Protein 9J2K (pdb70)

Organism: Pseudomonas aeruginosa (strain ATCC 15692 / DSM 22644 / CIP 104116 / JCM 14847 / LMG 12228 / 1C / PRS 101 / PAO1) (NCBI:txid208964)

B-factor: mean 15.8, std 10.39, range [3.64, 117.7]

GO terms:
  GO:0008483 transaminase activity (F, IMP)
  GO:0009447 putrescine catabolic process (P, IMP)

Secondary structure (DSSP, 8-state):
--HHHHHHHHB--TTB-HHHHHHH--EEEEEEETTEEEETT--EEEETTHHHHT-TT-S--HHHHHHHHHHHHH-S-----TTEE-HHHHHHHHHHHHHSSTTEEEEEEESSHHHHHHHHHHHHHHHHHHTT-TT--EEEEETT----SSHHHHHH---GGGTTTTT---SSEEEEPP--HHHHPPTT--HHHHHHHHHHHHHHHHHHH-GGGEEEEEE-SSB-TTT-BPPPTTHHHHHHHHHHTTT-EEEEE-TTTTTTTTSSSSHHHHHT---SEEEE---STTSS--EEEEEEHHHHHHHHHHHHHHSS-----TTTT-HHHHHHHHHHHHHHHHTTHHHHHHHHHHHHHHHHHTTTTSTTEEEEEEETTEEEEEE-SBTTTTBPPSSTTHHHHHHHHHHHHTTEE-EEETTEEEE---TT--HHHHHHHHHHHHHHHHHHHHHHHHTT--/---HHHHHHHHHBPPTTS-HHHHHHH--EEEEEEETTEEEETTS-EEEETTHHHHT-TT-S--HHHHHHHHHHHHH-S-----TTEE-HHHHHHHHHHHHHSSTTEEEEEEESSHHHHHHHHHHHHHHHHHHTT-TT--EEEEETT----SSHHHHHH---GGGTTTTT---SSEEEE----HHHHPPTT--HHHHHHHHHHHHHHHHHHH-GGGEEEEEE-SSB-TTT-BPPPTTHHHHHHHHHHHTT-EEEEE-TTTTTTTTSSSSHHHHHT---SEEEE---STTSS--EEEEEEHHHHHHHHHHHHHHSSB----TTTT-HHHHHHHHHHHHHHHHTTHHHHHHHHHHHHHHHHHTTTTSTTEEEEEEETTEEEEEE-SBTTTTBPPSSTTHHHHHHHHHHHHTTEE-EEETTEEEE---TT--HHHHHHHHHHHHHHHHHHHHHHHHTT--

Nearest PDB structures (foldseek):
  4e3q-assembly1_A  TM=9.760E-01  e=9.839E-52  Vibrio fluvialis
  4e3r-assembly1_A  TM=9.748E-01  e=2.018E-50  Vibrio fluvialis
  4grx-assembly2_D  TM=9.762E-01  e=1.333E-49  Paracoccus denitrificans PD1222
  3nui-assembly1_A  TM=9.651E-01  e=1.054E-47  Vibrio fluvialis
  5ztx-assembly1_A  TM=9.650E-01  e=1.456E-47  Vibrio fluvialis

Structure (mmCIF, N/CA/C/O backbone):
data_9J2K
#
_entry.id   9J2K
#
_cell.length_a   75.000
_cell.length_b   92.790
_cell.length_c   136.250
_cell.angle_alpha   90.00
_cell.angle_beta   90.00
_cell.angle_gamma   90.00
#
_symmetry.space_group_name_H-M   'P 21 21 21'
#
loop_
_entity.id
_entity.type
_entity.pdbx_description
1 polymer 'Aminotransferase, class III'
2 non-polymer GLYCEROL
3 non-polymer 1,2-ETHANEDIOL
4 non-polymer DI(HYDROXYETHYL)ETHER
5 water water
#
loop_
_atom_site.group_PDB
_atom_site.id
_atom_site.type_symbol
_atom_site.label_atom_id
_atom_site.label_alt_id
_atom_site.label_comp_id
_atom_site.label_asym_id
_atom_site.label_entity_id
_atom_site.label_seq_id
_atom_site.pdbx_PDB_ins_code
_atom_site.Cartn_x
_atom_site.Cartn_y
_atom_site.Cartn_z
_atom_site.occupancy
_atom_site.B_iso_or_equiv
_atom_site.auth_seq_id
_atom_site.auth_comp_id
_atom_site.auth_asym_id
_atom_site.auth_atom_id
_atom_site.pdbx_PDB_model_num
ATOM 1 N N . SER A 1 5 ? 30.169 -16.407 46.250 1.00 49.24 5 SER A N 1
ATOM 2 C CA . SER A 1 5 ? 29.461 -15.537 47.188 1.00 43.23 5 SER A CA 1
ATOM 3 C C . SER A 1 5 ? 27.978 -15.373 46.829 1.00 35.24 5 SER A C 1
ATOM 4 O O . SER A 1 5 ? 27.591 -15.404 45.660 1.00 35.05 5 SER A O 1
ATOM 7 N N . SER A 1 6 ? 27.153 -15.194 47.854 1.00 28.99 6 SER A N 1
ATOM 8 C CA . SER A 1 6 ? 25.747 -14.899 47.635 1.00 25.40 6 SER A CA 1
ATOM 9 C C . SER A 1 6 ? 25.580 -13.457 47.158 1.00 19.89 6 SER A C 1
ATOM 10 O O . SER A 1 6 ? 26.492 -12.634 47.252 1.00 16.89 6 SER A O 1
ATOM 13 N N . THR A 1 7 ? 24.390 -13.147 46.640 1.00 16.65 7 THR A N 1
ATOM 14 C CA . THR A 1 7 ? 24.091 -11.749 46.336 1.00 15.60 7 THR A CA 1
ATOM 15 C C . THR A 1 7 ? 24.194 -10.889 47.590 1.00 14.23 7 THR A C 1
ATOM 16 O O . THR A 1 7 ? 24.766 -9.790 47.554 1.00 13.22 7 THR A O 1
ATOM 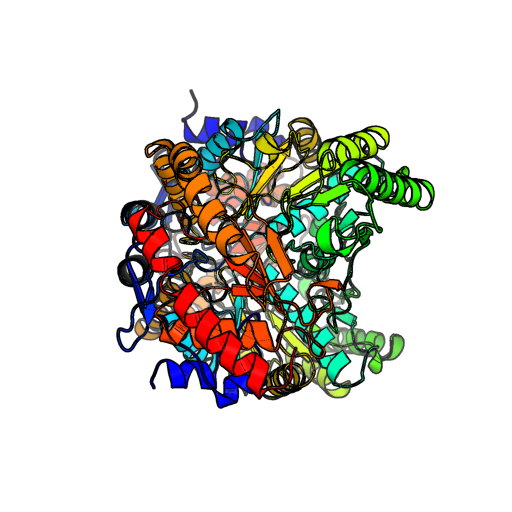20 N N . VAL A 1 8 ? 23.663 -11.381 48.713 1.00 13.10 8 VAL A N 1
ATOM 21 C CA . VAL A 1 8 ? 23.762 -10.650 49.973 1.00 14.46 8 VAL A CA 1
ATOM 22 C C . VAL A 1 8 ? 25.223 -10.364 50.313 1.00 14.86 8 VAL A C 1
ATOM 23 O O . VAL A 1 8 ? 25.577 -9.246 50.712 1.00 14.33 8 VAL A O 1
ATOM 27 N N . GLN A 1 9 ? 26.095 -11.362 50.156 1.00 15.61 9 GLN A N 1
ATOM 28 C CA . GLN A 1 9 ? 27.498 -11.153 50.500 1.00 18.00 9 GLN A CA 1
ATOM 29 C C . GLN A 1 9 ? 28.175 -10.172 49.545 1.00 12.44 9 GLN A C 1
ATOM 30 O O . GLN A 1 9 ? 28.947 -9.313 49.988 1.00 14.52 9 GLN A O 1
ATOM 36 N N . ASN A 1 10 ? 27.902 -10.284 48.239 1.00 11.94 10 ASN A N 1
ATOM 37 C CA . ASN A 1 10 ? 28.444 -9.322 47.279 1.00 12.01 10 ASN A CA 1
ATOM 38 C C . ASN A 1 10 ? 28.006 -7.910 47.633 1.00 11.58 10 ASN A C 1
ATOM 39 O O . ASN A 1 10 ? 28.812 -6.973 47.638 1.00 13.33 10 ASN A O 1
ATOM 44 N N . ASP A 1 11 ? 26.714 -7.753 47.925 1.00 11.71 11 ASP A N 1
ATOM 45 C CA . ASP A 1 11 ? 26.149 -6.461 48.286 1.00 12.72 11 ASP A CA 1
ATOM 46 C C . ASP A 1 11 ? 26.837 -5.878 49.521 1.00 11.60 11 ASP A C 1
ATOM 47 O O . ASP A 1 11 ? 27.308 -4.734 49.507 1.00 13.01 11 ASP A O 1
ATOM 52 N N . LEU A 1 12 ? 26.897 -6.653 50.607 1.00 13.55 12 LEU A N 1
ATOM 53 C CA . LEU A 1 12 ? 27.464 -6.149 51.854 1.00 14.16 12 LEU A CA 1
ATOM 54 C C . LEU A 1 12 ? 28.944 -5.803 51.712 1.00 13.58 12 LEU A C 1
ATOM 55 O O . LEU A 1 12 ? 29.451 -4.931 52.428 1.00 15.03 12 LEU A O 1
ATOM 60 N N . ALA A 1 13 ? 29.649 -6.469 50.804 1.00 10.69 13 ALA A N 1
ATOM 61 C CA . ALA A 1 13 ? 31.075 -6.203 50.660 1.00 12.44 13 ALA A CA 1
ATOM 62 C C . ALA A 1 13 ? 31.329 -4.912 49.894 1.00 14.35 13 ALA A C 1
ATOM 63 O O . ALA A 1 13 ? 32.237 -4.148 50.242 1.00 17.07 13 ALA A O 1
ATOM 65 N N . ALA A 1 14 ? 30.530 -4.640 48.859 1.00 11.87 14 ALA A N 1
ATOM 66 C CA . ALA A 1 14 ? 30.972 -3.736 47.809 1.00 11.28 14 ALA A CA 1
ATOM 67 C C . ALA A 1 14 ? 29.982 -2.668 47.372 1.00 10.74 14 ALA A C 1
ATOM 68 O O . ALA A 1 14 ? 30.402 -1.754 46.656 1.00 12.20 14 ALA A O 1
ATOM 70 N N . LEU A 1 15 ? 28.700 -2.744 47.724 1.00 10.77 15 LEU A N 1
ATOM 71 C CA . LEU A 1 15 ? 27.703 -1.862 47.114 1.00 10.14 15 LEU A CA 1
ATOM 72 C C . LEU A 1 15 ? 27.337 -0.717 48.055 1.00 12.92 15 LEU A C 1
ATOM 73 O O . LEU A 1 15 ? 26.878 -0.958 49.178 1.00 14.15 15 LEU A O 1
ATOM 78 N N . ILE A 1 16 ? 27.524 0.519 47.589 1.00 9.79 16 ILE A N 1
ATOM 79 C CA . ILE A 1 16 ? 27.051 1.712 48.284 1.00 6.96 16 ILE A CA 1
ATOM 80 C C . ILE A 1 16 ? 25.625 1.980 47.816 1.00 11.71 16 ILE A C 1
ATOM 81 O O . ILE A 1 16 ? 25.403 2.314 46.648 1.00 11.63 16 ILE A O 1
ATOM 86 N N . HIS A 1 17 ? 24.667 1.870 48.722 1.00 11.07 17 HIS A N 1
ATOM 87 C CA . HIS A 1 17 ? 23.279 1.999 48.280 1.00 9.35 17 HIS A CA 1
ATOM 88 C C . HIS A 1 17 ? 22.851 3.464 48.202 1.00 11.73 17 HIS A C 1
ATOM 89 O O . HIS A 1 17 ? 23.210 4.266 49.069 1.00 10.41 17 HIS A O 1
ATOM 96 N N . PRO A 1 18 ? 22.070 3.825 47.182 1.00 8.79 18 PRO A N 1
ATOM 97 C CA . PRO A 1 18 ? 21.424 5.142 47.174 1.00 9.77 18 PRO A CA 1
ATOM 98 C C . PRO A 1 18 ? 20.309 5.207 48.201 1.00 10.45 18 PRO A C 1
ATOM 99 O O . PRO A 1 18 ? 19.630 4.214 48.473 1.00 10.65 18 PRO A O 1
ATOM 103 N N . ASN A 1 19 ? 20.131 6.402 48.768 1.00 10.75 19 ASN A N 1
ATOM 104 C CA . ASN A 1 19 ? 18.982 6.740 49.616 1.00 10.66 19 ASN A CA 1
ATOM 105 C C . ASN A 1 19 ? 18.654 5.613 50.595 1.00 15.40 19 ASN A C 1
ATOM 106 O O . ASN A 1 19 ? 17.531 5.096 50.662 1.00 12.79 19 ASN A O 1
ATOM 111 N N . THR A 1 20 ? 19.676 5.248 51.366 1.00 11.12 20 THR A N 1
ATOM 112 C CA . THR A 1 20 ? 19.683 4.132 52.299 1.00 11.63 20 THR A CA 1
ATOM 113 C C . THR A 1 20 ? 20.526 4.542 53.498 1.00 13.88 20 THR A C 1
ATOM 114 O O . THR A 1 20 ? 21.529 5.248 53.347 1.00 11.08 20 THR A O 1
ATOM 118 N N . ASN A 1 21 ? 20.114 4.108 54.689 1.00 12.28 21 ASN A N 1
ATOM 119 C CA . ASN A 1 21 ? 20.958 4.250 55.874 1.00 13.55 21 ASN A CA 1
ATOM 120 C C . ASN A 1 21 ? 22.112 3.262 55.748 1.00 12.60 21 ASN A C 1
ATOM 121 O O . ASN A 1 21 ? 21.944 2.063 55.981 1.00 13.44 21 ASN A O 1
ATOM 126 N N . LEU A 1 22 ? 23.297 3.767 55.388 1.00 11.90 22 LEU A N 1
ATOM 127 C CA . LEU A 1 22 ? 24.432 2.889 55.103 1.00 11.68 22 LEU A CA 1
ATOM 128 C C . LEU A 1 22 ? 24.952 2.187 56.352 1.00 13.16 22 LEU A C 1
ATOM 129 O O . LEU A 1 22 ? 25.543 1.101 56.252 1.00 14.26 22 LEU A O 1
ATOM 134 N N . ALA A 1 23 ? 24.764 2.786 57.529 1.00 13.72 23 ALA A N 1
ATOM 135 C CA . ALA A 1 23 ? 25.196 2.128 58.758 1.00 14.41 23 ALA A CA 1
ATOM 136 C C . ALA A 1 23 ? 24.276 0.973 59.112 1.00 16.69 23 ALA A C 1
ATOM 137 O O . ALA A 1 23 ? 24.739 -0.136 59.413 1.00 19.74 23 ALA A O 1
ATOM 139 N N . GLN A 1 24 ? 22.966 1.226 59.109 1.00 18.06 24 GLN A N 1
ATOM 140 C CA . GLN A 1 24 ? 22.015 0.146 59.331 1.00 16.95 24 GLN A CA 1
ATOM 141 C C . GLN A 1 24 ? 22.163 -0.944 58.281 1.00 21.86 24 GLN A C 1
ATOM 142 O O . GLN A 1 24 ? 21.956 -2.124 58.583 1.00 18.81 24 GLN A O 1
ATOM 148 N N . HIS A 1 25 ? 22.558 -0.578 57.057 1.00 16.53 25 HIS A N 1
ATOM 149 C CA . HIS A 1 25 ? 22.711 -1.587 56.013 1.00 14.20 25 HIS A CA 1
ATOM 150 C C . HIS A 1 25 ? 23.751 -2.634 56.395 1.00 18.51 25 HIS A C 1
ATOM 151 O O . HIS A 1 25 ? 23.562 -3.824 56.130 1.00 17.21 25 HIS A O 1
ATOM 158 N N . ARG A 1 26 ? 24.859 -2.212 57.013 1.00 19.30 26 ARG A N 1
ATOM 159 C CA . ARG A 1 26 ? 25.846 -3.179 57.494 1.00 19.47 26 ARG A CA 1
ATOM 160 C C . ARG A 1 26 ? 25.225 -4.200 58.439 1.00 22.57 26 ARG A C 1
ATOM 161 O O . ARG A 1 26 ? 25.646 -5.362 58.455 1.00 21.63 26 ARG A O 1
ATOM 169 N N . GLU A 1 27 ? 24.225 -3.788 59.224 1.00 18.89 27 GLU A N 1
ATOM 170 C CA . GLU A 1 27 ? 23.589 -4.692 60.179 1.00 27.31 27 GLU A CA 1
ATOM 171 C C . GLU A 1 27 ? 22.510 -5.545 59.527 1.00 25.88 27 GLU A C 1
ATOM 172 O O . GLU A 1 27 ? 22.530 -6.775 59.645 1.00 27.24 27 GLU A O 1
ATOM 178 N N . VAL A 1 28 ? 21.548 -4.911 58.855 1.00 22.49 28 VAL A N 1
ATOM 179 C CA . VAL A 1 28 ? 20.384 -5.637 58.356 1.00 21.79 28 VAL A CA 1
ATOM 180 C C . VAL A 1 28 ? 20.584 -6.224 56.963 1.00 20.47 28 VAL A C 1
ATOM 181 O O . VAL A 1 28 ? 19.856 -7.151 56.585 1.00 24.02 28 VAL A O 1
ATOM 185 N N . GLY A 1 29 ? 21.540 -5.722 56.189 1.00 19.22 29 GLY A N 1
ATOM 186 C CA . GLY A 1 29 ? 21.773 -6.242 54.861 1.00 16.94 29 GLY A CA 1
ATOM 187 C C . GLY A 1 29 ? 20.667 -5.873 53.892 1.00 15.05 29 GLY A C 1
ATOM 188 O O . GLY A 1 29 ? 19.700 -5.193 54.245 1.00 14.55 29 GLY A O 1
ATOM 189 N N . PRO A 1 30 ? 20.793 -6.317 52.645 1.00 13.90 30 PRO A N 1
ATOM 190 C CA . PRO A 1 30 ? 19.810 -5.965 51.621 1.00 12.87 30 PRO A CA 1
ATOM 191 C C . PRO A 1 30 ? 18.640 -6.938 51.571 1.00 13.33 30 PRO A C 1
ATOM 192 O O . PRO A 1 30 ? 18.697 -8.067 52.073 1.00 14.22 30 PRO A O 1
ATOM 196 N N . LEU A 1 31 ? 17.573 -6.474 50.932 1.00 11.12 31 LEU A N 1
ATOM 197 C CA . LEU A 1 31 ? 16.493 -7.336 50.472 1.00 10.35 31 LEU A CA 1
ATOM 198 C C . LEU A 1 31 ? 16.674 -7.501 48.966 1.00 12.00 31 LEU A C 1
ATOM 199 O O . LEU A 1 31 ? 16.545 -6.532 48.210 1.00 11.60 31 LEU A O 1
ATOM 204 N N . VAL A 1 32 ? 16.991 -8.719 48.539 1.00 11.65 32 VAL A N 1
ATOM 205 C CA . VAL A 1 32 ? 17.286 -8.996 47.138 1.00 10.40 32 VAL A CA 1
ATOM 206 C C . VAL A 1 32 ? 15.974 -9.192 46.391 1.00 11.06 32 VAL A C 1
ATOM 207 O O . VAL A 1 32 ? 15.213 -10.114 46.698 1.00 12.87 32 VAL A O 1
ATOM 211 N N . ILE A 1 33 ? 15.715 -8.344 45.398 1.00 9.64 33 ILE A N 1
ATOM 212 C CA . ILE A 1 33 ? 14.554 -8.506 44.528 1.00 9.08 33 ILE A CA 1
ATOM 213 C C . ILE A 1 33 ? 15.021 -9.247 43.285 1.00 9.90 33 ILE A C 1
ATOM 214 O O . ILE A 1 33 ? 16.026 -8.865 42.663 1.00 9.26 33 ILE A O 1
ATOM 219 N N . ALA A 1 34 ? 14.308 -10.314 42.933 1.00 8.89 34 ALA A N 1
ATOM 220 C CA . ALA A 1 34 ? 14.780 -11.249 41.919 1.00 11.12 34 ALA A CA 1
ATOM 221 C C . ALA A 1 34 ? 13.933 -11.301 40.661 1.00 8.68 34 ALA A C 1
ATOM 222 O O . ALA A 1 34 ? 14.461 -11.622 39.593 1.00 10.53 34 ALA A O 1
ATOM 224 N N . ARG A 1 35 ? 12.632 -11.031 40.756 1.00 8.42 35 ARG A N 1
ATOM 225 C CA . ARG A 1 35 ? 11.742 -11.312 39.643 1.00 11.02 35 ARG A CA 1
ATOM 226 C C . ARG A 1 35 ? 10.550 -10.372 39.710 1.00 10.04 35 ARG A C 1
ATOM 227 O O . ARG A 1 35 ? 10.122 -9.961 40.797 1.00 9.99 35 ARG A O 1
ATOM 235 N N . GLY A 1 36 ? 10.046 -10.001 38.536 1.00 9.11 36 GLY A N 1
ATOM 236 C CA . GLY A 1 36 ? 8.853 -9.186 38.431 1.00 11.21 36 GLY A CA 1
ATOM 237 C C . GLY A 1 36 ? 7.750 -9.924 37.692 1.00 11.87 36 GLY A C 1
ATOM 238 O O . GLY A 1 36 ? 8.012 -10.741 36.805 1.00 11.45 36 GLY A O 1
ATOM 239 N N . ASP A 1 37 ? 6.506 -9.625 38.065 1.00 8.88 37 ASP A N 1
ATOM 240 C CA . ASP A 1 37 ? 5.334 -10.185 37.396 1.00 10.70 37 ASP A CA 1
ATOM 241 C C . ASP A 1 37 ? 4.169 -9.221 37.608 1.00 9.42 37 ASP A C 1
ATOM 242 O O . ASP A 1 37 ? 3.577 -9.201 38.691 1.00 10.19 37 ASP A O 1
ATOM 247 N N . GLY A 1 38 ? 3.839 -8.443 36.581 1.00 9.19 38 GLY A N 1
ATOM 248 C CA . GLY A 1 38 ? 2.670 -7.584 36.679 1.00 9.70 38 GLY A CA 1
ATOM 249 C C . GLY A 1 38 ? 2.902 -6.524 37.734 1.00 10.07 38 GLY A C 1
ATOM 250 O O . GLY A 1 38 ? 3.914 -5.810 37.694 1.00 8.84 38 GLY A O 1
ATOM 251 N N . VAL A 1 39 ? 1.994 -6.417 38.711 1.00 7.75 39 VAL A N 1
ATOM 252 C CA . VAL A 1 39 ? 2.188 -5.419 39.767 1.00 8.88 39 VAL A CA 1
ATOM 253 C C . VAL A 1 39 ? 2.937 -5.987 40.971 1.00 10.38 39 VAL A C 1
ATOM 254 O O . VAL A 1 39 ? 3.014 -5.338 42.019 1.00 10.42 39 VAL A O 1
ATOM 258 N N A ARG A 1 40 ? 3.505 -7.180 40.829 0.34 9.25 40 ARG A N 1
ATOM 259 N N B ARG A 1 40 ? 3.505 -7.180 40.829 0.34 9.25 40 ARG A N 1
ATOM 260 N N C ARG A 1 40 ? 3.495 -7.187 40.834 0.32 9.09 40 ARG A N 1
ATOM 261 C CA A ARG A 1 40 ? 4.221 -7.826 41.919 0.34 10.04 40 ARG A CA 1
ATOM 262 C CA B ARG A 1 40 ? 4.221 -7.826 41.919 0.34 10.04 40 ARG A CA 1
ATOM 263 C CA C ARG A 1 40 ? 4.213 -7.837 41.921 0.32 9.72 40 ARG A CA 1
ATOM 264 C C A ARG A 1 40 ? 5.707 -7.950 41.609 0.34 10.03 40 ARG A C 1
ATOM 265 C C B ARG A 1 40 ? 5.707 -7.950 41.609 0.34 10.03 40 ARG A C 1
ATOM 266 C C C ARG A 1 40 ? 5.703 -7.942 41.610 0.32 9.81 40 ARG A C 1
ATOM 267 O O A ARG A 1 40 ? 6.119 -8.002 40.447 0.34 9.61 40 ARG A O 1
ATOM 268 O O B ARG A 1 40 ? 6.119 -8.002 40.447 0.34 9.61 40 ARG A O 1
ATOM 269 O O C ARG A 1 40 ? 6.115 -7.978 40.448 0.32 9.64 40 ARG A O 1
ATOM 291 N N . VAL A 1 41 ? 6.512 -7.983 42.670 1.00 8.19 41 VAL A N 1
ATOM 292 C CA . VAL A 1 41 ? 7.917 -8.368 42.576 1.00 8.04 41 VAL A CA 1
ATOM 293 C C . VAL A 1 41 ? 8.131 -9.470 43.607 1.00 9.55 41 VAL A C 1
ATOM 294 O O . VAL A 1 41 ? 7.348 -9.641 44.546 1.00 10.79 41 VAL A O 1
ATOM 298 N N . PHE A 1 42 ? 9.194 -10.234 43.414 1.00 8.68 42 PHE A N 1
ATOM 299 C CA . PHE A 1 42 ? 9.468 -11.391 44.250 1.00 8.99 42 PHE A CA 1
ATOM 300 C C . PHE A 1 42 ? 10.896 -11.298 44.742 1.00 9.67 42 PHE A C 1
ATOM 301 O O . PHE A 1 42 ? 11.790 -10.913 43.984 1.00 9.79 42 PHE A O 1
ATOM 309 N N . ASP A 1 43 ? 11.119 -11.648 46.002 1.00 9.63 43 ASP A N 1
ATOM 310 C CA . ASP A 1 43 ? 12.499 -11.624 46.463 1.00 10.26 43 ASP A CA 1
ATOM 311 C C . ASP A 1 43 ? 13.195 -12.940 46.103 1.00 14.16 43 ASP A C 1
ATOM 312 O O . ASP A 1 43 ? 12.622 -13.829 45.461 1.00 11.81 43 ASP A O 1
ATOM 317 N N . GLU A 1 44 ? 14.462 -13.053 46.513 1.00 12.31 44 GLU A N 1
ATOM 318 C CA . GLU A 1 44 ? 15.275 -14.201 46.125 1.00 15.15 44 GLU A CA 1
ATOM 319 C C . GLU A 1 44 ? 14.749 -15.500 46.725 1.00 18.81 44 GLU A C 1
ATOM 320 O O . GLU A 1 44 ? 14.948 -16.577 46.146 1.00 15.50 44 GLU A O 1
ATOM 326 N N . GLN A 1 45 ? 14.070 -15.427 47.869 1.00 14.26 45 GLN A N 1
ATOM 327 C CA . GLN A 1 45 ? 13.477 -16.622 48.447 1.00 16.60 45 GLN A CA 1
ATOM 328 C C . GLN A 1 45 ? 12.138 -16.973 47.821 1.00 19.97 45 GLN A C 1
ATOM 329 O O . GLN A 1 45 ? 11.609 -18.053 48.102 1.00 16.24 45 GLN A O 1
ATOM 335 N N . GLY A 1 46 ? 11.575 -16.091 46.996 1.00 12.08 46 GLY A N 1
ATOM 336 C CA . GLY A 1 46 ? 10.307 -16.353 46.353 1.00 14.13 46 GLY A CA 1
ATOM 337 C C . GLY A 1 46 ? 9.098 -15.704 46.988 1.00 13.38 46 GLY A C 1
ATOM 338 O O . GLY A 1 46 ? 7.980 -15.953 46.527 1.00 13.51 46 GLY A O 1
ATOM 339 N N . ASN A 1 47 ? 9.279 -14.893 48.028 1.00 12.37 47 ASN A N 1
ATOM 340 C CA . ASN A 1 47 ? 8.145 -14.184 48.610 1.00 10.65 47 ASN A CA 1
ATOM 341 C C . ASN A 1 47 ? 7.640 -13.122 47.647 1.00 11.99 47 ASN A C 1
ATOM 342 O O . ASN A 1 47 ? 8.433 -12.437 46.998 1.00 10.76 47 ASN A O 1
ATOM 347 N N . ALA A 1 48 ? 6.314 -12.969 47.584 1.00 10.90 48 ALA A N 1
ATOM 348 C CA . ALA A 1 48 ? 5.661 -12.010 46.701 1.00 11.45 48 ALA A CA 1
ATOM 349 C C . ALA A 1 48 ? 5.317 -10.727 47.440 1.00 10.70 48 ALA A C 1
ATOM 350 O O . ALA A 1 48 ? 4.922 -10.756 48.609 1.00 9.94 48 ALA A O 1
ATOM 352 N N . TYR A 1 49 ? 5.421 -9.606 46.727 1.00 10.52 49 TYR A N 1
ATOM 353 C CA . TYR A 1 49 ? 5.069 -8.290 47.241 1.00 9.06 49 TYR A CA 1
ATOM 354 C C . TYR A 1 49 ? 4.313 -7.547 46.160 1.00 9.04 49 TYR A C 1
ATOM 355 O O . TYR A 1 49 ? 4.779 -7.495 45.018 1.00 8.61 49 TYR A O 1
ATOM 364 N N . ILE A 1 50 ? 3.161 -6.973 46.505 1.00 10.55 50 ILE A N 1
ATOM 365 C CA . ILE A 1 50 ? 2.514 -6.037 45.597 1.00 7.44 50 ILE A CA 1
ATOM 366 C C . ILE A 1 50 ? 3.289 -4.728 45.635 1.00 9.39 50 ILE A C 1
ATOM 367 O O . ILE A 1 50 ? 3.517 -4.154 46.706 1.00 9.46 50 ILE A O 1
ATOM 372 N N . GLU A 1 51 ? 3.712 -4.252 44.466 1.00 7.19 51 GLU A N 1
ATOM 373 C CA . GLU A 1 51 ? 4.547 -3.056 44.405 1.00 9.62 51 GLU A CA 1
ATOM 374 C C . GLU A 1 51 ? 3.635 -1.847 44.230 1.00 8.72 51 GLU A C 1
ATOM 375 O O . GLU A 1 51 ? 3.379 -1.368 43.123 1.00 7.81 51 GLU A O 1
ATOM 381 N N . ALA A 1 52 ? 3.136 -1.351 45.361 1.00 7.82 52 ALA A N 1
ATOM 382 C CA . ALA A 1 52 ? 2.160 -0.267 45.353 1.00 8.20 52 ALA A CA 1
ATOM 383 C C . ALA A 1 52 ? 2.791 1.094 45.088 1.00 8.61 52 ALA A C 1
ATOM 384 O O . ALA A 1 52 ? 2.076 2.098 45.071 1.00 10.11 52 ALA A O 1
ATOM 386 N N . MET A 1 53 ? 4.105 1.139 44.862 1.00 6.89 53 MET A N 1
ATOM 387 C CA . MET A 1 53 ? 4.808 2.353 44.482 1.00 10.10 53 MET A CA 1
ATOM 388 C C . MET A 1 53 ? 5.329 2.331 43.049 1.00 7.50 53 MET A C 1
ATOM 389 O O . MET A 1 53 ? 5.972 3.298 42.635 1.00 10.15 53 MET A O 1
ATOM 394 N N . SER A 1 54 ? 5.059 1.272 42.274 1.00 7.66 54 SER A N 1
ATOM 395 C CA . SER A 1 54 ? 5.625 1.126 40.927 1.00 8.61 54 SER A CA 1
ATOM 396 C C . SER A 1 54 ? 7.143 1.250 40.975 1.00 7.67 54 SER A C 1
ATOM 397 O O . SER A 1 54 ? 7.769 1.796 40.066 1.00 9.12 54 SER A O 1
ATOM 400 N N . GLY A 1 55 ? 7.736 0.763 42.061 1.00 6.61 55 GLY A N 1
ATOM 401 C CA . GLY A 1 55 ? 9.165 0.930 42.261 1.00 8.62 55 GLY A CA 1
ATOM 402 C C . GLY A 1 55 ? 9.440 2.324 42.793 1.00 7.66 55 GLY A C 1
ATOM 403 O O . GLY A 1 55 ? 9.199 2.586 43.973 1.00 9.82 55 GLY A O 1
ATOM 404 N N . LEU A 1 56 ? 9.941 3.223 41.942 1.00 7.88 56 LEU A N 1
ATOM 405 C CA . LEU A 1 56 ? 10.103 4.621 42.336 1.00 8.24 56 LEU A CA 1
ATOM 406 C C . LEU A 1 56 ? 9.144 5.499 41.538 1.00 9.47 56 LEU A C 1
ATOM 407 O O . LEU A 1 56 ? 9.570 6.344 40.743 1.00 7.88 56 LEU A O 1
ATOM 412 N N . TRP A 1 57 ? 7.842 5.291 41.740 1.00 7.80 57 TRP A N 1
ATOM 413 C CA . TRP A 1 57 ? 6.791 6.053 41.070 1.00 7.33 57 TRP A CA 1
ATOM 414 C C . TRP A 1 57 ? 6.866 5.910 39.551 1.00 7.53 57 TRP A C 1
ATOM 415 O O . TRP A 1 57 ? 6.358 6.770 38.835 1.00 7.53 57 TRP A O 1
ATOM 426 N N . SER A 1 58 ? 7.461 4.819 39.024 1.00 7.67 58 SER A N 1
ATOM 427 C CA A SER A 1 58 ? 7.926 4.861 37.643 0.79 6.44 58 SER A CA 1
ATOM 428 C CA B SER A 1 58 ? 7.943 4.851 37.640 0.21 7.14 58 SER A CA 1
ATOM 429 C C . SER A 1 58 ? 7.476 3.698 36.764 1.00 7.15 58 SER A C 1
ATOM 430 O O . SER A 1 58 ? 7.306 3.881 35.555 1.00 7.41 58 SER A O 1
ATOM 435 N N . ALA A 1 59 ? 7.302 2.501 37.324 1.00 7.30 59 ALA A N 1
ATOM 436 C CA . ALA A 1 59 ? 7.034 1.318 36.496 1.00 6.97 59 ALA A CA 1
ATOM 437 C C . ALA A 1 59 ? 5.570 1.297 36.050 1.00 7.25 59 ALA A C 1
ATOM 438 O O . ALA A 1 59 ? 4.768 0.456 36.465 1.00 8.04 59 ALA A O 1
ATOM 440 N N . ALA A 1 60 ? 5.242 2.238 35.156 1.00 5.95 60 ALA A N 1
ATOM 441 C CA . ALA A 1 60 ? 3.863 2.420 34.709 1.00 7.08 60 ALA A CA 1
ATOM 442 C C . ALA A 1 60 ? 3.233 1.117 34.225 1.00 7.89 60 ALA A C 1
ATOM 443 O O . ALA A 1 60 ? 2.092 0.801 34.575 1.00 6.43 60 ALA A O 1
ATOM 445 N N . LEU A 1 61 ? 3.954 0.352 33.404 1.00 6.65 61 LEU A N 1
ATOM 446 C CA . LEU A 1 61 ? 3.390 -0.853 32.810 1.00 8.91 61 LEU A CA 1
ATOM 447 C C . LEU A 1 61 ? 3.676 -2.101 33.638 1.00 9.91 61 LEU A C 1
ATOM 448 O O . LEU A 1 61 ? 3.505 -3.216 33.139 1.00 7.37 61 LEU A O 1
ATOM 453 N N . GLY A 1 62 ? 4.102 -1.938 34.894 1.00 7.21 62 GLY A N 1
ATOM 454 C CA . GLY A 1 62 ? 4.379 -3.092 35.726 1.00 7.79 62 GLY A CA 1
ATOM 455 C C . GLY A 1 62 ? 5.744 -3.692 35.436 1.00 8.99 62 GLY A C 1
ATOM 456 O O . GLY A 1 62 ? 6.578 -3.127 34.728 1.00 7.05 62 GLY A O 1
ATOM 457 N N . PHE A 1 63 ? 5.961 -4.881 35.993 1.00 6.80 63 PHE A N 1
ATOM 458 C CA . PHE A 1 63 ? 7.291 -5.464 36.084 1.00 8.87 63 PHE A CA 1
ATOM 459 C C . PHE A 1 63 ? 7.499 -6.677 35.181 1.00 8.97 63 PHE A C 1
ATOM 460 O O . PHE A 1 63 ? 8.493 -7.391 35.347 1.00 9.84 63 PHE A O 1
ATOM 468 N N . SER A 1 64 ? 6.626 -6.902 34.205 1.00 10.54 64 SER A N 1
ATOM 469 C CA . SER A 1 64 ? 6.823 -8.003 33.263 1.00 10.25 64 SER A CA 1
ATOM 470 C C . SER A 1 64 ? 6.129 -7.704 31.936 1.00 10.62 64 SER A C 1
ATOM 471 O O . SER A 1 64 ? 5.461 -8.557 31.353 1.00 9.24 64 SER A O 1
ATOM 474 N N . GLU A 1 65 ? 6.301 -6.491 31.415 1.00 9.45 65 GLU A N 1
ATOM 475 C CA . GLU A 1 65 ? 5.669 -6.133 30.145 1.00 8.60 65 GLU A CA 1
ATOM 476 C C . GLU A 1 65 ? 6.561 -6.614 29.011 1.00 9.84 65 GLU A C 1
ATOM 477 O O . GLU A 1 65 ? 7.550 -5.960 28.665 1.00 9.94 65 GLU A O 1
ATOM 483 N N . GLN A 1 66 ? 6.206 -7.756 28.416 1.00 10.08 66 GLN A N 1
ATOM 484 C CA . GLN A 1 66 ? 7.071 -8.347 27.403 1.00 11.78 66 GLN A CA 1
ATOM 485 C C . GLN A 1 66 ? 7.183 -7.469 26.155 1.00 9.28 66 GLN A C 1
ATOM 486 O O . GLN A 1 66 ? 8.188 -7.541 25.446 1.00 11.51 66 GLN A O 1
ATOM 492 N N . ARG A 1 67 ? 6.179 -6.638 25.867 1.00 8.86 67 ARG A N 1
ATOM 493 C CA . ARG A 1 67 ? 6.289 -5.794 24.677 1.00 9.60 67 ARG A CA 1
ATOM 494 C C . ARG A 1 67 ? 7.408 -4.759 24.808 1.00 9.34 67 ARG A C 1
ATOM 495 O O . ARG A 1 67 ? 7.995 -4.364 23.792 1.00 8.02 67 ARG A O 1
ATOM 503 N N . LEU A 1 68 ? 7.736 -4.330 26.033 1.00 7.85 68 LEU A N 1
ATOM 504 C CA . LEU A 1 68 ? 8.892 -3.447 26.200 1.00 8.49 68 LEU A CA 1
ATOM 505 C C . LEU A 1 68 ? 10.195 -4.215 26.017 1.00 8.84 68 LEU A C 1
ATOM 506 O O . LEU A 1 68 ? 11.144 -3.703 25.405 1.00 9.53 68 LEU A O 1
ATOM 511 N N . VAL A 1 69 ? 10.271 -5.424 26.576 1.00 9.54 69 VAL A N 1
ATOM 512 C CA . VAL A 1 69 ? 11.419 -6.292 26.325 1.00 9.60 69 VAL A CA 1
ATOM 513 C C . VAL A 1 69 ? 11.602 -6.487 24.827 1.00 11.46 69 VAL A C 1
ATOM 514 O O . VAL A 1 69 ? 12.710 -6.335 24.295 1.00 10.63 69 VAL A O 1
ATOM 518 N N . ASP A 1 70 ? 10.506 -6.824 24.126 1.00 10.83 70 ASP A N 1
ATOM 519 C CA . ASP A 1 70 ? 10.555 -7.037 22.676 1.00 12.50 70 ASP A CA 1
ATOM 520 C C . ASP A 1 70 ? 11.099 -5.813 21.951 1.00 12.13 70 ASP A C 1
ATOM 521 O O . ASP A 1 70 ? 11.885 -5.941 21.003 1.00 11.90 70 ASP A O 1
ATOM 526 N N . ALA A 1 71 ? 10.650 -4.618 22.339 1.00 8.32 71 ALA A N 1
ATOM 527 C CA . ALA A 1 71 ? 11.145 -3.417 21.671 1.00 7.66 71 ALA A CA 1
ATOM 528 C C . ALA A 1 71 ? 12.648 -3.256 21.880 1.00 10.12 71 ALA A C 1
ATOM 529 O O . ALA A 1 71 ? 13.376 -2.897 20.944 1.00 8.93 71 ALA A O 1
ATOM 531 N N . ALA A 1 72 ? 13.129 -3.525 23.098 1.00 9.04 72 ALA A N 1
ATOM 532 C CA . ALA A 1 72 ? 14.563 -3.435 23.356 1.00 12.31 72 ALA A CA 1
ATOM 533 C C . ALA A 1 72 ? 15.325 -4.461 22.531 1.00 12.56 72 ALA A C 1
ATOM 534 O O . ALA A 1 72 ? 16.358 -4.152 21.931 1.00 12.71 72 ALA A O 1
ATOM 536 N N . VAL A 1 73 ? 14.811 -5.693 22.480 1.00 10.72 73 VAL A N 1
ATOM 537 C CA . VAL A 1 73 ? 15.498 -6.764 21.768 1.00 14.53 73 VAL A CA 1
ATOM 538 C C . VAL A 1 73 ? 15.581 -6.454 20.282 1.00 13.11 73 VAL A C 1
ATOM 539 O O . VAL A 1 73 ? 16.635 -6.612 19.653 1.00 14.60 73 VAL A O 1
ATOM 543 N N . GLU A 1 74 ? 14.459 -6.030 19.696 1.00 11.25 74 GLU A N 1
ATOM 544 C CA A GLU A 1 74 ? 14.453 -5.726 18.273 0.35 15.03 74 GLU A CA 1
ATOM 545 C CA C GLU A 1 74 ? 14.441 -5.715 18.273 0.25 15.42 74 GLU A CA 1
ATOM 546 C CA D GLU A 1 74 ? 14.437 -5.709 18.272 0.40 15.34 74 GLU A CA 1
ATOM 547 C C . GLU A 1 74 ? 15.448 -4.618 17.947 1.00 15.08 74 GLU A C 1
ATOM 548 O O . GLU A 1 74 ? 16.168 -4.702 16.945 1.00 13.50 74 GLU A O 1
ATOM 564 N N . GLN A 1 75 ? 15.536 -3.590 18.799 1.00 11.60 75 GLN A N 1
ATOM 565 C CA . GLN A 1 75 ? 16.522 -2.537 18.541 1.00 8.27 75 GLN A CA 1
ATOM 566 C C . GLN A 1 75 ? 17.949 -3.028 18.769 1.00 10.00 75 GLN A C 1
ATOM 567 O O . GLN A 1 75 ? 18.844 -2.712 17.976 1.00 10.38 75 GLN A O 1
ATOM 573 N N . PHE A 1 76 ? 18.184 -3.779 19.853 1.00 8.74 76 PHE A N 1
ATOM 574 C CA . PHE A 1 76 ? 19.502 -4.371 20.100 1.00 11.06 76 PHE A CA 1
ATOM 575 C C . PHE A 1 76 ? 20.014 -5.128 18.883 1.00 13.92 76 PHE A C 1
ATOM 576 O O . PHE A 1 76 ? 21.212 -5.089 18.565 1.00 14.79 76 PHE A O 1
ATOM 584 N N . LYS A 1 77 ? 19.130 -5.862 18.209 1.00 14.37 77 LYS A N 1
ATOM 585 C CA . LYS A 1 77 ? 19.587 -6.710 17.116 1.00 18.10 77 LYS A CA 1
ATOM 586 C C . LYS A 1 77 ? 19.938 -5.906 15.868 1.00 20.60 77 LYS A C 1
ATOM 587 O O . LYS A 1 77 ? 20.731 -6.380 15.045 1.00 16.89 77 LYS A O 1
ATOM 593 N N . GLN A 1 78 ? 19.395 -4.695 15.730 1.00 15.86 78 GLN A N 1
ATOM 594 C CA . GLN A 1 78 ? 19.724 -3.807 14.621 1.00 14.97 78 GLN A CA 1
ATOM 595 C C . GLN A 1 78 ? 20.918 -2.925 14.958 1.00 15.44 78 GLN A C 1
ATOM 596 O O . GLN A 1 78 ? 21.940 -2.960 14.263 1.00 12.46 78 GLN A O 1
ATOM 602 N N . LEU A 1 79 ? 20.812 -2.151 16.035 1.00 10.21 79 LEU A N 1
ATOM 603 C CA . LEU A 1 79 ? 21.833 -1.157 16.376 1.00 8.25 79 LEU A CA 1
ATOM 604 C C . LEU A 1 79 ? 21.787 -0.962 17.878 1.00 8.36 79 LEU A C 1
ATOM 605 O O . LEU A 1 79 ? 20.929 -0.231 18.390 1.00 7.75 79 LEU A O 1
ATOM 610 N N . PRO A 1 80 ? 22.683 -1.612 18.626 1.00 9.31 80 PRO A N 1
ATOM 611 C CA . PRO A 1 80 ? 22.568 -1.578 20.093 1.00 9.53 80 PRO A CA 1
ATOM 612 C C . PRO A 1 80 ? 23.030 -0.271 20.707 1.00 11.27 80 PRO A C 1
ATOM 613 O O . PRO A 1 80 ? 22.649 0.019 21.845 1.00 10.49 80 PRO A O 1
ATOM 617 N N . TYR A 1 81 ? 23.832 0.518 19.995 1.00 8.04 81 TYR A N 1
ATOM 618 C CA . TYR A 1 81 ? 24.236 1.832 20.471 1.00 8.72 81 TYR A CA 1
ATOM 619 C C . TYR A 1 81 ? 24.715 2.651 19.287 1.00 9.07 81 TYR A C 1
ATOM 620 O O . TYR A 1 81 ? 25.441 2.139 18.429 1.00 12.10 81 TYR A O 1
ATOM 629 N N . TYR A 1 82 ? 24.291 3.910 19.246 1.00 9.25 82 TYR A N 1
ATOM 630 C CA . TYR A 1 82 ? 25.029 4.937 18.531 1.00 9.20 82 TYR A CA 1
ATOM 631 C C . TYR A 1 82 ? 24.698 6.273 19.174 1.00 10.20 82 TYR A C 1
ATOM 632 O O . TYR A 1 82 ? 23.698 6.413 19.883 1.00 8.08 82 TYR A O 1
ATOM 641 N N . HIS A 1 83 ? 25.570 7.250 18.944 1.00 11.43 83 HIS A N 1
ATOM 642 C CA . HIS A 1 83 ? 25.416 8.547 19.581 1.00 8.52 83 HIS A CA 1
ATOM 643 C C . HIS A 1 83 ? 24.667 9.515 18.667 1.00 10.49 83 HIS A C 1
ATOM 644 O O . HIS A 1 83 ? 24.348 9.203 17.516 1.00 11.17 83 HIS A O 1
ATOM 651 N N . SER A 1 84 ? 24.382 10.717 19.186 1.00 7.41 84 SER A N 1
ATOM 652 C CA . SER A 1 84 ? 23.673 11.742 18.421 1.00 8.29 84 SER A CA 1
ATOM 653 C C . SER A 1 84 ? 24.497 13.019 18.260 1.00 8.72 84 SER A C 1
ATOM 654 O O . SER A 1 84 ? 23.944 14.083 17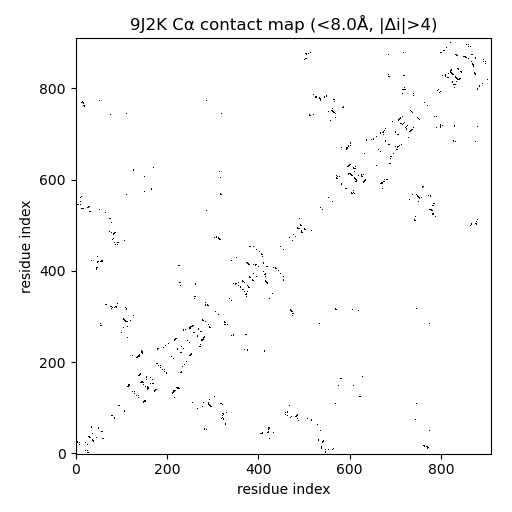.954 1.00 9.86 84 SER A O 1
ATOM 657 N N . PHE A 1 85 ? 25.806 12.935 18.464 1.00 8.73 85 PHE A N 1
ATOM 658 C CA . PHE A 1 85 ? 26.717 14.057 18.271 1.00 9.22 85 PHE A CA 1
ATOM 659 C C . PHE A 1 85 ? 26.976 14.285 16.778 1.00 11.27 85 PHE A C 1
ATOM 660 O O . PHE A 1 85 ? 26.857 13.373 15.953 1.00 9.36 85 PHE A O 1
ATOM 668 N N . SER A 1 86 ? 27.369 15.517 16.434 1.00 10.25 86 SER A N 1
ATOM 669 C CA . SER A 1 86 ? 27.895 15.814 15.093 1.00 10.14 86 SER A CA 1
ATOM 670 C C . SER A 1 86 ? 26.909 15.431 13.987 1.00 12.23 86 SER A C 1
ATOM 671 O O . SER A 1 86 ? 27.292 14.897 12.943 1.00 13.80 86 SER A O 1
ATOM 674 N N . HIS A 1 87 ? 25.626 15.685 14.223 1.00 11.78 87 HIS A N 1
ATOM 675 C CA . HIS A 1 87 ? 24.509 15.476 13.300 1.00 11.11 87 HIS A CA 1
ATOM 676 C C . HIS A 1 87 ? 24.093 14.012 13.197 1.00 11.22 87 HIS A C 1
ATOM 677 O O . HIS A 1 87 ? 23.104 13.732 12.511 1.00 11.67 87 HIS A O 1
ATOM 684 N N . LYS A 1 88 ? 24.781 13.080 13.854 1.00 8.78 88 LYS A N 1
ATOM 685 C CA . LYS A 1 88 ? 24.370 11.681 13.793 1.00 9.51 88 LYS A CA 1
ATOM 686 C C . LYS A 1 88 ? 23.043 11.485 14.510 1.00 9.17 88 LYS A C 1
ATOM 687 O O . LYS A 1 88 ? 22.756 12.148 15.505 1.00 10.50 88 LYS A O 1
ATOM 693 N N . THR A 1 89 ? 22.227 10.556 14.013 1.00 9.39 89 THR A N 1
ATOM 694 C CA . THR A 1 89 ? 20.936 10.309 14.645 1.00 9.59 89 THR A CA 1
ATOM 695 C C . THR A 1 89 ? 20.546 8.847 14.446 1.00 9.31 89 THR A C 1
ATOM 696 O O . THR A 1 89 ? 21.229 8.083 13.756 1.00 10.38 89 THR A O 1
ATOM 700 N N . ASN A 1 90 ? 19.434 8.457 15.058 1.00 7.56 90 ASN A N 1
ATOM 701 C CA . ASN A 1 90 ? 18.908 7.115 14.881 1.00 9.15 90 ASN A CA 1
ATOM 702 C C . ASN A 1 90 ? 17.389 7.207 14.835 1.00 8.70 90 ASN A C 1
ATOM 703 O O . ASN A 1 90 ? 16.791 8.189 15.298 1.00 9.85 90 ASN A O 1
ATOM 708 N N . ALA A 1 91 ? 16.762 6.164 14.260 1.00 6.35 91 ALA A N 1
ATOM 709 C CA . ALA A 1 91 ? 15.323 6.233 13.993 1.00 9.38 91 ALA A CA 1
ATOM 710 C C . ALA A 1 91 ? 14.469 6.289 15.261 1.00 10.04 91 ALA A C 1
ATOM 711 O O . ALA A 1 91 ? 13.532 7.106 15.309 1.00 8.28 91 ALA A O 1
ATOM 713 N N . PRO A 1 92 ? 14.697 5.461 16.293 1.00 10.78 92 PRO A N 1
ATOM 714 C CA . PRO A 1 92 ? 13.860 5.582 17.504 1.00 8.16 92 PRO A CA 1
ATOM 715 C C . PRO A 1 92 ? 13.973 6.932 18.193 1.00 10.09 92 PRO A C 1
ATOM 716 O O . PRO A 1 92 ? 12.963 7.468 18.669 1.00 9.63 92 PRO A O 1
ATOM 720 N N . ALA A 1 93 ? 15.177 7.501 18.288 1.00 8.87 93 ALA A N 1
ATOM 721 C CA . ALA A 1 93 ? 15.294 8.791 18.962 1.00 8.55 93 ALA A CA 1
ATOM 722 C C . ALA A 1 93 ? 14.539 9.876 18.199 1.00 9.57 93 ALA A C 1
ATOM 723 O O . ALA A 1 93 ? 13.852 10.709 18.804 1.00 8.90 93 ALA A O 1
ATOM 725 N N . ALA A 1 94 ? 14.628 9.866 16.865 1.00 7.17 94 ALA A N 1
ATOM 726 C CA . ALA A 1 94 ? 13.907 10.854 16.068 1.00 7.77 94 ALA A CA 1
ATOM 727 C C . ALA A 1 94 ? 12.402 10.642 16.150 1.00 8.97 94 ALA A C 1
ATOM 728 O O . ALA A 1 94 ? 11.637 11.609 16.262 1.00 9.56 94 ALA A O 1
ATOM 730 N N . ALA A 1 95 ? 11.957 9.389 16.090 1.00 9.23 95 ALA A N 1
ATOM 731 C CA . ALA A 1 95 ? 10.527 9.125 16.194 1.00 10.98 95 ALA A CA 1
ATOM 732 C C . ALA A 1 95 ? 9.996 9.505 17.568 1.00 12.53 95 ALA A C 1
ATOM 733 O O . ALA A 1 95 ? 8.887 10.040 17.681 1.00 10.52 95 ALA A O 1
ATOM 735 N N . LEU A 1 96 ? 10.768 9.231 18.625 1.00 7.95 96 LEU A N 1
ATOM 736 C CA . LEU A 1 96 ? 10.308 9.580 19.964 1.00 8.10 96 LEU A CA 1
ATOM 737 C C . LEU A 1 96 ? 10.254 11.091 20.156 1.00 10.52 96 LEU A C 1
ATOM 738 O O . LEU A 1 96 ? 9.315 11.608 20.774 1.00 9.76 96 LEU A O 1
ATOM 743 N N . ALA A 1 97 ? 11.246 11.819 19.637 1.00 8.91 97 ALA A N 1
ATOM 744 C CA . ALA A 1 97 ? 11.180 13.277 19.710 1.00 7.85 97 ALA A CA 1
ATOM 745 C C . ALA A 1 97 ? 9.897 13.791 19.061 1.00 10.88 97 ALA A C 1
ATOM 746 O O . ALA A 1 97 ? 9.171 14.602 19.647 1.00 11.69 97 ALA A O 1
ATOM 748 N N . ALA A 1 98 ? 9.579 13.293 17.864 1.00 10.93 98 ALA A N 1
ATOM 749 C CA . ALA A 1 98 ? 8.376 13.755 17.179 1.00 11.03 98 ALA A CA 1
ATOM 750 C C . ALA A 1 98 ? 7.119 13.385 17.958 1.00 13.44 98 ALA A C 1
ATOM 751 O O . ALA A 1 98 ? 6.164 14.172 18.016 1.00 9.99 98 ALA A O 1
ATOM 753 N N . LYS A 1 99 ? 7.104 12.195 18.567 1.00 10.75 99 LYS A N 1
ATOM 754 C CA . LYS A 1 99 ? 5.945 11.760 19.345 1.00 9.38 99 LYS A CA 1
ATOM 755 C C . LYS A 1 99 ? 5.752 12.633 20.579 1.00 10.15 99 LYS A C 1
ATOM 756 O O . LYS A 1 99 ? 4.626 13.036 20.897 1.00 11.62 99 LYS A O 1
ATOM 762 N N . LEU A 1 100 ? 6.840 12.937 21.289 1.00 8.26 100 LEU A N 1
ATOM 763 C CA . LEU A 1 100 ? 6.718 13.772 22.478 1.00 8.28 100 LEU A CA 1
ATOM 764 C C . LEU A 1 100 ? 6.262 15.171 22.098 1.00 9.90 100 LEU A C 1
ATOM 765 O O . LEU A 1 100 ? 5.452 15.781 22.804 1.00 10.50 100 LEU A O 1
ATOM 770 N N . ALA A 1 101 ? 6.751 15.682 20.965 1.00 10.43 101 ALA A N 1
ATOM 771 C CA . ALA A 1 101 ? 6.301 16.983 20.483 1.00 11.13 101 ALA A CA 1
ATOM 772 C C . ALA A 1 101 ? 4.813 16.959 20.152 1.00 11.94 101 ALA A C 1
ATOM 773 O O . ALA A 1 101 ? 4.091 17.926 20.421 1.00 13.94 101 ALA A O 1
ATOM 775 N N . ALA A 1 102 ? 4.331 15.852 19.583 1.00 8.06 102 ALA A N 1
ATOM 776 C CA . ALA A 1 102 ? 2.910 15.767 19.257 1.00 9.81 102 ALA A CA 1
ATOM 777 C C . ALA A 1 102 ? 2.046 15.695 20.511 1.00 13.30 102 ALA A C 1
ATOM 778 O O . ALA A 1 102 ? 0.929 16.235 20.525 1.00 12.67 102 ALA A O 1
ATOM 780 N N . LEU A 1 103 ? 2.554 15.063 21.576 1.00 10.26 103 LEU A N 1
ATOM 781 C CA . LEU A 1 103 ? 1.795 14.900 22.817 1.00 11.51 103 LEU A CA 1
ATOM 782 C C . LEU A 1 103 ? 1.827 16.144 23.700 1.00 11.19 103 LEU A C 1
ATOM 783 O O . LEU A 1 103 ? 0.851 16.426 24.413 1.00 10.54 103 LEU A O 1
ATOM 788 N N . ALA A 1 104 ? 2.947 16.868 23.698 1.00 10.28 104 ALA A N 1
ATOM 789 C CA . ALA A 1 104 ? 3.151 17.940 24.661 1.00 9.69 104 ALA A CA 1
ATOM 790 C C . ALA A 1 104 ? 2.254 19.141 24.339 1.00 11.02 104 ALA A C 1
ATOM 791 O O . ALA A 1 104 ? 1.948 19.406 23.175 1.00 11.26 104 ALA A O 1
ATOM 793 N N . PRO A 1 105 ? 1.817 19.877 25.357 1.00 11.13 105 PRO A N 1
ATOM 794 C CA . PRO A 1 105 ? 0.863 20.972 25.122 1.00 14.63 105 PRO A CA 1
ATOM 795 C C . PRO A 1 105 ? 1.526 22.179 24.471 1.00 15.02 105 PRO A C 1
ATOM 796 O O . PRO A 1 105 ? 2.730 22.397 24.602 1.00 14.99 105 PRO A O 1
ATOM 800 N N . GLY A 1 106 ? 0.720 22.974 23.759 1.00 12.55 106 GLY A N 1
ATOM 801 C CA . GLY A 1 106 ? 1.238 24.241 23.257 1.00 11.77 106 GLY A CA 1
ATOM 802 C C . GLY A 1 106 ? 2.348 24.038 22.238 1.00 15.14 106 GLY A C 1
ATOM 803 O O . GLY A 1 106 ? 2.353 23.072 21.468 1.00 16.26 106 GLY A O 1
ATOM 804 N N . ASP A 1 107 ? 3.298 24.970 22.199 1.00 14.61 107 ASP A N 1
ATOM 805 C CA . ASP A 1 107 ? 4.345 24.874 21.192 1.00 13.32 107 ASP A CA 1
ATOM 806 C C . ASP A 1 107 ? 5.618 24.247 21.757 1.00 14.77 107 ASP A C 1
ATOM 807 O O . ASP A 1 107 ? 6.716 24.518 21.265 1.00 16.76 107 ASP A O 1
ATOM 812 N N . LEU A 1 108 ? 5.467 23.386 22.768 1.00 12.08 108 LEU A N 1
ATOM 813 C CA . LEU A 1 108 ? 6.537 22.515 23.236 1.00 11.77 108 LEU A CA 1
ATOM 814 C C . LEU A 1 108 ? 6.826 21.495 22.149 1.00 11.27 108 LEU A C 1
ATOM 815 O O . LEU A 1 108 ? 6.176 20.446 22.093 1.00 10.76 108 LEU A O 1
ATOM 820 N N . ASN A 1 109 ? 7.805 21.798 21.289 1.00 11.23 109 ASN A N 1
ATOM 821 C CA . ASN A 1 109 ? 7.970 21.105 20.021 1.00 10.21 109 ASN A CA 1
ATOM 822 C C . ASN A 1 109 ? 9.367 20.542 19.783 1.00 9.82 109 ASN A C 1
ATOM 823 O O . ASN A 1 109 ? 9.584 19.911 18.746 1.00 11.51 109 ASN A O 1
ATOM 828 N N . HIS A 1 110 ? 10.315 20.757 20.693 1.00 9.21 110 HIS A N 1
ATOM 829 C CA . HIS A 1 110 ? 11.710 20.411 20.452 1.00 8.55 110 HIS A CA 1
ATOM 830 C C . HIS A 1 110 ? 12.249 19.692 21.673 1.00 9.71 110 HIS A C 1
ATOM 831 O O . HIS A 1 110 ? 12.020 20.133 22.804 1.00 9.80 110 HIS A O 1
ATOM 838 N N . VAL A 1 111 ? 12.956 18.585 21.448 1.00 8.17 111 VAL A N 1
ATOM 839 C CA . VAL A 1 111 ? 13.230 17.633 22.513 1.00 7.21 111 VAL A CA 1
ATOM 840 C C . VAL A 1 111 ? 14.729 17.390 22.611 1.00 8.09 111 VAL A C 1
ATOM 841 O O . VAL A 1 111 ? 15.384 17.158 21.590 1.00 6.81 111 VAL A O 1
ATOM 845 N N . PHE A 1 112 ? 15.258 17.431 23.838 1.00 6.52 112 PHE A N 1
ATOM 846 C CA . PHE A 1 112 ? 16.631 17.032 24.140 1.00 8.70 112 PHE A CA 1
ATOM 847 C C . PHE A 1 112 ? 16.588 15.852 25.106 1.00 9.28 112 PHE A C 1
ATOM 848 O O . PHE A 1 112 ? 15.900 15.923 26.127 1.00 8.78 112 PHE A O 1
ATOM 856 N N . PHE A 1 113 ? 17.336 14.785 24.805 1.00 6.78 113 PHE A N 1
ATOM 857 C CA . PHE A 1 113 ? 17.304 13.560 25.600 1.00 8.97 113 PHE A CA 1
ATOM 858 C C . PHE A 1 113 ? 18.464 13.482 26.581 1.00 9.09 113 PHE A C 1
ATOM 859 O O . PHE A 1 113 ? 19.592 13.874 26.263 1.00 8.17 113 PHE A O 1
ATOM 867 N N . THR A 1 114 ? 18.187 12.936 27.767 1.00 7.10 114 THR A N 1
ATOM 868 C CA . THR A 1 114 ? 19.226 12.600 28.738 1.00 7.84 114 THR A CA 1
ATOM 869 C C . THR A 1 114 ? 18.964 11.191 29.260 1.00 7.68 114 THR A C 1
ATOM 870 O O . THR A 1 114 ? 18.021 10.520 28.839 1.00 8.24 114 THR A O 1
ATOM 874 N N . ASN A 1 115 ? 19.803 10.740 30.198 1.00 6.97 115 ASN A N 1
ATOM 875 C CA . ASN A 1 115 ? 19.551 9.447 30.831 1.00 7.77 115 ASN A CA 1
ATOM 876 C C . ASN A 1 115 ? 18.589 9.566 32.007 1.00 10.00 115 ASN A C 1
ATOM 877 O O . ASN A 1 115 ? 17.744 8.682 32.212 1.00 10.56 115 ASN A O 1
ATOM 882 N N . SER A 1 116 ? 18.715 10.625 32.803 1.00 8.78 116 SER A N 1
ATOM 883 C CA . SER A 1 116 ? 17.984 10.740 34.059 1.00 7.41 116 SER A CA 1
ATOM 884 C C . SER A 1 116 ? 17.247 12.069 34.151 1.00 7.95 116 SER A C 1
ATOM 885 O O . SER A 1 116 ? 17.579 13.038 33.461 1.00 7.86 116 SER A O 1
ATOM 888 N N . GLY A 1 117 ? 16.264 12.102 35.054 1.00 6.73 117 GLY A N 1
ATOM 889 C CA . GLY A 1 117 ? 15.596 13.360 35.367 1.00 8.29 117 GLY A CA 1
ATOM 890 C C . GLY A 1 117 ? 16.551 14.387 35.950 1.00 7.71 117 GLY A C 1
ATOM 891 O O . GLY A 1 117 ? 16.428 15.586 35.680 1.00 7.79 117 GLY A O 1
ATOM 892 N N . SER A 1 118 ? 17.516 13.930 36.756 1.00 9.09 118 SER A N 1
ATOM 893 C CA . SER A 1 118 ? 18.523 14.837 37.303 1.00 7.74 118 SER A CA 1
ATOM 894 C C . SER A 1 118 ? 19.310 15.514 36.187 1.00 8.16 118 SER A C 1
ATOM 895 O O . SER A 1 118 ? 19.494 16.738 36.194 1.00 8.07 118 SER A O 1
ATOM 898 N N . GLU A 1 119 ? 19.819 14.725 35.234 1.00 8.11 119 GLU A N 1
ATOM 899 C CA . GLU A 1 119 ? 20.509 15.317 34.091 1.00 8.75 119 GLU A CA 1
ATOM 900 C C . GLU A 1 119 ? 19.589 16.245 33.313 1.00 8.70 119 GLU A C 1
ATOM 901 O O . GLU A 1 119 ? 20.029 17.273 32.774 1.00 8.12 119 GLU A O 1
ATOM 907 N N . ALA A 1 120 ? 18.325 15.855 33.169 1.00 8.77 120 ALA A N 1
ATOM 908 C CA . ALA A 1 120 ? 17.388 16.684 32.420 1.00 8.56 120 ALA A CA 1
ATOM 909 C C . ALA A 1 120 ? 17.226 18.045 33.083 1.00 6.62 120 ALA A C 1
ATOM 910 O O . ALA A 1 120 ? 17.238 19.078 32.412 1.00 6.77 120 ALA A O 1
ATOM 912 N N . ASN A 1 121 ? 17.074 18.066 34.409 1.00 6.71 121 ASN A N 1
ATOM 913 C CA . ASN A 1 121 ? 16.928 19.351 35.078 1.00 5.20 121 ASN A CA 1
ATOM 914 C C . ASN A 1 121 ? 18.235 20.129 35.108 1.00 7.32 121 ASN A C 1
ATOM 915 O O . ASN A 1 121 ? 18.212 21.361 35.035 1.00 7.34 121 ASN A O 1
ATOM 920 N N . ASP A 1 122 ? 19.380 19.443 35.175 1.00 7.70 122 ASP A N 1
ATOM 921 C CA . ASP A 1 122 ? 20.647 20.137 34.952 1.00 7.22 122 ASP A CA 1
ATOM 922 C C . ASP A 1 122 ? 20.674 20.784 33.575 1.00 8.84 122 ASP A C 1
ATOM 923 O O . ASP A 1 122 ? 21.186 21.905 33.410 1.00 9.37 122 ASP A O 1
ATOM 928 N N . SER A 1 123 ? 20.174 20.065 32.566 1.00 7.46 123 SER A N 1
ATOM 929 C CA . SER A 1 123 ? 20.157 20.599 31.211 1.00 7.18 123 SER A CA 1
ATOM 930 C C . SER A 1 123 ? 19.258 21.820 31.120 1.00 7.95 123 SER A C 1
ATOM 931 O O . SER A 1 123 ? 19.573 22.774 30.404 1.00 9.66 123 SER A O 1
ATOM 934 N N . VAL A 1 124 ? 18.132 21.805 31.840 1.00 5.99 124 VAL A N 1
ATOM 935 C CA . VAL A 1 124 ? 17.256 22.974 31.868 1.00 8.32 124 VAL A CA 1
ATOM 936 C C . VAL A 1 124 ? 18.009 24.194 32.389 1.00 8.45 124 VAL A C 1
ATOM 937 O O . VAL A 1 124 ? 17.968 25.276 31.790 1.00 10.54 124 VAL A O 1
ATOM 941 N N . VAL A 1 125 ? 18.698 24.037 33.522 1.00 8.57 125 VAL A N 1
ATOM 942 C CA . VAL A 1 125 ? 19.452 25.146 34.101 1.00 7.93 125 VAL A CA 1
ATOM 943 C C . VAL A 1 125 ? 20.454 25.698 33.088 1.00 9.85 125 VAL A C 1
ATOM 944 O O . VAL A 1 125 ? 20.501 26.907 32.829 1.00 8.53 125 VAL A O 1
ATOM 948 N N . LYS A 1 126 ? 21.258 24.813 32.486 1.00 8.91 126 LYS A N 1
ATOM 949 C CA . LYS A 1 126 ? 22.232 25.250 31.493 1.00 7.49 126 LYS A CA 1
ATOM 950 C C . LYS A 1 126 ? 21.565 25.910 30.289 1.00 7.64 126 LYS A C 1
ATOM 951 O O . LYS A 1 126 ? 22.039 26.948 29.812 1.00 9.74 126 LYS A O 1
ATOM 957 N N . MET A 1 127 ? 20.477 25.326 29.770 1.00 10.26 127 MET A N 1
ATOM 958 C CA A MET A 1 127 ? 19.796 25.905 28.608 0.56 7.82 127 MET A CA 1
ATOM 959 C CA B MET A 1 127 ? 19.854 25.925 28.596 0.44 7.52 127 MET A CA 1
ATOM 960 C C . MET A 1 127 ? 19.258 27.291 28.921 1.00 9.71 127 MET A C 1
ATOM 961 O O . MET A 1 127 ? 19.346 28.217 28.098 1.00 9.17 127 MET A O 1
ATOM 970 N N . VAL A 1 128 ? 18.688 27.452 30.114 1.00 9.74 128 VAL A N 1
ATOM 971 C CA . VAL A 1 128 ? 18.103 28.734 30.480 1.00 8.91 128 VAL A CA 1
ATOM 972 C C . VAL A 1 128 ? 19.183 29.799 30.629 1.00 11.83 128 VAL A C 1
ATOM 973 O O . VAL A 1 128 ? 19.021 30.934 30.155 1.00 9.40 128 VAL A O 1
ATOM 977 N N . TRP A 1 129 ? 20.305 29.458 31.273 1.00 7.73 129 TRP A N 1
ATOM 978 C CA . TRP A 1 129 ? 21.407 30.415 31.358 1.00 9.35 129 TRP A CA 1
ATOM 979 C C . TRP A 1 129 ? 21.938 30.767 29.969 1.00 8.39 129 TRP A C 1
ATOM 980 O O . TRP A 1 129 ? 22.177 31.941 29.659 1.00 9.37 129 TRP A O 1
ATOM 991 N N . TYR A 1 130 ? 22.094 29.752 29.115 1.00 7.44 130 TYR A N 1
ATOM 992 C CA . TYR A 1 130 ? 22.602 29.931 27.756 1.00 8.81 130 TYR A CA 1
ATOM 993 C C . TYR A 1 130 ? 21.692 30.844 26.947 1.00 11.03 130 TYR A C 1
ATOM 994 O O . TYR A 1 130 ? 22.155 31.764 26.261 1.00 10.32 130 TYR A O 1
ATOM 1003 N N . VAL A 1 131 ? 20.386 30.599 27.018 1.00 6.45 131 VAL A N 1
ATOM 1004 C CA . VAL A 1 131 ? 19.447 31.405 26.249 1.00 10.50 131 VAL A CA 1
ATOM 1005 C C . VAL A 1 131 ? 19.443 32.842 26.751 1.00 9.49 131 VAL A C 1
ATOM 1006 O O . VAL A 1 131 ? 19.409 33.788 25.956 1.00 10.61 131 VAL A O 1
ATOM 1010 N N . ASN A 1 132 ? 19.501 33.042 28.069 1.00 7.25 132 ASN A N 1
ATOM 1011 C CA . ASN A 1 132 ? 19.430 34.415 28.545 1.00 10.19 132 ASN A CA 1
ATOM 1012 C C . ASN A 1 132 ? 20.728 35.167 28.282 1.00 12.22 132 ASN A C 1
ATOM 1013 O O . ASN A 1 132 ? 20.687 36.368 28.014 1.00 9.29 132 ASN A O 1
ATOM 1018 N N . ASN A 1 133 ? 21.877 34.476 28.269 1.00 7.56 133 ASN A N 1
ATOM 1019 C CA . ASN A 1 133 ? 23.095 35.116 27.769 1.00 10.51 133 ASN A CA 1
ATOM 1020 C C . ASN A 1 133 ? 22.939 35.505 26.302 1.00 11.77 133 ASN A C 1
ATOM 1021 O O . ASN A 1 133 ? 23.292 36.626 25.902 1.00 10.37 133 ASN A O 1
ATOM 1026 N N . ALA A 1 134 ? 22.394 34.593 25.486 1.00 9.92 134 ALA A N 1
ATOM 1027 C CA . ALA A 1 134 ? 22.193 34.885 24.067 1.00 13.28 134 ALA A CA 1
ATOM 1028 C C . ALA A 1 134 ? 21.270 36.079 23.873 1.00 13.46 134 ALA A C 1
ATOM 1029 O O . ALA A 1 134 ? 21.433 36.858 22.923 1.00 13.30 134 ALA A O 1
ATOM 1031 N N . LEU A 1 135 ? 20.281 36.225 24.744 1.00 9.51 135 LEU A N 1
ATOM 1032 C CA . LEU A 1 135 ? 19.325 37.318 24.611 1.00 9.35 135 LEU A CA 1
ATOM 1033 C C . LEU A 1 135 ? 19.841 38.640 25.167 1.00 11.34 135 LEU A C 1
ATOM 1034 O O . LEU A 1 135 ? 19.102 39.632 25.140 1.00 13.41 135 LEU A O 1
ATOM 1039 N N . GLY A 1 136 ? 21.079 38.697 25.648 1.00 10.73 136 GLY A N 1
ATOM 1040 C CA . GLY A 1 136 ? 21.544 39.930 26.259 1.00 12.15 136 GLY A CA 1
ATOM 1041 C C . GLY A 1 136 ? 20.934 40.197 27.617 1.00 12.62 136 GLY A C 1
ATOM 1042 O O . GLY A 1 136 ? 20.784 41.362 28.005 1.00 14.74 136 GLY A O 1
ATOM 1043 N N . ARG A 1 137 ? 20.573 39.141 28.350 1.00 10.59 137 ARG A N 1
ATOM 1044 C CA . ARG A 1 137 ? 20.042 39.239 29.708 1.00 10.41 137 ARG A CA 1
ATOM 1045 C C . ARG A 1 137 ? 20.940 38.476 30.675 1.00 11.43 137 ARG A C 1
ATOM 1046 O O . ARG A 1 137 ? 20.487 37.544 31.351 1.00 13.16 137 ARG A O 1
ATOM 1054 N N . PRO A 1 138 ? 22.225 38.848 30.769 1.00 13.10 138 PRO A N 1
ATOM 1055 C CA . PRO A 1 138 ? 23.161 38.040 31.561 1.00 12.81 138 PRO A CA 1
ATOM 1056 C C . PRO A 1 138 ? 22.854 38.022 33.048 1.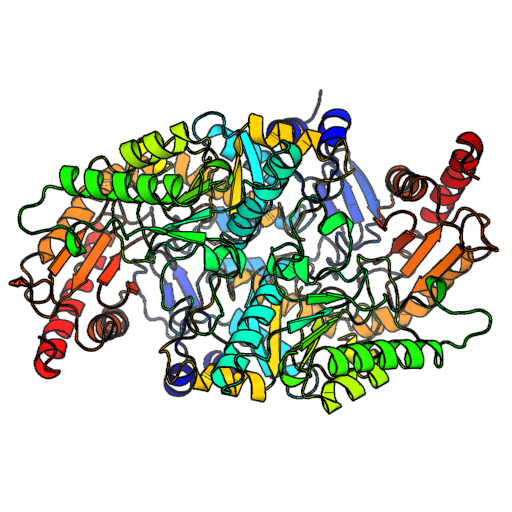00 12.01 138 PRO A C 1
ATOM 1057 O O . PRO A 1 138 ? 23.312 37.108 33.737 1.00 11.00 138 PRO A O 1
ATOM 1061 N N . ALA A 1 139 ? 22.086 38.983 33.567 1.00 10.88 139 ALA A N 1
ATOM 1062 C CA . ALA A 1 139 ? 21.735 38.936 34.980 1.00 11.77 139 ALA A CA 1
ATOM 1063 C C . ALA A 1 139 ? 20.613 37.945 35.281 1.00 11.39 139 ALA A C 1
ATOM 1064 O O . ALA A 1 139 ? 20.439 37.556 36.441 1.00 13.26 139 ALA A O 1
ATOM 1066 N N . LYS A 1 140 ? 19.861 37.518 34.268 1.00 12.35 140 LYS A N 1
ATOM 1067 C CA . LYS A 1 140 ? 18.597 36.797 34.460 1.00 9.35 140 LYS A CA 1
ATOM 1068 C C . LYS A 1 140 ? 18.883 35.299 34.576 1.00 9.31 140 LYS A C 1
ATOM 1069 O O . LYS A 1 140 ? 18.812 34.544 33.603 1.00 8.33 140 LYS A O 1
ATOM 1075 N N . LYS A 1 141 ? 19.213 34.862 35.793 1.00 8.79 141 LYS A N 1
ATOM 1076 C CA . LYS A 1 141 ? 19.773 33.528 35.994 1.00 9.11 141 LYS A CA 1
ATOM 1077 C C . LYS A 1 141 ? 19.249 32.801 37.224 1.00 10.96 141 LYS A C 1
ATOM 1078 O O . LYS A 1 141 ? 19.423 31.579 37.299 1.00 10.14 141 LYS A O 1
ATOM 1084 N N . LYS A 1 142 ? 18.608 33.480 38.180 1.00 10.11 142 LYS A N 1
ATOM 1085 C CA A LYS A 1 142 ? 18.178 32.813 39.402 0.62 9.67 142 LYS A CA 1
ATOM 1086 C CA B LYS A 1 142 ? 18.177 32.816 39.404 0.38 9.84 142 LYS A CA 1
ATOM 1087 C C . LYS A 1 142 ? 16.978 31.916 39.136 1.00 9.48 142 LYS A C 1
ATOM 1088 O O . LYS A 1 142 ? 16.116 32.231 38.307 1.00 9.05 142 LYS A O 1
ATOM 1099 N N . PHE A 1 143 ? 16.925 30.788 39.847 1.00 6.34 143 PHE A N 1
ATOM 1100 C CA . PHE A 1 143 ? 15.792 29.875 39.804 1.00 7.36 143 PHE A CA 1
ATOM 1101 C C . PHE A 1 143 ? 14.980 29.965 41.092 1.00 9.26 143 PHE A C 1
ATOM 1102 O O . PHE A 1 143 ? 15.521 30.207 42.176 1.00 12.00 143 PHE A O 1
ATOM 1110 N N . ILE A 1 144 ? 13.674 29.748 40.971 1.00 7.41 144 ILE A N 1
ATOM 1111 C CA . ILE A 1 144 ? 12.778 29.681 42.120 1.00 6.95 144 ILE A CA 1
ATOM 1112 C C . ILE A 1 144 ? 12.227 28.270 42.195 1.00 9.36 144 ILE A C 1
ATOM 1113 O O . ILE A 1 144 ? 11.735 27.743 41.191 1.00 11.10 144 ILE A O 1
ATOM 1118 N N . SER A 1 145 ? 12.294 27.670 43.379 1.00 6.36 145 SER A N 1
ATOM 1119 C CA . SER A 1 145 ? 11.737 26.346 43.613 1.00 7.92 145 SER A CA 1
ATOM 1120 C C . SER A 1 145 ? 10.917 26.433 44.900 1.00 9.86 145 SER A C 1
ATOM 1121 O O . SER A 1 145 ? 10.459 27.504 45.315 1.00 9.76 145 SER A O 1
ATOM 1124 N N . ARG A 1 146 ? 10.705 25.295 45.554 1.00 9.74 146 ARG A N 1
ATOM 1125 C CA . ARG A 1 146 ? 9.844 25.250 46.726 1.00 9.85 146 ARG A CA 1
ATOM 1126 C C . ARG A 1 146 ? 10.381 24.260 47.744 1.00 8.84 146 ARG A C 1
ATOM 1127 O O . ARG A 1 146 ? 10.962 23.235 47.384 1.00 9.39 146 ARG A O 1
ATOM 1135 N N . GLN A 1 147 ? 10.173 24.574 49.025 1.00 9.05 147 GLN A N 1
ATOM 1136 C CA . GLN A 1 147 ? 10.358 23.574 50.069 1.00 12.10 147 GLN A CA 1
ATOM 1137 C C . GLN A 1 147 ? 9.579 22.316 49.716 1.00 10.32 147 GLN A C 1
ATOM 1138 O O . GLN A 1 147 ? 8.446 22.388 49.227 1.00 9.78 147 GLN A O 1
ATOM 1144 N N . GLN A 1 148 ? 10.211 21.162 49.939 1.00 10.40 148 GLN A N 1
ATOM 1145 C CA . GLN A 1 148 ? 9.719 19.806 49.680 1.00 9.09 148 GLN A CA 1
ATOM 1146 C C . GLN A 1 148 ? 9.704 19.444 48.200 1.00 9.78 148 GLN A C 1
ATOM 1147 O O . GLN A 1 148 ? 9.294 18.332 47.868 1.00 9.31 148 GLN A O 1
ATOM 1153 N N . ALA A 1 149 ? 10.145 20.320 47.306 1.00 6.82 149 ALA A N 1
ATOM 1154 C CA . ALA A 1 149 ? 10.249 19.932 45.907 1.00 7.39 149 ALA A CA 1
ATOM 1155 C C . ALA A 1 149 ? 11.317 18.858 45.743 1.00 9.36 149 ALA A C 1
ATOM 1156 O O . ALA A 1 149 ? 12.277 18.789 46.515 1.00 7.80 149 ALA A O 1
ATOM 1158 N N . TYR A 1 150 ? 11.136 17.993 44.746 1.00 8.01 150 TYR A N 1
ATOM 1159 C CA . TYR A 1 150 ? 12.205 17.073 44.368 1.00 7.18 150 TYR A CA 1
ATOM 1160 C C . TYR A 1 150 ? 12.442 17.196 42.876 1.00 7.61 150 TYR A C 1
ATOM 1161 O O . TYR A 1 150 ? 11.513 17.025 42.082 1.00 7.96 150 TYR A O 1
ATOM 1170 N N . HIS A 1 151 ? 13.685 17.508 42.499 1.00 7.06 151 HIS A N 1
ATOM 1171 C CA . HIS A 1 151 ? 14.040 17.641 41.098 1.00 8.67 151 HIS A CA 1
ATOM 1172 C C . HIS A 1 151 ? 15.309 16.891 40.723 1.00 7.49 151 HIS A C 1
ATOM 1173 O O . HIS A 1 151 ? 15.755 17.002 39.576 1.00 7.91 151 HIS A O 1
ATOM 1180 N N . GLY A 1 152 ? 15.883 16.110 41.633 1.00 8.69 152 GLY A N 1
ATOM 1181 C CA . GLY A 1 152 ? 16.987 15.254 41.256 1.00 7.93 152 GLY A CA 1
ATOM 1182 C C . GLY A 1 152 ? 18.159 15.371 42.210 1.00 9.94 152 GLY A C 1
ATOM 1183 O O . GLY A 1 152 ? 18.087 16.019 43.261 1.00 11.41 152 GLY A O 1
ATOM 1184 N N . ALA A 1 153 ? 19.268 14.743 41.815 1.00 7.65 153 ALA A N 1
ATOM 1185 C CA . ALA A 1 153 ? 20.363 14.453 42.723 1.00 7.72 153 ALA A CA 1
ATOM 1186 C C . ALA A 1 153 ? 21.705 14.997 42.262 1.00 10.55 153 ALA A C 1
ATOM 1187 O O . ALA A 1 153 ? 22.655 14.974 43.051 1.00 8.71 153 ALA A O 1
ATOM 1189 N N . THR A 1 154 ? 21.826 15.439 41.011 1.00 7.84 154 THR A N 1
ATOM 1190 C CA . THR A 1 154 ? 23.052 16.110 40.605 1.00 8.90 154 THR A CA 1
ATOM 1191 C C . THR A 1 154 ? 23.179 17.421 41.379 1.00 8.71 154 THR A C 1
ATOM 1192 O O . THR A 1 154 ? 22.239 17.874 42.033 1.00 12.54 154 THR A O 1
ATOM 1196 N N . VAL A 1 155 ? 24.364 18.028 41.331 1.00 9.08 155 VAL A N 1
ATOM 1197 C CA . VAL A 1 155 ? 24.598 19.215 42.154 1.00 8.50 155 VAL A CA 1
ATOM 1198 C C . VAL A 1 155 ? 23.564 20.300 41.853 1.00 7.59 155 VAL A C 1
ATOM 1199 O O . VAL A 1 155 ? 22.944 20.856 42.766 1.00 9.58 155 VAL A O 1
ATOM 1203 N N . ALA A 1 156 ? 23.358 20.619 40.573 1.00 7.62 156 ALA A N 1
ATOM 1204 C CA . ALA A 1 156 ? 22.380 21.651 40.235 1.00 10.48 156 ALA A CA 1
ATOM 1205 C C . ALA A 1 156 ? 20.954 21.187 40.523 1.00 8.90 156 ALA A C 1
ATOM 1206 O O . ALA A 1 156 ? 20.162 21.918 41.140 1.00 8.79 156 ALA A O 1
ATOM 1208 N N . ALA A 1 157 ? 20.597 19.981 40.069 1.00 7.45 157 ALA A N 1
ATOM 1209 C CA . ALA A 1 157 ? 19.224 19.511 40.258 1.00 9.01 157 ALA A CA 1
ATOM 1210 C C . ALA A 1 157 ? 18.878 19.385 41.735 1.00 9.77 157 ALA A C 1
ATOM 1211 O O . ALA A 1 157 ? 17.747 19.690 42.141 1.00 10.24 157 ALA A O 1
ATOM 1213 N N . ALA A 1 158 ? 19.830 18.926 42.553 1.00 9.28 158 ALA A N 1
ATOM 1214 C CA . ALA A 1 158 ? 19.582 18.813 43.983 1.00 8.30 158 ALA A CA 1
ATOM 1215 C C . ALA A 1 158 ? 19.536 20.174 44.668 1.00 9.27 158 ALA A C 1
ATOM 1216 O O . ALA A 1 158 ? 19.001 20.276 45.780 1.00 8.33 158 ALA A O 1
ATOM 1218 N N . SER A 1 159 ? 20.085 21.215 44.030 1.00 8.15 159 SER A N 1
ATOM 1219 C CA . SER A 1 159 ? 19.897 22.562 44.548 1.00 6.96 159 SER A CA 1
ATOM 1220 C C . SER A 1 159 ? 18.468 23.031 44.318 1.00 7.27 159 SER A C 1
ATOM 1221 O O . SER A 1 159 ? 17.927 23.785 45.133 1.00 8.13 159 SER A O 1
ATOM 1224 N N . LEU A 1 160 ? 17.859 22.589 43.213 1.00 8.35 160 LEU A N 1
ATOM 1225 C CA . LEU A 1 160 ? 16.446 22.867 42.960 1.00 5.91 160 LEU A CA 1
ATOM 1226 C C . LEU A 1 160 ? 15.550 22.077 43.904 1.00 8.85 160 LEU A C 1
ATOM 1227 O O . LEU A 1 160 ? 14.529 22.589 44.385 1.00 9.59 160 LEU A O 1
ATOM 1232 N N . THR A 1 161 ? 15.907 20.823 44.162 1.00 8.83 161 THR A N 1
ATOM 1233 C CA . THR A 1 161 ? 15.277 20.061 45.229 1.00 8.22 161 THR A CA 1
ATOM 1234 C C . THR A 1 161 ? 15.199 20.898 46.501 1.00 8.53 161 THR A C 1
ATOM 1235 O O . THR A 1 161 ? 16.122 21.647 46.819 1.00 9.25 161 THR A O 1
ATOM 1239 N N . GLY A 1 162 ? 14.065 20.801 47.205 1.00 10.57 162 GLY A N 1
ATOM 1240 C CA . GLY A 1 162 ? 13.848 21.590 48.408 1.00 8.93 162 GLY A CA 1
ATOM 1241 C C . GLY A 1 162 ? 13.580 20.762 49.655 1.00 11.10 162 GLY A C 1
ATOM 1242 O O . GLY A 1 162 ? 13.100 21.291 50.661 1.00 10.97 162 GLY A O 1
ATOM 1243 N N . ILE A 1 163 ? 13.874 19.465 49.607 1.00 10.63 163 ILE A N 1
ATOM 1244 C CA . ILE A 1 163 ? 13.777 18.603 50.789 1.00 11.23 163 ILE A CA 1
ATOM 1245 C C . ILE A 1 163 ? 15.044 18.778 51.621 1.00 14.48 163 ILE A C 1
ATOM 1246 O O . ILE A 1 163 ? 16.135 18.434 51.152 1.00 11.48 163 ILE A O 1
ATOM 1251 N N . PRO A 1 164 ? 14.953 19.301 52.850 1.00 14.34 164 PRO A N 1
ATOM 1252 C CA . PRO A 1 164 ? 16.178 19.725 53.557 1.00 16.22 164 PRO A CA 1
ATOM 1253 C C . PRO A 1 164 ? 17.179 18.607 53.803 1.00 14.05 164 PRO A C 1
ATOM 1254 O O . PRO A 1 164 ? 18.390 18.864 53.777 1.00 13.75 164 PRO A O 1
ATOM 1258 N N . SER A 1 165 ? 16.724 17.370 54.032 1.00 18.09 165 SER A N 1
ATOM 1259 C CA . SER A 1 165 ? 17.666 16.283 54.271 1.00 18.03 165 SER A CA 1
ATOM 1260 C C . SER A 1 165 ? 18.531 15.996 53.052 1.00 15.16 165 SER A C 1
ATOM 1261 O O . SER A 1 165 ? 19.631 15.450 53.196 1.00 17.96 165 SER A O 1
ATOM 1264 N N . MET A 1 166 ? 18.066 16.359 51.859 1.00 13.19 166 MET A N 1
ATOM 1265 C CA A MET A 1 166 ? 18.879 16.160 50.671 0.52 12.69 166 MET A CA 1
ATOM 1266 C CA B MET A 1 166 ? 18.833 16.203 50.629 0.48 12.73 166 MET A CA 1
ATOM 1267 C C . MET A 1 166 ? 19.915 17.262 50.477 1.00 13.40 166 MET A C 1
ATOM 1268 O O . MET A 1 166 ? 20.800 17.110 49.627 1.00 13.38 166 MET A O 1
ATOM 1277 N N . HIS A 1 167 ? 19.854 18.337 51.267 1.00 11.16 167 HIS A N 1
ATOM 1278 C CA . HIS A 1 167 ? 20.891 19.362 51.234 1.00 10.89 167 HIS A CA 1
ATOM 1279 C C . HIS A 1 167 ? 21.927 19.194 52.328 1.00 12.27 167 HIS A C 1
ATOM 1280 O O . HIS A 1 167 ? 23.048 19.701 52.184 1.00 12.66 167 HIS A O 1
ATOM 1287 N N . ARG A 1 168 ? 21.575 18.509 53.411 1.00 12.68 168 ARG A N 1
ATOM 1288 C CA . ARG A 1 168 ? 22.390 18.542 54.613 1.00 12.29 168 ARG A CA 1
ATOM 1289 C C . ARG A 1 168 ? 23.754 17.908 54.372 1.00 13.84 168 ARG A C 1
ATOM 1290 O O . ARG A 1 168 ? 23.851 16.757 53.928 1.00 11.65 168 ARG A O 1
ATOM 1298 N N . ASP A 1 169 ? 24.803 18.678 54.673 1.00 12.89 169 ASP A N 1
ATOM 1299 C CA . ASP A 1 169 ? 26.215 18.325 54.522 1.00 9.92 169 ASP A CA 1
ATOM 1300 C C . ASP A 1 169 ? 26.636 18.148 53.071 1.00 12.29 169 ASP A C 1
ATOM 1301 O O . ASP A 1 169 ? 27.772 17.731 52.822 1.00 12.21 169 ASP A O 1
ATOM 1306 N N . PHE A 1 170 ? 25.776 18.483 52.103 1.00 10.91 170 PHE A N 1
ATOM 1307 C CA . PHE A 1 170 ? 26.179 18.487 50.700 1.00 9.81 170 PHE A CA 1
ATOM 1308 C C . PHE A 1 170 ? 26.476 19.885 50.176 1.00 11.05 170 PHE A C 1
ATOM 1309 O O . PHE A 1 170 ? 26.698 20.044 48.970 1.00 9.07 170 PHE A O 1
ATOM 1317 N N . ASP A 1 171 ? 26.453 20.905 51.043 1.00 11.30 171 ASP A N 1
ATOM 1318 C CA . ASP A 1 171 ? 26.712 22.295 50.639 1.00 10.46 171 ASP A CA 1
ATOM 1319 C C . ASP A 1 171 ? 25.745 22.742 49.546 1.00 13.19 171 ASP A C 1
ATOM 1320 O O . ASP A 1 171 ? 26.136 23.399 48.578 1.00 13.94 171 ASP A O 1
ATOM 1325 N N . LEU A 1 172 ? 24.480 22.372 49.693 1.00 11.39 172 LEU A N 1
ATOM 1326 C CA . LEU A 1 172 ? 23.455 22.742 48.729 1.00 11.64 172 LEU A CA 1
ATOM 1327 C C . LEU A 1 172 ? 22.456 23.685 49.374 1.00 9.31 172 LEU A C 1
ATOM 1328 O O . LEU A 1 172 ? 22.272 23.641 50.594 1.00 11.72 172 LEU A O 1
ATOM 1333 N N . PRO A 1 173 ? 21.804 24.565 48.596 1.00 11.61 173 PRO A N 1
ATOM 1334 C CA . PRO A 1 173 ? 21.971 24.783 47.145 1.00 9.45 173 PRO A CA 1
ATOM 1335 C C . PRO A 1 173 ? 23.341 25.344 46.784 1.00 11.00 173 PRO A C 1
ATOM 1336 O O . PRO A 1 173 ? 23.906 26.163 47.503 1.00 11.82 173 PRO A O 1
ATOM 1340 N N . ALA A 1 174 ? 23.894 24.864 45.674 1.00 9.28 174 ALA A N 1
ATOM 1341 C CA . ALA A 1 174 ? 25.195 25.292 45.178 1.00 9.76 174 ALA A CA 1
ATOM 1342 C C . ALA A 1 174 ? 25.086 26.175 43.942 1.00 13.00 174 ALA A C 1
ATOM 1343 O O . ALA A 1 174 ? 26.118 26.590 43.411 1.00 14.65 174 ALA A O 1
ATOM 1345 N N . ILE A 1 175 ? 23.874 26.433 43.457 1.00 10.48 175 ILE A N 1
ATOM 1346 C CA . ILE A 1 175 ? 23.598 27.431 42.424 1.00 11.75 175 ILE A CA 1
ATOM 1347 C C . ILE A 1 175 ? 22.483 28.324 42.951 1.00 10.07 175 ILE A C 1
ATOM 1348 O O . ILE A 1 175 ? 21.843 27.989 43.956 1.00 10.70 175 ILE A O 1
ATOM 1353 N N . PRO A 1 176 ? 22.240 29.495 42.315 1.00 10.83 176 PRO A N 1
ATOM 1354 C CA . PRO A 1 176 ? 21.261 30.437 42.891 1.00 12.36 176 PRO A CA 1
ATOM 1355 C C . PRO A 1 176 ? 19.822 29.959 42.790 1.00 11.05 176 PRO A C 1
ATOM 1356 O O . PRO A 1 176 ? 19.227 29.930 41.707 1.00 10.73 176 PRO A O 1
ATOM 1360 N N . VAL A 1 177 ? 19.262 29.576 43.931 1.00 10.18 177 VAL A N 1
ATOM 1361 C CA . VAL A 1 177 ? 17.903 29.062 44.019 1.00 8.89 177 VAL A CA 1
ATOM 1362 C C . VAL A 1 177 ? 17.270 29.639 45.271 1.00 11.55 177 VAL A C 1
ATOM 1363 O O . VAL A 1 177 ? 17.898 29.677 46.336 1.00 13.29 177 VAL A O 1
ATOM 1367 N N . HIS A 1 178 ? 16.035 30.105 45.141 1.00 9.77 178 HIS A N 1
ATOM 1368 C CA . HIS A 1 178 ? 15.208 30.465 46.282 1.00 11.31 178 HIS A CA 1
ATOM 1369 C C . HIS A 1 178 ? 14.084 29.453 46.427 1.00 10.83 178 HIS A C 1
ATOM 1370 O O . HIS A 1 178 ? 13.429 29.106 45.440 1.00 10.42 178 HIS A O 1
ATOM 1377 N N . HIS A 1 179 ? 13.819 29.014 47.660 1.00 9.45 179 HIS A N 1
ATOM 1378 C CA . HIS A 1 179 ? 12.769 28.027 47.912 1.00 9.94 179 HIS A CA 1
ATOM 1379 C C . HIS A 1 179 ? 11.585 28.689 48.615 1.00 11.39 179 HIS A C 1
ATOM 1380 O O . HIS A 1 179 ? 11.697 29.120 49.770 1.00 12.34 179 HIS A O 1
ATOM 1387 N N . LEU A 1 180 ? 10.453 28.762 47.914 1.00 9.19 180 LEU A N 1
ATOM 1388 C CA . LEU A 1 180 ? 9.202 29.235 48.484 1.00 10.80 180 LEU A CA 1
ATOM 1389 C C . LEU A 1 180 ? 8.659 28.246 49.516 1.00 10.81 180 LEU A C 1
ATOM 1390 O O . LEU A 1 180 ? 9.090 27.091 49.605 1.00 9.06 180 LEU A O 1
ATOM 1395 N N . THR A 1 181 ? 7.661 28.719 50.274 1.00 11.12 181 THR A N 1
ATOM 1396 C CA . THR A 1 181 ? 6.878 27.868 51.171 1.00 9.42 181 THR A CA 1
ATOM 1397 C C . THR A 1 181 ? 6.291 26.679 50.419 1.00 9.30 181 THR A C 1
ATOM 1398 O O . THR A 1 181 ? 5.900 26.792 49.254 1.00 11.42 181 THR A O 1
ATOM 1402 N N . CYS A 1 182 ? 6.254 25.525 51.082 1.00 10.17 182 CYS A N 1
ATOM 1403 C CA . CYS A 1 182 ? 5.642 24.346 50.474 1.00 9.39 182 CYS A CA 1
ATOM 1404 C C . CYS A 1 182 ? 4.140 24.553 50.377 1.00 9.32 182 CYS A C 1
ATOM 1405 O O . CYS A 1 182 ? 3.503 24.867 51.389 1.00 11.55 182 CYS A O 1
ATOM 1408 N N . PRO A 1 183 ? 3.539 24.375 49.204 1.00 9.18 183 PRO A N 1
ATOM 1409 C CA . PRO A 1 183 ? 2.084 24.616 49.085 1.00 8.72 183 PRO A CA 1
ATOM 1410 C C . PRO A 1 183 ? 1.289 23.424 49.606 1.00 10.07 183 PRO A C 1
ATOM 1411 O O . PRO A 1 183 ? 0.717 22.620 48.856 1.00 10.84 183 PRO A O 1
ATOM 1415 N N . ASN A 1 184 ? 1.275 23.318 50.939 1.00 8.85 184 ASN A N 1
ATOM 1416 C CA . ASN A 1 184 ? 0.702 22.206 51.694 1.00 11.40 184 ASN A CA 1
ATOM 1417 C C . ASN A 1 184 ? -0.383 22.788 52.603 1.00 11.41 184 ASN A C 1
ATOM 1418 O O . ASN A 1 184 ? -0.085 23.283 53.696 1.00 11.45 184 ASN A O 1
ATOM 1423 N N . PHE A 1 185 ? -1.633 22.720 52.143 1.00 11.97 185 PHE A N 1
ATOM 1424 C CA . PHE A 1 185 ? -2.751 23.326 52.865 1.00 10.10 185 PHE A CA 1
ATOM 1425 C C . PHE A 1 185 ? -2.926 22.715 54.252 1.00 11.82 185 PHE A C 1
ATOM 1426 O O . PHE A 1 185 ? -3.123 23.437 55.237 1.00 13.80 185 PHE A O 1
ATOM 1434 N N . TYR A 1 186 ? -2.855 21.387 54.354 1.00 12.05 186 TYR A N 1
ATOM 1435 C CA . TYR A 1 186 ? -2.997 20.735 55.655 1.00 11.08 186 TYR A CA 1
ATOM 1436 C C . TYR A 1 186 ? -1.985 21.262 56.667 1.00 12.34 186 TYR A C 1
ATOM 1437 O O . TYR A 1 186 ? -2.327 21.517 57.831 1.00 13.94 186 TYR A O 1
ATOM 1446 N N . ARG A 1 187 ? -0.732 21.418 56.245 1.00 12.00 187 ARG A N 1
ATOM 1447 C CA . ARG A 1 187 ? 0.339 21.735 57.181 1.00 15.11 187 ARG A CA 1
ATOM 1448 C C . ARG A 1 187 ? 0.408 23.227 57.491 1.00 17.69 187 ARG A C 1
ATOM 1449 O O . ARG A 1 187 ? 0.729 23.609 58.624 1.00 17.11 187 ARG A O 1
ATOM 1457 N N . PHE A 1 188 ? 0.107 24.091 56.516 1.00 13.96 188 PHE A N 1
ATOM 1458 C CA . PHE A 1 188 ? 0.431 25.506 56.659 1.00 18.01 188 PHE A CA 1
ATOM 1459 C C . PHE A 1 188 ? -0.761 26.452 56.600 1.00 21.31 188 PHE A C 1
ATOM 1460 O O . PHE A 1 188 ? -0.570 27.661 56.792 1.00 20.70 188 PHE A O 1
ATOM 1468 N N . ALA A 1 189 ? -1.974 25.960 56.364 1.00 16.47 189 ALA A N 1
ATOM 1469 C CA . ALA A 1 189 ? -3.128 26.846 56.445 1.00 16.99 189 ALA A CA 1
ATOM 1470 C C . ALA A 1 189 ? -3.287 27.370 57.862 1.00 19.79 189 ALA A C 1
ATOM 1471 O O . ALA A 1 189 ? -3.002 26.677 58.843 1.00 20.12 189 ALA A O 1
ATOM 1473 N N . ARG A 1 190 ? -3.755 28.599 57.961 1.00 19.04 190 ARG A N 1
ATOM 1474 C CA . ARG A 1 190 ? -4.066 29.179 59.254 1.00 19.26 190 ARG A CA 1
ATOM 1475 C C . ARG A 1 190 ? -5.441 28.692 59.707 1.00 22.49 190 ARG A C 1
ATOM 1476 O O . ARG A 1 190 ? -6.213 28.164 58.905 1.00 19.13 190 ARG A O 1
ATOM 1484 N N . PRO A 1 191 ? -5.766 28.829 61.004 1.00 27.40 191 PRO A N 1
ATOM 1485 C CA . PRO A 1 191 ? -7.083 28.379 61.481 1.00 28.89 191 PRO A CA 1
ATOM 1486 C C . PRO A 1 191 ? -8.239 28.976 60.694 1.00 26.43 191 PRO A C 1
ATOM 1487 O O . PRO A 1 191 ? -8.340 30.198 60.567 1.00 27.74 191 PRO A O 1
ATOM 1491 N N . GLY A 1 192 ? -9.104 28.123 60.146 1.00 26.20 192 GLY A N 1
ATOM 1492 C CA . GLY A 1 192 ? -10.253 28.569 59.384 1.00 26.46 192 GLY A CA 1
ATOM 1493 C C . GLY A 1 192 ? -9.956 29.112 58.002 1.00 26.26 192 GLY A C 1
ATOM 1494 O O . GLY A 1 192 ? -10.894 29.513 57.304 1.00 28.18 192 GLY A O 1
ATOM 1495 N N . GLU A 1 193 ? -8.693 29.126 57.580 1.00 22.19 193 GLU A N 1
ATOM 1496 C CA . GLU A 1 193 ? -8.332 29.695 56.284 1.00 21.52 193 GLU A CA 1
ATOM 1497 C C . GLU A 1 193 ? -8.776 28.786 55.137 1.00 16.31 193 GLU A C 1
ATOM 1498 O O . GLU A 1 193 ? -8.599 27.565 55.187 1.00 18.02 193 GLU A O 1
ATOM 1504 N N . SER A 1 194 ? -9.355 29.385 54.098 1.00 15.13 194 SER A N 1
ATOM 1505 C CA . SER A 1 194 ? -9.740 28.627 52.913 1.00 14.49 194 SER A CA 1
ATOM 1506 C C . SER A 1 194 ? -8.519 28.295 52.053 1.00 12.25 194 SER A C 1
ATOM 1507 O O . SER A 1 194 ? -7.467 28.929 52.160 1.00 12.35 194 SER A O 1
ATOM 1510 N N . GLN A 1 195 ? -8.677 27.305 51.164 1.00 14.57 195 GLN A N 1
ATOM 1511 C CA . GLN A 1 195 ? -7.598 27.005 50.222 1.00 13.21 195 GLN A CA 1
ATOM 1512 C C . GLN A 1 195 ? -7.302 28.201 49.328 1.00 13.62 195 GLN A C 1
ATOM 1513 O O . GLN A 1 195 ? -6.139 28.487 49.024 1.00 13.75 195 GLN A O 1
ATOM 1519 N N . GLU A 1 196 ? -8.350 28.896 48.878 1.00 11.41 196 GLU A N 1
ATOM 1520 C CA . GLU A 1 196 ? -8.156 30.076 48.045 1.00 13.33 196 GLU A CA 1
ATOM 1521 C C . GLU A 1 196 ? -7.354 31.144 48.776 1.00 11.42 196 GLU A C 1
ATOM 1522 O O . GLU A 1 196 ? -6.479 31.789 48.183 1.00 10.21 196 GLU A O 1
ATOM 1528 N N . ALA A 1 197 ? -7.631 31.350 50.067 1.00 13.11 197 ALA A N 1
ATOM 1529 C CA . ALA A 1 197 ? -6.892 32.364 50.808 1.00 14.25 197 ALA A CA 1
ATOM 1530 C C . ALA A 1 197 ? -5.438 31.950 51.007 1.00 12.00 197 ALA A C 1
ATOM 1531 O O . ALA A 1 197 ? -4.536 32.794 50.974 1.00 10.47 197 ALA A O 1
ATOM 1533 N N . PHE A 1 198 ? -5.195 30.657 51.235 1.00 12.06 198 PHE A N 1
ATOM 1534 C CA . PHE A 1 198 ? -3.824 30.146 51.297 1.00 9.38 198 PHE A CA 1
ATOM 1535 C C . PHE A 1 198 ? -3.091 30.411 49.984 1.00 10.62 198 PHE A C 1
ATOM 1536 O O . PHE A 1 198 ? -1.944 30.885 49.974 1.00 9.81 198 PHE A O 1
ATOM 1544 N N . THR A 1 199 ? -3.760 30.148 48.857 1.00 10.03 199 THR A N 1
ATOM 1545 C CA . THR A 1 199 ? -3.156 30.427 47.556 1.00 10.07 199 THR A CA 1
ATOM 1546 C C . THR A 1 199 ? -2.828 31.912 47.399 1.00 11.56 199 THR A C 1
ATOM 1547 O O . THR A 1 199 ? -1.760 32.267 46.880 1.00 9.92 199 THR A O 1
ATOM 1551 N N . VAL A 1 200 ? -3.718 32.797 47.867 1.00 9.39 200 VAL A N 1
ATOM 1552 C CA . VAL A 1 200 ? -3.420 34.229 47.825 1.00 10.10 200 VAL A CA 1
ATOM 1553 C C . VAL A 1 200 ? -2.094 34.519 48.518 1.00 10.77 200 VAL A C 1
ATOM 1554 O O . VAL A 1 200 ? -1.237 35.231 47.983 1.00 10.75 200 VAL A O 1
ATOM 1558 N N . ARG A 1 201 ? -1.907 33.966 49.724 1.00 12.11 201 ARG A N 1
ATOM 1559 C CA . ARG A 1 201 ? -0.676 34.210 50.473 1.00 12.24 201 ARG A CA 1
ATOM 1560 C C . ARG A 1 201 ? 0.540 33.620 49.762 1.00 10.89 201 ARG A C 1
ATOM 1561 O O . ARG A 1 201 ? 1.620 34.225 49.761 1.00 10.98 201 ARG A O 1
ATOM 1569 N N . LEU A 1 202 ? 0.393 32.435 49.160 1.00 9.17 202 LEU A N 1
ATOM 1570 C CA . LEU A 1 202 ? 1.529 31.832 48.470 1.00 10.10 202 LEU A CA 1
ATOM 1571 C C . LEU A 1 202 ? 1.926 32.643 47.245 1.00 9.10 202 LEU A C 1
ATOM 1572 O O . LEU A 1 202 ? 3.121 32.811 46.961 1.00 11.07 202 LEU A O 1
ATOM 1577 N N . ALA A 1 203 ? 0.939 33.136 46.500 1.00 9.22 203 ALA A N 1
ATOM 1578 C CA . ALA A 1 203 ? 1.238 33.914 45.307 1.00 10.87 203 ALA A CA 1
ATOM 1579 C C . ALA A 1 203 ? 1.868 35.245 45.674 1.00 12.33 203 ALA A C 1
ATOM 1580 O O . ALA A 1 203 ? 2.794 35.705 44.994 1.00 11.79 203 ALA A O 1
ATOM 1582 N N . ASN A 1 204 ? 1.402 35.861 46.764 1.00 10.54 204 ASN A N 1
ATOM 1583 C CA . ASN A 1 204 ? 2.008 37.106 47.217 1.00 12.71 204 ASN A CA 1
ATOM 1584 C C . ASN A 1 204 ? 3.426 36.883 47.727 1.00 9.92 204 ASN A C 1
ATOM 1585 O O . ASN A 1 204 ? 4.275 37.772 47.588 1.00 10.75 204 ASN A O 1
ATOM 1590 N N . GLU A 1 205 ? 3.702 35.714 48.318 1.00 8.98 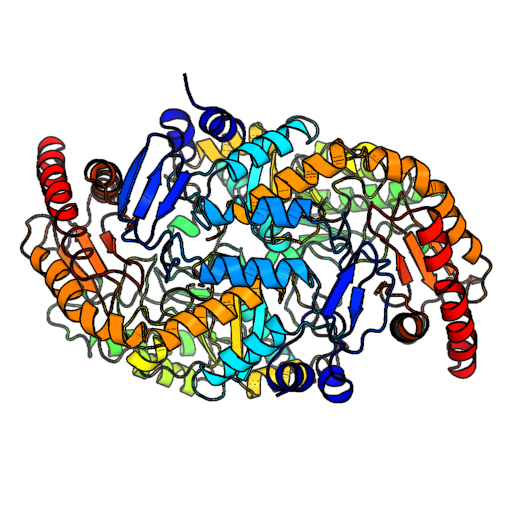205 GLU A N 1
ATOM 1591 C CA . GLU A 1 205 ? 5.064 35.407 48.756 1.00 10.56 205 GLU A CA 1
ATOM 1592 C C . GLU A 1 205 ? 6.009 35.360 47.567 1.00 9.76 205 GLU A C 1
ATOM 1593 O O . GLU A 1 205 ? 7.109 35.937 47.597 1.00 10.51 205 GLU A O 1
ATOM 1599 N N . LEU A 1 206 ? 5.582 34.687 46.501 1.00 8.60 206 LEU A N 1
ATOM 1600 C CA . LEU A 1 206 ? 6.374 34.625 45.279 1.00 9.14 206 LEU A CA 1
ATOM 1601 C C . LEU A 1 206 ? 6.644 36.023 44.733 1.00 10.39 206 LEU A C 1
ATOM 1602 O O . LEU A 1 206 ? 7.784 36.361 44.405 1.00 9.47 206 LEU A O 1
ATOM 1607 N N . GLU A 1 207 ? 5.607 36.858 44.642 1.00 8.86 207 GLU A N 1
ATOM 1608 C CA . GLU A 1 207 ? 5.817 38.177 44.053 1.00 10.42 207 GLU A CA 1
ATOM 1609 C C . GLU A 1 207 ? 6.671 39.059 44.958 1.00 9.11 207 GLU A C 1
ATOM 1610 O O . GLU A 1 207 ? 7.521 39.819 44.473 1.00 10.63 207 GLU A O 1
ATOM 1616 N N . ARG A 1 208 ? 6.486 38.953 46.279 1.00 10.46 208 ARG A N 1
ATOM 1617 C CA . ARG A 1 208 ? 7.324 39.715 47.202 1.00 10.85 208 ARG A CA 1
ATOM 1618 C C . ARG A 1 208 ? 8.799 39.375 47.003 1.00 12.20 208 ARG A C 1
ATOM 1619 O O . ARG A 1 208 ? 9.664 40.264 47.021 1.00 11.74 208 ARG A O 1
ATOM 1627 N N . TYR A 1 209 ? 9.103 38.095 46.776 1.00 8.72 209 TYR A N 1
ATOM 1628 C CA . TYR A 1 209 ? 10.489 37.701 46.546 1.00 10.19 209 TYR A CA 1
ATOM 1629 C C . TYR A 1 209 ? 11.006 38.274 45.232 1.00 9.59 209 TYR A C 1
ATOM 1630 O O . TYR A 1 209 ? 12.114 38.818 45.175 1.00 10.12 209 TYR A O 1
ATOM 1639 N N . ILE A 1 210 ? 10.212 38.155 44.165 1.00 10.47 210 ILE A N 1
ATOM 1640 C CA . ILE A 1 210 ? 10.619 38.680 42.862 1.00 10.97 210 ILE A CA 1
ATOM 1641 C C . ILE A 1 210 ? 10.929 40.171 42.958 1.00 12.72 210 ILE A C 1
ATOM 1642 O O . ILE A 1 210 ? 11.955 40.646 42.451 1.00 11.75 210 ILE A O 1
ATOM 1647 N N . LEU A 1 211 ? 10.060 40.930 43.634 1.00 9.93 211 LEU A N 1
ATOM 1648 C CA . LEU A 1 211 ? 10.269 42.377 43.690 1.00 12.64 211 LEU A CA 1
ATOM 1649 C C . LEU A 1 211 ? 11.474 42.728 44.556 1.00 14.41 211 LEU A C 1
ATOM 1650 O O . LEU A 1 211 ? 12.199 43.689 44.264 1.00 13.45 211 LEU A O 1
ATOM 1655 N N . ALA A 1 212 ? 11.710 41.967 45.624 1.00 12.11 212 ALA A N 1
ATOM 1656 C CA . ALA A 1 212 ? 12.859 42.261 46.478 1.00 14.24 212 ALA A CA 1
ATOM 1657 C C . ALA A 1 212 ? 14.167 41.928 45.768 1.00 14.89 212 ALA A C 1
ATOM 1658 O O . ALA A 1 212 ? 15.150 42.679 45.870 1.00 11.84 212 ALA A O 1
ATOM 1660 N N A GLU A 1 213 ? 14.174 40.819 45.030 0.44 13.48 213 GLU A N 1
ATOM 1661 N N B GLU A 1 213 ? 14.212 40.801 45.044 0.56 13.48 213 GLU A N 1
ATOM 1662 C CA A GLU A 1 213 ? 15.354 40.345 44.323 0.44 13.76 213 GLU A CA 1
ATOM 1663 C CA B GLU A 1 213 ? 15.424 40.419 44.314 0.56 13.72 213 GLU A CA 1
ATOM 1664 C C A GLU A 1 213 ? 15.607 41.118 43.031 0.44 15.25 213 GLU A C 1
ATOM 1665 C C B GLU A 1 213 ? 15.629 41.245 43.055 0.56 15.29 213 GLU A C 1
ATOM 1666 O O A GLU A 1 213 ? 16.769 41.302 42.643 0.44 15.86 213 GLU A O 1
ATOM 1667 O O B GLU A 1 213 ? 16.773 41.524 42.672 0.56 15.87 213 GLU A O 1
ATOM 1678 N N . GLY A 1 214 ? 14.547 41.585 42.367 1.00 13.65 214 GLY A N 1
ATOM 1679 C CA . GLY A 1 214 ? 14.643 42.215 41.069 1.00 13.29 214 GLY A CA 1
ATOM 1680 C C . GLY A 1 214 ? 14.336 41.202 39.980 1.00 12.25 214 GLY A C 1
ATOM 1681 O O . GLY A 1 214 ? 15.089 40.242 39.775 1.00 13.98 214 GLY A O 1
ATOM 1682 N N . PRO A 1 215 ? 13.211 41.379 39.275 1.00 12.83 215 PRO A N 1
ATOM 1683 C CA . PRO A 1 215 ? 12.827 40.378 38.267 1.00 10.92 215 PRO A CA 1
ATOM 1684 C C . PRO A 1 215 ? 13.837 40.217 37.150 1.00 13.30 215 PRO A C 1
ATOM 1685 O O . PRO A 1 215 ? 13.890 39.146 36.521 1.00 13.61 215 PRO A O 1
ATOM 1689 N N . GLU A 1 216 ? 14.650 41.245 36.891 1.00 13.46 216 GLU A N 1
ATOM 1690 C CA . GLU A 1 216 ? 15.681 41.139 35.871 1.00 13.51 216 GLU A CA 1
ATOM 1691 C C . GLU A 1 216 ? 16.763 40.128 36.244 1.00 12.35 216 GLU A C 1
ATOM 1692 O O . GLU A 1 216 ? 17.561 39.757 35.378 1.00 13.04 216 GLU A O 1
ATOM 1698 N N . THR A 1 217 ? 16.792 39.649 37.492 1.00 11.78 217 THR A N 1
ATOM 1699 C CA . THR A 1 217 ? 17.753 38.633 37.911 1.00 8.89 217 THR A CA 1
ATOM 1700 C C . THR A 1 217 ? 17.162 37.232 37.990 1.00 11.38 217 THR A C 1
ATOM 1701 O O . THR A 1 217 ? 17.903 36.289 38.292 1.00 10.39 217 THR A O 1
ATOM 1705 N N . ILE A 1 218 ? 15.872 37.057 37.718 1.00 11.48 218 ILE A N 1
ATOM 1706 C CA . ILE A 1 218 ? 15.194 35.780 37.949 1.00 11.04 218 ILE A CA 1
ATOM 1707 C C . ILE A 1 218 ? 14.800 35.170 36.612 1.00 9.87 218 ILE A C 1
ATOM 1708 O O . ILE A 1 218 ? 14.030 35.766 35.849 1.00 7.68 218 ILE A O 1
ATOM 1713 N N . ALA A 1 219 ? 15.287 33.957 36.348 1.00 8.75 219 ALA A N 1
ATOM 1714 C CA . ALA A 1 219 ? 15.091 33.337 35.044 1.00 8.10 219 ALA A CA 1
ATOM 1715 C C . ALA A 1 219 ? 13.899 32.393 34.998 1.00 7.36 219 ALA A C 1
ATOM 1716 O O . ALA A 1 219 ? 13.225 32.306 33.965 1.00 8.48 219 ALA A O 1
ATOM 1718 N N . ALA A 1 220 ? 13.613 31.683 36.083 1.00 7.21 220 ALA A N 1
ATOM 1719 C CA . ALA A 1 220 ? 12.698 30.564 35.936 1.00 6.15 220 ALA A CA 1
ATOM 1720 C C . ALA A 1 220 ? 12.154 30.144 37.289 1.00 8.85 220 ALA A C 1
ATOM 1721 O O . ALA A 1 220 ? 12.827 30.266 38.318 1.00 7.91 220 ALA A O 1
ATOM 1723 N N . PHE A 1 221 ? 10.926 29.636 37.253 1.00 7.04 221 PHE A N 1
ATOM 1724 C CA . PHE A 1 221 ? 10.309 28.893 38.339 1.00 7.91 221 PHE A CA 1
ATOM 1725 C C . PHE A 1 221 ? 10.222 27.436 37.908 1.00 8.17 221 PHE A C 1
ATOM 1726 O O . PHE A 1 221 ? 9.860 27.149 36.767 1.00 9.51 221 PHE A O 1
ATOM 1734 N N . ILE A 1 222 ? 10.566 26.510 38.796 1.00 8.01 222 ILE A N 1
ATOM 1735 C CA . ILE A 1 222 ? 10.410 25.095 38.489 1.00 6.84 222 ILE A CA 1
ATOM 1736 C C . ILE A 1 222 ? 9.504 24.454 39.531 1.00 7.78 222 ILE A C 1
ATOM 1737 O O . ILE A 1 222 ? 9.585 24.777 40.722 1.00 8.73 222 ILE A O 1
ATOM 1742 N N . GLY A 1 223 ? 8.635 23.545 39.085 1.00 7.17 223 GLY A N 1
ATOM 1743 C CA . GLY A 1 223 ? 7.805 22.820 40.031 1.00 8.78 223 GLY A CA 1
ATOM 1744 C C . GLY A 1 223 ? 7.136 21.565 39.504 1.00 8.30 223 GLY A C 1
ATOM 1745 O O . GLY A 1 223 ? 6.806 21.478 38.317 1.00 7.97 223 GLY A O 1
ATOM 1746 N N . GLU A 1 224 ? 6.932 20.587 40.391 1.00 7.90 224 GLU A N 1
ATOM 1747 C CA . GLU A 1 224 ? 6.040 19.468 40.105 1.00 7.76 224 GLU A CA 1
ATOM 1748 C C . GLU A 1 224 ? 4.587 19.934 40.217 1.00 9.15 224 GLU A C 1
ATOM 1749 O O . GLU A 1 224 ? 4.258 20.707 41.122 1.00 8.65 224 GLU A O 1
ATOM 1755 N N . PRO A 1 225 ? 3.690 19.467 39.339 1.00 8.77 225 PRO A N 1
ATOM 1756 C CA . PRO A 1 225 ? 2.275 19.841 39.508 1.00 8.17 225 PRO A CA 1
ATOM 1757 C C . PRO A 1 225 ? 1.728 19.401 40.852 1.00 8.60 225 PRO A C 1
ATOM 1758 O O . PRO A 1 225 ? 1.023 20.166 41.527 1.00 9.44 225 PRO A O 1
ATOM 1762 N N . VAL A 1 226 ? 2.050 18.168 41.242 1.00 8.99 226 VAL A N 1
ATOM 1763 C CA . VAL A 1 226 ? 1.813 17.622 42.570 1.00 6.91 226 VAL A CA 1
ATOM 1764 C C . VAL A 1 226 ? 3.171 17.233 43.148 1.00 8.21 226 VAL A C 1
ATOM 1765 O O . VAL A 1 226 ? 3.971 16.575 42.474 1.00 11.29 226 VAL A O 1
ATOM 1769 N N . ILE A 1 227 ? 3.448 17.663 44.376 1.00 8.01 227 ILE A N 1
ATOM 1770 C CA . ILE A 1 227 ? 4.721 17.342 45.013 1.00 9.28 227 ILE A CA 1
ATOM 1771 C C . ILE A 1 227 ? 4.691 15.879 45.436 1.00 9.29 227 ILE A C 1
ATOM 1772 O O . ILE A 1 227 ? 3.807 15.457 46.187 1.00 10.93 227 ILE A O 1
ATOM 1777 N N . ALA A 1 228 ? 5.629 15.082 44.919 1.00 10.21 228 ALA A N 1
ATOM 1778 C CA . ALA A 1 228 ? 5.517 13.646 45.160 1.00 8.34 228 ALA A CA 1
ATOM 1779 C C . ALA A 1 228 ? 6.469 13.185 46.261 1.00 8.70 228 ALA A C 1
ATOM 1780 O O . ALA A 1 228 ? 6.023 12.882 47.374 1.00 9.58 228 ALA A O 1
ATOM 1782 N N . ALA A 1 229 ? 7.776 13.130 45.965 1.00 8.18 229 ALA A N 1
ATOM 1783 C CA . ALA A 1 229 ? 8.755 12.656 46.946 1.00 9.88 229 ALA A CA 1
ATOM 1784 C C . ALA A 1 229 ? 8.727 13.469 48.233 1.00 9.58 229 ALA A C 1
ATOM 1785 O O . ALA A 1 229 ? 9.122 12.964 49.298 1.00 10.92 229 ALA A O 1
ATOM 1787 N N . GLY A 1 230 ? 8.310 14.729 48.153 1.00 8.34 230 GLY A N 1
ATOM 1788 C CA . GLY A 1 230 ? 8.175 15.572 49.319 1.00 9.15 230 GLY A CA 1
ATOM 1789 C C . GLY A 1 230 ? 6.941 15.341 50.167 1.00 9.69 230 GLY A C 1
ATOM 1790 O O . GLY A 1 230 ? 6.786 16.019 51.183 1.00 10.21 230 GLY A O 1
ATOM 1791 N N . GLY A 1 231 ? 6.052 14.422 49.794 1.00 10.00 231 GLY A N 1
ATOM 1792 C CA . GLY A 1 231 ? 4.961 14.067 50.688 1.00 11.77 231 GLY A CA 1
ATOM 1793 C C . GLY A 1 231 ? 3.579 13.864 50.081 1.00 9.55 231 GLY A C 1
ATOM 1794 O O . GLY A 1 231 ? 2.589 13.862 50.816 1.00 10.07 231 GLY A O 1
ATOM 1795 N N . VAL A 1 232 ? 3.500 13.669 48.761 1.00 8.29 232 VAL A N 1
ATOM 1796 C CA . VAL A 1 232 ? 2.234 13.563 48.029 1.00 6.89 232 VAL A CA 1
ATOM 1797 C C . VAL A 1 232 ? 1.322 14.739 48.377 1.00 10.05 232 VAL A C 1
ATOM 1798 O O . VAL A 1 232 ? 0.307 14.579 49.068 1.00 8.71 232 VAL A O 1
ATOM 1802 N N . ILE A 1 233 ? 1.669 15.923 47.890 1.00 7.92 233 ILE A N 1
ATOM 1803 C CA . ILE A 1 233 ? 1.015 17.163 48.281 1.00 9.58 233 ILE A CA 1
ATOM 1804 C C . ILE A 1 233 ? 0.411 17.804 47.041 1.00 10.22 233 ILE A C 1
ATOM 1805 O O . ILE A 1 233 ? 1.107 18.489 46.286 1.00 10.24 233 ILE A O 1
ATOM 1810 N N . PRO A 1 234 ? -0.887 17.607 46.799 1.00 9.73 234 PRO A N 1
ATOM 1811 C CA . PRO A 1 234 ? -1.542 18.342 45.721 1.00 10.49 234 PRO A CA 1
ATOM 1812 C C . PRO A 1 234 ? -1.577 19.823 46.025 1.00 9.15 234 PRO A C 1
ATOM 1813 O O . PRO A 1 234 ? -1.520 20.240 47.197 1.00 9.95 234 PRO A O 1
ATOM 1817 N N . PRO A 1 235 ? -1.659 20.667 44.993 1.00 10.45 235 PRO A N 1
ATOM 1818 C CA . PRO A 1 235 ? -1.629 22.108 45.223 1.00 9.41 235 PRO A CA 1
ATOM 1819 C C . PRO A 1 235 ? -2.974 22.603 45.730 1.00 11.85 235 PRO A C 1
ATOM 1820 O O . PRO A 1 235 ? -4.023 22.019 45.412 1.00 11.22 235 PRO A O 1
ATOM 1824 N N . PRO A 1 236 ? -2.996 23.695 46.490 1.00 9.79 236 PRO A N 1
ATOM 1825 C CA . PRO A 1 236 ? -4.280 24.237 46.948 1.00 11.11 236 PRO A CA 1
ATOM 1826 C C . PRO A 1 236 ? -5.032 24.868 45.789 1.00 11.34 236 PRO A C 1
ATOM 1827 O O . PRO A 1 236 ? -4.453 25.235 44.766 1.00 10.76 236 PRO A O 1
ATOM 1831 N N . THR A 1 237 ? -6.351 24.975 45.963 1.00 11.33 237 THR A N 1
ATOM 1832 C CA . THR A 1 237 ? -7.231 25.512 44.929 1.00 12.70 237 THR A CA 1
ATOM 1833 C C . THR A 1 237 ? -6.707 26.819 44.346 1.00 10.81 237 THR A C 1
ATOM 1834 O O . THR A 1 237 ? -6.427 27.771 45.079 1.00 10.89 237 THR A O 1
ATOM 1838 N N . GLY A 1 238 ? -6.603 26.865 43.015 1.00 11.75 238 GLY A N 1
ATOM 1839 C CA . GLY A 1 238 ? -6.209 28.070 42.313 1.00 10.06 238 GLY A CA 1
ATOM 1840 C C . GLY A 1 238 ? -4.719 28.344 42.286 1.00 11.93 238 GLY A C 1
ATOM 1841 O O . GLY A 1 238 ? -4.306 29.373 41.734 1.00 10.25 238 GLY A O 1
ATOM 1842 N N . TYR A 1 239 ? -3.906 27.458 42.860 1.00 9.06 239 TYR A N 1
ATOM 1843 C CA . TYR A 1 239 ? -2.480 27.732 43.009 1.00 8.47 239 TYR A CA 1
ATOM 1844 C C . TYR A 1 239 ? -1.802 27.955 41.663 1.00 10.29 239 TYR A C 1
ATOM 1845 O O . TYR A 1 239 ? -1.067 28.941 41.475 1.00 8.45 239 TYR A O 1
ATOM 1854 N N . TRP A 1 240 ? -2.010 27.031 40.717 1.00 8.76 240 TRP A N 1
ATOM 1855 C CA . TRP A 1 240 ? -1.243 27.091 39.478 1.00 9.18 240 TRP A CA 1
ATOM 1856 C C . TRP A 1 240 ? -1.660 28.275 38.612 1.00 10.55 240 TRP A C 1
ATOM 1857 O O . TRP A 1 240 ? -0.822 28.846 37.899 1.00 8.34 240 TRP A O 1
ATOM 1868 N N . ALA A 1 241 ? -2.926 28.686 38.679 1.00 9.48 241 ALA A N 1
ATOM 1869 C CA . ALA A 1 241 ? -3.312 29.908 37.980 1.00 9.63 241 ALA A CA 1
ATOM 1870 C C . ALA A 1 241 ? -2.568 31.109 38.544 1.00 10.68 241 ALA A C 1
ATOM 1871 O O . ALA A 1 241 ? -2.099 31.975 37.790 1.00 10.20 241 ALA A O 1
ATOM 1873 N N . ALA A 1 242 ? -2.455 31.174 39.872 1.00 8.02 242 ALA A N 1
ATOM 1874 C CA . ALA A 1 242 ? -1.838 32.322 40.519 1.00 9.65 242 ALA A CA 1
ATOM 1875 C C . ALA A 1 242 ? -0.334 32.363 40.262 1.00 10.74 242 ALA A C 1
ATOM 1876 O O . ALA A 1 242 ? 0.223 33.428 39.961 1.00 9.35 242 ALA A O 1
ATOM 1878 N N . ILE A 1 243 ? 0.336 31.211 40.358 1.00 8.00 243 ILE A N 1
ATOM 1879 C CA . ILE A 1 243 ? 1.777 31.169 40.125 1.00 11.20 243 ILE A CA 1
ATOM 1880 C C . ILE A 1 243 ? 2.099 31.559 38.688 1.00 9.09 243 ILE A C 1
ATOM 1881 O O . ILE A 1 243 ? 3.040 32.322 38.434 1.00 8.94 243 ILE A O 1
ATOM 1886 N N . GLN A 1 244 ? 1.343 31.029 37.722 1.00 8.48 244 GLN A N 1
ATOM 1887 C CA . GLN A 1 244 ? 1.596 31.385 36.329 1.00 8.83 244 GLN A CA 1
ATOM 1888 C C . GLN A 1 244 ? 1.339 32.862 36.080 1.00 11.15 244 GLN A C 1
ATOM 1889 O O . GLN A 1 244 ? 2.085 33.514 35.337 1.00 10.01 244 GLN A O 1
ATOM 1895 N N . ALA A 1 245 ? 0.275 33.407 36.678 1.00 9.45 245 ALA A N 1
ATOM 1896 C CA . ALA A 1 245 ? -0.042 34.814 36.450 1.00 11.42 245 ALA A CA 1
ATOM 1897 C C . ALA A 1 245 ? 1.095 35.712 36.925 1.00 10.80 245 ALA A C 1
ATOM 1898 O O . ALA A 1 245 ? 1.417 36.719 36.279 1.00 10.14 245 ALA A O 1
ATOM 1900 N N . VAL A 1 246 ? 1.726 35.353 38.043 1.00 9.18 246 VAL A N 1
ATOM 1901 C CA . VAL A 1 246 ? 2.857 36.126 38.538 1.00 9.54 246 VAL A CA 1
ATOM 1902 C C . VAL A 1 246 ? 4.057 35.969 37.606 1.00 10.15 246 VAL A C 1
ATOM 1903 O O . VAL A 1 246 ? 4.666 36.958 37.185 1.00 9.61 246 VAL A O 1
ATOM 1907 N N . CYS A 1 247 ? 4.413 34.722 37.268 1.00 9.44 247 CYS A N 1
ATOM 1908 C CA . CYS A 1 247 ? 5.609 34.487 36.457 1.00 9.53 247 CYS A CA 1
ATOM 1909 C C . CYS A 1 247 ? 5.513 35.179 35.102 1.00 9.80 247 CYS A C 1
ATOM 1910 O O . CYS A 1 247 ? 6.497 35.767 34.632 1.00 10.26 247 CYS A O 1
ATOM 1913 N N . LYS A 1 248 ? 4.329 35.139 34.475 1.00 10.11 248 LYS A N 1
ATOM 1914 C CA . LYS A 1 248 ? 4.150 35.752 33.160 1.00 10.11 248 LYS A CA 1
ATOM 1915 C C . LYS A 1 248 ? 4.411 37.255 33.189 1.00 9.54 248 LYS A C 1
ATOM 1916 O O . LYS A 1 248 ? 4.855 37.826 32.186 1.00 10.44 248 LYS A O 1
ATOM 1922 N N . ARG A 1 249 ? 4.147 37.912 34.319 1.00 8.14 249 ARG A N 1
ATOM 1923 C CA . ARG A 1 249 ? 4.327 39.360 34.401 1.00 8.23 249 ARG A CA 1
ATOM 1924 C C . ARG A 1 249 ? 5.779 39.768 34.595 1.00 9.70 249 ARG A C 1
ATOM 1925 O O . ARG A 1 249 ? 6.066 40.968 34.638 1.00 9.43 249 ARG A O 1
ATOM 1933 N N . TYR A 1 250 ? 6.695 38.803 34.693 1.00 7.82 250 TYR A N 1
ATOM 1934 C CA . TYR A 1 250 ? 8.116 39.086 34.883 1.00 8.75 250 TYR A CA 1
ATOM 1935 C C . TYR A 1 250 ? 8.987 38.327 33.887 1.00 9.45 250 TYR A C 1
ATOM 1936 O O . TYR A 1 250 ? 10.211 38.269 34.062 1.00 8.19 250 TYR A O 1
ATOM 1945 N N . ASP A 1 251 ? 8.381 37.772 32.833 1.00 8.95 251 ASP A N 1
ATOM 1946 C CA . ASP A 1 251 ? 9.099 36.940 31.859 1.00 10.84 251 ASP A CA 1
ATOM 1947 C C . ASP A 1 251 ? 9.898 35.845 32.560 1.00 10.17 251 ASP A C 1
ATOM 1948 O O . ASP A 1 251 ? 11.039 35.545 32.199 1.00 11.55 251 ASP A O 1
ATOM 1953 N N . ILE A 1 252 ? 9.301 35.257 33.584 1.00 9.56 252 ILE A N 1
ATOM 1954 C CA . ILE A 1 252 ? 9.912 34.160 34.318 1.00 7.96 252 ILE A CA 1
ATOM 1955 C C . ILE A 1 252 ? 9.373 32.859 33.733 1.00 8.20 252 ILE A C 1
ATOM 1956 O O . ILE A 1 252 ? 8.158 32.631 33.721 1.00 9.15 252 ILE A O 1
ATOM 1961 N N . LEU A 1 253 ? 10.270 32.019 33.217 1.00 7.88 253 LEU A N 1
ATOM 1962 C CA . LEU A 1 253 ? 9.828 30.773 32.604 1.00 8.78 253 LEU A CA 1
ATOM 1963 C C . LEU A 1 253 ? 9.149 29.886 33.634 1.00 10.54 253 LEU A C 1
ATOM 1964 O O . LEU A 1 253 ? 9.552 29.840 34.799 1.00 10.82 253 LEU A O 1
ATOM 1969 N N . VAL A 1 254 ? 8.125 29.171 33.195 1.00 9.69 254 VAL A N 1
ATOM 1970 C CA . VAL A 1 254 ? 7.463 28.164 34.015 1.00 9.07 254 VAL A CA 1
ATOM 1971 C C . VAL A 1 254 ? 7.958 26.799 33.545 1.00 9.61 254 VAL A C 1
ATOM 1972 O O . VAL A 1 254 ? 7.557 26.313 32.480 1.00 8.56 254 VAL A O 1
ATOM 1976 N N . VAL A 1 255 ? 8.855 26.196 34.325 1.00 7.83 255 VAL A N 1
ATOM 1977 C CA . VAL A 1 255 ? 9.400 24.874 34.041 1.00 7.06 255 VAL A CA 1
ATOM 1978 C C . VAL A 1 255 ? 8.598 23.879 34.857 1.00 7.18 255 VAL A C 1
ATOM 1979 O O . VAL A 1 255 ? 8.625 23.926 36.091 1.00 7.35 255 VAL A O 1
ATOM 1983 N N . ILE A 1 256 ? 7.879 22.984 34.188 1.00 7.91 256 ILE A N 1
ATOM 1984 C CA . ILE A 1 256 ? 7.046 22.024 34.890 1.00 7.33 256 ILE A CA 1
ATOM 1985 C C . ILE A 1 256 ? 7.730 20.672 34.851 1.00 7.50 256 ILE A C 1
ATOM 1986 O O . ILE A 1 256 ? 7.983 20.112 33.775 1.00 8.27 256 ILE A O 1
ATOM 1991 N N . ASP A 1 257 ? 8.025 20.156 36.029 1.00 7.33 257 ASP A N 1
ATOM 1992 C CA . ASP A 1 257 ? 8.690 18.869 36.176 1.00 6.85 257 ASP A CA 1
ATOM 1993 C C . ASP A 1 257 ? 7.606 17.798 36.250 1.00 6.85 257 ASP A C 1
ATOM 1994 O O . ASP A 1 257 ? 6.995 17.589 37.301 1.00 6.88 257 ASP A O 1
ATOM 1999 N N . GLU A 1 258 ? 7.370 17.113 35.126 1.00 5.99 258 GLU A N 1
ATOM 2000 C CA . GLU A 1 258 ? 6.373 16.055 35.032 1.00 6.26 258 GLU A CA 1
ATOM 2001 C C . GLU A 1 258 ? 7.010 14.673 35.110 1.00 7.63 258 GLU A C 1
ATOM 2002 O O . GLU A 1 258 ? 6.475 13.707 34.552 1.00 8.24 258 GLU A O 1
ATOM 2008 N N . ILE A 1 259 ? 8.155 14.561 35.786 1.00 6.09 259 ILE A N 1
ATOM 2009 C CA . ILE A 1 259 ? 8.867 13.290 35.791 1.00 5.61 259 ILE A CA 1
ATOM 2010 C C . ILE A 1 259 ? 8.053 12.201 36.491 1.00 9.87 259 ILE A C 1
ATOM 2011 O O . ILE A 1 259 ? 8.133 11.022 36.113 1.00 8.92 259 ILE A O 1
ATOM 2016 N N . ILE A 1 260 ? 7.210 12.570 37.453 1.00 7.04 260 ILE A N 1
ATOM 2017 C CA . ILE A 1 260 ? 6.296 11.613 38.073 1.00 5.86 260 ILE A CA 1
ATOM 2018 C C . ILE A 1 260 ? 4.872 11.770 37.553 1.00 9.18 260 ILE A C 1
ATOM 2019 O O . ILE A 1 260 ? 4.204 10.769 37.273 1.00 9.34 260 ILE A O 1
ATOM 2024 N N . THR A 1 261 ? 4.387 13.011 37.391 1.00 7.38 261 THR A N 1
ATOM 2025 C CA . THR A 1 261 ? 2.990 13.186 36.987 1.00 8.52 261 THR A CA 1
ATOM 2026 C C . THR A 1 261 ? 2.752 12.860 35.514 1.00 10.78 261 THR A C 1
ATOM 2027 O O . THR A 1 261 ? 1.603 12.594 35.134 1.00 8.79 261 THR A O 1
ATOM 2031 N N . GLY A 1 262 ? 3.813 12.798 34.705 1.00 8.27 262 GLY A N 1
ATOM 2032 C CA . GLY A 1 262 ? 3.648 12.574 33.279 1.00 7.31 262 GLY A CA 1
ATOM 2033 C C . GLY A 1 262 ? 3.169 11.170 32.953 1.00 8.16 262 GLY A C 1
ATOM 2034 O O . GLY A 1 262 ? 3.440 10.205 33.672 1.00 10.26 262 GLY A O 1
ATOM 2035 N N . PHE A 1 263 ? 2.419 11.082 31.848 1.00 8.47 263 PHE A N 1
ATOM 2036 C CA . PHE A 1 263 ? 1.898 9.834 31.269 1.00 8.25 263 PHE A CA 1
ATOM 2037 C C . PHE A 1 263 ? 0.819 9.189 32.147 1.00 9.09 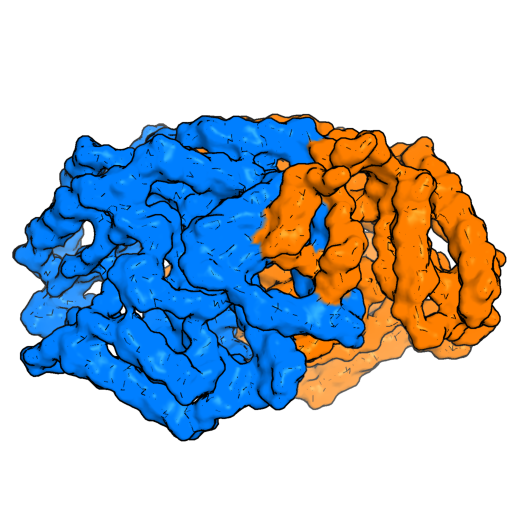263 PHE A C 1
ATOM 2038 O O . PHE A 1 263 ? 0.841 7.991 32.430 1.00 9.12 263 PHE A O 1
ATOM 2046 N N . GLY A 1 264 ? -0.164 10.004 32.549 1.00 8.28 264 GLY A N 1
ATOM 2047 C CA . GLY A 1 264 ? -1.429 9.480 33.024 1.00 7.29 264 GLY A CA 1
ATOM 2048 C C . GLY A 1 264 ? -1.599 9.366 34.523 1.00 8.26 264 GLY A C 1
ATOM 2049 O O . GLY A 1 264 ? -2.696 9.008 34.972 1.00 7.93 264 GLY A O 1
ATOM 2050 N N . ARG A 1 265 ? -0.561 9.676 35.303 1.00 8.73 265 ARG A N 1
ATOM 2051 C CA . ARG A 1 265 ? -0.578 9.421 36.742 1.00 8.47 265 ARG A CA 1
ATOM 2052 C C . ARG A 1 265 ? -1.741 10.122 37.436 1.00 10.74 265 ARG A C 1
ATOM 2053 O O . ARG A 1 265 ? -2.310 9.584 38.397 1.00 9.99 265 ARG A O 1
ATOM 2061 N N . LEU A 1 266 ? -2.111 11.324 36.975 1.00 8.78 266 LEU A N 1
ATOM 2062 C CA . LEU A 1 266 ? -3.176 12.082 37.619 1.00 8.58 266 LEU A CA 1
ATOM 2063 C C . LEU A 1 266 ? -4.515 11.964 36.907 1.00 10.79 266 LEU A C 1
ATOM 2064 O O . LEU A 1 266 ? -5.460 12.651 37.293 1.00 12.30 266 LEU A O 1
ATOM 2069 N N . GLY A 1 267 ? -4.624 11.125 35.877 1.00 10.88 267 GLY A N 1
ATOM 2070 C CA . GLY A 1 267 ? -5.874 10.992 35.148 1.00 11.70 267 GLY A CA 1
ATOM 2071 C C . GLY A 1 267 ? -5.958 11.797 33.868 1.00 12.77 267 GLY A C 1
ATOM 2072 O O . GLY A 1 267 ? -7.003 11.755 33.198 1.00 11.10 267 GLY A O 1
ATOM 2073 N N . THR A 1 268 ? -4.904 12.555 33.539 1.00 9.65 268 THR A N 1
ATOM 2074 C CA . THR A 1 268 ? -4.713 13.214 32.254 1.00 9.24 268 THR A CA 1
ATOM 2075 C C . THR A 1 268 ? -3.327 12.817 31.748 1.00 9.42 268 THR A C 1
ATOM 2076 O O . THR A 1 268 ? -2.465 12.415 32.532 1.00 8.51 268 THR A O 1
ATOM 2080 N N . MET A 1 269 ? -3.103 12.907 30.430 1.00 8.49 269 MET A N 1
ATOM 2081 C CA . MET A 1 269 ? -1.811 12.471 29.898 1.00 10.26 269 MET A CA 1
ATOM 2082 C C . MET A 1 269 ? -0.659 13.206 30.588 1.00 8.41 269 MET A C 1
ATOM 2083 O O . MET A 1 269 ? 0.322 12.589 31.013 1.00 9.24 269 MET A O 1
ATOM 2088 N N . PHE A 1 270 ? -0.785 14.516 30.767 1.00 9.33 270 PHE A N 1
ATOM 2089 C CA . PHE A 1 270 ? 0.170 15.273 31.566 1.00 8.82 270 PHE A CA 1
ATOM 2090 C C . PHE A 1 270 ? -0.571 15.998 32.677 1.00 10.10 270 PHE A C 1
ATOM 2091 O O . PHE A 1 270 ? -1.698 16.465 32.476 1.00 9.73 270 PHE A O 1
ATOM 2099 N N . GLY A 1 271 ? 0.048 16.066 33.856 1.00 11.04 271 GLY A N 1
ATOM 2100 C CA . GLY A 1 271 ? -0.597 16.748 34.968 1.00 11.09 271 GLY A CA 1
ATOM 2101 C C . GLY A 1 271 ? -0.874 18.210 34.682 1.00 9.95 271 GLY A C 1
ATOM 2102 O O . GLY A 1 271 ? -1.781 18.807 35.279 1.00 9.74 271 GLY A O 1
ATOM 2103 N N . SER A 1 272 ? -0.113 18.803 33.754 1.00 8.44 272 SER A N 1
ATOM 2104 C CA . SER A 1 272 ? -0.347 20.190 33.361 1.00 10.95 272 SER A CA 1
ATOM 2105 C C . SER A 1 272 ? -1.771 20.406 32.859 1.00 12.52 272 SER A C 1
ATOM 2106 O O . SER A 1 272 ? -2.344 21.480 33.058 1.00 10.58 272 SER A O 1
ATOM 2109 N N . GLN A 1 273 ? -2.357 19.413 32.187 1.00 10.28 273 GLN A N 1
ATOM 2110 C CA . GLN A 1 273 ? -3.717 19.605 31.687 1.00 9.04 273 GLN A CA 1
ATOM 2111 C C . GLN A 1 273 ? -4.707 19.733 32.837 1.00 10.67 273 GLN A C 1
ATOM 2112 O O . GLN A 1 273 ? -5.573 20.619 32.835 1.00 10.51 273 GLN A O 1
ATOM 2118 N N . LEU A 1 274 ? -4.595 18.843 33.825 1.00 11.04 274 LEU A N 1
ATOM 2119 C CA . LEU A 1 274 ? -5.511 18.844 34.959 1.00 9.49 274 LEU A CA 1
ATOM 2120 C C . LEU A 1 274 ? -5.484 20.175 35.707 1.00 11.57 274 LEU A C 1
ATOM 2121 O O . LEU A 1 274 ? -6.527 20.663 36.162 1.00 10.02 274 LEU A O 1
ATOM 2126 N N . TYR A 1 275 ? -4.308 20.788 35.835 1.00 9.85 275 TYR A N 1
ATOM 2127 C CA . TYR A 1 275 ? -4.187 22.025 36.597 1.00 10.35 275 TYR A CA 1
ATOM 2128 C C . TYR A 1 275 ? -4.124 23.270 35.717 1.00 9.59 275 TYR A C 1
ATOM 2129 O O . TYR A 1 275 ? -3.912 24.373 36.234 1.00 11.14 275 TYR A O 1
ATOM 2138 N N . GLY A 1 276 ? -4.331 23.129 34.412 1.00 9.96 276 GLY A N 1
ATOM 2139 C CA . GLY A 1 276 ? -4.339 24.304 33.554 1.00 10.52 276 GLY A CA 1
ATOM 2140 C C . GLY A 1 276 ? -2.997 25.002 33.476 1.00 14.02 276 GLY A C 1
ATOM 2141 O O . GLY A 1 276 ? -2.943 26.235 33.408 1.00 12.07 276 GLY A O 1
ATOM 2142 N N . ILE A 1 277 ? -1.914 24.242 33.503 1.00 10.25 277 ILE A N 1
ATOM 2143 C CA . ILE A 1 277 ? -0.576 24.808 33.388 1.00 9.37 277 ILE A CA 1
ATOM 2144 C C . ILE A 1 277 ? -0.149 24.768 31.929 1.00 11.81 277 ILE A C 1
ATOM 2145 O O . ILE A 1 277 ? -0.244 23.720 31.278 1.00 12.62 277 ILE A O 1
ATOM 2150 N N . GLN A 1 278 ? 0.323 25.897 31.405 1.00 11.06 278 GLN A N 1
ATOM 2151 C CA A GLN A 1 278 ? 1.002 25.876 30.111 0.59 12.09 278 GLN A CA 1
ATOM 2152 C CA B GLN A 1 278 ? 0.985 25.925 30.106 0.41 12.09 278 GLN A CA 1
ATOM 2153 C C . GLN A 1 278 ? 2.482 26.079 30.349 1.00 9.85 278 GLN A C 1
ATOM 2154 O O . GLN A 1 278 ? 2.955 27.217 30.507 1.00 11.13 278 GLN A O 1
ATOM 2165 N N . PRO A 1 279 ? 3.261 25.003 30.375 1.00 10.49 279 PRO A N 1
ATOM 2166 C CA . PRO A 1 279 ? 4.694 25.147 30.652 1.00 11.96 279 PRO A CA 1
ATOM 2167 C C . PRO A 1 279 ? 5.416 25.807 29.493 1.00 10.76 279 PRO A C 1
ATOM 2168 O O . PRO A 1 279 ? 5.002 25.705 28.334 1.00 11.60 279 PRO A O 1
ATOM 2172 N N . ASP A 1 280 ? 6.507 26.502 29.831 1.00 8.11 280 ASP A N 1
ATOM 2173 C CA . ASP A 1 280 ? 7.496 26.917 28.843 1.00 9.84 280 ASP A CA 1
ATOM 2174 C C . ASP A 1 280 ? 8.487 25.804 28.545 1.00 9.04 280 ASP A C 1
ATOM 2175 O O . ASP A 1 280 ? 9.014 25.718 27.431 1.00 9.10 280 ASP A O 1
ATOM 2180 N N . ILE A 1 281 ? 8.761 24.964 29.540 1.00 9.25 281 ILE A N 1
ATOM 2181 C CA . ILE A 1 281 ? 9.638 23.804 29.409 1.00 9.00 281 ILE A CA 1
ATOM 2182 C C . ILE A 1 281 ? 8.984 22.690 30.205 1.00 9.13 281 ILE A C 1
ATOM 2183 O O . ILE A 1 281 ? 8.479 22.934 31.309 1.00 8.22 281 ILE A O 1
ATOM 2188 N N . MET A 1 282 ? 8.952 21.478 29.647 1.00 8.10 282 MET A N 1
ATOM 2189 C CA A MET A 1 282 ? 8.397 20.319 30.336 0.47 7.47 282 MET A CA 1
ATOM 2190 C CA B MET A 1 282 ? 8.405 20.325 30.348 0.53 7.57 282 MET A CA 1
ATOM 2191 C C . MET A 1 282 ? 9.458 19.231 30.414 1.00 8.82 282 MET A C 1
ATOM 2192 O O . MET A 1 282 ? 10.121 18.941 29.414 1.00 9.64 282 MET A O 1
ATOM 2201 N N . VAL A 1 283 ? 9.605 18.625 31.588 1.00 8.64 283 VAL A N 1
ATOM 2202 C CA . VAL A 1 283 ? 10.610 17.595 31.815 1.00 6.90 283 VAL A CA 1
ATOM 2203 C C . VAL A 1 283 ? 9.914 16.270 32.089 1.00 6.56 283 VAL A C 1
ATOM 2204 O O . VAL A 1 283 ? 8.969 16.216 32.881 1.00 8.53 283 VAL A O 1
ATOM 2208 N N . LEU A 1 284 ? 10.401 15.201 31.446 1.00 6.11 284 LEU A N 1
ATOM 2209 C CA . LEU A 1 284 ? 9.761 13.889 31.479 1.00 7.93 284 LEU A CA 1
ATOM 2210 C C . LEU A 1 284 ? 10.786 12.793 31.745 1.00 9.18 284 LEU A C 1
ATOM 2211 O O . LEU A 1 284 ? 11.923 12.861 31.278 1.00 7.67 284 LEU A O 1
ATOM 2216 N N . SER A 1 285 ? 10.352 11.756 32.461 1.00 7.31 285 SER A N 1
ATOM 2217 C CA . SER A 1 285 ? 11.173 10.568 32.696 1.00 7.46 285 SER A CA 1
ATOM 2218 C C . SER A 1 285 ? 10.306 9.503 33.357 1.00 9.53 285 SER A C 1
ATOM 2219 O O . SER A 1 285 ? 9.081 9.539 33.212 1.00 8.04 285 SER A O 1
ATOM 2246 N N . GLN A 1 287 ? 7.902 7.155 34.124 1.00 7.23 287 GLN A N 1
ATOM 2247 C CA . GLN A 1 287 ? 6.895 6.399 33.368 1.00 7.54 287 GLN A CA 1
ATOM 2248 C C . GLN A 1 287 ? 7.105 6.503 31.863 1.00 9.21 287 GLN A C 1
ATOM 2249 O O . GLN A 1 287 ? 6.507 5.724 31.116 1.00 9.27 287 GLN A O 1
ATOM 2255 N N . LEU A 1 288 ? 7.942 7.447 31.415 1.00 7.31 288 LEU A N 1
ATOM 2256 C CA . LEU A 1 288 ? 8.355 7.527 30.015 1.00 6.76 288 LEU A CA 1
ATOM 2257 C C . LEU A 1 288 ? 8.811 6.178 29.467 1.00 7.42 288 LEU A C 1
ATOM 2258 O O . LEU A 1 288 ? 8.492 5.827 28.321 1.00 7.68 288 LEU A O 1
ATOM 2263 N N . THR A 1 289 ? 9.582 5.420 30.259 1.00 9.17 289 THR A N 1
ATOM 2264 C CA . THR A 1 289 ? 10.034 4.080 29.886 1.00 7.80 289 THR A CA 1
ATOM 2265 C C . THR A 1 289 ? 9.598 2.991 30.855 1.00 9.24 289 THR A C 1
ATOM 2266 O O . THR A 1 289 ? 10.099 1.865 30.749 1.00 7.13 289 THR A O 1
ATOM 2270 N N . SER A 1 290 ? 8.711 3.289 31.807 1.00 6.23 290 SER A N 1
ATOM 2271 C CA . SER A 1 290 ? 8.443 2.388 32.938 1.00 6.63 290 SER A CA 1
ATOM 2272 C C . SER A 1 290 ? 9.737 2.005 33.658 1.00 11.00 290 SER A C 1
ATOM 2273 O O . SER A 1 290 ? 9.807 0.969 34.336 1.00 6.15 290 SER A O 1
ATOM 2276 N N . SER A 1 291 ? 10.760 2.861 33.528 1.00 7.32 291 SER A N 1
ATOM 2277 C CA . SER A 1 291 ? 12.115 2.644 34.046 1.00 8.81 291 SER A CA 1
ATOM 2278 C C . SER A 1 291 ? 12.769 1.384 33.490 1.00 8.89 291 SER A C 1
ATOM 2279 O O . SER A 1 291 ? 13.796 0.942 34.009 1.00 8.25 291 SER A O 1
ATOM 2282 N N . TYR A 1 292 ? 12.214 0.790 32.428 1.00 7.06 292 TYR A N 1
ATOM 2283 C CA . TYR A 1 292 ? 12.876 -0.368 31.837 1.00 8.08 292 TYR A CA 1
ATOM 2284 C C . TYR A 1 292 ? 14.205 0.004 31.198 1.00 8.66 292 TYR A C 1
ATOM 2285 O O . TYR A 1 292 ? 15.043 -0.877 30.992 1.00 6.45 292 TYR A O 1
ATOM 2294 N N . GLN A 1 293 ? 14.390 1.277 30.852 1.00 7.01 293 GLN A N 1
ATOM 2295 C CA . GLN A 1 293 ? 15.620 1.836 30.306 1.00 8.50 293 GLN A CA 1
ATOM 2296 C C . GLN A 1 293 ? 15.770 3.228 30.903 1.00 9.16 293 GLN A C 1
ATOM 2297 O O . GLN A 1 293 ? 14.764 3.914 31.121 1.00 8.32 293 GLN A O 1
ATOM 2303 N N . PRO A 1 294 ? 16.994 3.660 31.207 1.00 8.04 294 PRO A N 1
ATOM 2304 C CA . PRO A 1 294 ? 17.187 5.033 31.705 1.00 7.26 294 PRO A CA 1
ATOM 2305 C C . PRO A 1 294 ? 16.961 6.035 30.580 1.00 9.14 294 PRO A C 1
ATOM 2306 O O . PRO A 1 294 ? 17.666 6.018 29.570 1.00 11.00 294 PRO A O 1
ATOM 2310 N N . LEU A 1 295 ? 15.968 6.903 30.748 1.00 8.92 295 LEU A N 1
ATOM 2311 C CA . LEU A 1 295 ? 15.729 7.935 29.748 1.00 7.66 295 LEU A CA 1
ATOM 2312 C C . LEU A 1 295 ? 14.987 9.099 30.381 1.00 9.17 295 LEU A C 1
ATOM 2313 O O . LEU A 1 295 ? 14.111 8.906 31.225 1.00 9.22 295 LEU A O 1
ATOM 2318 N N . ALA A 1 296 ? 15.334 10.304 29.954 1.00 6.00 296 ALA A N 1
ATOM 2319 C CA . ALA A 1 296 ? 14.560 11.482 30.304 1.00 7.30 296 ALA A CA 1
ATOM 2320 C C . ALA A 1 296 ? 14.547 12.392 29.089 1.00 7.51 296 ALA A C 1
ATOM 2321 O O . ALA A 1 296 ? 15.348 12.229 28.162 1.00 7.08 296 ALA A O 1
ATOM 2323 N N . ALA A 1 297 ? 13.631 13.355 29.095 1.00 6.40 297 ALA A N 1
ATOM 2324 C CA . ALA A 1 297 ? 13.487 14.259 27.966 1.00 7.40 297 ALA A CA 1
ATOM 2325 C C . ALA A 1 297 ? 13.194 15.670 28.454 1.00 9.70 297 ALA A C 1
ATOM 2326 O O . ALA A 1 297 ? 12.402 15.859 29.379 1.00 9.99 297 ALA A O 1
ATOM 2328 N N . VAL A 1 298 ? 13.806 16.657 27.808 1.00 7.60 298 VAL A N 1
ATOM 2329 C CA . VAL A 1 298 ? 13.469 18.062 28.006 1.00 6.88 298 VAL A CA 1
ATOM 2330 C C . VAL A 1 298 ? 12.746 18.541 26.757 1.00 7.35 298 VAL A C 1
ATOM 2331 O O . VAL A 1 298 ? 13.275 18.410 25.651 1.00 9.55 298 VAL A O 1
ATOM 2335 N N . VAL A 1 299 ? 11.545 19.094 26.925 1.00 9.92 299 VAL A N 1
ATOM 2336 C CA . VAL A 1 299 ? 10.754 19.584 25.803 1.00 8.59 299 VAL A CA 1
ATOM 2337 C C . VAL A 1 299 ? 10.648 21.098 25.937 1.00 8.24 299 VAL A C 1
ATOM 2338 O O . VAL A 1 299 ? 10.236 21.604 26.988 1.00 9.18 299 VAL A O 1
ATOM 2342 N N . VAL A 1 300 ? 11.032 21.827 24.885 1.00 8.28 300 VAL A N 1
ATOM 2343 C CA . VAL A 1 300 ? 11.093 23.283 24.943 1.00 8.42 300 VAL A CA 1
ATOM 2344 C C . VAL A 1 300 ? 10.314 23.881 23.776 1.00 11.02 300 VAL A C 1
ATOM 2345 O O . VAL A 1 300 ? 9.949 23.197 22.818 1.00 9.66 300 VAL A O 1
ATOM 2349 N N . SER A 1 301 ? 10.091 25.193 23.861 1.00 10.86 301 SER A N 1
ATOM 2350 C CA . SER A 1 301 ? 9.275 25.900 22.886 1.00 13.93 301 SER A CA 1
ATOM 2351 C C . SER A 1 301 ? 10.044 26.185 21.600 1.00 14.14 301 SER A C 1
ATOM 2352 O O . SER A 1 301 ? 11.281 26.138 21.550 1.00 12.97 301 SER A O 1
ATOM 2355 N N . ASP A 1 302 ? 9.279 26.497 20.544 1.00 14.39 302 ASP A N 1
ATOM 2356 C CA . ASP A 1 302 ? 9.875 26.994 19.307 1.00 16.66 302 ASP A CA 1
ATOM 2357 C C . ASP A 1 302 ? 10.795 28.176 19.578 1.00 16.22 302 ASP A C 1
ATOM 2358 O O . ASP A 1 302 ? 11.895 28.259 19.018 1.00 14.43 302 ASP A O 1
ATOM 2363 N N . ALA A 1 303 ? 10.348 29.114 20.422 1.00 14.84 303 ALA A N 1
ATOM 2364 C CA . ALA A 1 303 ? 11.145 30.317 20.670 1.00 17.83 303 ALA A CA 1
ATOM 2365 C C . ALA A 1 303 ? 12.468 29.977 21.339 1.00 18.23 303 ALA A C 1
ATOM 2366 O O . ALA A 1 303 ? 13.511 30.558 21.008 1.00 16.33 303 ALA A O 1
ATOM 2368 N N . MET A 1 304 ? 12.446 29.052 22.295 1.00 14.82 304 MET A N 1
ATOM 2369 C CA . MET A 1 304 ? 13.686 28.668 22.952 1.00 14.39 304 MET A CA 1
ATOM 2370 C C . MET A 1 304 ? 14.617 27.955 21.983 1.00 14.23 304 MET A C 1
ATOM 2371 O O . MET A 1 304 ? 15.820 28.240 21.938 1.00 12.75 304 MET A O 1
ATOM 2376 N N . ASN A 1 305 ? 14.076 27.016 21.203 1.00 12.29 305 ASN A N 1
ATOM 2377 C CA . ASN A 1 305 ? 14.878 26.351 20.186 1.00 12.62 305 ASN A CA 1
ATOM 2378 C C . ASN A 1 305 ? 15.504 27.359 19.225 1.00 13.23 305 ASN A C 1
ATOM 2379 O O . ASN A 1 305 ? 16.678 27.230 18.860 1.00 11.91 305 ASN A O 1
ATOM 2384 N N . ASP A 1 306 ? 14.746 28.388 18.824 1.00 13.02 306 ASP A N 1
ATOM 2385 C CA . ASP A 1 306 ? 15.309 29.397 17.924 1.00 17.64 306 ASP A CA 1
ATOM 2386 C C . ASP A 1 306 ? 16.532 30.072 18.535 1.00 11.79 306 ASP A C 1
ATOM 2387 O O . ASP A 1 306 ? 17.498 30.383 17.826 1.00 12.70 306 ASP A O 1
ATOM 2392 N N . VAL A 1 307 ? 16.515 30.315 19.847 1.00 9.82 307 VAL A N 1
ATOM 2393 C CA . VAL A 1 307 ? 17.687 30.921 20.472 1.00 13.13 307 VAL A CA 1
ATOM 2394 C C . VAL A 1 307 ? 18.842 29.927 20.517 1.00 14.52 307 VAL A C 1
ATOM 2395 O O . VAL A 1 307 ? 20.001 30.297 20.297 1.00 12.66 307 VAL A O 1
ATOM 2399 N N . LEU A 1 308 ? 18.549 28.650 20.791 1.00 13.44 308 LEU A N 1
ATOM 2400 C CA . LEU A 1 308 ? 19.598 27.636 20.739 1.00 12.45 308 LEU A CA 1
ATOM 2401 C C . LEU A 1 308 ? 20.237 27.586 19.357 1.00 12.66 308 LEU A C 1
ATOM 2402 O O . LEU A 1 308 ? 21.457 27.440 19.230 1.00 13.79 308 LEU A O 1
ATOM 2407 N N . VAL A 1 309 ? 19.426 27.713 18.307 1.00 9.63 309 VAL A N 1
ATOM 2408 C CA . VAL A 1 309 ? 19.966 27.698 16.955 1.00 12.92 309 VAL A CA 1
ATOM 2409 C C . VAL A 1 309 ? 20.810 28.942 16.692 1.00 16.18 309 VAL A C 1
ATOM 2410 O O . VAL A 1 309 ? 21.887 28.855 16.083 1.00 14.63 309 VAL A O 1
ATOM 2414 N N . SER A 1 310 ? 20.354 30.117 17.146 1.00 15.31 310 SER A N 1
ATOM 2415 C CA . SER A 1 310 ? 21.146 31.320 16.898 1.00 16.46 310 SER A CA 1
ATOM 2416 C C . SER A 1 310 ? 22.481 31.263 17.639 1.00 17.52 310 SER A C 1
ATOM 2417 O O . SER A 1 310 ? 23.481 31.808 17.156 1.00 20.11 310 SER A O 1
ATOM 2420 N N . GLN A 1 311 ? 22.527 30.571 18.783 1.00 12.90 311 GLN A N 1
ATOM 2421 C CA . GLN A 1 311 ? 23.791 30.388 19.498 1.00 15.40 311 GLN A CA 1
ATOM 2422 C C . GLN A 1 311 ? 24.768 29.526 18.712 1.00 17.79 311 GLN A C 1
ATOM 2423 O O . GLN A 1 311 ? 25.966 29.834 18.663 1.00 16.77 311 GLN A O 1
ATOM 2429 N N . SER A 1 312 ? 24.289 28.413 18.139 1.00 16.72 312 SER A N 1
ATOM 2430 C CA A SER A 1 312 ? 25.167 27.571 17.331 0.77 17.24 312 SER A CA 1
ATOM 2431 C CA B SER A 1 312 ? 25.165 27.571 17.331 0.23 17.57 312 SER A CA 1
ATOM 2432 C C . SER A 1 312 ? 25.725 28.348 16.148 1.00 17.86 312 SER A C 1
ATOM 2433 O O . SER A 1 312 ? 26.864 28.119 15.723 1.00 21.16 312 SER A O 1
ATOM 2438 N N . GLN A 1 313 ? 24.936 29.273 15.607 1.00 20.58 313 GLN A N 1
ATOM 2439 C CA . GLN A 1 313 ? 25.395 30.096 14.497 1.00 20.90 313 GLN A CA 1
ATOM 2440 C C . GLN A 1 313 ? 26.618 30.920 14.880 1.00 21.19 313 GLN A C 1
ATOM 2441 O O . GLN A 1 313 ? 27.525 31.107 14.060 1.00 21.93 313 GLN A O 1
ATOM 2447 N N . ARG A 1 314 ? 26.668 31.427 16.113 1.00 23.07 314 ARG A N 1
ATOM 2448 C CA . ARG A 1 314 ? 27.793 32.266 16.513 1.00 17.49 314 ARG A CA 1
ATOM 2449 C C . ARG A 1 314 ? 28.864 31.530 17.307 1.00 22.45 314 ARG A C 1
ATOM 2450 O O . ARG A 1 314 ? 30.013 31.976 17.315 1.00 22.94 314 ARG A O 1
ATOM 2458 N N . LEU A 1 315 ? 28.527 30.415 17.966 1.00 18.10 315 LEU A N 1
ATOM 2459 C CA . LEU A 1 315 ? 29.491 29.660 18.762 1.00 15.11 315 LEU A CA 1
ATOM 2460 C C . LEU A 1 315 ? 29.988 28.386 18.086 1.00 17.20 315 LEU A C 1
ATOM 2461 O O . LEU A 1 315 ? 30.995 27.827 18.533 1.00 21.83 315 LEU A O 1
ATOM 2466 N N . GLY A 1 316 ? 29.305 27.898 17.050 1.00 13.84 316 GLY A N 1
ATOM 2467 C CA . GLY A 1 316 ? 29.769 26.751 16.286 1.00 17.09 316 GLY A CA 1
ATOM 2468 C C . GLY A 1 316 ? 29.181 25.406 16.684 1.00 23.71 316 GLY A C 1
ATOM 2469 O O . GLY A 1 316 ? 29.255 24.459 15.890 1.00 24.88 316 GLY A O 1
ATOM 2470 N N . ALA A 1 317 ? 28.611 25.289 17.879 1.00 19.61 317 ALA A N 1
ATOM 2471 C CA . ALA A 1 317 ? 28.013 24.033 18.323 1.00 15.82 317 ALA A CA 1
ATOM 2472 C C . ALA A 1 317 ? 27.241 24.305 19.601 1.00 17.45 317 ALA A C 1
ATOM 2473 O O . ALA A 1 317 ? 27.519 25.265 20.321 1.00 20.65 317 ALA A O 1
ATOM 2475 N N . PHE A 1 318 ? 26.257 23.459 19.861 1.00 11.26 318 PHE A N 1
ATOM 2476 C CA . PHE A 1 318 ? 25.609 23.399 21.164 1.00 11.16 318 PHE A CA 1
ATOM 2477 C C . PHE A 1 318 ? 26.469 22.469 22.010 1.00 14.19 318 PHE A C 1
ATOM 2478 O O . PHE A 1 318 ? 26.370 21.245 21.894 1.00 8.84 318 PHE A O 1
ATOM 2486 N N . ALA A 1 319 ? 27.340 23.049 22.841 1.00 11.20 319 ALA A N 1
ATOM 2487 C CA . ALA A 1 319 ? 28.391 22.281 23.519 1.00 9.87 319 ALA A CA 1
ATOM 2488 C C . ALA A 1 319 ? 27.831 21.650 24.794 1.00 11.30 319 ALA A C 1
ATOM 2489 O O . ALA A 1 319 ? 28.187 21.999 25.921 1.00 13.16 319 ALA A O 1
ATOM 2491 N N . HIS A 1 320 ? 26.911 20.713 24.587 1.00 12.31 320 HIS A N 1
ATOM 2492 C CA . HIS A 1 320 ? 26.241 20.024 25.678 1.00 10.00 320 HIS A CA 1
ATOM 2493 C C . HIS A 1 320 ? 25.775 18.669 25.173 1.00 10.30 320 HIS A C 1
ATOM 2494 O O . HIS A 1 320 ? 25.217 18.573 24.079 1.00 12.08 320 HIS A O 1
ATOM 2501 N N . GLY A 1 321 ? 25.970 17.631 25.980 1.00 11.65 321 GLY A N 1
ATOM 2502 C CA . GLY A 1 321 ? 25.547 16.314 25.549 1.00 13.31 321 GLY A CA 1
ATOM 2503 C C . GLY A 1 321 ? 26.051 15.212 26.453 1.00 12.57 321 GLY A C 1
ATOM 2504 O O . GLY A 1 321 ? 27.083 15.365 27.107 1.00 10.72 321 GLY A O 1
ATOM 2505 N N . LEU A 1 322 ? 25.308 14.112 26.514 1.00 8.61 322 LEU A N 1
ATOM 2506 C CA . LEU A 1 322 ? 25.713 12.918 27.240 1.00 10.06 322 LEU A CA 1
ATOM 2507 C C . LEU A 1 322 ? 26.023 11.813 26.242 1.00 9.20 322 LEU A C 1
ATOM 2508 O O . LEU A 1 322 ? 25.411 11.740 25.174 1.00 8.75 322 LEU A O 1
ATOM 2513 N N . THR A 1 323 ? 26.960 10.934 26.615 1.00 8.89 323 THR A N 1
ATOM 2514 C CA . THR A 1 323 ? 27.347 9.834 25.736 1.00 9.02 323 THR A CA 1
ATOM 2515 C C . THR A 1 323 ? 26.135 9.063 25.233 1.00 9.84 323 THR A C 1
ATOM 2516 O O . THR A 1 323 ? 26.055 8.710 24.047 1.00 9.23 323 THR A O 1
ATOM 2520 N N . CYS A 1 324 ? 25.164 8.812 26.105 1.00 6.68 324 CYS A N 1
ATOM 2521 C CA . CYS A 1 324 ? 24.004 8.035 25.708 1.00 8.01 324 CYS A CA 1
ATOM 2522 C C . CYS A 1 324 ? 22.785 8.895 25.404 1.00 8.76 324 CYS A C 1
ATOM 2523 O O . CYS A 1 324 ? 21.690 8.354 25.313 1.00 8.08 324 CYS A O 1
ATOM 2526 N N . THR A 1 325 ? 22.949 10.206 25.214 1.00 8.57 325 THR A N 1
ATOM 2527 C CA . THR A 1 325 ? 21.836 11.031 24.745 1.00 6.73 325 THR A CA 1
ATOM 2528 C C . THR A 1 325 ? 21.215 10.422 23.499 1.00 9.42 325 THR A C 1
ATOM 2529 O O . THR A 1 325 ? 21.909 10.150 22.517 1.00 9.93 325 THR A O 1
ATOM 2533 N N . GLY A 1 326 ? 19.910 10.172 23.554 1.00 6.39 326 GLY A N 1
ATOM 2534 C CA . GLY A 1 326 ? 19.235 9.610 22.409 1.00 7.10 326 GLY A CA 1
ATOM 2535 C C . GLY A 1 326 ? 19.434 8.128 22.204 1.00 7.45 326 GLY A C 1
ATOM 2536 O O . GLY A 1 326 ? 19.169 7.645 21.103 1.00 8.69 326 GLY A O 1
ATOM 2537 N N . HIS A 1 327 ? 19.870 7.398 23.232 1.00 6.91 327 HIS A N 1
ATOM 2538 C CA . HIS A 1 327 ? 20.239 5.993 23.081 1.00 8.05 327 HIS A CA 1
ATOM 2539 C C . HIS A 1 327 ? 19.167 5.227 22.298 1.00 7.85 327 HIS A C 1
ATOM 2540 O O . HIS A 1 327 ? 17.979 5.300 22.644 1.00 9.59 327 HIS A O 1
ATOM 2547 N N . PRO A 1 328 ? 19.538 4.493 21.245 1.00 8.12 328 PRO A N 1
ATOM 2548 C CA . PRO A 1 328 ? 18.499 3.879 20.397 1.00 7.34 328 PRO A CA 1
ATOM 2549 C C . PRO A 1 328 ? 17.650 2.847 21.123 1.00 8.30 328 PRO A C 1
ATOM 2550 O O . PRO A 1 328 ? 16.454 2.729 20.841 1.00 8.94 328 PRO A O 1
ATOM 2554 N N . VAL A 1 329 ? 18.230 2.096 22.057 1.00 8.39 329 VAL A N 1
ATOM 2555 C CA . VAL A 1 329 ? 17.442 1.112 22.790 1.00 8.48 329 VAL A CA 1
ATOM 2556 C C . VAL A 1 329 ? 16.546 1.803 23.807 1.00 10.95 329 VAL A C 1
ATOM 2557 O O . VAL A 1 329 ? 15.358 1.483 23.920 1.00 7.20 329 VAL A O 1
ATOM 2561 N N . ALA A 1 330 ? 17.094 2.771 24.555 1.00 6.46 330 ALA A N 1
ATOM 2562 C CA . ALA A 1 330 ? 16.274 3.487 25.531 1.00 7.90 330 ALA A CA 1
ATOM 2563 C C . ALA A 1 330 ? 15.094 4.191 24.862 1.00 7.90 330 ALA A C 1
ATOM 2564 O O . ALA A 1 330 ? 13.958 4.111 25.349 1.00 7.77 330 ALA A O 1
ATOM 2566 N N . THR A 1 331 ? 15.337 4.875 23.739 1.00 7.32 331 THR A N 1
ATOM 2567 C CA . THR A 1 331 ? 14.252 5.604 23.087 1.00 8.50 331 THR A CA 1
ATOM 2568 C C . THR A 1 331 ? 13.273 4.657 22.400 1.00 6.99 331 THR A C 1
ATOM 2569 O O . THR A 1 331 ? 12.076 4.950 22.337 1.00 9.23 331 THR A O 1
ATOM 2573 N N . ALA A 1 332 ? 13.757 3.530 21.864 1.00 6.59 332 ALA A N 1
ATOM 2574 C CA . ALA A 1 332 ? 12.831 2.543 21.303 1.00 8.54 332 ALA A CA 1
ATOM 2575 C C . ALA A 1 332 ? 11.892 1.995 22.371 1.00 9.34 332 ALA A C 1
ATOM 2576 O O . ALA A 1 332 ? 10.702 1.778 22.108 1.00 9.47 332 ALA A O 1
ATOM 2578 N N . VAL A 1 333 ? 12.411 1.745 23.577 1.00 7.39 333 VAL A N 1
ATOM 2579 C CA . VAL A 1 333 ? 11.553 1.266 24.659 1.00 5.99 333 VAL A CA 1
ATOM 2580 C C . VAL A 1 333 ? 10.517 2.324 25.024 1.00 8.09 333 VAL A C 1
ATOM 2581 O O . VAL A 1 333 ? 9.333 2.016 25.225 1.00 8.51 333 VAL A O 1
ATOM 2585 N N . ALA A 1 334 ? 10.941 3.584 25.117 1.00 7.85 334 ALA A N 1
ATOM 2586 C CA . ALA A 1 334 ? 10.001 4.658 25.429 1.00 6.89 334 ALA A CA 1
ATOM 2587 C C . ALA A 1 334 ? 8.914 4.780 24.366 1.00 9.58 334 ALA A C 1
ATOM 2588 O O . ALA A 1 334 ? 7.741 4.970 24.694 1.00 8.10 334 ALA A O 1
ATOM 2590 N N . LEU A 1 335 ? 9.293 4.702 23.087 1.00 8.62 335 LEU A N 1
ATOM 2591 C CA . LEU A 1 335 ? 8.309 4.806 22.017 1.00 9.60 335 LEU A CA 1
ATOM 2592 C C . LEU A 1 335 ? 7.253 3.714 22.139 1.00 8.52 335 LEU A C 1
ATOM 2593 O O . LEU A 1 335 ? 6.052 3.977 21.992 1.00 9.95 335 LEU A O 1
ATOM 2598 N N . GLU A 1 336 ? 7.684 2.484 22.434 1.00 10.07 336 GLU A N 1
ATOM 2599 C CA . GLU A 1 336 ? 6.739 1.387 22.605 1.00 8.95 336 GLU A CA 1
ATOM 2600 C C . GLU A 1 336 ? 5.911 1.566 23.872 1.00 9.34 336 GLU A C 1
ATOM 2601 O O . GLU A 1 336 ? 4.713 1.271 23.883 1.00 7.67 336 GLU A O 1
ATOM 2607 N N . ASN A 1 337 ? 6.537 2.063 24.940 1.00 8.20 337 ASN A N 1
ATOM 2608 C CA . ASN A 1 337 ? 5.834 2.302 26.196 1.00 8.86 337 ASN A CA 1
ATOM 2609 C C . ASN A 1 337 ? 4.685 3.294 26.006 1.00 8.92 337 ASN A C 1
ATOM 2610 O O . ASN A 1 337 ? 3.549 3.056 26.452 1.00 8.40 337 ASN A O 1
ATOM 2615 N N . ILE A 1 338 ? 4.954 4.393 25.301 1.00 8.21 338 ILE A N 1
ATOM 2616 C CA . ILE A 1 338 ? 3.908 5.368 25.001 1.00 8.88 338 ILE A CA 1
ATOM 2617 C C . ILE A 1 338 ? 2.831 4.741 24.125 1.00 8.48 338 ILE A C 1
ATOM 2618 O O . ILE A 1 338 ? 1.628 4.951 24.341 1.00 10.96 338 ILE A O 1
ATOM 2623 N N . ARG A 1 339 ? 3.243 3.965 23.124 1.00 8.62 339 ARG A N 1
ATOM 2624 C CA . ARG A 1 339 ? 2.273 3.344 22.232 1.00 12.10 339 ARG A CA 1
ATOM 2625 C C . ARG A 1 339 ? 1.313 2.437 22.994 1.00 11.00 339 ARG A C 1
ATOM 2626 O O . ARG A 1 339 ? 0.106 2.425 22.721 1.00 11.18 339 ARG A O 1
ATOM 2634 N N . ILE A 1 340 ? 1.826 1.698 23.977 1.00 7.91 340 ILE A N 1
ATOM 2635 C CA . ILE A 1 340 ? 0.977 0.830 24.786 1.00 9.38 340 ILE A CA 1
ATOM 2636 C C . ILE A 1 340 ? 0.012 1.661 25.633 1.00 10.22 340 ILE A C 1
ATOM 2637 O O . ILE A 1 340 ? -1.194 1.376 25.706 1.00 9.81 340 ILE A O 1
ATOM 2642 N N . ILE A 1 341 ? 0.528 2.706 26.286 1.00 10.05 341 ILE A N 1
ATOM 2643 C CA . ILE A 1 341 ? -0.329 3.570 27.094 1.00 8.11 341 ILE A CA 1
ATOM 2644 C C . ILE A 1 341 ? -1.476 4.119 26.249 1.00 9.11 341 ILE A C 1
ATOM 2645 O O . ILE A 1 341 ? -2.623 4.182 26.699 1.00 10.11 341 ILE A O 1
ATOM 2650 N N . GLU A 1 342 ? -1.199 4.470 24.991 1.00 9.21 342 GLU A N 1
ATOM 2651 C CA . GLU A 1 342 ? -2.254 5.011 24.135 1.00 10.53 342 GLU A CA 1
ATOM 2652 C C . GLU A 1 342 ? -3.184 3.911 23.631 1.00 12.05 342 GLU A C 1
ATOM 2653 O O . GLU A 1 342 ? -4.417 4.047 23.692 1.00 12.23 342 GLU A O 1
ATOM 2659 N N . GLU A 1 343 ? -2.608 2.812 23.128 1.00 10.04 343 GLU A N 1
ATOM 2660 C CA . GLU A 1 343 ? -3.417 1.732 22.565 1.00 10.67 343 GLU A CA 1
ATOM 2661 C C . GLU A 1 343 ? -4.364 1.140 23.599 1.00 12.54 343 GLU A C 1
ATOM 2662 O O . GLU A 1 343 ? -5.510 0.794 23.276 1.00 12.00 343 GLU A O 1
ATOM 2668 N N . ARG A 1 344 ? -3.898 0.980 24.833 1.00 9.20 344 ARG A N 1
ATOM 2669 C CA A ARG A 1 344 ? -4.711 0.373 25.875 0.52 11.25 344 ARG A CA 1
ATOM 2670 C CA B ARG A 1 344 ? -4.686 0.381 25.903 0.48 11.22 344 ARG A CA 1
ATOM 2671 C C . ARG A 1 344 ? -5.504 1.409 26.676 1.00 12.25 344 ARG A C 1
ATOM 2672 O O . ARG A 1 344 ? -6.180 1.039 27.643 1.00 15.02 344 ARG A O 1
ATOM 2687 N N . ASP A 1 345 ? -5.477 2.678 26.259 1.00 11.13 345 ASP A N 1
ATOM 2688 C CA . ASP A 1 345 ? -6.161 3.794 26.919 1.00 12.63 345 ASP A CA 1
ATOM 2689 C C . ASP A 1 345 ? -5.971 3.756 28.436 1.00 11.55 345 ASP A C 1
ATOM 2690 O O . ASP A 1 345 ? -6.924 3.811 29.220 1.00 11.86 345 ASP A O 1
ATOM 2695 N N . LEU A 1 346 ? -4.705 3.697 28.853 1.00 10.73 346 LEU A N 1
ATOM 2696 C CA . LEU A 1 346 ? -4.444 3.644 30.283 1.00 8.69 346 LEU A CA 1
ATOM 2697 C C . LEU A 1 346 ? -4.747 4.962 30.980 1.00 9.72 346 LEU A C 1
ATOM 2698 O O . LEU A 1 346 ? -4.982 4.957 32.191 1.00 8.23 346 LEU A O 1
ATOM 2703 N N . VAL A 1 347 ? -4.745 6.088 30.261 1.00 8.93 347 VAL A N 1
ATOM 2704 C CA . VAL A 1 347 ? -5.215 7.327 30.877 1.00 8.50 347 VAL A CA 1
ATOM 2705 C C . VAL A 1 347 ? -6.689 7.188 31.231 1.00 10.69 347 VAL A C 1
ATOM 2706 O O . VAL A 1 347 ? -7.121 7.545 32.334 1.00 10.99 347 VAL A 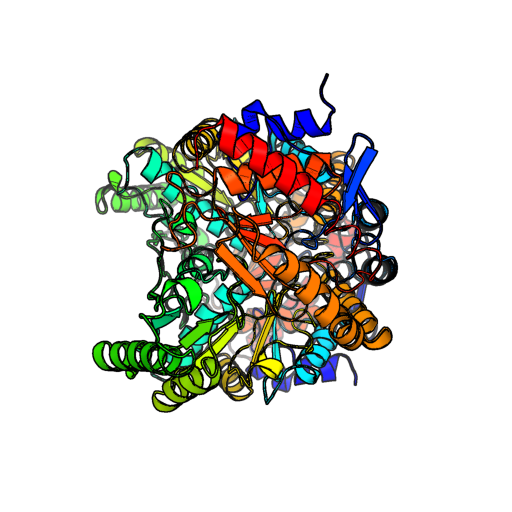O 1
ATOM 2710 N N . GLY A 1 348 ? -7.476 6.647 30.304 1.00 9.35 348 GLY A N 1
ATOM 2711 C CA . GLY A 1 348 ? -8.867 6.351 30.610 1.00 11.65 348 GLY A CA 1
ATOM 2712 C C . GLY A 1 348 ? -9.004 5.364 31.751 1.00 9.54 348 GLY A C 1
ATOM 2713 O O . GLY A 1 348 ? -9.897 5.490 32.587 1.00 10.81 348 GLY A O 1
ATOM 2714 N N . HIS A 1 349 ? -8.104 4.378 31.813 1.00 9.59 349 HIS A N 1
ATOM 2715 C CA . HIS A 1 349 ? -8.164 3.414 32.905 1.00 9.05 349 HIS A CA 1
ATOM 2716 C C . HIS A 1 349 ? -7.937 4.090 34.249 1.00 8.51 349 HIS A C 1
ATOM 2717 O O . HIS A 1 349 ? -8.628 3.786 35.226 1.00 8.50 349 HIS A O 1
ATOM 2724 N N . VAL A 1 350 ? -6.959 4.995 34.327 1.00 9.20 350 VAL A N 1
ATOM 2725 C CA . VAL A 1 350 ? -6.741 5.725 35.572 1.00 8.05 350 VAL A CA 1
ATOM 2726 C C . VAL A 1 350 ? -7.996 6.499 35.963 1.00 11.85 350 VAL A C 1
ATOM 2727 O O . VAL A 1 350 ? -8.390 6.517 37.135 1.00 10.78 350 VAL A O 1
ATOM 2731 N N . GLN A 1 351 ? -8.640 7.151 34.988 1.00 9.99 351 GLN A N 1
ATOM 2732 C CA . GLN A 1 351 ? -9.889 7.861 35.269 1.00 11.67 351 GLN A CA 1
ATOM 2733 C C . GLN A 1 351 ? -10.934 6.936 35.885 1.00 11.58 351 GLN A C 1
ATOM 2734 O O . GLN A 1 351 ? -11.673 7.334 36.796 1.00 11.32 351 GLN A O 1
ATOM 2740 N N . HIS A 1 352 ? -11.006 5.697 35.404 1.00 11.06 352 HIS A N 1
ATOM 2741 C CA . HIS A 1 352 ? -12.005 4.763 35.914 1.00 10.91 352 HIS A CA 1
ATOM 2742 C C . HIS A 1 352 ? -11.644 4.273 37.307 1.00 12.91 352 HIS A C 1
ATOM 2743 O O . HIS A 1 352 ? -12.521 4.112 38.161 1.00 13.76 352 HIS A O 1
ATOM 2750 N N . LEU A 1 353 ? -10.357 4.029 37.549 1.00 10.06 353 LEU A N 1
ATOM 2751 C CA . LEU A 1 353 ? -9.899 3.434 38.794 1.00 12.50 353 LEU A CA 1
ATOM 2752 C C . LEU A 1 353 ? -9.686 4.457 39.902 1.00 10.72 353 LEU A C 1
ATOM 2753 O O . LEU A 1 353 ? -9.806 4.107 41.082 1.00 12.09 353 LEU A O 1
ATOM 2758 N N . ALA A 1 354 ? -9.367 5.707 39.556 1.00 8.36 354 ALA A N 1
ATOM 2759 C CA . ALA A 1 354 ? -9.034 6.701 40.577 1.00 11.71 354 ALA A CA 1
ATOM 2760 C C . ALA A 1 354 ? -10.104 6.838 41.652 1.00 10.75 354 ALA A C 1
ATOM 2761 O O . ALA A 1 354 ? -9.743 6.890 42.839 1.00 9.22 354 ALA A O 1
ATOM 2763 N N . PRO A 1 355 ? -11.411 6.882 41.336 1.00 10.83 355 PRO A N 1
ATOM 2764 C CA . PRO A 1 355 ? -12.393 7.041 42.420 1.00 12.40 355 PRO A CA 1
ATOM 2765 C C . PRO A 1 355 ? -12.343 5.946 43.472 1.00 11.68 355 PRO A C 1
ATOM 2766 O O . PRO A 1 355 ? -12.407 6.267 44.664 1.00 12.54 355 PRO A O 1
ATOM 2770 N N . VAL A 1 356 ? -12.226 4.672 43.088 1.00 12.42 356 VAL A N 1
ATOM 2771 C CA . VAL A 1 356 ? -12.192 3.623 44.108 1.00 12.62 356 VAL A CA 1
ATOM 2772 C C . VAL A 1 356 ? -10.882 3.682 44.890 1.00 10.45 356 VAL A C 1
ATOM 2773 O O . VAL A 1 356 ? -10.863 3.461 46.107 1.00 9.78 356 VAL A O 1
ATOM 2777 N N . PHE A 1 357 ? -9.777 4.006 44.208 1.00 10.71 357 PHE A N 1
ATOM 2778 C CA . PHE A 1 357 ? -8.489 4.178 44.874 1.00 9.13 357 PHE A CA 1
ATOM 2779 C C . PHE A 1 357 ? -8.551 5.307 45.904 1.00 9.77 357 PHE A C 1
ATOM 2780 O O . PHE A 1 357 ? -8.172 5.131 47.069 1.00 8.77 357 PHE A O 1
ATOM 2788 N N . GLN A 1 358 ? -9.067 6.467 45.502 1.00 9.63 358 GLN A N 1
ATOM 2789 C CA . GLN A 1 358 ? -9.140 7.591 46.428 1.00 10.39 358 GLN A CA 1
ATOM 2790 C C . GLN A 1 358 ? -10.112 7.305 47.569 1.00 11.03 358 GLN A C 1
ATOM 2791 O O . GLN A 1 358 ? -9.876 7.709 48.713 1.00 12.78 358 GLN A O 1
ATOM 2797 N N . ARG A 1 359 ? -11.208 6.604 47.278 1.00 9.82 359 ARG A N 1
ATOM 2798 C CA . ARG A 1 359 ? -12.147 6.236 48.333 1.00 14.05 359 ARG A CA 1
ATOM 2799 C C . ARG A 1 359 ? -11.472 5.340 49.370 1.00 13.18 359 ARG A C 1
ATOM 2800 O O . ARG A 1 359 ? -11.632 5.546 50.581 1.00 12.86 359 ARG A O 1
ATOM 2808 N N . HIS A 1 360 ? -10.685 4.363 48.905 1.00 10.10 360 HIS A N 1
ATOM 2809 C CA . HIS A 1 360 ? -9.959 3.485 49.818 1.00 13.30 360 HIS A CA 1
ATOM 2810 C C . HIS A 1 360 ? -9.011 4.272 50.709 1.00 12.39 360 HIS A C 1
ATOM 2811 O O . HIS A 1 360 ? -8.864 3.963 51.898 1.00 12.05 360 HIS A O 1
ATOM 2818 N N . LEU A 1 361 ? -8.337 5.276 50.144 1.00 10.45 361 LEU A N 1
ATOM 2819 C CA . LEU A 1 361 ? -7.426 6.081 50.946 1.00 11.49 361 LEU A CA 1
ATOM 2820 C C . LEU A 1 361 ? -8.190 6.851 52.008 1.00 11.97 361 LEU A C 1
ATOM 2821 O O . LEU A 1 361 ? -7.790 6.882 53.177 1.00 11.38 361 LEU A O 1
ATOM 2826 N N . ARG A 1 362 ? -9.316 7.459 51.621 1.00 11.07 362 ARG A N 1
ATOM 2827 C CA . ARG A 1 362 ? -10.029 8.329 52.552 1.00 14.90 362 ARG A CA 1
ATOM 2828 C C . ARG A 1 362 ? -10.801 7.544 53.604 1.00 14.07 362 ARG A C 1
ATOM 2829 O O . ARG A 1 362 ? -11.208 8.124 54.619 1.00 15.69 362 ARG A O 1
ATOM 2837 N N . ALA A 1 363 ? -10.971 6.237 53.404 1.00 12.09 363 ALA A N 1
ATOM 2838 C CA . ALA A 1 363 ? -11.548 5.382 54.440 1.00 12.46 363 ALA A CA 1
ATOM 2839 C C . ALA A 1 363 ? -10.741 5.425 55.732 1.00 19.82 363 ALA A C 1
ATOM 2840 O O . ALA A 1 363 ? -11.272 5.124 56.808 1.00 16.73 363 ALA A O 1
ATOM 2842 N N . PHE A 1 364 ? -9.461 5.769 55.649 1.00 11.79 364 PHE A N 1
ATOM 2843 C CA . PHE A 1 364 ? -8.611 5.836 56.827 1.00 14.78 364 PHE A CA 1
ATOM 2844 C C . PHE A 1 364 ? -8.644 7.181 57.538 1.00 12.99 364 PHE A C 1
ATOM 2845 O O . PHE A 1 364 ? -7.932 7.347 58.530 1.00 12.51 364 PHE A O 1
ATOM 2853 N N . GLU A 1 365 ? -9.460 8.135 57.087 1.00 13.12 365 GLU A N 1
ATOM 2854 C CA . GLU A 1 365 ? -9.416 9.460 57.699 1.00 15.71 365 GLU A CA 1
ATOM 2855 C C . GLU A 1 365 ? -9.747 9.427 59.188 1.00 17.83 365 GLU A C 1
ATOM 2856 O O . GLU A 1 365 ? -9.189 10.217 59.955 1.00 17.92 365 GLU A O 1
ATOM 2862 N N . ASP A 1 366 ? -10.634 8.529 59.616 1.00 16.80 366 ASP A N 1
ATOM 2863 C CA . ASP A 1 366 ? -11.041 8.498 61.015 1.00 17.53 366 ASP A CA 1
ATOM 2864 C C . ASP A 1 366 ? -10.154 7.594 61.862 1.00 21.75 366 ASP A C 1
ATOM 2865 O O . ASP A 1 366 ? -10.434 7.412 63.051 1.00 19.42 366 ASP A O 1
ATOM 2870 N N . HIS A 1 367 ? -9.092 7.044 61.284 1.00 12.80 367 HIS A N 1
ATOM 2871 C CA . HIS A 1 367 ? -8.232 6.122 62.008 1.00 16.65 367 HIS A CA 1
ATOM 2872 C C . HIS A 1 367 ? -7.426 6.872 63.071 1.00 17.05 367 HIS A C 1
ATOM 2873 O O . HIS A 1 367 ? -7.022 8.017 62.849 1.00 13.43 367 HIS A O 1
ATOM 2880 N N . PRO A 1 368 ? -7.176 6.250 64.231 1.00 16.25 368 PRO A N 1
ATOM 2881 C CA . PRO A 1 368 ? -6.471 6.957 65.322 1.00 16.87 368 PRO A CA 1
ATOM 2882 C C . PRO A 1 368 ? -5.086 7.464 64.955 1.00 16.04 368 PRO A C 1
ATOM 2883 O O . PRO A 1 368 ? -4.600 8.406 65.592 1.00 18.83 368 PRO A O 1
ATOM 2887 N N . LEU A 1 369 ? -4.425 6.861 63.979 1.00 14.84 369 LEU A N 1
ATOM 2888 C CA . LEU A 1 369 ? -3.079 7.279 63.618 1.00 14.06 369 LEU A CA 1
ATOM 2889 C C . LEU A 1 369 ? -3.056 8.323 62.515 1.00 12.71 369 LEU A C 1
ATOM 2890 O O . LEU A 1 369 ? -1.993 8.887 62.257 1.00 12.66 369 LEU A O 1
ATOM 2895 N N . VAL A 1 370 ? -4.179 8.588 61.857 1.00 11.74 370 VAL A N 1
ATOM 2896 C CA . VAL A 1 370 ? -4.172 9.312 60.588 1.00 12.26 370 VAL A CA 1
ATOM 2897 C C . VAL A 1 370 ? -4.565 10.767 60.808 1.00 14.48 370 VAL A C 1
ATOM 2898 O O . VAL A 1 370 ? -5.667 11.057 61.290 1.00 14.60 370 VAL A O 1
ATOM 2902 N N . GLY A 1 371 ? -3.693 11.681 60.387 1.00 12.97 371 GLY A N 1
ATOM 2903 C CA . GLY A 1 371 ? -3.998 13.094 60.465 1.00 14.07 371 GLY A CA 1
ATOM 2904 C C . GLY A 1 371 ? -4.544 13.700 59.188 1.00 13.60 371 GLY A C 1
ATOM 2905 O O . GLY A 1 371 ? -5.298 14.676 59.252 1.00 12.47 371 GLY A O 1
ATOM 2906 N N . ASN A 1 372 ? -4.172 13.156 58.026 1.00 11.02 372 ASN A N 1
ATOM 2907 C CA . ASN A 1 372 ? -4.596 13.752 56.765 1.00 11.17 372 ASN A CA 1
ATOM 2908 C C . ASN A 1 372 ? -4.481 12.712 55.657 1.00 12.29 372 ASN A C 1
ATOM 2909 O O . ASN A 1 372 ? -3.540 11.919 55.648 1.00 10.21 372 ASN A O 1
ATOM 2914 N N . VAL A 1 373 ? -5.439 12.715 54.734 1.00 11.02 373 VAL A N 1
ATOM 2915 C CA . VAL A 1 373 ? -5.381 11.875 53.543 1.00 9.40 373 VAL A CA 1
ATOM 2916 C C . VAL A 1 373 ? -5.465 12.782 52.328 1.00 14.43 373 VAL A C 1
ATOM 2917 O O . VAL A 1 373 ? -6.339 13.655 52.257 1.00 14.20 373 VAL A O 1
ATOM 2921 N N . ARG A 1 374 ? -4.576 12.571 51.363 1.00 9.36 374 ARG A N 1
ATOM 2922 C CA . ARG A 1 374 ? -4.615 13.410 50.176 1.00 13.47 374 ARG A CA 1
ATOM 2923 C C . ARG A 1 374 ? -4.232 12.578 48.962 1.00 11.57 374 ARG A C 1
ATOM 2924 O O . ARG A 1 374 ? -3.659 11.493 49.080 1.00 11.77 374 ARG A O 1
ATOM 2932 N N . GLY A 1 375 ? -4.587 13.077 47.791 1.00 11.26 375 GLY A N 1
ATOM 2933 C CA . GLY A 1 375 ? -4.324 12.306 46.597 1.00 8.29 375 GLY A CA 1
ATOM 2934 C C . GLY A 1 375 ? -5.138 12.786 45.422 1.00 9.74 375 GLY A C 1
ATOM 2935 O O . GLY A 1 375 ? -6.195 13.414 45.559 1.00 12.02 375 GLY A O 1
ATOM 2936 N N . VAL A 1 376 ? -4.611 12.491 44.241 1.00 7.86 376 VAL A N 1
ATOM 2937 C CA A VAL A 1 376 ? -5.217 12.841 42.957 0.67 8.98 376 VAL A CA 1
ATOM 2938 C CA B VAL A 1 376 ? -5.283 12.792 42.984 0.33 9.03 376 VAL A CA 1
ATOM 2939 C C . VAL A 1 376 ? -4.925 11.704 41.989 1.00 9.40 376 VAL A C 1
ATOM 2940 O O . VAL A 1 376 ? -3.781 11.242 41.924 1.00 11.48 376 VAL A O 1
ATOM 2947 N N . GLY A 1 377 ? -5.929 11.275 41.225 1.00 10.04 377 GLY A N 1
ATOM 2948 C CA . GLY A 1 377 ? -5.679 10.263 40.215 1.00 9.72 377 GLY A CA 1
ATOM 2949 C C . GLY A 1 377 ? -5.222 8.975 40.879 1.00 9.17 377 GLY A C 1
ATOM 2950 O O . GLY A 1 377 ? -5.861 8.472 41.809 1.00 10.56 377 GLY A O 1
ATOM 2951 N N . LEU A 1 378 ? -4.092 8.434 40.428 1.00 8.88 378 LEU A N 1
ATOM 2952 C CA . LEU A 1 378 ? -3.550 7.213 41.006 1.00 9.88 378 LEU A CA 1
ATOM 2953 C C . LEU A 1 378 ? -2.331 7.481 41.893 1.00 9.21 378 LEU A C 1
ATOM 2954 O O . LEU A 1 378 ? -1.433 6.645 41.986 1.00 9.64 378 LEU A O 1
ATOM 2959 N N . MET A 1 379 ? -2.265 8.643 42.542 1.00 9.74 379 MET A N 1
ATOM 2960 C CA A MET A 1 379 ? -1.282 8.831 43.597 0.43 8.59 379 MET A CA 1
ATOM 2961 C CA B MET A 1 379 ? -1.269 8.934 43.569 0.57 8.52 379 MET A CA 1
ATOM 2962 C C . MET A 1 379 ? -1.994 9.284 44.863 1.00 9.30 379 MET A C 1
ATOM 2963 O O . MET A 1 379 ? -3.011 9.979 44.826 1.00 10.25 379 MET A O 1
ATOM 2972 N N . GLY A 1 380 ? -1.476 8.818 45.998 1.00 10.09 380 GLY A N 1
ATOM 2973 C CA . GLY A 1 380 ? -2.108 9.101 47.272 1.00 10.12 380 GLY A CA 1
ATOM 2974 C C . GLY A 1 380 ? -1.115 9.068 48.415 1.00 9.09 380 GLY A C 1
ATOM 2975 O O . GLY A 1 380 ? -0.039 8.458 48.328 1.00 8.04 380 GLY A O 1
ATOM 2976 N N . GLY A 1 381 ? -1.496 9.733 49.497 1.00 9.20 381 GLY A N 1
ATOM 2977 C CA . GLY A 1 381 ? -0.683 9.779 50.698 1.00 9.83 381 GLY A CA 1
ATOM 2978 C C . GLY A 1 381 ? -1.546 9.768 51.946 1.00 10.01 381 GLY A C 1
ATOM 2979 O O . GLY A 1 381 ? -2.594 10.421 51.991 1.00 12.78 381 GLY A O 1
ATOM 2980 N N . ILE A 1 382 ? -1.135 9.003 52.953 1.00 10.96 382 ILE A N 1
ATOM 2981 C CA . ILE A 1 382 ? -1.829 8.938 54.238 1.00 9.36 382 ILE A CA 1
ATOM 2982 C C . ILE A 1 382 ? -0.822 9.419 55.276 1.00 11.17 382 ILE A C 1
ATOM 2983 O O . ILE A 1 382 ? 0.165 8.725 55.559 1.00 10.93 382 ILE A O 1
ATOM 2988 N N . GLU A 1 383 ? -1.037 10.619 55.818 1.00 9.59 383 GLU A N 1
ATOM 2989 C CA . GLU A 1 383 ? -0.087 11.187 56.772 1.00 11.17 383 GLU A CA 1
ATOM 2990 C C . GLU A 1 383 ? -0.481 10.780 58.187 1.00 11.09 383 GLU A C 1
ATOM 2991 O O . GLU A 1 383 ? -1.572 11.118 58.658 1.00 10.81 383 GLU A O 1
ATOM 2997 N N . LEU A 1 384 ? 0.413 10.066 58.856 1.00 11.26 384 LEU A N 1
ATOM 2998 C CA . LEU A 1 384 ? 0.227 9.661 60.241 1.00 10.51 384 LEU A CA 1
ATOM 2999 C C . LEU A 1 384 ? 0.760 10.757 61.147 1.00 10.91 384 LEU A C 1
ATOM 3000 O O . LEU A 1 384 ? 1.793 11.361 60.851 1.00 11.65 384 LEU A O 1
ATOM 3005 N N . VAL A 1 385 ? 0.064 11.004 62.262 1.00 11.81 385 VAL A N 1
ATOM 3006 C CA . VAL A 1 385 ? 0.455 12.077 63.168 1.00 13.96 385 VAL A CA 1
ATOM 3007 C C . VAL A 1 385 ? 0.348 11.601 64.612 1.00 14.06 385 VAL A C 1
ATOM 3008 O O . VAL A 1 385 ? -0.345 10.628 64.928 1.00 13.27 385 VAL A O 1
ATOM 3012 N N . ALA A 1 386 ? 1.033 12.332 65.497 1.00 14.48 386 ALA A N 1
ATOM 3013 C CA . ALA A 1 386 ? 1.019 11.995 66.917 1.00 17.35 386 ALA A CA 1
ATOM 3014 C C . ALA A 1 386 ? -0.219 12.534 67.625 1.00 19.20 386 ALA A C 1
ATOM 3015 O O . ALA A 1 386 ? -0.604 12.004 68.673 1.00 20.32 386 ALA A O 1
ATOM 3017 N N . ASP A 1 387 ? -0.857 13.564 67.070 1.00 15.26 387 ASP A N 1
ATOM 3018 C CA A ASP A 1 387 ? -2.078 14.112 67.645 0.47 22.33 387 ASP A CA 1
ATOM 3019 C CA B ASP A 1 387 ? -2.064 14.144 67.653 0.53 22.31 387 ASP A CA 1
ATOM 3020 C C . ASP A 1 387 ? -2.915 14.688 66.516 1.00 20.29 387 ASP A C 1
ATOM 3021 O O . ASP A 1 387 ? -2.463 15.582 65.796 1.00 21.14 387 ASP A O 1
ATOM 3030 N N . LYS A 1 388 ? -4.131 14.164 66.357 1.00 22.32 388 LYS A N 1
ATOM 3031 C CA . LYS A 1 388 ? -4.975 14.592 65.243 1.00 21.05 388 LYS A CA 1
ATOM 3032 C C . LYS A 1 388 ? -5.454 16.031 65.409 1.00 25.27 388 LYS A C 1
ATOM 3033 O O . LYS A 1 388 ? -5.516 16.785 64.429 1.00 25.54 388 LYS A O 1
ATOM 3039 N N . ALA A 1 389 ? -5.778 16.440 66.640 1.00 23.30 389 ALA A N 1
ATOM 3040 C CA . ALA A 1 389 ? -6.358 17.765 66.854 1.00 29.23 389 ALA A CA 1
ATOM 3041 C C . ALA A 1 389 ? -5.369 18.874 66.514 1.00 27.33 389 ALA A C 1
ATOM 3042 O O . ALA A 1 389 ? -5.756 19.925 65.986 1.00 32.60 389 ALA A O 1
ATOM 3044 N N . THR A 1 390 ? -4.093 18.665 66.817 1.00 23.97 390 THR A N 1
ATOM 3045 C CA . THR A 1 390 ? -3.064 19.671 66.605 1.00 24.75 390 THR A CA 1
ATOM 3046 C C . THR A 1 390 ? -2.161 19.366 65.420 1.00 25.82 390 THR A C 1
ATOM 3047 O O . THR A 1 390 ? -1.192 20.101 65.198 1.00 28.36 390 THR A O 1
ATOM 3051 N N . ARG A 1 391 ? -2.448 18.309 64.659 1.00 23.97 391 ARG A N 1
ATOM 3052 C CA . ARG A 1 391 ? -1.650 17.929 63.489 1.00 24.12 391 ARG A CA 1
ATOM 3053 C C . ARG A 1 391 ? -0.187 17.686 63.853 1.00 25.46 391 ARG A C 1
ATOM 3054 O O . ARG A 1 391 ? 0.712 17.901 63.036 1.00 28.50 391 ARG A O 1
ATOM 3062 N N . GLN A 1 392 ? 0.065 17.227 65.072 1.00 25.30 392 GLN A N 1
ATOM 3063 C CA . GLN A 1 392 ? 1.424 17.244 65.605 1.00 28.16 392 GLN A CA 1
ATOM 3064 C C . GLN A 1 392 ? 2.276 16.166 64.943 1.00 27.82 392 GLN A C 1
ATOM 3065 O O . GLN A 1 392 ? 1.873 14.997 64.907 1.00 25.57 392 GLN A O 1
ATOM 3071 N N . PRO A 1 393 ? 3.442 16.514 64.401 1.00 30.42 393 PRO A N 1
ATOM 3072 C CA . PRO A 1 393 ? 4.357 15.484 63.903 1.00 26.85 393 PRO A CA 1
ATOM 3073 C C . PRO A 1 393 ? 4.910 14.645 65.042 1.00 25.86 393 PRO A C 1
ATOM 3074 O O . PRO A 1 393 ? 4.812 14.991 66.221 1.00 24.25 393 PRO A O 1
ATOM 3078 N N . PHE A 1 394 ? 5.511 13.526 64.670 1.00 23.01 394 PHE A N 1
ATOM 3079 C CA . PHE A 1 394 ? 6.122 12.657 65.657 1.00 20.80 394 PHE A CA 1
ATOM 3080 C C . PHE A 1 394 ? 7.428 13.258 66.158 1.00 26.79 394 PHE A C 1
ATOM 3081 O O . PHE A 1 394 ? 8.108 14.001 65.446 1.00 27.78 394 PHE A O 1
ATOM 3089 N N . ALA A 1 395 ? 7.754 12.949 67.418 1.00 28.28 395 ALA A N 1
ATOM 3090 C CA . ALA A 1 395 ? 8.918 13.547 68.068 1.00 29.77 395 ALA A CA 1
ATOM 3091 C C . ALA A 1 395 ? 10.199 13.289 67.284 1.00 32.42 395 ALA A C 1
ATOM 3092 O O . ALA A 1 395 ? 11.062 14.170 67.186 1.00 32.52 395 ALA A O 1
ATOM 3094 N N . GLN A 1 396 ? 10.356 12.083 66.741 1.00 25.50 396 GLN A N 1
ATOM 3095 C CA . GLN A 1 396 ? 11.454 11.767 65.830 1.00 26.65 396 GLN A CA 1
ATOM 3096 C C . GLN A 1 396 ? 10.809 11.410 64.500 1.00 23.48 396 GLN A C 1
ATOM 3097 O O . GLN A 1 396 ? 10.443 10.244 64.268 1.00 20.96 396 GLN A O 1
ATOM 3103 N N . PRO A 1 397 ? 10.612 12.393 63.620 1.00 26.97 397 PRO A N 1
ATOM 3104 C CA . PRO A 1 397 ? 9.902 12.147 62.361 1.00 21.70 397 PRO A CA 1
ATOM 3105 C C . PRO A 1 397 ? 10.492 10.972 61.600 1.00 19.83 397 PRO A C 1
ATOM 3106 O O . PRO A 1 397 ? 11.712 10.794 61.539 1.00 17.72 397 PRO A O 1
ATOM 3110 N N . GLY A 1 398 ? 9.606 10.158 61.028 1.00 15.42 398 GLY A N 1
ATOM 3111 C CA . GLY A 1 398 ? 9.993 8.964 60.324 1.00 14.14 398 GLY A CA 1
ATOM 3112 C C . GLY A 1 398 ? 9.955 7.703 61.161 1.00 13.91 398 GLY A C 1
ATOM 3113 O O . GLY A 1 398 ? 10.024 6.608 60.595 1.00 15.87 398 GLY A O 1
ATOM 3114 N N . THR A 1 399 ? 9.850 7.825 62.487 1.00 13.63 399 THR A N 1
ATOM 3115 C CA . THR A 1 399 ? 9.861 6.641 63.342 1.00 13.72 399 THR A CA 1
ATOM 3116 C C . THR A 1 399 ? 8.704 5.703 62.995 1.00 11.53 399 THR A C 1
ATOM 3117 O O . THR A 1 399 ? 8.902 4.493 62.817 1.00 12.31 399 THR A O 1
ATOM 3121 N N . LEU A 1 400 ? 7.488 6.248 62.872 1.00 11.96 400 LEU A N 1
ATOM 3122 C CA . LEU A 1 400 ? 6.331 5.399 62.591 1.00 10.28 400 LEU A CA 1
ATOM 3123 C C . LEU A 1 400 ? 6.266 5.003 61.119 1.00 12.02 400 LEU A C 1
ATOM 3124 O O . LEU A 1 400 ? 5.945 3.852 60.803 1.00 9.79 400 LEU A O 1
ATOM 3129 N N . GLY A 1 401 ? 6.564 5.938 60.210 1.00 10.05 401 GLY A N 1
ATOM 3130 C CA . GLY A 1 401 ? 6.633 5.583 58.801 1.00 10.36 401 GLY A CA 1
ATOM 3131 C C . GLY A 1 401 ? 7.642 4.484 58.524 1.00 12.86 401 GLY A C 1
ATOM 3132 O O . GLY A 1 401 ? 7.383 3.575 57.727 1.00 11.77 401 GLY A O 1
ATOM 3133 N N . GLY A 1 402 ? 8.805 4.550 59.182 1.00 10.07 402 GLY A N 1
ATOM 3134 C CA . GLY A 1 402 ? 9.808 3.520 58.984 1.00 13.85 402 GLY A CA 1
ATOM 3135 C C . GLY A 1 402 ? 9.312 2.154 59.414 1.00 13.08 402 GLY A C 1
ATOM 3136 O O . GLY A 1 402 ? 9.602 1.143 58.764 1.00 11.78 402 GLY A O 1
ATOM 3137 N N . TYR A 1 403 ? 8.570 2.104 60.524 1.00 9.73 403 TYR A N 1
ATOM 3138 C CA . TYR A 1 403 ? 7.951 0.855 60.943 1.00 10.57 403 TYR A CA 1
ATOM 3139 C C . TYR A 1 403 ? 6.958 0.354 59.900 1.00 10.56 403 TYR A C 1
ATOM 3140 O O . TYR A 1 403 ? 6.946 -0.837 59.557 1.00 11.58 403 TYR A O 1
ATOM 3149 N N . VAL A 1 404 ? 6.098 1.244 59.399 1.00 9.41 404 VAL A N 1
ATOM 3150 C CA . VAL A 1 404 ? 5.080 0.818 58.439 1.00 10.30 404 VAL A CA 1
ATOM 3151 C C . VAL A 1 404 ? 5.737 0.263 57.181 1.00 12.77 404 VAL A C 1
ATOM 3152 O O . VAL A 1 404 ? 5.297 -0.754 56.628 1.00 9.21 404 VAL A O 1
ATOM 3156 N N . PHE A 1 405 ? 6.808 0.914 56.717 1.00 10.27 405 PHE A N 1
ATOM 3157 C CA . PHE A 1 405 ? 7.526 0.438 55.539 1.00 10.59 405 PHE A CA 1
ATOM 3158 C C . PHE A 1 405 ? 8.044 -0.983 55.747 1.00 11.29 405 PHE A C 1
ATOM 3159 O O . PHE A 1 405 ? 7.831 -1.869 54.904 1.00 9.68 405 PHE A O 1
ATOM 3167 N N . LYS A 1 406 ? 8.722 -1.219 56.873 1.00 10.46 406 LYS A N 1
ATOM 3168 C CA . LYS A 1 406 ? 9.233 -2.555 57.160 1.00 11.00 406 LYS A CA 1
ATOM 3169 C C . LYS A 1 406 ? 8.097 -3.560 57.324 1.00 11.64 406 LYS A C 1
ATOM 3170 O O . LYS A 1 406 ? 8.123 -4.648 56.732 1.00 10.00 406 LYS A O 1
ATOM 3176 N N . GLN A 1 407 ? 7.092 -3.210 58.133 1.00 10.21 407 GLN A N 1
ATOM 3177 C CA . GLN A 1 407 ? 6.064 -4.181 58.499 1.00 11.26 407 GLN A CA 1
ATOM 3178 C C . GLN A 1 407 ? 5.173 -4.548 57.317 1.00 11.57 407 GLN A C 1
ATOM 3179 O O . GLN A 1 407 ? 4.685 -5.682 57.244 1.00 11.43 407 GLN A O 1
ATOM 3185 N N . ALA A 1 408 ? 4.962 -3.621 56.379 1.00 9.76 408 ALA A N 1
ATOM 3186 C CA . ALA A 1 408 ? 4.126 -3.934 55.225 1.00 8.82 408 ALA A CA 1
ATOM 3187 C C . ALA A 1 408 ? 4.692 -5.103 54.431 1.00 10.16 408 ALA A C 1
ATOM 3188 O O . ALA A 1 408 ? 3.927 -5.866 53.831 1.00 9.12 408 ALA A O 1
ATOM 3190 N N . HIS A 1 409 ? 6.023 -5.263 54.425 1.00 9.80 409 HIS A N 1
ATOM 3191 C CA . HIS A 1 409 ? 6.624 -6.395 53.723 1.00 12.03 409 HIS A CA 1
ATOM 3192 C C . HIS A 1 409 ? 6.104 -7.717 54.268 1.00 10.86 409 HIS A C 1
ATOM 3193 O O . HIS A 1 409 ? 5.937 -8.681 53.514 1.00 11.65 409 HIS A O 1
ATOM 3200 N N . LYS A 1 410 ? 5.849 -7.787 55.581 1.00 10.35 410 LYS A N 1
ATOM 3201 C CA . LYS A 1 410 ? 5.334 -9.026 56.162 1.00 13.11 410 LYS A CA 1
ATOM 3202 C C . LYS A 1 410 ? 3.924 -9.345 55.685 1.00 11.58 410 LYS A C 1
ATOM 3203 O O . LYS A 1 410 ? 3.486 -10.498 55.794 1.00 12.45 410 LYS A O 1
ATOM 3209 N N . HIS A 1 411 ? 3.216 -8.363 55.137 1.00 8.79 411 HIS A N 1
ATOM 3210 C CA . HIS A 1 411 ? 1.895 -8.579 54.568 1.00 9.99 411 HIS A CA 1
ATOM 3211 C C . HIS A 1 411 ? 1.921 -8.551 53.044 1.00 9.98 411 HIS A C 1
ATOM 3212 O O . HIS A 1 411 ? 0.876 -8.377 52.413 1.00 11.52 411 HIS A O 1
ATOM 3219 N N . GLY A 1 412 ? 3.100 -8.715 52.450 1.00 9.60 412 GLY A N 1
ATOM 3220 C CA . GLY A 1 412 ? 3.212 -8.772 51.002 1.00 9.84 412 GLY A CA 1
ATOM 3221 C C . GLY A 1 412 ? 2.956 -7.456 50.300 1.00 10.25 412 GLY A C 1
ATOM 3222 O O . GLY A 1 412 ? 2.395 -7.451 49.194 1.00 11.53 412 GLY A O 1
ATOM 3223 N N . LEU A 1 413 ? 3.360 -6.339 50.908 1.00 9.89 413 LEU A N 1
ATOM 3224 C CA . LEU A 1 413 ? 3.067 -5.018 50.362 1.00 10.40 413 LEU A CA 1
ATOM 3225 C C . LEU A 1 413 ? 4.305 -4.135 50.439 1.00 9.44 413 LEU A C 1
ATOM 3226 O O . LEU A 1 413 ? 4.945 -4.039 51.495 1.00 9.01 413 LEU A O 1
ATOM 3231 N N . ILE A 1 414 ? 4.645 -3.496 49.325 1.00 7.63 414 ILE A N 1
ATOM 3232 C CA . ILE A 1 414 ? 5.685 -2.474 49.311 1.00 8.52 414 ILE A CA 1
ATOM 3233 C C . ILE A 1 414 ? 5.018 -1.124 49.096 1.00 9.37 414 ILE A C 1
ATOM 3234 O O . ILE A 1 414 ? 4.380 -0.890 48.061 1.00 9.82 414 ILE A O 1
ATOM 3239 N N . ILE A 1 415 ? 5.159 -0.243 50.084 1.00 8.02 415 ILE A N 1
ATOM 3240 C CA . ILE A 1 415 ? 4.801 1.161 49.941 1.00 7.59 415 ILE A CA 1
ATOM 3241 C C . ILE A 1 415 ? 6.072 1.972 50.154 1.00 10.84 415 ILE A C 1
ATOM 3242 O O . ILE A 1 415 ? 7.166 1.408 50.252 1.00 9.88 415 ILE A O 1
ATOM 3247 N N . ARG A 1 416 ? 5.952 3.294 50.217 1.00 10.61 416 ARG A N 1
ATOM 3248 C CA . ARG A 1 416 ? 7.109 4.131 50.512 1.00 10.33 416 ARG A CA 1
ATOM 3249 C C . ARG A 1 416 ? 6.702 5.113 51.595 1.00 12.75 416 ARG A C 1
ATOM 3250 O O . ARG A 1 416 ? 5.651 5.754 51.496 1.00 14.41 416 ARG A O 1
ATOM 3258 N N . ALA A 1 417 ? 7.514 5.202 52.644 1.00 10.90 417 ALA A N 1
ATOM 3259 C CA . ALA A 1 417 ? 7.257 6.150 53.715 1.00 9.95 417 ALA A CA 1
ATOM 3260 C C . ALA A 1 417 ? 8.064 7.415 53.459 1.00 10.75 417 ALA A C 1
ATOM 3261 O O . ALA A 1 417 ? 9.257 7.345 53.153 1.00 11.74 417 ALA A O 1
ATOM 3263 N N . ILE A 1 418 ? 7.399 8.554 53.541 1.00 9.98 418 ILE A N 1
ATOM 3264 C CA . ILE A 1 418 ? 8.029 9.867 53.452 1.00 13.75 418 ILE A CA 1
ATOM 3265 C C . ILE A 1 418 ? 7.924 10.453 54.852 1.00 9.62 418 ILE A C 1
ATOM 3266 O O . ILE A 1 418 ? 6.893 11.032 55.211 1.00 10.59 418 ILE A O 1
ATOM 3271 N N . TYR A 1 419 ? 8.987 10.290 55.645 1.00 13.28 419 TYR A N 1
ATOM 3272 C CA . TYR A 1 419 ? 8.889 10.425 57.095 1.00 13.36 419 TYR A CA 1
ATOM 3273 C C . TYR A 1 419 ? 7.686 9.614 57.579 1.00 12.48 419 TYR A C 1
ATOM 3274 O O . TYR A 1 419 ? 7.733 8.382 57.513 1.00 12.59 419 TYR A O 1
ATOM 3283 N N . ASP A 1 420 ? 6.610 10.244 58.055 1.00 11.12 420 ASP A N 1
ATOM 3284 C CA . ASP A 1 420 ? 5.474 9.468 58.552 1.00 11.39 420 ASP A CA 1
ATOM 3285 C C . ASP A 1 420 ? 4.245 9.566 57.650 1.00 10.44 420 ASP A C 1
ATOM 3286 O O . ASP A 1 420 ? 3.126 9.261 58.083 1.00 11.20 420 ASP A O 1
ATOM 3291 N N . THR A 1 421 ? 4.441 9.922 56.385 1.00 10.30 421 THR A N 1
ATOM 3292 C CA . THR A 1 421 ? 3.392 9.853 55.379 1.00 9.40 421 THR A CA 1
ATOM 3293 C C . THR A 1 421 ? 3.595 8.600 54.537 1.00 10.49 421 THR A C 1
ATOM 3294 O O . THR A 1 421 ? 4.700 8.356 54.045 1.00 11.86 421 THR A O 1
ATOM 3298 N N . ILE A 1 422 ? 2.544 7.794 54.400 1.00 9.97 422 ILE A N 1
ATOM 3299 C CA . ILE A 1 422 ? 2.605 6.577 53.599 1.00 8.25 422 ILE A CA 1
ATOM 3300 C C . ILE A 1 422 ? 2.145 6.913 52.184 1.00 8.34 422 ILE A C 1
ATOM 3301 O O . ILE A 1 422 ? 0.990 7.304 51.981 1.00 10.55 422 ILE A O 1
ATOM 3306 N N . ALA A 1 423 ? 3.040 6.753 51.209 1.00 9.57 423 ALA A N 1
ATOM 3307 C CA . ALA A 1 423 ? 2.738 7.038 49.814 1.00 8.51 423 ALA A CA 1
ATOM 3308 C C . ALA A 1 423 ? 2.256 5.797 49.079 1.00 9.84 423 ALA A C 1
ATOM 3309 O O . ALA A 1 423 ? 2.707 4.677 49.351 1.00 9.19 423 ALA A O 1
ATOM 3311 N N . PHE A 1 424 ? 1.354 6.023 48.119 1.00 8.32 424 PHE A N 1
ATOM 3312 C CA . PHE A 1 424 ? 0.822 5.000 47.228 1.00 8.79 424 PHE A CA 1
ATOM 3313 C C . PHE A 1 424 ? 0.894 5.533 45.800 1.00 8.40 424 PHE A C 1
ATOM 3314 O O . PHE A 1 424 ? 0.455 6.657 45.527 1.00 10.41 424 PHE A O 1
ATOM 3322 N N . CYS A 1 425 ? 1.431 4.731 44.893 1.00 6.37 425 CYS A N 1
ATOM 3323 C CA . CYS A 1 425 ? 1.568 5.137 43.502 1.00 6.73 425 CYS A CA 1
ATOM 3324 C C . CYS A 1 425 ? 1.666 3.883 42.641 1.00 7.07 425 CYS A C 1
ATOM 3325 O O . CYS A 1 425 ? 2.726 3.601 42.066 1.00 9.55 425 CYS A O 1
ATOM 3328 N N . PRO A 1 426 ? 0.593 3.102 42.532 1.00 7.48 426 PRO A N 1
ATOM 3329 C CA . PRO A 1 426 ? 0.705 1.755 41.932 1.00 8.09 426 PRO A CA 1
ATOM 3330 C C . PRO A 1 426 ? 0.748 1.837 40.416 1.00 7.55 426 PRO A C 1
ATOM 3331 O O . PRO A 1 426 ? 0.452 2.891 39.835 1.00 7.30 426 PRO A O 1
ATOM 3335 N N . PRO A 1 427 ? 1.143 0.759 39.737 1.00 8.02 427 PRO A N 1
ATOM 3336 C CA . PRO A 1 427 ? 1.282 0.818 38.277 1.00 5.65 427 PRO A CA 1
ATOM 3337 C C . PRO A 1 427 ? -0.016 1.235 37.597 1.00 6.95 427 PRO A C 1
ATOM 3338 O O . PRO A 1 427 ? -1.114 1.009 38.112 1.00 9.39 427 PRO A O 1
ATOM 3342 N N . LEU A 1 428 ? 0.118 1.899 36.443 1.00 8.17 428 LEU A N 1
ATOM 3343 C CA . LEU A 1 428 ? -1.084 2.246 35.688 1.00 9.02 428 LEU A CA 1
ATOM 3344 C C . LEU A 1 428 ? -1.908 1.007 35.364 1.00 7.90 428 LEU A C 1
ATOM 3345 O O . LEU A 1 428 ? -3.125 1.104 35.178 1.00 10.04 428 LEU A O 1
ATOM 3350 N N . ILE A 1 429 ? -1.273 -0.168 35.302 1.00 7.45 429 ILE A N 1
ATOM 3351 C CA . ILE A 1 429 ? -1.998 -1.387 34.947 1.00 7.05 429 ILE A CA 1
ATOM 3352 C C . ILE A 1 429 ? -2.753 -2.006 36.113 1.00 8.39 429 ILE A C 1
ATOM 3353 O O . ILE A 1 429 ? -3.406 -3.041 35.921 1.00 9.56 429 ILE A O 1
ATOM 3358 N N . THR A 1 430 ? -2.670 -1.421 37.309 1.00 7.56 430 THR A N 1
ATOM 3359 C CA . THR A 1 430 ? -3.353 -1.932 38.493 1.00 7.70 430 THR A CA 1
ATOM 3360 C C . THR A 1 430 ? -4.845 -2.108 38.216 1.00 7.79 430 THR A C 1
ATOM 3361 O O . THR A 1 430 ? -5.473 -1.230 37.617 1.00 8.95 430 THR A O 1
ATOM 3365 N N . THR A 1 431 ? -5.408 -3.240 38.649 1.00 7.57 431 THR A N 1
ATOM 3366 C CA . THR A 1 431 ? -6.823 -3.551 38.446 1.00 10.50 431 THR A CA 1
ATOM 3367 C C . THR A 1 431 ? -7.640 -3.288 39.710 1.00 8.83 431 THR A C 1
ATOM 3368 O O . THR A 1 431 ? -7.107 -3.042 40.792 1.00 9.43 431 THR A O 1
ATOM 3372 N N . GLN A 1 432 ? -8.968 -3.369 39.556 1.00 6.29 432 GLN A N 1
ATOM 3373 C CA . GLN A 1 432 ? -9.848 -3.328 40.719 1.00 9.02 432 GLN A CA 1
ATOM 3374 C C . GLN A 1 432 ? -9.462 -4.367 41.765 1.00 8.97 432 GLN A C 1
ATOM 3375 O O . GLN A 1 432 ? -9.415 -4.065 42.964 1.00 8.31 432 GLN A O 1
ATOM 3381 N N . ASP A 1 433 ? -9.206 -5.610 41.336 1.00 9.13 433 ASP A N 1
ATOM 3382 C CA . ASP A 1 433 ? -8.837 -6.641 42.304 1.00 10.74 433 ASP A CA 1
ATOM 3383 C C . ASP A 1 433 ? -7.510 -6.301 42.964 1.00 10.77 433 ASP A C 1
ATOM 3384 O O . ASP A 1 433 ? -7.335 -6.533 44.168 1.00 10.32 433 ASP A O 1
ATOM 3389 N N . ASP A 1 434 ? -6.569 -5.743 42.188 1.00 7.99 434 ASP A N 1
ATOM 3390 C CA . ASP A 1 434 ? -5.276 -5.340 42.748 1.00 9.18 434 ASP A CA 1
ATOM 3391 C C . ASP A 1 434 ? -5.458 -4.285 43.830 1.00 8.70 434 ASP A C 1
ATOM 3392 O O . ASP A 1 434 ? -4.780 -4.316 44.866 1.00 8.20 434 ASP A O 1
ATOM 3397 N N . ILE A 1 435 ? -6.355 -3.322 43.590 1.00 7.17 435 ILE A N 1
ATOM 3398 C CA . ILE A 1 435 ? -6.617 -2.286 44.581 1.00 9.07 435 ILE A CA 1
ATOM 3399 C C . ILE A 1 435 ? -7.114 -2.913 45.881 1.00 9.32 435 ILE A C 1
ATOM 3400 O O . ILE A 1 435 ? -6.662 -2.553 46.976 1.00 8.41 435 ILE A O 1
ATOM 3405 N N . GLU A 1 436 ? -8.068 -3.850 45.785 1.00 10.08 436 GLU A N 1
ATOM 3406 C CA . GLU A 1 436 ? -8.568 -4.489 46.999 1.00 10.13 436 GLU A CA 1
ATOM 3407 C C . GLU A 1 436 ? -7.448 -5.223 47.732 1.00 11.08 436 GLU A C 1
ATOM 3408 O O . GLU A 1 436 ? -7.382 -5.193 48.967 1.00 12.05 436 GLU A O 1
ATOM 3414 N N . ALA A 1 437 ? -6.539 -5.860 46.988 1.00 8.49 437 ALA A N 1
ATOM 3415 C CA . ALA A 1 437 ? -5.443 -6.581 47.629 1.00 10.56 437 ALA A CA 1
ATOM 3416 C C . ALA A 1 437 ? -4.470 -5.623 48.314 1.00 11.32 437 ALA A C 1
ATOM 3417 O O . ALA A 1 437 ? -3.969 -5.913 49.409 1.00 10.96 437 ALA A O 1
ATOM 3419 N N . ILE A 1 438 ? -4.192 -4.479 47.681 1.00 8.61 438 ILE A N 1
ATOM 3420 C CA . ILE A 1 438 ? -3.312 -3.477 48.281 1.00 10.43 438 ILE A CA 1
ATOM 3421 C C . ILE A 1 438 ? -3.870 -3.027 49.625 1.00 9.55 438 ILE A C 1
ATOM 3422 O O . ILE A 1 438 ? -3.163 -2.974 50.641 1.00 9.54 438 ILE A O 1
ATOM 3427 N N . PHE A 1 439 ? -5.152 -2.706 49.655 1.00 10.05 439 PHE A N 1
ATOM 3428 C CA . PHE A 1 439 ? -5.660 -2.113 50.873 1.00 9.00 439 PHE A CA 1
ATOM 3429 C C . PHE A 1 439 ? -5.981 -3.151 51.932 1.00 10.58 439 PHE A C 1
ATOM 3430 O O . PHE A 1 439 ? -5.935 -2.833 53.125 1.00 12.80 439 PHE A O 1
ATOM 3438 N N . SER A 1 440 ? -6.258 -4.395 51.547 1.00 9.94 440 SER A N 1
ATOM 3439 C CA A SER A 1 440 ? -6.341 -5.460 52.542 0.52 11.62 440 SER A CA 1
ATOM 3440 C CA B SER A 1 440 ? -6.348 -5.441 52.558 0.48 11.59 440 SER A CA 1
ATOM 3441 C C . SER A 1 440 ? -5.015 -5.606 53.273 1.00 12.06 440 SER A C 1
ATOM 3442 O O . SER A 1 440 ? -4.971 -5.665 54.508 1.00 10.90 440 SER A O 1
ATOM 3447 N N . ALA A 1 441 ? -3.912 -5.644 52.511 1.00 9.43 441 ALA A N 1
ATOM 3448 C CA . ALA A 1 441 ? -2.592 -5.744 53.119 1.00 10.88 441 ALA A CA 1
ATOM 3449 C C . ALA A 1 441 ? -2.258 -4.502 53.933 1.00 10.03 441 ALA A C 1
ATOM 3450 O O . ALA A 1 441 ? -1.591 -4.600 54.968 1.00 9.48 441 ALA A O 1
ATOM 3452 N N . PHE A 1 442 ? -2.682 -3.322 53.469 1.00 7.51 442 PHE A N 1
ATOM 3453 C CA . PHE A 1 442 ? -2.376 -2.108 54.219 1.00 10.67 442 PHE A CA 1
ATOM 3454 C C . PHE A 1 442 ? -3.189 -2.039 55.501 1.00 11.15 442 PHE A C 1
ATOM 3455 O O . PHE A 1 442 ? -2.690 -1.569 56.533 1.00 10.38 442 PHE A O 1
ATOM 3463 N N . GLU A 1 443 ? -4.443 -2.504 55.456 1.00 9.02 443 GLU A N 1
ATOM 3464 C CA . GLU A 1 443 ? -5.240 -2.594 56.676 1.00 11.03 443 GLU A CA 1
ATOM 3465 C C . GLU A 1 443 ? -4.516 -3.410 57.738 1.00 13.10 443 GLU A C 1
ATOM 3466 O O . GLU A 1 443 ? -4.417 -2.995 58.900 1.00 12.66 443 GLU A O 1
ATOM 3472 N N . ARG A 1 444 ? -4.003 -4.584 57.355 1.00 10.10 444 ARG A N 1
ATOM 3473 C CA . ARG A 1 444 ? -3.303 -5.422 58.323 1.00 13.30 444 ARG A CA 1
ATOM 3474 C C . ARG A 1 444 ? -2.049 -4.728 58.830 1.00 12.50 444 ARG A C 1
ATOM 3475 O O . ARG A 1 444 ? -1.737 -4.778 60.026 1.00 12.42 444 ARG A O 1
ATOM 3483 N N . THR A 1 445 ? -1.338 -4.048 57.933 1.00 9.72 445 THR A N 1
ATOM 3484 C CA . THR A 1 445 ? -0.126 -3.339 58.317 1.00 9.96 445 THR A CA 1
ATOM 3485 C C . THR A 1 445 ? -0.426 -2.225 59.310 1.00 9.40 445 THR A C 1
ATOM 3486 O O . THR A 1 445 ? 0.305 -2.048 60.292 1.00 10.99 445 THR A O 1
ATOM 3490 N N . LEU A 1 446 ? -1.496 -1.460 59.069 1.00 9.64 446 LEU A N 1
ATOM 3491 C CA . LEU A 1 446 ? -1.802 -0.338 59.947 1.00 10.10 446 LEU A CA 1
ATOM 3492 C C . LEU A 1 446 ? -2.312 -0.814 61.302 1.00 10.89 446 LEU A C 1
ATOM 3493 O O . LEU A 1 446 ? -2.087 -0.141 62.316 1.00 13.21 446 LEU A O 1
ATOM 3498 N N . ALA A 1 447 ? -2.988 -1.965 61.346 1.00 10.68 447 ALA A N 1
ATOM 3499 C CA . ALA A 1 447 ? -3.367 -2.539 62.634 1.00 12.71 447 ALA A CA 1
ATOM 3500 C C . ALA A 1 447 ? -2.128 -2.889 63.448 1.00 11.48 447 ALA A C 1
ATOM 3501 O O . ALA A 1 447 ? -2.039 -2.563 64.641 1.00 10.63 447 ALA A O 1
ATOM 3503 N N . ASP A 1 448 ? -1.144 -3.528 62.806 1.00 11.92 448 ASP A N 1
ATOM 3504 C CA . ASP A 1 448 ? 0.143 -3.772 63.462 1.00 10.93 448 ASP A CA 1
ATOM 3505 C C . ASP A 1 448 ? 0.787 -2.468 63.916 1.00 11.34 448 ASP A C 1
ATOM 3506 O O . ASP A 1 448 ? 1.329 -2.382 65.029 1.00 11.09 448 ASP A O 1
ATOM 3511 N N . ALA A 1 449 ? 0.739 -1.436 63.064 1.00 9.63 449 ALA A N 1
ATOM 3512 C CA . ALA A 1 449 ? 1.377 -0.165 63.397 1.00 9.86 449 ALA A CA 1
ATOM 3513 C C . ALA A 1 449 ? 0.674 0.541 64.549 1.00 10.40 449 ALA A C 1
ATOM 3514 O O . ALA A 1 449 ? 1.312 1.305 65.284 1.00 10.79 449 ALA A O 1
ATOM 3516 N N . THR A 1 450 ? -0.629 0.302 64.719 1.00 9.32 450 THR A N 1
ATOM 3517 C CA . THR A 1 450 ? -1.346 0.894 65.842 1.00 10.57 450 THR A CA 1
ATOM 3518 C C . THR A 1 450 ? -0.875 0.297 67.165 1.00 12.55 450 THR A C 1
ATOM 3519 O O . THR A 1 450 ? -0.589 1.034 68.122 1.00 10.79 450 THR A O 1
ATOM 3523 N N . ASP A 1 451 ? -0.805 -1.040 67.240 1.00 10.39 451 ASP A N 1
ATOM 3524 C CA . ASP A 1 451 ? -0.214 -1.691 68.411 1.00 11.84 451 ASP A CA 1
ATOM 3525 C C . ASP A 1 451 ? 1.190 -1.164 68.669 1.00 11.58 451 ASP A C 1
ATOM 3526 O O . ASP A 1 451 ? 1.566 -0.887 69.814 1.00 10.73 451 ASP A O 1
ATOM 3531 N N . TRP A 1 452 ? 1.990 -1.047 67.610 1.00 9.86 452 TRP A N 1
ATOM 3532 C CA . TRP A 1 452 ? 3.383 -0.644 67.764 1.00 12.29 452 TRP A CA 1
ATOM 3533 C C . TRP A 1 452 ? 3.495 0.805 68.230 1.00 12.85 452 TRP A C 1
ATOM 3534 O O . TRP A 1 452 ? 4.239 1.108 69.170 1.00 12.78 452 TRP A O 1
ATOM 3545 N N . ALA A 1 453 ? 2.750 1.718 67.594 1.00 8.89 453 ALA A N 1
ATOM 3546 C CA . ALA A 1 453 ? 2.804 3.116 68.007 1.00 11.89 453 ALA A CA 1
ATOM 3547 C C . ALA A 1 453 ? 2.350 3.281 69.455 1.00 13.44 453 ALA A C 1
ATOM 3548 O O . ALA A 1 453 ? 2.883 4.119 70.188 1.00 13.04 453 ALA A O 1
ATOM 3550 N N . ARG A 1 454 ? 1.363 2.494 69.885 1.00 10.02 454 ARG A N 1
ATOM 3551 C CA . ARG A 1 454 ? 0.895 2.626 71.260 1.00 11.42 454 ARG A CA 1
ATOM 3552 C C . ARG A 1 454 ? 1.926 2.092 72.246 1.00 12.35 454 ARG A C 1
ATOM 3553 O O . ARG A 1 454 ? 2.224 2.743 73.258 1.00 14.28 454 ARG A O 1
ATOM 3561 N N . SER A 1 455 ? 2.494 0.914 71.967 1.00 10.36 455 SER A N 1
ATOM 3562 C CA . SER A 1 455 ? 3.516 0.389 72.869 1.00 11.19 455 SER A CA 1
ATOM 3563 C C . SER A 1 455 ? 4.710 1.326 72.933 1.00 13.19 455 SER A C 1
ATOM 3564 O O . SER A 1 455 ? 5.267 1.547 74.015 1.00 12.42 455 SER A O 1
ATOM 3567 N N . GLN A 1 456 ? 5.092 1.918 71.790 1.00 10.85 456 GLN A N 1
ATOM 3568 C CA . GLN A 1 456 ? 6.259 2.790 71.709 1.00 12.22 456 GLN A CA 1
ATOM 3569 C C . GLN A 1 456 ? 6.029 4.168 72.308 1.00 14.57 456 GLN A C 1
ATOM 3570 O O . GLN A 1 456 ? 6.983 4.954 72.382 1.00 15.14 456 GLN A O 1
ATOM 3576 N N . HIS A 1 457 ? 4.793 4.490 72.703 1.00 12.83 457 HIS A N 1
ATOM 3577 C CA . HIS A 1 457 ? 4.477 5.765 73.353 1.00 13.58 457 HIS A CA 1
ATOM 3578 C C . HIS A 1 457 ? 4.635 6.937 72.383 1.00 19.82 457 HIS A C 1
ATOM 3579 O O . HIS A 1 457 ? 5.059 8.025 72.773 1.00 18.14 457 HIS A O 1
ATOM 3586 N N . LEU A 1 458 ? 4.293 6.718 71.111 1.00 15.72 458 LEU A N 1
ATOM 3587 C CA . LEU A 1 458 ? 4.465 7.753 70.093 1.00 14.26 458 LEU A CA 1
ATOM 3588 C C . LEU A 1 458 ? 3.283 8.704 69.990 1.00 20.04 458 LEU A C 1
ATOM 3589 O O . LEU A 1 458 ? 3.424 9.776 69.394 1.00 21.42 458 LEU A O 1
ATOM 3594 N N . LEU A 1 459 ? 2.127 8.328 70.525 1.00 20.07 459 LEU A N 1
ATOM 3595 C CA . LEU A 1 459 ? 0.909 9.112 70.354 1.00 17.37 459 LEU A CA 1
ATOM 3596 C C . LEU A 1 459 ? 0.651 10.024 71.546 1.00 30.24 459 LEU A C 1
ATOM 3597 O O . LEU A 1 459 ? 0.968 9.681 72.687 1.00 27.87 459 LEU A O 1
ATOM 3603 N N . THR B 1 3 ? 12.671 13.126 -1.772 1.00 114.96 3 THR B N 1
ATOM 3604 C CA . THR B 1 3 ? 12.071 13.306 -0.456 1.00 102.93 3 THR B CA 1
ATOM 3605 C C . THR B 1 3 ? 13.003 12.734 0.619 1.00 96.10 3 THR B C 1
ATOM 3606 O O . THR B 1 3 ? 13.834 11.869 0.334 1.00 85.09 3 THR B O 1
ATOM 3610 N N . HIS B 1 4 ? 12.878 13.240 1.841 1.00 92.15 4 HIS B N 1
ATOM 3611 C CA . HIS B 1 4 ? 13.616 12.733 2.987 1.00 70.96 4 HIS B CA 1
ATOM 3612 C C . HIS B 1 4 ? 12.891 11.539 3.604 1.00 54.40 4 HIS B C 1
ATOM 3613 O O . HIS B 1 4 ? 11.674 11.385 3.470 1.00 50.62 4 HIS B O 1
ATOM 3620 N N . SER B 1 5 ? 13.657 10.688 4.288 1.00 41.53 5 SER B N 1
ATOM 3621 C CA . SER B 1 5 ? 13.054 9.579 5.017 1.00 32.12 5 SER B CA 1
ATOM 3622 C C . SER B 1 5 ? 12.180 10.106 6.155 1.00 25.52 5 SER B C 1
ATOM 3623 O O . SER B 1 5 ? 12.229 11.288 6.518 1.00 18.21 5 SER B O 1
ATOM 3626 N N . SER B 1 6 ? 11.361 9.216 6.715 1.00 23.19 6 SER B N 1
ATOM 3627 C CA . SER B 1 6 ? 10.565 9.612 7.871 1.00 22.25 6 SER B CA 1
ATOM 3628 C C . SER B 1 6 ? 11.462 9.963 9.052 1.00 16.40 6 SER B C 1
ATOM 3629 O O . SER B 1 6 ? 11.184 10.919 9.783 1.00 15.75 6 SER B O 1
ATOM 3632 N N . THR B 1 7 ? 12.555 9.221 9.239 1.00 17.20 7 THR B N 1
ATOM 3633 C CA . THR B 1 7 ? 13.484 9.553 10.319 1.00 15.68 7 THR B CA 1
ATOM 3634 C C . THR B 1 7 ? 14.060 10.953 10.133 1.00 13.65 7 THR B C 1
ATOM 3635 O O . THR B 1 7 ? 14.143 11.734 11.088 1.00 12.72 7 THR B O 1
ATOM 3639 N N . VAL B 1 8 ? 14.460 11.295 8.905 1.00 12.10 8 VAL B N 1
ATOM 3640 C CA . VAL B 1 8 ? 15.031 12.616 8.667 1.00 13.09 8 VAL B CA 1
ATOM 3641 C C . VAL B 1 8 ? 13.998 13.697 8.970 1.00 12.68 8 VAL B C 1
ATOM 3642 O O . VAL B 1 8 ? 14.309 14.715 9.607 1.00 14.18 8 VAL B O 1
ATOM 3646 N N . GLN B 1 9 ? 12.757 13.495 8.518 1.00 12.11 9 GLN B N 1
ATOM 3647 C CA . GLN B 1 9 ? 11.699 14.467 8.793 1.00 14.19 9 GLN B CA 1
ATOM 3648 C C . GLN B 1 9 ? 11.434 14.597 10.293 1.00 12.99 9 GLN B C 1
ATOM 3649 O O . GLN B 1 9 ? 11.325 15.714 10.811 1.00 14.79 9 GLN B O 1
ATOM 3655 N N . ASN B 1 10 ? 11.336 13.466 11.004 1.00 12.10 10 ASN B N 1
ATOM 3656 C CA . ASN B 1 10 ? 11.148 13.495 12.456 1.00 11.60 10 ASN B CA 1
ATOM 3657 C C . ASN B 1 10 ? 12.273 14.263 13.135 1.00 14.51 10 ASN B C 1
ATOM 3658 O O . ASN B 1 10 ? 12.036 15.143 13.973 1.00 10.72 10 ASN B O 1
ATOM 3663 N N . ASP B 1 11 ? 13.511 13.931 12.777 1.00 9.57 11 ASP B N 1
ATOM 3664 C CA . ASP B 1 11 ? 14.682 14.573 13.361 1.00 11.26 11 ASP B CA 1
ATOM 3665 C C . ASP B 1 11 ? 14.652 16.084 13.140 1.00 13.09 11 ASP B C 1
ATOM 3666 O O . ASP B 1 11 ? 14.774 16.868 14.092 1.00 10.59 11 ASP B O 1
ATOM 3671 N N . LEU B 1 12 ? 14.472 16.511 11.886 1.00 10.13 12 LEU B N 1
ATOM 3672 C CA . LEU B 1 12 ? 14.504 17.937 11.569 1.00 12.42 12 LEU B CA 1
ATOM 3673 C C . LEU B 1 12 ? 13.395 18.698 12.279 1.00 11.12 12 LEU B C 1
ATOM 3674 O O . LEU B 1 12 ? 13.567 19.879 12.621 1.00 13.24 12 LEU B O 1
ATOM 3679 N N . ALA B 1 13 ? 12.256 18.045 12.519 1.00 12.08 13 ALA B N 1
ATOM 3680 C CA . ALA B 1 13 ? 11.142 18.743 13.146 1.00 15.01 13 ALA B CA 1
ATOM 3681 C C . ALA B 1 13 ? 11.352 18.916 14.643 1.00 15.33 13 ALA B C 1
ATOM 3682 O O . ALA B 1 13 ? 11.028 19.975 15.192 1.00 13.89 13 ALA B O 1
ATOM 3684 N N . ALA B 1 14 ? 11.904 17.902 15.323 1.00 9.66 14 ALA B N 1
ATOM 3685 C CA . ALA B 1 14 ? 11.718 17.815 16.769 1.00 9.09 14 ALA B CA 1
ATOM 3686 C C . ALA B 1 14 ? 12.961 17.539 17.613 1.00 13.05 14 ALA B C 1
ATOM 3687 O O . ALA B 1 14 ? 12.882 17.710 18.834 1.00 11.49 14 ALA B O 1
ATOM 3689 N N . LEU B 1 15 ? 14.096 17.137 17.038 1.00 8.93 15 LEU B N 1
ATOM 3690 C CA . LEU B 1 15 ? 15.222 16.660 17.840 1.00 10.08 15 LEU B CA 1
ATOM 3691 C C . LEU B 1 15 ? 16.301 17.731 17.991 1.00 10.19 15 LEU B C 1
ATOM 3692 O O . LEU B 1 15 ? 16.862 18.202 16.994 1.00 12.16 15 LEU B O 1
ATOM 3697 N N . ILE B 1 16 ? 16.611 18.090 19.238 1.00 8.34 16 ILE B N 1
ATOM 3698 C CA . ILE B 1 16 ? 17.747 18.957 19.547 1.00 9.38 16 ILE B CA 1
ATOM 3699 C C . ILE B 1 16 ? 18.979 18.078 19.720 1.00 10.77 16 ILE B C 1
ATOM 3700 O O . ILE B 1 16 ? 19.023 17.236 20.624 1.00 11.36 16 ILE B O 1
ATOM 3705 N N . HIS B 1 17 ? 19.987 18.294 18.889 1.00 8.60 17 HIS B N 1
ATOM 3706 C CA . HIS B 1 17 ? 21.113 17.363 18.937 1.00 10.26 17 HIS B CA 1
ATOM 3707 C C . HIS B 1 17 ? 22.159 17.794 19.965 1.00 8.33 17 HIS B C 1
ATOM 3708 O O . HIS B 1 17 ? 22.483 18.980 20.074 1.00 10.69 17 HIS B O 1
ATOM 3715 N N . PRO B 1 18 ? 22.727 16.843 20.701 1.00 9.54 18 PRO B N 1
ATOM 3716 C CA . PRO B 1 18 ? 23.892 17.159 21.533 1.00 9.24 18 PRO B CA 1
ATOM 3717 C C . PRO B 1 18 ? 25.100 17.457 20.663 1.00 11.48 18 PRO B C 1
ATOM 3718 O O . PRO B 1 18 ? 25.260 16.888 19.580 1.00 9.46 18 PRO B O 1
ATOM 3722 N N . ASN B 1 19 ? 25.949 18.363 21.157 1.00 11.23 19 ASN B N 1
ATOM 3723 C CA . ASN B 1 19 ? 27.280 18.620 20.595 1.00 13.21 19 ASN B CA 1
ATOM 3724 C C . ASN B 1 19 ? 27.245 18.637 19.072 1.00 13.83 19 ASN B C 1
ATOM 3725 O O . ASN B 1 19 ? 27.957 17.902 18.384 1.00 9.92 19 ASN B O 1
ATOM 3730 N N . THR B 1 20 ? 26.365 19.493 18.558 1.00 10.48 20 THR B N 1
ATOM 3731 C CA . THR B 1 20 ? 26.090 19.630 17.139 1.00 10.47 20 THR B CA 1
ATOM 3732 C C . THR B 1 20 ? 25.883 21.106 16.845 1.00 12.68 20 THR B C 1
ATOM 3733 O O . THR B 1 20 ? 25.369 21.848 17.685 1.00 12.87 20 THR B O 1
ATOM 3737 N N . ASN B 1 21 ? 26.272 21.532 15.649 1.00 11.52 21 ASN B N 1
ATOM 3738 C CA . ASN B 1 21 ? 25.942 22.884 15.209 1.00 12.86 21 ASN B CA 1
ATOM 3739 C C . ASN B 1 21 ? 24.468 22.875 14.820 1.00 11.61 21 ASN B C 1
ATOM 3740 O O . ASN B 1 21 ? 24.097 22.401 13.745 1.00 13.50 21 ASN B O 1
ATOM 3745 N N . LEU B 1 22 ? 23.623 23.403 15.705 1.00 12.11 22 LEU B N 1
ATOM 3746 C CA . LEU B 1 22 ? 22.178 23.340 15.498 1.00 12.47 22 LEU B CA 1
ATOM 3747 C C . LEU B 1 22 ? 21.719 24.182 14.307 1.00 14.64 22 LEU B C 1
ATOM 3748 O O . LEU B 1 22 ? 20.689 23.867 13.693 1.00 15.25 22 LEU B O 1
ATOM 3753 N N . ALA B 1 23 ? 22.434 25.266 13.985 1.00 15.83 23 ALA B N 1
ATOM 3754 C CA . ALA B 1 23 ? 22.083 26.058 12.806 1.00 12.92 23 ALA B CA 1
ATOM 3755 C C . ALA B 1 23 ? 22.396 25.296 11.524 1.00 13.59 23 ALA B C 1
ATOM 3756 O O . ALA B 1 23 ? 21.546 25.182 10.631 1.00 15.73 23 ALA B O 1
ATOM 3758 N N . GLN B 1 24 ? 23.618 24.766 11.414 1.00 14.57 24 GLN B N 1
ATOM 3759 C CA . GLN B 1 24 ? 23.945 23.945 10.256 1.00 15.93 24 GLN B CA 1
ATOM 3760 C C . GLN B 1 24 ? 23.031 22.732 10.156 1.00 16.42 24 GLN B C 1
ATOM 3761 O O . GLN B 1 24 ? 22.731 22.273 9.049 1.00 14.38 24 GLN B O 1
ATOM 3767 N N . HIS B 1 25 ? 22.558 22.213 11.293 1.00 12.53 25 HIS B N 1
ATOM 3768 C CA . HIS B 1 25 ? 21.725 21.018 11.252 1.00 14.65 25 HIS B CA 1
ATOM 3769 C C . HIS B 1 25 ? 20.439 21.267 10.474 1.00 15.64 25 HIS B C 1
ATOM 3770 O O . HIS B 1 25 ? 19.967 20.380 9.757 1.00 17.19 25 HIS B O 1
ATOM 3777 N N . ARG B 1 26 ? 19.873 22.480 10.578 1.00 16.21 26 ARG B N 1
ATOM 3778 C CA . ARG B 1 26 ? 18.682 22.809 9.795 1.00 16.91 26 ARG B CA 1
ATOM 3779 C C . ARG B 1 26 ? 18.942 22.707 8.298 1.00 21.39 26 ARG B C 1
ATOM 3780 O O . ARG B 1 26 ? 18.030 22.360 7.535 1.00 23.43 26 ARG B O 1
ATOM 3788 N N . GLU B 1 27 ? 20.169 23.006 7.864 1.00 22.07 27 GLU B N 1
ATOM 3789 C CA . GLU B 1 27 ? 20.545 22.996 6.453 1.00 26.23 27 GLU B CA 1
ATOM 3790 C C . GLU B 1 27 ? 20.945 21.610 5.954 1.00 24.92 27 GLU B C 1
ATOM 3791 O O . GLU B 1 27 ? 20.413 21.137 4.944 1.00 24.94 27 GLU B O 1
ATOM 3797 N N . VAL B 1 28 ? 21.887 20.957 6.638 1.00 20.77 28 VAL B N 1
ATOM 3798 C CA . VAL B 1 28 ? 22.424 19.687 6.157 1.00 21.42 28 VAL B CA 1
ATOM 3799 C C . VAL B 1 28 ? 21.662 18.476 6.684 1.00 23.79 28 VAL B C 1
ATOM 3800 O O . VAL B 1 28 ? 21.773 17.383 6.107 1.00 21.48 28 VAL B O 1
ATOM 3804 N N . GLY B 1 29 ? 20.897 18.630 7.758 1.00 18.46 29 GLY B N 1
ATOM 3805 C CA . GLY B 1 29 ? 20.147 17.529 8.310 1.00 17.78 29 GLY B CA 1
ATOM 3806 C C . GLY B 1 29 ? 21.012 16.458 8.950 1.00 16.32 29 GLY B C 1
ATOM 3807 O O . GLY B 1 29 ? 22.246 16.562 9.019 1.00 14.79 29 GLY B O 1
ATOM 3808 N N . PRO B 1 30 ? 20.366 15.401 9.435 1.00 13.86 30 PRO B N 1
ATOM 3809 C CA . PRO B 1 30 ? 21.085 14.350 10.156 1.00 11.88 30 PRO B CA 1
ATOM 3810 C C . PRO B 1 30 ? 21.631 13.279 9.223 1.00 16.16 30 PRO B C 1
ATOM 3811 O O . PRO B 1 30 ? 21.203 13.125 8.077 1.00 15.90 30 PRO B O 1
ATOM 3815 N N . LEU B 1 31 ? 22.581 12.521 9.754 1.00 11.27 31 LEU B N 1
ATOM 3816 C CA . LEU B 1 31 ? 23.040 11.271 9.154 1.00 10.72 31 LEU B CA 1
ATOM 3817 C C . LEU B 1 31 ? 22.475 10.136 9.999 1.00 11.23 31 LEU B C 1
ATOM 3818 O O . LEU B 1 31 ? 22.859 9.971 11.163 1.00 10.88 31 LEU B O 1
ATOM 3823 N N . VAL B 1 32 ? 21.563 9.359 9.422 1.00 9.43 32 VAL B N 1
ATOM 3824 C CA . VAL B 1 32 ? 20.846 8.324 10.159 1.00 8.41 32 VAL B CA 1
ATOM 3825 C C . VAL B 1 32 ? 21.681 7.054 10.179 1.00 8.89 32 VAL B C 1
ATOM 3826 O O . VAL B 1 32 ? 21.881 6.422 9.139 1.00 13.27 32 VAL B O 1
ATOM 3830 N N . ILE B 1 33 ? 22.132 6.652 11.360 1.00 9.05 33 ILE B N 1
ATOM 3831 C CA . ILE B 1 33 ? 22.837 5.388 11.514 1.00 8.52 33 ILE B CA 1
ATOM 3832 C C . ILE B 1 33 ? 21.797 4.323 11.827 1.00 10.02 33 ILE B C 1
ATOM 3833 O O . ILE B 1 33 ? 20.928 4.526 12.687 1.00 10.59 33 ILE B O 1
ATOM 3838 N N . ALA B 1 34 ? 21.846 3.211 11.095 1.00 10.55 34 ALA B N 1
ATOM 3839 C CA . ALA B 1 34 ? 20.758 2.235 11.115 1.00 10.26 34 ALA B CA 1
ATOM 3840 C C . ALA B 1 34 ? 21.147 0.877 11.673 1.00 12.74 34 ALA B C 1
ATOM 3841 O O . ALA B 1 34 ? 20.317 0.207 12.290 1.00 10.68 34 ALA B O 1
ATOM 3843 N N . ARG B 1 35 ? 22.384 0.437 11.468 1.00 11.33 35 ARG B N 1
ATOM 3844 C CA . ARG B 1 35 ? 22.722 -0.950 11.756 1.00 9.87 35 ARG B CA 1
ATOM 3845 C C . ARG B 1 35 ? 24.181 -1.031 12.174 1.00 10.23 35 ARG B C 1
ATOM 3846 O O . ARG B 1 35 ? 25.017 -0.289 11.658 1.00 11.59 35 ARG B O 1
ATOM 3854 N N . GLY B 1 36 ? 24.479 -1.933 13.106 1.00 11.21 36 GLY B N 1
ATOM 3855 C CA . GLY B 1 36 ? 25.842 -2.173 13.548 1.00 11.35 36 GLY B CA 1
ATOM 3856 C C . GLY B 1 36 ? 26.337 -3.535 13.098 1.00 10.96 36 GLY B C 1
ATOM 3857 O O . GLY B 1 36 ? 25.558 -4.489 12.980 1.00 14.05 36 GLY B O 1
ATOM 3858 N N . ASP B 1 37 ? 27.654 -3.633 12.876 1.00 11.08 37 ASP B N 1
ATOM 3859 C CA . ASP B 1 37 ? 28.300 -4.876 12.451 1.00 12.06 37 ASP B CA 1
ATOM 3860 C C . ASP B 1 37 ? 29.762 -4.800 12.893 1.00 9.79 37 ASP B C 1
ATOM 3861 O O . ASP B 1 37 ? 30.605 -4.258 12.176 1.00 10.87 37 ASP B O 1
ATOM 3866 N N . GLY B 1 38 ? 30.047 -5.330 14.078 1.00 10.39 38 GLY B N 1
ATOM 3867 C CA . GLY B 1 38 ? 31.429 -5.348 14.543 1.00 12.18 38 GLY B CA 1
ATOM 3868 C C . GLY B 1 38 ? 31.978 -3.938 14.718 1.00 11.07 38 GLY B C 1
ATOM 3869 O O . GLY B 1 38 ? 31.410 -3.109 15.451 1.00 10.05 38 GLY B O 1
ATOM 3870 N N . VAL B 1 39 ? 33.097 -3.640 14.051 1.00 9.11 39 VAL B N 1
ATOM 3871 C CA . VAL B 1 39 ? 33.681 -2.300 14.144 1.00 7.37 39 VAL B CA 1
ATOM 3872 C C . VAL B 1 39 ? 33.087 -1.357 13.103 1.00 8.21 39 VAL B C 1
ATOM 3873 O O . VAL B 1 39 ? 33.574 -0.234 12.930 1.00 10.39 39 VAL B O 1
ATOM 3877 N N . ARG B 1 40 ? 32.017 -1.776 12.428 1.00 8.73 40 ARG B N 1
ATOM 3878 C CA . ARG B 1 40 ? 31.407 -0.970 11.379 1.00 9.55 40 ARG B CA 1
ATOM 3879 C C . ARG B 1 40 ? 29.983 -0.574 11.752 1.00 9.63 40 ARG B C 1
ATOM 3880 O O . ARG B 1 40 ? 29.307 -1.272 12.515 1.00 10.11 40 ARG B O 1
ATOM 3888 N N . VAL B 1 41 ? 29.527 0.553 11.195 1.00 8.98 41 VAL B N 1
ATOM 3889 C CA . VAL B 1 41 ? 28.119 0.929 11.240 1.00 8.22 41 VAL B CA 1
ATOM 3890 C C . VAL B 1 41 ? 27.659 1.256 9.825 1.00 9.52 41 VAL B C 1
ATOM 3891 O O . VAL B 1 41 ? 28.460 1.616 8.956 1.00 9.29 41 VAL B O 1
ATOM 3895 N N . PHE B 1 42 ? 26.353 1.109 9.594 1.00 10.14 42 PHE B N 1
ATOM 3896 C CA . PHE B 1 42 ? 25.739 1.385 8.302 1.00 10.07 42 PHE B CA 1
ATOM 3897 C C . PHE B 1 42 ? 24.667 2.450 8.459 1.00 10.82 42 PHE B C 1
ATOM 3898 O O . PHE B 1 42 ? 23.930 2.444 9.446 1.00 9.95 42 PHE B O 1
ATOM 3906 N N . ASP B 1 43 ? 24.564 3.350 7.483 1.00 11.29 43 ASP B N 1
ATOM 3907 C CA . ASP B 1 43 ? 23.521 4.361 7.558 1.00 11.06 43 ASP B CA 1
ATOM 3908 C C . ASP B 1 43 ? 22.254 3.848 6.868 1.00 11.31 43 ASP B C 1
ATOM 3909 O O . ASP B 1 43 ? 22.210 2.746 6.321 1.00 10.96 43 ASP B O 1
ATOM 3914 N N . GLU B 1 44 ? 21.211 4.675 6.890 1.00 14.05 44 GLU B N 1
ATOM 3915 C CA . GLU B 1 44 ? 19.917 4.276 6.354 1.00 17.37 44 GLU B CA 1
ATOM 3916 C C . GLU B 1 44 ? 19.966 4.027 4.849 1.00 18.03 44 GLU B C 1
ATOM 3917 O O . GLU B 1 44 ? 19.156 3.245 4.336 1.00 19.35 44 GLU B O 1
ATOM 3923 N N . GLN B 1 45 ? 20.910 4.652 4.146 1.00 13.35 45 GLN B N 1
ATOM 3924 C CA . GLN B 1 45 ? 21.088 4.455 2.714 1.00 17.82 45 GLN B CA 1
ATOM 3925 C C . GLN B 1 45 ? 21.928 3.226 2.377 1.00 20.28 45 GLN B C 1
ATOM 3926 O O . GLN B 1 45 ? 22.075 2.902 1.195 1.00 20.59 45 GLN B O 1
ATOM 3932 N N . GLY B 1 46 ? 22.476 2.534 3.373 1.00 14.81 46 GLY B N 1
ATOM 3933 C CA . GLY B 1 46 ? 23.310 1.379 3.104 1.00 14.81 46 GLY B CA 1
ATOM 3934 C C . GLY B 1 46 ? 24.791 1.654 2.957 1.00 15.75 46 GLY B C 1
ATOM 3935 O O . GLY B 1 46 ? 25.555 0.704 2.728 1.00 15.22 46 GLY B O 1
ATOM 3936 N N . ASN B 1 47 ? 25.219 2.910 3.080 1.00 11.90 47 ASN B N 1
ATOM 3937 C CA . ASN B 1 47 ? 26.639 3.230 3.140 1.00 12.68 47 ASN B CA 1
ATOM 3938 C C . ASN B 1 47 ? 27.238 2.692 4.433 1.00 12.74 47 ASN B C 1
ATOM 3939 O O . ASN B 1 47 ? 26.570 2.640 5.472 1.00 13.82 47 ASN B O 1
ATOM 3944 N N . ALA B 1 48 ? 28.504 2.283 4.361 1.00 11.07 48 ALA B N 1
ATOM 3945 C CA . ALA B 1 48 ? 29.189 1.668 5.487 1.00 10.44 48 ALA B CA 1
ATOM 3946 C C . ALA B 1 48 ? 30.339 2.545 5.970 1.00 11.39 48 ALA B C 1
ATOM 3947 O O . ALA B 1 48 ? 30.930 3.309 5.200 1.00 9.77 48 ALA B O 1
ATOM 3949 N N . TYR B 1 49 ? 30.654 2.428 7.261 1.00 9.26 49 TYR B N 1
ATOM 3950 C CA . TYR B 1 49 ? 31.711 3.213 7.884 1.00 10.23 49 TYR B CA 1
ATOM 3951 C C . TYR B 1 49 ? 32.448 2.357 8.899 1.00 10.09 49 TYR B C 1
ATOM 3952 O O . TYR B 1 49 ? 31.819 1.723 9.751 1.00 9.39 49 TYR B O 1
ATOM 3961 N N . ILE B 1 50 ? 33.775 2.352 8.822 1.00 8.53 50 ILE B N 1
ATOM 3962 C CA . ILE B 1 50 ? 34.580 1.798 9.902 1.00 8.51 50 ILE B CA 1
ATOM 3963 C C . ILE B 1 50 ? 34.577 2.813 11.041 1.00 9.83 50 ILE B C 1
ATOM 3964 O O . ILE B 1 50 ? 34.973 3.972 10.858 1.00 9.29 50 ILE B O 1
ATOM 3969 N N . GLU B 1 51 ? 34.107 2.389 12.216 1.00 9.13 51 GLU B N 1
ATOM 3970 C CA . GLU B 1 51 ? 33.929 3.317 13.335 1.00 10.60 51 GLU B CA 1
ATOM 3971 C C . GLU B 1 51 ? 35.231 3.364 14.129 1.00 11.33 51 GLU B C 1
ATOM 3972 O O . GLU B 1 51 ? 35.410 2.663 15.129 1.00 10.42 51 GLU B O 1
ATOM 3978 N N . ALA B 1 52 ? 36.151 4.220 13.682 1.00 8.50 52 ALA B N 1
ATOM 3979 C CA . ALA B 1 52 ? 37.480 4.300 14.270 1.00 9.39 52 ALA B CA 1
ATOM 3980 C C . ALA B 1 52 ? 37.496 5.013 15.612 1.00 7.86 52 ALA B C 1
ATOM 3981 O O . ALA B 1 52 ? 38.564 5.106 16.218 1.00 9.14 52 ALA B O 1
ATOM 3983 N N . MET B 1 53 ? 36.343 5.499 16.080 1.00 7.73 53 MET B N 1
ATOM 3984 C CA . MET B 1 53 ? 36.204 6.135 17.383 1.00 8.16 53 MET B CA 1
ATOM 3985 C C . MET B 1 53 ? 35.397 5.307 18.367 1.00 9.52 53 MET B C 1
ATOM 3986 O O . MET B 1 53 ? 35.145 5.776 19.483 1.00 7.48 53 MET B O 1
ATOM 3991 N N . SER B 1 54 ? 34.978 4.096 17.990 1.00 7.80 54 SER B N 1
ATOM 3992 C CA . SER B 1 54 ? 34.098 3.290 18.839 1.00 8.43 54 SER B CA 1
ATOM 3993 C C . SER B 1 54 ? 32.875 4.104 19.251 1.00 7.85 54 SER B C 1
ATOM 3994 O O . SER B 1 54 ? 32.394 4.015 20.384 1.00 8.44 54 SER B O 1
ATOM 3997 N N . GLY B 1 55 ? 32.377 4.914 18.325 1.00 8.70 55 GLY B N 1
ATOM 3998 C CA . GLY B 1 55 ? 31.289 5.822 18.651 1.00 8.75 55 GLY B CA 1
ATOM 3999 C C . GLY B 1 55 ? 31.823 7.012 19.428 1.00 8.80 55 GLY B C 1
ATOM 4000 O O . GLY B 1 55 ? 32.451 7.902 18.853 1.00 10.59 55 GLY B O 1
ATOM 4001 N N . LEU B 1 56 ? 31.589 7.033 20.739 1.00 10.34 56 LEU B N 1
ATOM 4002 C CA . LEU B 1 56 ? 32.167 8.083 21.568 1.00 7.77 56 LEU B CA 1
ATOM 4003 C C . LEU B 1 56 ? 33.210 7.474 22.494 1.00 9.42 56 LEU B C 1
ATOM 4004 O O . LEU B 1 56 ? 33.049 7.482 23.719 1.00 6.94 56 LEU B O 1
ATOM 4009 N N . TRP B 1 57 ? 34.278 6.929 21.911 1.00 8.33 57 TRP B N 1
ATOM 4010 C CA . TRP B 1 57 ? 35.362 6.314 22.674 1.00 7.56 57 TRP B CA 1
ATOM 4011 C C . TRP B 1 57 ? 34.877 5.135 23.516 1.00 7.22 57 TRP B C 1
ATOM 4012 O O . TRP B 1 57 ? 35.541 4.763 24.490 1.00 10.87 57 TRP B O 1
ATOM 4023 N N . SER B 1 58 ? 33.745 4.515 23.170 1.00 7.50 58 SER B N 1
ATOM 4024 C CA . SER B 1 58 ? 33.045 3.731 24.184 1.00 7.65 58 SER B CA 1
ATOM 4025 C C . SER B 1 58 ? 32.657 2.306 23.787 1.00 7.89 58 SER B C 1
ATOM 4026 O O . SER B 1 58 ? 32.616 1.426 24.650 1.00 8.99 58 SER B O 1
ATOM 4029 N N . ALA B 1 59 ? 32.379 2.047 22.505 1.00 8.13 59 ALA B N 1
ATOM 4030 C CA . ALA B 1 59 ? 31.851 0.741 22.083 1.00 7.39 59 ALA B CA 1
ATOM 4031 C C . ALA B 1 59 ? 32.982 -0.290 21.991 1.00 8.74 59 ALA B C 1
ATOM 4032 O O . ALA B 1 59 ? 33.389 -0.733 20.913 1.00 7.57 59 ALA B O 1
ATOM 4034 N N . ALA B 1 60 ? 33.468 -0.692 23.170 1.00 6.41 60 ALA B N 1
ATOM 4035 C CA . ALA B 1 60 ? 34.654 -1.541 23.259 1.00 9.43 60 ALA B CA 1
ATOM 4036 C C . ALA B 1 60 ? 34.491 -2.839 22.474 1.00 8.60 60 ALA B C 1
ATOM 4037 O O . ALA B 1 60 ? 35.418 -3.277 21.781 1.00 6.96 60 ALA B O 1
ATOM 4039 N N . LEU B 1 61 ? 33.322 -3.474 22.573 1.00 8.36 61 LEU B N 1
ATOM 4040 C CA . LEU B 1 61 ? 33.095 -4.745 21.902 1.00 7.66 61 LEU B CA 1
ATOM 4041 C C . LEU B 1 61 ? 32.456 -4.579 20.532 1.00 9.18 61 LEU B C 1
ATOM 4042 O O . LEU B 1 61 ? 31.965 -5.562 19.971 1.00 10.42 61 LEU B O 1
ATOM 4047 N N . GLY B 1 62 ? 32.442 -3.360 19.981 1.00 8.49 62 GLY B N 1
ATOM 4048 C CA . GLY B 1 62 ? 31.854 -3.157 18.674 1.00 6.46 62 GLY B CA 1
ATOM 4049 C C . GLY B 1 62 ? 30.337 -3.074 18.740 1.00 9.38 62 GLY B C 1
ATOM 4050 O O . GLY B 1 62 ? 29.731 -3.050 19.812 1.00 8.41 62 GLY B O 1
ATOM 4051 N N . PHE B 1 63 ? 29.717 -3.056 17.560 1.00 7.13 63 PHE B N 1
ATOM 4052 C CA . PHE B 1 63 ? 28.321 -2.648 17.434 1.00 7.63 63 PHE B CA 1
ATOM 4053 C C . PHE B 1 63 ? 27.363 -3.802 17.133 1.00 11.00 63 PHE B C 1
ATOM 4054 O O . PHE B 1 63 ? 26.218 -3.551 16.726 1.00 9.02 63 PHE B O 1
ATOM 4062 N N . SER B 1 64 ? 27.779 -5.053 17.348 1.00 8.29 64 SER B N 1
ATOM 4063 C CA . SER B 1 64 ? 26.864 -6.178 17.139 1.00 12.18 64 SER B CA 1
ATOM 4064 C C . SER B 1 64 ? 27.259 -7.385 17.997 1.00 12.85 64 SER B C 1
ATOM 4065 O O . SER B 1 64 ? 27.235 -8.525 17.525 1.00 13.16 64 SER B O 1
ATOM 4068 N N . GLU B 1 65 ? 27.572 -7.163 19.275 1.00 8.95 65 GLU B N 1
ATOM 4069 C CA . GLU B 1 65 ? 28.003 -8.256 20.149 1.00 8.02 65 GLU B CA 1
ATOM 4070 C C . GLU B 1 65 ? 26.774 -8.940 20.750 1.00 10.13 65 GLU B C 1
ATOM 4071 O O . GLU B 1 65 ? 26.149 -8.431 21.685 1.00 8.66 65 GLU B O 1
ATOM 4077 N N . GLN B 1 66 ? 26.449 -10.123 20.222 1.00 10.51 66 GLN B N 1
ATOM 4078 C CA . GLN B 1 66 ? 25.224 -10.814 20.618 1.00 10.78 66 GLN B CA 1
ATOM 4079 C C . GLN B 1 66 ? 25.259 -11.268 22.077 1.00 9.47 66 GLN B C 1
ATOM 4080 O O . GLN B 1 66 ? 24.203 -11.404 22.704 1.00 10.44 66 GLN B O 1
ATOM 4086 N N . ARG B 1 67 ? 26.447 -11.507 22.645 1.00 8.63 67 ARG B N 1
ATOM 4087 C CA . ARG B 1 67 ? 26.481 -11.889 24.056 1.00 8.05 67 ARG B CA 1
ATOM 4088 C C . ARG B 1 67 ? 25.966 -10.779 24.962 1.00 10.33 67 ARG B C 1
ATOM 4089 O O . ARG B 1 67 ? 25.377 -11.069 26.011 1.00 9.42 67 ARG B O 1
ATOM 4097 N N . LEU B 1 68 ? 26.189 -9.509 24.600 1.00 9.11 68 LEU B N 1
ATOM 4098 C CA . LEU B 1 68 ? 25.641 -8.436 25.426 1.00 8.30 68 LEU B CA 1
ATOM 4099 C C . LEU B 1 68 ? 24.129 -8.359 25.268 1.00 9.06 68 LEU B C 1
ATOM 4100 O O . LEU B 1 68 ? 23.404 -8.136 26.246 1.00 9.41 68 LEU B O 1
ATOM 4105 N N . VAL B 1 69 ? 23.638 -8.557 24.043 1.00 9.98 69 VAL B N 1
ATOM 4106 C CA . VAL B 1 69 ? 22.197 -8.633 23.823 1.00 11.17 69 VAL B CA 1
ATOM 4107 C C . VAL B 1 69 ? 21.592 -9.767 24.650 1.00 11.23 69 VAL B C 1
ATOM 4108 O O . VAL B 1 69 ? 20.578 -9.583 25.338 1.00 13.79 69 VAL B O 1
ATOM 4112 N N . ASP B 1 70 ? 22.218 -10.954 24.611 1.00 11.29 70 ASP B N 1
ATOM 4113 C CA . ASP B 1 70 ? 21.733 -12.088 25.401 1.00 10.43 70 ASP B CA 1
ATOM 4114 C C . ASP B 1 70 ? 21.680 -11.760 26.889 1.00 13.36 70 ASP B C 1
ATOM 4115 O O . ASP B 1 70 ? 20.716 -12.122 27.580 1.00 13.02 70 ASP B O 1
ATOM 4120 N N . ALA B 1 71 ? 22.725 -11.110 27.410 1.00 11.09 71 ALA B N 1
ATOM 4121 C CA . ALA B 1 71 ? 22.730 -10.747 28.824 1.00 11.10 71 ALA B CA 1
ATOM 4122 C C . ALA B 1 71 ? 21.566 -9.821 29.161 1.00 9.92 71 ALA B C 1
ATOM 4123 O O . ALA B 1 71 ? 20.911 -9.994 30.199 1.00 10.26 71 ALA B O 1
ATOM 4125 N N . ALA B 1 72 ? 21.303 -8.827 28.304 1.00 11.39 72 ALA B N 1
ATOM 4126 C CA . ALA B 1 72 ? 20.165 -7.941 28.532 1.00 11.47 72 ALA B CA 1
ATOM 4127 C C . ALA B 1 72 ? 18.858 -8.725 28.501 1.00 13.77 72 ALA B C 1
ATOM 4128 O O . ALA B 1 72 ? 17.998 -8.549 29.374 1.00 12.43 72 ALA B O 1
ATOM 4130 N N . VAL B 1 73 ? 18.707 -9.620 27.517 1.00 11.88 73 VAL B N 1
ATOM 4131 C CA . VAL B 1 73 ? 17.463 -10.377 27.370 1.00 14.86 73 VAL B CA 1
ATOM 4132 C C . VAL B 1 73 ? 17.213 -11.246 28.592 1.00 16.51 73 VAL B C 1
ATOM 4133 O O . VAL B 1 73 ? 16.098 -11.287 29.135 1.00 15.20 73 VAL B O 1
ATOM 4137 N N . GLU B 1 74 ? 18.240 -11.976 29.030 1.00 12.94 74 GLU B N 1
ATOM 4138 C CA . GLU B 1 74 ? 18.054 -12.893 30.150 1.00 15.11 74 GLU B CA 1
ATOM 4139 C C . GLU B 1 74 ? 17.667 -12.137 31.412 1.00 15.08 74 GLU B C 1
ATOM 4140 O O . GLU B 1 74 ? 16.852 -12.618 32.207 1.00 14.15 74 GLU B O 1
ATOM 4146 N N . GLN B 1 75 ? 18.213 -10.935 31.598 1.00 11.11 75 GLN B N 1
ATOM 4147 C CA . GLN B 1 75 ? 17.807 -10.141 32.752 1.00 10.43 75 GLN B CA 1
ATOM 4148 C C . GLN B 1 75 ? 16.409 -9.561 32.563 1.00 8.65 75 GLN B C 1
ATOM 4149 O O . GLN B 1 75 ? 15.616 -9.551 33.509 1.00 8.55 75 GLN B O 1
ATOM 4155 N N . PHE B 1 76 ? 16.103 -9.057 31.357 1.00 9.61 76 PHE B N 1
ATOM 4156 C CA . PHE B 1 76 ? 14.771 -8.525 31.070 1.00 10.33 76 PHE B CA 1
ATOM 4157 C C . PHE B 1 76 ? 13.689 -9.547 31.404 1.00 12.64 76 PHE B C 1
ATOM 4158 O O . PHE B 1 76 ? 12.608 -9.190 31.896 1.00 14.88 76 PHE B O 1
ATOM 4166 N N . LYS B 1 77 ? 13.953 -10.828 31.126 1.00 12.76 77 LYS B N 1
ATOM 4167 C CA . LYS B 1 77 ? 12.922 -11.845 31.306 1.00 15.87 77 LYS B CA 1
ATOM 4168 C C . LYS B 1 77 ? 12.655 -12.149 32.771 1.00 15.05 77 LYS B C 1
ATOM 4169 O O . LYS B 1 77 ? 11.563 -12.621 33.107 1.00 17.63 77 LYS B O 1
ATOM 4175 N N . GLN B 1 78 ? 13.603 -11.844 33.648 1.00 11.79 78 GLN B N 1
ATOM 4176 C CA . GLN B 1 78 ? 13.443 -12.086 35.074 1.00 11.78 78 GLN B CA 1
ATOM 4177 C C . GLN B 1 78 ? 12.954 -10.833 35.799 1.00 13.57 78 GLN B C 1
ATOM 4178 O O . GLN B 1 78 ? 11.914 -10.862 36.470 1.00 10.11 78 GLN B O 1
ATOM 4184 N N . LEU B 1 79 ? 13.682 -9.719 35.640 1.00 11.25 79 LEU B N 1
ATOM 4185 C CA . LEU B 1 79 ? 13.394 -8.481 36.366 1.00 8.14 79 LEU B CA 1
ATOM 4186 C C . LEU B 1 79 ? 13.867 -7.309 35.516 1.00 7.50 79 LEU B C 1
ATOM 4187 O O . LEU B 1 79 ? 15.062 -6.974 35.502 1.00 9.28 79 LEU B O 1
ATOM 4192 N N . PRO B 1 80 ? 12.960 -6.661 34.787 1.00 7.57 80 PRO B N 1
ATOM 4193 C CA . PRO B 1 80 ? 13.378 -5.591 33.869 1.00 9.22 80 PRO B CA 1
ATOM 4194 C C . PRO B 1 80 ? 13.748 -4.297 34.566 1.00 9.26 80 PRO B C 1
ATOM 4195 O O . PRO B 1 80 ? 14.494 -3.496 33.987 1.00 10.86 80 PRO B O 1
ATOM 4199 N N . TYR B 1 81 ? 13.273 -4.072 35.787 1.00 7.51 81 TYR B N 1
ATOM 4200 C CA . TYR B 1 81 ? 13.676 -2.900 36.551 1.00 8.63 81 TYR B CA 1
ATOM 4201 C C . TYR B 1 81 ? 13.408 -3.155 38.023 1.00 9.54 81 TYR B C 1
ATOM 4202 O O . TYR B 1 81 ? 12.366 -3.703 38.380 1.00 8.32 81 TYR B O 1
ATOM 4211 N N . TYR B 1 82 ? 14.343 -2.741 38.867 1.00 7.89 82 TYR B N 1
ATOM 4212 C CA . TYR B 1 82 ? 14.010 -2.441 40.251 1.00 10.25 82 TYR B CA 1
ATOM 4213 C C . TYR B 1 82 ? 15.071 -1.487 40.768 1.00 9.92 82 TYR B C 1
ATOM 4214 O O . TYR B 1 82 ? 16.154 -1.380 40.194 1.00 9.66 82 TYR B O 1
ATOM 4223 N N . HIS B 1 83 ? 14.745 -0.787 41.846 1.00 9.60 83 HIS B N 1
ATOM 4224 C CA . HIS B 1 83 ? 15.634 0.234 42.379 1.00 8.40 83 HIS B CA 1
ATOM 4225 C C . HIS B 1 83 ? 16.502 -0.342 43.491 1.00 10.90 83 HIS B C 1
ATOM 4226 O O . HIS B 1 83 ? 16.341 -1.492 43.908 1.00 9.78 83 HIS B O 1
ATOM 4233 N N . SER B 1 84 ? 17.435 0.483 43.975 1.00 9.45 84 SER B N 1
ATOM 4234 C CA . SER B 1 84 ? 18.321 0.091 45.067 1.00 11.06 84 SER B CA 1
ATOM 4235 C C . SER B 1 84 ? 18.152 0.971 46.304 1.00 9.61 84 SER B C 1
ATOM 4236 O O . SER B 1 84 ? 19.036 0.993 47.168 1.00 9.02 84 SER B O 1
ATOM 4239 N N . PHE B 1 85 ? 17.038 1.692 46.411 1.00 9.86 85 PHE B N 1
ATOM 4240 C CA . PHE B 1 85 ? 16.788 2.524 47.580 1.00 9.35 85 PHE B CA 1
ATOM 4241 C C . PHE B 1 85 ? 16.343 1.656 48.754 1.00 8.34 85 PHE B C 1
ATOM 4242 O O . PHE B 1 85 ? 15.913 0.514 48.583 1.00 10.03 85 PHE B O 1
ATOM 4250 N N . SER B 1 86 ? 16.448 2.217 49.960 1.00 9.76 86 SER B N 1
ATOM 4251 C CA . SER B 1 86 ? 15.844 1.620 51.159 1.00 11.72 86 SER B CA 1
ATOM 4252 C C . SER B 1 86 ? 16.254 0.159 51.349 1.00 11.79 86 SER B C 1
ATOM 4253 O O . SER B 1 86 ? 15.427 -0.695 51.675 1.00 11.71 86 SER B O 1
ATOM 4256 N N . HIS B 1 87 ? 17.531 -0.135 51.121 1.00 11.63 87 HIS B N 1
ATOM 4257 C CA . HIS B 1 87 ? 18.154 -1.455 51.290 1.00 11.25 87 HIS B CA 1
ATOM 4258 C C . HIS B 1 87 ? 17.812 -2.449 50.179 1.00 11.28 87 HIS B C 1
ATOM 4259 O O . HIS B 1 87 ? 18.346 -3.555 50.212 1.00 9.37 87 HIS B O 1
ATOM 4266 N N . LYS B 1 88 ? 16.952 -2.115 49.217 1.00 8.92 88 LYS B N 1
ATOM 4267 C CA . LYS B 1 88 ? 16.669 -3.035 48.112 1.00 11.89 88 LYS B CA 1
ATOM 4268 C C . LYS B 1 88 ? 17.901 -3.224 47.220 1.00 10.26 88 LYS B C 1
ATOM 4269 O O . LYS B 1 88 ? 18.693 -2.305 47.024 1.00 11.21 88 LYS B O 1
ATOM 4275 N N . THR B 1 89 ? 18.039 -4.416 46.642 1.00 9.87 89 THR B N 1
ATOM 4276 C CA . THR B 1 89 ? 19.183 -4.692 45.780 1.00 9.63 89 THR B CA 1
ATOM 4277 C C . THR B 1 89 ? 18.784 -5.707 44.716 1.00 8.26 89 THR B C 1
ATOM 4278 O O . THR B 1 89 ? 17.677 -6.251 44.735 1.00 9.88 89 THR B O 1
ATOM 4282 N N . ASN B 1 90 ? 19.680 -5.937 43.757 1.00 5.87 90 ASN B N 1
ATOM 4283 C CA . ASN B 1 90 ? 19.475 -6.986 42.770 1.00 9.81 90 ASN B CA 1
ATOM 4284 C C . ASN B 1 90 ? 20.799 -7.691 42.507 1.00 9.52 90 ASN B C 1
ATOM 4285 O O . ASN B 1 90 ? 21.877 -7.166 42.797 1.00 8.25 90 ASN B O 1
ATOM 4290 N N . ALA B 1 91 ? 20.701 -8.918 41.975 1.00 9.52 91 ALA B N 1
ATOM 4291 C CA . ALA B 1 91 ? 21.897 -9.750 41.831 1.00 10.97 91 ALA B CA 1
ATOM 4292 C C . ALA B 1 91 ? 22.917 -9.159 40.861 1.00 10.25 91 ALA B C 1
ATOM 4293 O O . ALA B 1 91 ? 24.115 -9.135 41.200 1.00 9.46 91 ALA B O 1
ATOM 4295 N N . PRO B 1 92 ? 22.544 -8.665 39.674 1.00 9.70 92 PRO B N 1
ATOM 4296 C CA . PRO B 1 92 ? 23.587 -8.134 38.781 1.00 10.53 92 PRO B CA 1
ATOM 4297 C C . PRO B 1 92 ? 24.311 -6.929 39.354 1.00 10.84 92 PRO B C 1
ATOM 4298 O O . PRO B 1 92 ? 25.532 -6.835 39.189 1.00 10.09 92 PRO B O 1
ATOM 4302 N N . ALA B 1 93 ? 23.605 -6.002 40.017 1.00 7.80 93 ALA B N 1
ATOM 4303 C CA . ALA B 1 93 ? 24.284 -4.834 40.576 1.00 10.42 93 ALA B CA 1
ATOM 4304 C C . ALA B 1 93 ? 25.237 -5.240 41.696 1.00 10.25 93 ALA B C 1
ATOM 4305 O O . ALA B 1 93 ? 26.355 -4.721 41.788 1.00 10.41 93 ALA B O 1
ATOM 4307 N N . ALA B 1 94 ? 24.823 -6.187 42.544 1.00 9.26 94 ALA B N 1
ATOM 4308 C CA . ALA B 1 94 ? 25.703 -6.621 43.624 1.00 9.86 94 ALA B CA 1
ATOM 4309 C C . ALA B 1 94 ? 26.924 -7.354 43.076 1.00 10.10 94 ALA B C 1
ATOM 4310 O O . ALA B 1 94 ? 28.052 -7.132 43.542 1.00 9.31 94 ALA B O 1
ATOM 4312 N N . ALA B 1 95 ? 26.715 -8.225 42.088 1.00 7.35 95 ALA B N 1
ATOM 4313 C CA . ALA B 1 95 ? 27.821 -8.951 41.473 1.00 11.07 95 ALA B CA 1
ATOM 4314 C C . ALA B 1 95 ? 28.775 -8.004 40.762 1.00 11.82 95 ALA B C 1
ATOM 4315 O O . ALA B 1 95 ? 29.997 -8.178 40.839 1.00 9.15 95 ALA B O 1
ATOM 4317 N N . LEU B 1 96 ? 28.236 -6.989 40.066 1.00 8.64 96 LEU B N 1
ATOM 4318 C CA . LEU B 1 96 ? 29.097 -6.036 39.369 1.00 8.69 96 LEU B CA 1
ATOM 4319 C C . LEU B 1 96 ? 29.889 -5.179 40.351 1.00 11.02 96 LEU B C 1
ATOM 4320 O O . LEU B 1 96 ? 31.078 -4.914 40.128 1.00 8.73 96 LEU B O 1
ATOM 4325 N N . ALA B 1 97 ? 29.261 -4.755 41.451 1.00 8.70 97 ALA B N 1
ATOM 4326 C CA . ALA B 1 97 ? 30.000 -4.036 42.486 1.00 10.01 97 ALA B CA 1
ATOM 4327 C C . ALA B 1 97 ? 31.186 -4.859 42.979 1.00 10.03 97 ALA B C 1
ATOM 4328 O O . ALA B 1 97 ? 32.314 -4.356 43.073 1.00 10.28 97 ALA B O 1
ATOM 4330 N N . ALA B 1 98 ? 30.950 -6.138 43.292 1.00 8.95 98 ALA B N 1
ATOM 4331 C CA . ALA B 1 98 ? 32.043 -6.988 43.763 1.00 10.83 98 ALA B CA 1
ATOM 4332 C C . ALA B 1 98 ? 33.102 -7.174 42.682 1.00 10.75 98 ALA B C 1
ATOM 4333 O O . ALA B 1 98 ? 34.301 -7.207 42.979 1.00 11.29 98 ALA B O 1
ATOM 4335 N N . LYS B 1 99 ? 32.681 -7.296 41.422 1.00 9.50 99 LYS B N 1
ATOM 4336 C CA . LYS B 1 99 ? 33.643 -7.482 40.342 1.00 10.98 99 LYS B CA 1
ATOM 4337 C C . LYS B 1 99 ? 34.505 -6.241 40.144 1.00 10.08 99 LYS B C 1
ATOM 4338 O O . LYS B 1 99 ? 35.720 -6.351 39.934 1.00 9.95 99 LYS B O 1
ATOM 4344 N N . LEU B 1 100 ? 33.897 -5.051 40.200 1.00 9.96 100 LEU B N 1
ATOM 4345 C CA . LEU B 1 100 ? 34.690 -3.829 40.050 1.00 11.26 100 LEU B CA 1
ATOM 4346 C C . LEU B 1 100 ? 35.644 -3.643 41.224 1.00 11.23 100 LEU B C 1
ATOM 4347 O O . LEU B 1 100 ? 36.785 -3.201 41.039 1.00 11.66 100 LEU B O 1
ATOM 4352 N N . ALA B 1 101 ? 35.194 -3.961 42.440 1.00 10.45 101 ALA B N 1
ATOM 4353 C CA . ALA B 1 101 ? 36.089 -3.894 43.590 1.00 12.77 101 ALA B CA 1
ATOM 4354 C C . ALA B 1 101 ? 37.253 -4.863 43.425 1.00 13.57 101 ALA B C 1
ATOM 4355 O O . ALA B 1 101 ? 38.391 -4.547 43.794 1.00 14.53 101 ALA B O 1
ATOM 4357 N N . ALA B 1 102 ? 36.994 -6.042 42.855 1.00 10.66 102 ALA B N 1
ATOM 4358 C CA . ALA B 1 102 ? 38.072 -7.007 42.652 1.00 12.51 102 ALA B CA 1
ATOM 4359 C C . ALA B 1 102 ? 39.074 -6.509 41.619 1.00 13.18 102 ALA B C 1
ATOM 4360 O O . ALA B 1 102 ? 40.283 -6.751 41.746 1.00 13.97 102 ALA B O 1
ATOM 4362 N N . LEU B 1 103 ? 38.597 -5.795 40.599 1.00 11.84 103 LEU B N 1
ATOM 4363 C CA . LEU B 1 103 ? 39.490 -5.339 39.535 1.00 14.05 103 LEU B CA 1
ATOM 4364 C C . LEU B 1 103 ? 40.246 -4.068 39.914 1.00 12.27 103 LEU B C 1
ATOM 4365 O O . LEU B 1 103 ? 41.374 -3.855 39.446 1.00 12.88 103 LEU B O 1
ATOM 4370 N N . ALA B 1 104 ? 39.641 -3.203 40.729 1.00 10.46 104 ALA B N 1
ATOM 4371 C CA . ALA B 1 104 ? 40.206 -1.879 40.957 1.00 10.22 104 ALA B CA 1
ATOM 4372 C C . ALA B 1 104 ? 41.448 -1.952 41.846 1.00 13.67 104 ALA B C 1
ATOM 4373 O O . ALA B 1 104 ? 41.557 -2.824 42.715 1.00 12.94 104 ALA B O 1
ATOM 4375 N N . PRO B 1 105 ? 42.397 -1.038 41.648 1.00 13.19 105 PRO B N 1
ATOM 4376 C CA . PRO B 1 105 ? 43.657 -1.105 42.398 1.00 14.25 105 PRO B CA 1
ATOM 4377 C C . PRO B 1 105 ? 43.488 -0.713 43.856 1.00 16.27 105 PRO B C 1
ATOM 4378 O O . PRO B 1 105 ? 42.586 0.039 44.222 1.00 17.18 105 PRO B O 1
ATOM 4382 N N . GLY B 1 106 ? 44.384 -1.230 44.696 1.00 18.64 106 GLY B N 1
ATOM 4383 C CA . GLY B 1 106 ? 44.431 -0.762 46.072 1.00 16.09 106 GLY B CA 1
ATOM 4384 C C . GLY B 1 106 ? 43.165 -1.104 46.832 1.00 13.09 106 GLY B C 1
ATOM 4385 O O . GLY B 1 106 ? 42.527 -2.135 46.601 1.00 14.54 106 GLY B O 1
ATOM 4386 N N . ASP B 1 107 ? 42.788 -0.230 47.763 1.00 14.22 107 ASP B N 1
ATOM 4387 C CA . ASP B 1 107 ? 41.589 -0.466 48.561 1.00 16.74 107 ASP B CA 1
A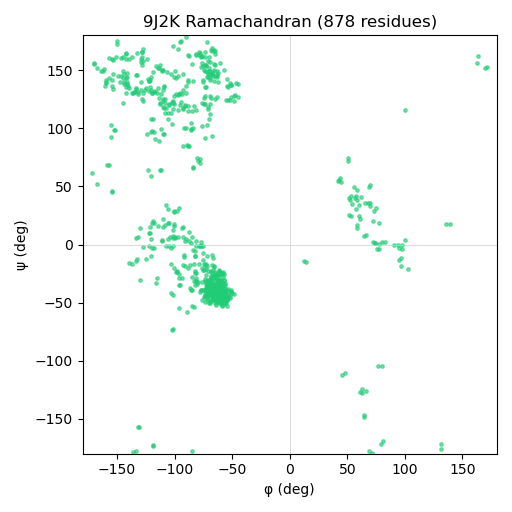TOM 4388 C C . ASP B 1 107 ? 40.367 0.260 47.998 1.00 14.28 107 ASP B C 1
ATOM 4389 O O . ASP B 1 107 ? 39.465 0.644 48.754 1.00 15.73 107 ASP B O 1
ATOM 4394 N N . LEU B 1 108 ? 40.309 0.429 46.678 1.00 11.08 108 LEU B N 1
ATOM 4395 C CA . LEU B 1 108 ? 39.095 0.906 46.014 1.00 12.10 108 LEU B CA 1
ATOM 4396 C C . LEU B 1 108 ? 38.108 -0.255 46.026 1.00 10.00 108 LEU B C 1
ATOM 4397 O O . LEU B 1 108 ? 38.097 -1.105 45.135 1.00 11.66 108 LEU B O 1
ATOM 4402 N N . ASN B 1 109 ? 37.286 -0.302 47.065 1.00 10.37 109 ASN B N 1
ATOM 4403 C CA . ASN B 1 109 ? 36.505 -1.489 47.364 1.00 10.77 109 ASN B CA 1
ATOM 4404 C C . ASN B 1 109 ? 35.006 -1.247 47.414 1.00 11.68 109 ASN B C 1
ATOM 4405 O O . ASN B 1 109 ? 34.256 -2.195 47.652 1.00 11.27 109 ASN B O 1
ATOM 4410 N N . HIS B 1 110 ? 34.543 -0.025 47.213 1.00 10.53 110 HIS B N 1
ATOM 4411 C CA . HIS B 1 110 ? 33.137 0.283 47.439 1.00 9.31 110 HIS B CA 1
ATOM 4412 C C . HIS B 1 110 ? 32.612 1.080 46.255 1.00 10.76 110 HIS B C 1
ATOM 4413 O O . HIS B 1 110 ? 33.285 2.000 45.786 1.00 9.71 110 HIS B O 1
ATOM 4420 N N . VAL B 1 111 ? 31.424 0.715 45.759 1.00 7.17 111 VAL B N 1
ATOM 4421 C CA . VAL B 1 111 ? 30.981 1.115 44.422 1.00 7.22 111 VAL B CA 1
ATOM 4422 C C . VAL B 1 111 ? 29.606 1.766 44.508 1.00 8.81 111 VAL B C 1
ATOM 4423 O O . VAL B 1 111 ? 28.674 1.187 45.082 1.00 8.47 111 VAL B O 1
ATOM 4427 N N . PHE B 1 112 ? 29.468 2.937 43.892 1.00 8.23 112 PHE B N 1
ATOM 4428 C CA . PHE B 1 112 ? 28.176 3.594 43.724 1.00 8.35 112 PHE B CA 1
ATOM 4429 C C . PHE B 1 112 ? 27.866 3.713 42.236 1.00 9.32 112 PHE B C 1
ATOM 4430 O O . PHE B 1 112 ? 28.712 4.176 41.468 1.00 9.71 112 PHE B O 1
ATOM 4438 N N . PHE B 1 113 ? 26.647 3.333 41.828 1.00 7.86 113 PHE B N 1
ATOM 4439 C CA . PHE B 1 113 ? 26.278 3.331 40.412 1.00 8.44 113 PHE B CA 1
ATOM 4440 C C . PHE B 1 113 ? 25.451 4.548 40.012 1.00 10.57 113 PHE B C 1
ATOM 4441 O O . PHE B 1 113 ? 24.571 5.008 40.750 1.00 9.07 113 PHE B O 1
ATOM 4449 N N . THR B 1 114 ? 25.693 5.013 38.785 1.00 8.12 114 THR B N 1
ATOM 4450 C CA . THR B 1 114 ? 24.895 6.060 38.160 1.00 7.37 114 THR B CA 1
ATOM 4451 C C . THR B 1 114 ? 24.625 5.643 36.722 1.00 7.86 114 THR B C 1
ATOM 4452 O O . THR B 1 114 ? 25.045 4.574 36.279 1.00 7.71 114 THR B O 1
ATOM 4456 N N . ASN B 1 115 ? 23.923 6.496 35.984 1.00 7.01 115 ASN B N 1
ATOM 4457 C CA . ASN B 1 115 ? 23.690 6.236 34.568 1.00 8.06 115 ASN B CA 1
ATOM 4458 C C . ASN B 1 115 ? 24.838 6.735 33.703 1.00 9.38 115 ASN B C 1
ATOM 4459 O O . ASN B 1 115 ? 25.213 6.077 32.727 1.00 12.39 115 ASN B O 1
ATOM 4464 N N . SER B 1 116 ? 25.404 7.894 34.033 1.00 8.15 116 SER B N 1
ATOM 4465 C CA . SER B 1 116 ? 26.330 8.571 33.138 1.00 7.57 116 SER B CA 1
ATOM 4466 C C . SER B 1 116 ? 27.607 8.949 33.873 1.00 8.73 116 SER B C 1
ATOM 4467 O O . SER B 1 116 ? 27.637 9.042 35.106 1.00 9.07 116 SER B O 1
ATOM 4470 N N . GLY B 1 117 ? 28.664 9.183 33.090 1.00 6.00 117 GLY B N 1
ATOM 4471 C CA . GLY B 1 117 ? 29.899 9.691 33.668 1.00 8.14 117 GLY B CA 1
ATOM 4472 C C . GLY B 1 117 ? 29.717 11.051 34.312 1.00 9.40 117 GLY B C 1
ATOM 4473 O O . GLY B 1 117 ? 30.338 11.352 35.341 1.00 8.17 117 GLY B O 1
ATOM 4474 N N . SER B 1 118 ? 28.854 11.891 33.721 1.00 6.15 118 SER B N 1
ATOM 4475 C CA . SER B 1 118 ? 28.575 13.199 34.309 1.00 7.44 118 SER B CA 1
ATOM 4476 C C . SER B 1 118 ? 27.953 13.050 35.691 1.00 8.12 118 SER B C 1
ATOM 4477 O O . SER B 1 118 ? 28.420 13.656 36.657 1.00 8.73 118 SER B O 1
ATOM 4480 N N . GLU B 1 119 ? 26.903 12.224 35.807 1.00 6.77 119 GLU B N 1
ATOM 4481 C CA . GLU B 1 119 ? 26.324 11.961 37.123 1.00 7.81 119 GLU B CA 1
ATOM 4482 C C . GLU B 1 119 ? 27.359 11.411 38.097 1.00 8.36 119 GLU B C 1
ATOM 4483 O O . GLU B 1 119 ? 27.347 11.749 39.290 1.00 8.48 119 GLU B O 1
ATOM 4489 N N . ALA B 1 120 ? 28.234 10.528 37.620 1.00 6.66 120 ALA B N 1
ATOM 4490 C CA . ALA B 1 120 ? 29.242 9.940 38.494 1.00 8.17 120 ALA B CA 1
ATOM 4491 C C . ALA B 1 120 ? 30.177 11.008 39.055 1.00 7.54 120 ALA B C 1
ATOM 4492 O O . ALA B 1 120 ? 30.476 11.026 40.256 1.00 7.74 120 ALA B O 1
ATOM 4494 N N . ASN B 1 121 ? 30.637 11.923 38.203 1.00 8.64 121 ASN B N 1
ATOM 4495 C CA . ASN B 1 121 ? 31.540 12.960 38.689 1.00 7.43 121 ASN B CA 1
ATOM 4496 C C . ASN B 1 121 ? 30.804 13.974 39.561 1.00 8.36 121 ASN B C 1
ATOM 4497 O O . ASN B 1 121 ? 31.362 14.470 40.545 1.00 7.90 121 ASN B O 1
ATOM 4502 N N . ASP B 1 122 ? 29.538 14.268 39.244 1.00 8.73 122 ASP B N 1
ATOM 4503 C CA . ASP B 1 122 ? 28.716 15.041 40.173 1.00 7.47 122 ASP B CA 1
ATOM 4504 C C . ASP B 1 122 ? 28.619 14.357 41.525 1.00 9.12 122 ASP B C 1
ATOM 4505 O O . ASP B 1 122 ? 28.656 15.020 42.574 1.00 8.57 122 ASP B O 1
ATOM 4510 N N . SER B 1 123 ? 28.477 13.025 41.514 1.00 7.01 123 SER B N 1
ATOM 4511 C CA . SER B 1 123 ? 28.423 12.257 42.754 1.00 9.25 123 SER B CA 1
ATOM 4512 C C . SER B 1 123 ? 29.737 12.351 43.515 1.00 11.34 123 SER B C 1
ATOM 4513 O O . SER B 1 123 ? 29.742 12.404 44.749 1.00 11.58 123 SER B O 1
ATOM 4516 N N . VAL B 1 124 ? 30.860 12.336 42.794 1.00 7.02 124 VAL B N 1
ATOM 4517 C CA . VAL B 1 124 ? 32.159 12.506 43.438 1.00 8.44 124 VAL B CA 1
ATOM 4518 C C . VAL B 1 124 ? 32.220 13.846 44.160 1.00 8.31 124 VAL B C 1
ATOM 4519 O O . VAL B 1 124 ? 32.638 13.925 45.323 1.00 9.73 124 VAL B O 1
ATOM 4523 N N . VAL B 1 125 ? 31.802 14.917 43.480 1.00 7.64 125 VAL B N 1
ATOM 4524 C CA . VAL B 1 125 ? 31.833 16.244 44.092 1.00 8.05 125 VAL B CA 1
ATOM 4525 C C . VAL B 1 125 ? 31.017 16.250 45.380 1.00 8.16 125 VAL B C 1
ATOM 4526 O O . VAL B 1 125 ? 31.492 16.687 46.436 1.00 9.03 125 VAL B O 1
ATOM 4530 N N . LYS B 1 126 ? 29.794 15.707 45.326 1.00 7.69 126 LYS B N 1
ATOM 4531 C CA . LYS B 1 126 ? 28.944 15.678 46.513 1.00 7.58 126 LYS B CA 1
ATOM 4532 C C . LYS B 1 126 ? 29.561 14.833 47.621 1.00 7.47 126 LYS B C 1
ATOM 4533 O O . LYS B 1 126 ? 29.541 15.227 48.793 1.00 8.91 126 LYS B O 1
ATOM 4539 N N . MET B 1 127 ? 30.084 13.651 47.275 1.00 7.95 127 MET B N 1
ATOM 4540 C CA . MET B 1 127 ? 30.696 12.790 48.290 1.00 8.72 127 MET B CA 1
ATOM 4541 C C . MET B 1 127 ? 31.889 13.468 48.951 1.00 10.58 127 MET B C 1
ATOM 4542 O O . MET B 1 127 ? 32.080 13.373 50.172 1.00 10.85 127 MET B O 1
ATOM 4547 N N . VAL B 1 128 ? 32.708 14.151 48.159 1.00 9.63 128 VAL B N 1
ATOM 4548 C CA . VAL B 1 128 ? 33.888 14.802 48.715 1.00 10.16 128 VAL B CA 1
ATOM 4549 C C . VAL B 1 128 ? 33.480 15.911 49.679 1.00 10.03 128 VAL B C 1
ATOM 4550 O O . VAL B 1 128 ? 34.019 16.016 50.791 1.00 9.91 128 VAL B O 1
ATOM 4554 N N . TRP B 1 129 ? 32.492 16.726 49.296 1.00 8.43 129 TRP B N 1
ATOM 4555 C CA . TRP B 1 129 ? 32.021 17.778 50.192 1.00 10.45 129 TRP B CA 1
ATOM 4556 C C . TRP B 1 129 ? 31.414 17.185 51.457 1.00 11.55 129 TRP B C 1
ATOM 4557 O O . TRP B 1 129 ? 31.684 17.651 52.575 1.00 11.28 129 TRP B O 1
ATOM 4568 N N . TYR B 1 130 ? 30.578 16.162 51.285 1.00 9.98 130 TYR B N 1
ATOM 4569 C CA . TYR B 1 130 ? 29.946 15.453 52.398 1.00 11.67 130 TYR B CA 1
ATOM 4570 C C . TYR B 1 130 ? 30.985 14.902 53.372 1.00 13.37 130 TYR B C 1
ATOM 4571 O O . TYR B 1 130 ? 30.884 15.099 54.591 1.00 11.96 130 TYR B O 1
ATOM 4580 N N . VAL B 1 131 ? 32.014 14.227 52.845 1.00 11.96 131 VAL B N 1
ATOM 4581 C CA . VAL B 1 131 ? 33.024 13.627 53.714 1.00 11.96 131 VAL B CA 1
ATOM 4582 C C . VAL B 1 131 ? 33.783 14.710 54.471 1.00 13.30 131 VAL B C 1
ATOM 4583 O O . VAL B 1 131 ? 34.067 14.572 55.668 1.00 14.12 131 VAL B O 1
ATOM 4587 N N . ASN B 1 132 ? 34.088 15.822 53.807 1.00 8.62 132 ASN B N 1
ATOM 4588 C CA . ASN B 1 132 ? 34.836 16.868 54.500 1.00 12.19 132 ASN B CA 1
ATOM 4589 C C . ASN B 1 132 ? 33.981 17.562 55.556 1.00 14.47 132 ASN B C 1
ATOM 4590 O O . ASN B 1 132 ? 34.479 17.906 56.634 1.00 13.61 132 ASN B O 1
ATOM 4595 N N . ASN B 1 133 ? 32.685 17.747 55.294 1.00 11.54 133 ASN B N 1
ATOM 4596 C CA . ASN B 1 133 ? 31.822 18.227 56.369 1.00 12.03 133 ASN B CA 1
ATOM 4597 C C . ASN B 1 133 ? 31.796 17.238 57.524 1.00 13.23 133 ASN B C 1
ATOM 4598 O O . ASN B 1 133 ? 31.878 17.638 58.694 1.00 13.04 133 ASN B O 1
ATOM 4603 N N . ALA B 1 134 ? 31.695 15.942 57.215 1.00 10.38 134 ALA B N 1
ATOM 4604 C CA . ALA B 1 134 ? 31.654 14.924 58.262 1.00 12.43 134 ALA B CA 1
ATOM 4605 C C . ALA B 1 134 ? 32.908 14.963 59.128 1.00 15.74 134 ALA B C 1
ATOM 4606 O O . ALA B 1 134 ? 32.849 14.711 60.337 1.00 15.97 134 ALA B O 1
ATOM 4608 N N . LEU B 1 135 ? 34.048 15.269 58.529 1.00 14.10 135 LEU B N 1
ATOM 4609 C CA . LEU B 1 135 ? 35.322 15.277 59.236 1.00 14.46 135 LEU B CA 1
ATOM 4610 C C . LEU B 1 135 ? 35.581 16.593 59.954 1.00 15.86 135 LEU B C 1
ATOM 4611 O O . LEU B 1 135 ? 36.680 16.786 60.488 1.00 17.87 135 LEU B O 1
ATOM 4616 N N . GLY B 1 136 ? 34.612 17.500 59.967 1.00 13.64 136 GLY B N 1
ATOM 4617 C CA . GLY B 1 136 ? 34.826 18.806 60.569 1.00 18.35 136 GLY B CA 1
ATOM 4618 C C . GLY B 1 136 ? 35.773 19.687 59.783 1.00 20.30 136 GLY B C 1
ATOM 4619 O O . GLY B 1 136 ? 36.505 20.488 60.377 1.00 15.18 136 GLY B O 1
ATOM 4620 N N . ARG B 1 137 ? 35.777 19.564 58.456 1.00 13.92 137 ARG B N 1
ATOM 4621 C CA . ARG B 1 137 ? 36.604 20.396 57.586 1.00 12.85 137 ARG B CA 1
ATOM 4622 C C . ARG B 1 137 ? 35.739 21.136 56.566 1.00 13.93 137 ARG B C 1
ATOM 4623 O O . ARG B 1 137 ? 35.869 20.936 55.352 1.00 14.19 137 ARG B O 1
ATOM 4631 N N . PRO B 1 138 ? 34.864 22.033 57.027 1.00 13.41 138 PRO B N 1
ATOM 4632 C CA . PRO B 1 138 ? 33.914 22.670 56.101 1.00 13.08 138 PRO B CA 1
ATOM 4633 C C . PRO B 1 138 ? 34.562 23.572 55.065 1.00 15.34 138 PRO B C 1
ATOM 4634 O O . PRO B 1 138 ? 33.924 23.867 54.050 1.00 14.36 138 PRO B O 1
ATOM 4638 N N . ALA B 1 139 ? 35.802 24.023 55.280 1.00 13.88 139 ALA B N 1
ATOM 4639 C CA . ALA B 1 139 ? 36.479 24.840 54.278 1.00 14.13 139 ALA B CA 1
ATOM 4640 C C . ALA B 1 139 ? 37.147 24.014 53.182 1.00 11.00 139 ALA B C 1
ATOM 4641 O O . ALA B 1 139 ? 37.498 24.571 52.138 1.00 13.19 139 ALA B O 1
ATOM 4643 N N . LYS B 1 140 ? 37.346 22.713 53.399 1.00 14.82 140 LYS B N 1
ATOM 4644 C CA . LYS B 1 140 ? 38.153 21.890 52.492 1.00 11.93 140 LYS B CA 1
ATOM 4645 C C . LYS B 1 140 ? 37.238 21.354 51.396 1.00 10.58 140 LYS B C 1
ATOM 4646 O O . LYS B 1 140 ? 36.720 20.236 51.456 1.00 10.72 140 LYS B O 1
ATOM 4652 N N . LYS B 1 141 ? 37.042 22.182 50.365 1.00 8.64 141 LYS B N 1
ATOM 4653 C CA . LYS B 1 141 ? 36.009 21.913 49.363 1.00 8.78 141 LYS B CA 1
ATOM 4654 C C . LYS B 1 141 ? 36.440 22.161 47.923 1.00 10.45 141 LYS B C 1
ATOM 4655 O O . LYS B 1 141 ? 35.734 21.715 47.011 1.00 10.29 141 LYS B O 1
ATOM 4661 N N . LYS B 1 142 ? 37.521 22.893 47.669 1.00 9.06 142 LYS B N 1
ATOM 4662 C CA . LYS B 1 142 ? 37.869 23.256 46.302 1.00 8.29 142 LYS B CA 1
ATOM 4663 C C . LYS B 1 142 ? 38.375 22.050 45.522 1.00 10.39 142 LYS B C 1
ATOM 4664 O O . LYS B 1 142 ? 39.082 21.192 46.056 1.00 10.07 142 LYS B O 1
ATOM 4670 N N . PHE B 1 143 ? 38.028 22.007 44.238 1.00 10.10 143 PHE B N 1
ATOM 4671 C CA . PHE B 1 143 ? 38.556 21.008 43.323 1.00 8.99 143 PHE B CA 1
ATOM 4672 C C . PHE B 1 143 ? 39.638 21.618 42.441 1.00 9.95 143 PHE B C 1
ATOM 4673 O O . PHE B 1 143 ? 39.580 22.796 42.088 1.00 9.92 143 PHE B O 1
ATOM 4681 N N . ILE B 1 144 ? 40.634 20.807 42.093 1.00 8.75 144 ILE B N 1
ATOM 4682 C CA . ILE B 1 144 ? 41.641 21.179 41.109 1.00 7.53 144 ILE B CA 1
ATOM 4683 C C . ILE B 1 144 ? 41.450 20.310 39.879 1.00 8.56 144 ILE B C 1
ATOM 4684 O O . ILE B 1 144 ? 41.371 19.079 39.990 1.00 8.45 144 ILE B O 1
ATOM 4689 N N . SER B 1 145 ? 41.393 20.943 38.713 1.00 7.52 145 SER B N 1
ATOM 4690 C CA . SER B 1 145 ? 41.311 20.217 37.453 1.00 8.45 145 SER B CA 1
ATOM 4691 C C . SER B 1 145 ? 42.370 20.815 36.531 1.00 10.13 145 SER B C 1
ATOM 4692 O O . SER B 1 145 ? 43.372 21.397 36.973 1.00 9.04 145 SER B O 1
ATOM 4695 N N . ARG B 1 146 ? 42.181 20.658 35.221 1.00 8.83 146 ARG B N 1
ATOM 4696 C CA . ARG B 1 146 ? 43.209 21.058 34.268 1.00 9.86 146 ARG B CA 1
ATOM 4697 C C . ARG B 1 146 ? 42.567 21.594 33.001 1.00 9.95 146 ARG B C 1
ATOM 4698 O O . ARG B 1 146 ? 41.482 21.157 32.610 1.00 9.83 146 ARG B O 1
ATOM 4706 N N . GLN B 1 147 ? 43.251 22.536 32.351 1.00 10.26 147 GLN B N 1
ATOM 4707 C CA A GLN B 1 147 ? 42.834 22.957 31.019 0.65 10.64 147 GLN B CA 1
ATOM 4708 C CA B GLN B 1 147 ? 42.805 22.952 31.034 0.35 10.78 147 GLN B CA 1
ATOM 4709 C C . GLN B 1 147 ? 42.787 21.751 30.097 1.00 10.42 147 GLN B C 1
ATOM 4710 O O . GLN B 1 147 ? 43.668 20.883 30.151 1.00 10.83 147 GLN B O 1
ATOM 4721 N N . GLN B 1 148 ? 41.735 21.685 29.275 1.00 10.80 148 GLN B N 1
ATOM 4722 C CA . GLN B 1 148 ? 41.445 20.666 28.264 1.00 10.14 148 GLN B CA 1
ATOM 4723 C C . GLN B 1 148 ? 40.898 19.387 28.885 1.00 8.83 148 GLN B C 1
ATOM 4724 O O . GLN B 1 148 ? 40.613 18.438 28.149 1.00 7.79 148 GLN B O 1
ATOM 4730 N N . ALA B 1 149 ? 40.732 19.329 30.206 1.00 9.08 149 ALA B N 1
ATOM 4731 C CA . ALA B 1 149 ? 40.089 18.178 30.825 1.00 6.40 149 ALA B CA 1
ATOM 4732 C C . ALA B 1 149 ? 38.645 18.048 30.362 1.00 8.76 149 ALA B C 1
ATOM 4733 O O . ALA B 1 149 ? 37.970 19.042 30.076 1.00 7.16 149 ALA B O 1
ATOM 4735 N N . TYR B 1 150 ? 38.159 16.809 30.299 1.00 5.62 150 TYR B N 1
ATOM 4736 C CA . TYR B 1 150 ? 36.733 16.587 30.103 1.00 8.55 150 TYR B CA 1
ATOM 4737 C C . TYR B 1 150 ? 36.224 15.643 31.174 1.00 9.34 150 TYR B C 1
ATOM 4738 O O . TYR B 1 150 ? 36.725 14.520 31.308 1.00 7.63 150 TYR B O 1
ATOM 4747 N N . HIS B 1 151 ? 35.195 16.083 31.903 1.00 7.98 151 HIS B N 1
ATOM 4748 C CA . HIS B 1 151 ? 34.638 15.298 32.988 1.00 7.93 151 HIS B CA 1
ATOM 4749 C C . HIS B 1 151 ? 33.118 15.234 32.959 1.00 8.46 151 HIS B C 1
ATOM 4750 O O . HIS B 1 151 ? 32.528 14.676 33.887 1.00 8.38 151 HIS B O 1
ATOM 4757 N N . GLY B 1 152 ? 32.473 15.770 31.925 1.00 9.19 152 GLY B N 1
ATOM 4758 C CA . GLY B 1 152 ? 31.039 15.612 31.812 1.00 7.52 152 GLY B CA 1
ATOM 4759 C C . GLY B 1 152 ? 30.327 16.917 31.533 1.00 10.34 152 GLY B C 1
ATOM 4760 O O . GLY B 1 152 ? 30.941 17.975 31.349 1.00 8.68 152 GLY B O 1
ATOM 4761 N N . ALA B 1 153 ? 28.993 16.828 31.506 1.00 6.18 153 ALA B N 1
ATOM 4762 C CA . ALA B 1 153 ? 28.132 17.881 30.991 1.00 10.94 153 ALA B CA 1
ATOM 4763 C C . ALA B 1 153 ? 27.136 18.428 31.998 1.00 10.65 153 ALA B C 1
ATOM 4764 O O . ALA B 1 153 ? 26.470 19.423 31.695 1.00 8.84 153 ALA B O 1
ATOM 4766 N N . THR B 1 154 ? 26.982 17.809 33.165 1.00 9.22 154 THR B N 1
ATOM 4767 C CA . THR B 1 154 ? 26.152 18.431 34.189 1.00 9.87 154 THR B CA 1
ATOM 4768 C C . THR B 1 154 ? 26.833 19.702 34.691 1.00 10.69 154 THR B C 1
ATOM 4769 O O . THR B 1 154 ? 27.987 19.972 34.375 1.00 10.02 154 THR B O 1
ATOM 4773 N N . VAL B 1 155 ? 26.106 20.510 35.469 1.00 8.92 155 VAL B N 1
ATOM 4774 C CA . VAL B 1 155 ? 26.666 21.799 35.880 1.00 10.97 155 VAL B CA 1
ATOM 4775 C C . VAL B 1 155 ? 27.980 21.597 36.629 1.00 9.42 155 VAL B C 1
ATOM 4776 O O . VAL B 1 155 ? 28.987 22.261 36.342 1.00 9.85 155 VAL B O 1
ATOM 4780 N N . ALA B 1 156 ? 27.996 20.678 37.599 1.00 9.60 156 ALA B N 1
ATOM 4781 C CA . ALA B 1 156 ? 29.212 20.471 38.383 1.00 8.22 156 ALA B CA 1
ATOM 4782 C C . ALA B 1 156 ? 30.292 19.785 37.552 1.00 11.02 156 ALA B C 1
ATOM 4783 O O . ALA B 1 156 ? 31.447 20.233 37.523 1.00 8.52 156 ALA B O 1
ATOM 4785 N N . ALA B 1 157 ? 29.931 18.706 36.853 1.00 8.60 157 ALA B N 1
ATOM 4786 C CA . ALA B 1 157 ? 30.921 17.994 36.052 1.00 10.55 157 ALA B CA 1
ATOM 4787 C C . ALA B 1 157 ? 31.491 18.885 34.958 1.00 11.33 157 ALA B C 1
ATOM 4788 O O . ALA B 1 157 ? 32.690 18.825 34.669 1.00 9.36 157 ALA B O 1
ATOM 4790 N N . ALA B 1 158 ? 30.650 19.720 34.333 1.00 8.99 158 ALA B N 1
ATOM 4791 C CA . ALA B 1 158 ? 31.158 20.585 33.280 1.00 7.35 158 ALA B CA 1
ATOM 4792 C C . ALA B 1 158 ? 31.989 21.733 33.841 1.00 8.30 158 ALA B C 1
ATOM 4793 O O . ALA B 1 158 ? 32.749 22.357 33.087 1.00 9.23 158 ALA B O 1
ATOM 4795 N N . SER B 1 159 ? 31.862 22.025 35.139 1.00 7.28 159 SER B N 1
ATOM 4796 C CA . SER B 1 159 ? 32.769 22.989 35.762 1.00 9.09 159 SER B CA 1
ATOM 4797 C C . SER B 1 159 ? 34.154 22.386 35.953 1.00 9.11 159 SER B C 1
ATOM 4798 O O . SER B 1 159 ? 35.162 23.106 35.916 1.00 8.88 159 SER B O 1
ATOM 4801 N N . LEU B 1 160 ? 34.213 21.073 36.181 1.00 9.42 160 LEU B N 1
ATOM 4802 C CA . LEU B 1 160 ? 35.499 20.386 36.254 1.00 7.72 160 LEU B CA 1
ATOM 4803 C C . LEU B 1 160 ? 36.144 20.290 34.878 1.00 8.57 160 LEU B C 1
ATOM 4804 O O . LEU B 1 160 ? 37.364 20.443 34.743 1.00 8.43 160 LEU B O 1
ATOM 4809 N N . THR B 1 161 ? 35.336 20.024 33.852 1.00 8.19 161 THR B N 1
ATOM 4810 C CA . THR B 1 161 ? 35.770 20.138 32.467 1.00 8.90 161 THR B CA 1
ATOM 4811 C C . THR B 1 161 ? 36.543 21.435 32.239 1.00 9.73 161 THR B C 1
ATOM 4812 O O . THR B 1 161 ? 36.180 22.489 32.771 1.00 9.95 161 THR B O 1
ATOM 4816 N N . GLY B 1 162 ? 37.638 21.345 31.472 1.00 8.06 162 GLY B N 1
ATOM 4817 C CA . GLY B 1 162 ? 38.497 22.500 31.246 1.00 8.40 162 GLY B CA 1
ATOM 4818 C C . GLY B 1 162 ? 38.604 22.932 29.794 1.00 9.80 162 GLY B C 1
ATOM 4819 O O . GLY B 1 162 ? 39.556 23.637 29.417 1.00 11.07 162 GLY B O 1
ATOM 4820 N N . ILE B 1 163 ? 37.634 22.531 28.975 1.00 9.15 163 ILE B N 1
ATOM 4821 C CA . ILE B 1 163 ? 37.597 22.890 27.559 1.00 7.73 163 ILE B CA 1
ATOM 4822 C C . ILE B 1 163 ? 36.753 24.156 27.432 1.00 10.99 163 ILE B C 1
ATOM 4823 O O . ILE B 1 163 ? 35.553 24.117 27.755 1.00 11.39 163 ILE B O 1
ATOM 4828 N N . PRO B 1 164 ? 37.321 25.273 26.988 1.00 12.95 164 PRO B N 1
ATOM 4829 C CA . PRO B 1 164 ? 36.612 26.561 27.113 1.00 16.31 164 PRO B CA 1
ATOM 4830 C C . PRO B 1 164 ? 35.295 26.612 26.371 1.00 13.75 164 PRO B C 1
ATOM 4831 O O . PRO B 1 164 ? 34.350 27.235 26.865 1.00 12.53 164 PRO B O 1
ATOM 4835 N N . SER B 1 165 ? 35.198 25.963 25.206 1.00 15.01 165 SER B N 1
ATOM 4836 C CA . SER B 1 165 ? 33.946 25.995 24.455 1.00 17.33 165 SER B CA 1
ATOM 4837 C C . SER B 1 165 ? 32.798 25.363 25.226 1.00 17.30 165 SER B C 1
ATOM 4838 O O . SER B 1 165 ? 31.637 25.705 24.980 1.00 17.11 165 SER B O 1
ATOM 4841 N N . MET B 1 166 ? 33.090 24.470 26.167 1.00 13.38 166 MET B N 1
ATOM 4842 C CA . MET B 1 166 ? 32.039 23.845 26.953 1.00 14.33 166 MET B CA 1
ATOM 4843 C C . MET B 1 166 ? 31.583 24.714 28.117 1.00 14.36 166 MET B C 1
ATOM 4844 O O . MET B 1 166 ? 30.576 24.390 28.754 1.00 15.85 166 MET B O 1
ATOM 4849 N N . HIS B 1 167 ? 32.294 25.806 28.398 1.00 11.03 167 HIS B N 1
ATOM 4850 C CA . HIS B 1 167 ? 31.874 26.767 29.410 1.00 10.56 167 HIS B CA 1
ATOM 4851 C C . HIS B 1 167 ? 31.151 27.964 28.825 1.00 9.67 167 HIS B C 1
ATOM 4852 O O . HIS B 1 167 ? 30.404 28.632 29.546 1.00 10.72 167 HIS B O 1
ATOM 4859 N N . ARG B 1 168 ? 31.389 28.265 27.556 1.00 10.64 168 ARG B N 1
ATOM 4860 C CA . ARG B 1 168 ? 31.050 29.575 27.021 1.00 11.03 168 ARG B CA 1
ATOM 4861 C C . ARG B 1 168 ? 29.540 29.749 26.966 1.00 12.58 168 ARG B C 1
ATOM 4862 O O . ARG B 1 168 ? 28.821 28.903 26.413 1.00 11.20 168 ARG B O 1
ATOM 4870 N N . ASP B 1 169 ? 29.068 30.839 27.569 1.00 9.05 169 ASP B N 1
ATOM 4871 C CA . ASP B 1 169 ? 27.661 31.203 27.719 1.00 10.24 169 ASP B CA 1
ATOM 4872 C C . ASP B 1 169 ? 26.873 30.232 28.586 1.00 11.91 169 ASP B C 1
ATOM 4873 O O . ASP B 1 169 ? 25.652 30.370 28.679 1.00 9.62 169 ASP B O 1
ATOM 4878 N N . PHE B 1 170 ? 27.526 29.258 29.236 1.00 8.88 170 PHE B N 1
ATOM 4879 C CA . PHE B 1 170 ? 26.854 28.428 30.234 1.00 7.65 170 PHE B CA 1
ATOM 4880 C C . PHE B 1 170 ? 27.133 28.868 31.672 1.00 8.46 170 PHE B C 1
ATOM 4881 O O . PHE B 1 170 ? 26.702 28.191 32.607 1.00 8.62 170 PHE B O 1
ATOM 4889 N N . ASP B 1 171 ? 27.823 29.992 31.877 1.00 6.73 171 ASP B N 1
ATOM 4890 C CA . ASP B 1 171 ? 28.116 30.505 33.220 1.00 9.45 171 ASP B CA 1
ATOM 4891 C C . ASP B 1 171 ? 28.898 29.485 34.041 1.00 11.98 171 ASP B C 1
ATOM 4892 O O . ASP B 1 171 ? 28.677 29.328 35.243 1.00 12.18 171 ASP B O 1
ATOM 4897 N N . LEU B 1 172 ? 29.817 28.793 33.389 1.00 10.67 172 LEU B N 1
ATOM 4898 C CA . LEU B 1 172 ? 30.691 27.831 34.042 1.00 9.91 172 LEU B CA 1
ATOM 4899 C C . LEU B 1 172 ? 32.139 28.303 34.028 1.00 10.80 172 LEU B C 1
ATOM 4900 O O . LEU B 1 172 ? 32.545 29.078 33.154 1.00 11.06 172 LEU B O 1
ATOM 4905 N N . PRO B 1 173 ? 32.959 27.852 34.993 1.00 9.93 173 PRO B N 1
ATOM 4906 C CA . PRO B 1 173 ? 32.626 27.004 36.155 1.00 10.04 173 PRO B CA 1
ATOM 4907 C C . PRO B 1 173 ? 31.637 27.646 37.112 1.00 10.03 173 PRO B C 1
ATOM 4908 O O . PRO B 1 173 ? 31.634 28.870 37.290 1.00 10.23 173 PRO B O 1
ATOM 4912 N N . ALA B 1 174 ? 30.806 26.822 37.748 1.00 9.47 174 ALA B N 1
ATOM 4913 C CA . ALA B 1 174 ? 29.806 27.283 38.702 1.00 10.13 174 ALA B CA 1
ATOM 4914 C C . ALA B 1 174 ? 30.003 26.680 40.088 1.00 13.58 174 ALA B C 1
ATOM 4915 O O . ALA B 1 174 ? 29.168 26.907 40.966 1.00 14.45 174 ALA B O 1
ATOM 4917 N N . ILE B 1 175 ? 31.065 25.909 40.295 1.00 9.52 175 ILE B N 1
ATOM 4918 C CA . ILE B 1 175 ? 31.492 25.472 41.622 1.00 9.61 175 ILE B CA 1
ATOM 4919 C C . ILE B 1 175 ? 32.964 25.826 41.759 1.00 11.65 175 ILE B C 1
ATOM 4920 O O . ILE B 1 175 ? 33.621 26.160 40.764 1.00 12.61 175 ILE B O 1
ATOM 4925 N N . PRO B 1 176 ? 33.514 25.791 42.987 1.00 11.74 176 PRO B N 1
ATOM 4926 C CA . PRO B 1 176 ? 34.910 26.217 43.159 1.00 13.44 176 PRO B CA 1
ATOM 4927 C C . PRO B 1 176 ? 35.888 25.252 42.518 1.00 12.24 176 PRO B C 1
ATOM 4928 O O . PRO B 1 176 ? 36.047 24.123 42.985 1.00 11.65 176 PRO B O 1
ATOM 4932 N N . VAL B 1 177 ? 36.557 25.687 41.457 1.00 12.36 177 VAL B N 1
ATOM 4933 C CA . VAL B 1 177 ? 37.512 24.839 40.761 1.00 11.77 177 VAL B CA 1
ATOM 4934 C C . VAL B 1 177 ? 38.625 25.726 40.230 1.00 12.88 177 VAL B C 1
ATOM 4935 O O . VAL B 1 177 ? 38.407 26.883 39.862 1.00 13.43 177 VAL B O 1
ATOM 4939 N N . HIS B 1 178 ? 39.833 25.186 40.231 1.00 10.75 178 HIS B N 1
ATOM 4940 C CA . HIS B 1 178 ? 40.975 25.834 39.607 1.00 11.24 178 HIS B CA 1
ATOM 4941 C C . HIS B 1 178 ? 41.521 24.897 38.545 1.00 10.71 178 HIS B C 1
ATOM 4942 O O . HIS B 1 178 ? 41.675 23.699 38.794 1.00 10.97 178 HIS B O 1
ATOM 4949 N N . HIS B 1 179 ? 41.828 25.433 37.369 1.00 9.30 179 HIS B N 1
ATOM 4950 C CA . HIS B 1 179 ? 42.322 24.619 36.264 1.00 9.18 179 HIS B CA 1
ATOM 4951 C C . HIS B 1 179 ? 43.809 24.880 36.053 1.00 9.24 179 HIS B C 1
ATOM 4952 O O . HIS B 1 179 ? 44.204 25.998 35.703 1.00 10.41 179 HIS B O 1
ATOM 4959 N N . LEU B 1 180 ? 44.621 23.840 36.243 1.00 9.05 180 LEU B N 1
ATOM 4960 C CA . LEU B 1 180 ? 46.047 23.902 35.981 1.00 10.16 180 LEU B CA 1
ATOM 4961 C C . LEU B 1 180 ? 46.320 23.950 34.482 1.00 11.94 180 LEU B C 1
ATOM 4962 O O . LEU B 1 180 ? 45.431 23.771 33.647 1.00 10.40 180 LEU B O 1
ATOM 4967 N N . THR B 1 181 ? 47.602 24.122 34.153 1.00 11.78 181 THR B N 1
ATOM 4968 C CA . THR B 1 181 ? 48.061 24.033 32.774 1.00 12.36 181 THR B CA 1
ATOM 4969 C C . THR B 1 181 ? 47.809 22.638 32.206 1.00 11.79 181 THR B C 1
ATOM 4970 O O . THR B 1 181 ? 47.960 21.630 32.902 1.00 11.22 181 THR B O 1
ATOM 4974 N N . CYS B 1 182 ? 47.382 22.582 30.943 1.00 11.34 182 CYS B N 1
ATOM 4975 C CA . CYS B 1 182 ? 47.243 21.296 30.278 1.00 11.28 182 CYS B CA 1
ATOM 4976 C C . CYS B 1 182 ? 48.611 20.627 30.167 1.00 10.52 182 CYS B C 1
ATOM 4977 O O . CYS B 1 182 ? 49.557 21.248 29.659 1.00 12.63 182 CYS B O 1
ATOM 4980 N N . PRO B 1 183 ? 48.762 19.381 30.620 1.00 9.70 183 PRO B N 1
ATOM 4981 C CA . PRO B 1 183 ? 50.080 18.716 30.502 1.00 7.62 183 PRO B CA 1
ATOM 4982 C C . PRO B 1 183 ? 50.310 18.210 29.084 1.00 9.25 183 PRO B C 1
ATOM 4983 O O . PRO B 1 183 ? 50.227 17.003 28.772 1.00 10.80 183 PRO B O 1
ATOM 4987 N N . ASN B 1 184 ? 50.576 19.164 28.198 1.00 8.39 184 ASN B N 1
ATOM 4988 C CA . ASN B 1 184 ? 50.771 18.946 26.766 1.00 9.26 184 ASN B CA 1
ATOM 4989 C C . ASN B 1 184 ? 52.194 19.377 26.409 1.00 9.44 184 ASN B C 1
ATOM 4990 O O . ASN B 1 184 ? 52.433 20.562 26.156 1.00 10.42 184 ASN B O 1
ATOM 4995 N N . PHE B 1 185 ? 53.117 18.408 26.355 1.00 10.91 185 PHE B N 1
ATOM 4996 C CA . PHE B 1 185 ? 54.535 18.701 26.126 1.00 10.37 185 PHE B CA 1
ATOM 4997 C C . PHE B 1 185 ? 54.771 19.354 24.764 1.00 13.15 185 PHE B C 1
ATOM 4998 O O . PHE B 1 185 ? 55.601 20.265 24.636 1.00 13.43 185 PHE B O 1
ATOM 5006 N N . TYR B 1 186 ? 54.054 18.899 23.734 1.00 12.36 186 TYR B N 1
ATOM 5007 C CA . TYR B 1 186 ? 54.211 19.477 22.400 1.00 13.79 186 TYR B CA 1
ATOM 5008 C C . TYR B 1 186 ? 53.899 20.967 22.401 1.00 18.53 186 TYR B C 1
ATOM 5009 O O . TYR B 1 186 ? 54.613 21.766 21.782 1.00 16.40 186 TYR B O 1
ATOM 5018 N N . ARG B 1 187 ? 52.859 21.361 23.127 1.00 13.35 187 ARG B N 1
ATOM 5019 C CA . ARG B 1 187 ? 52.355 22.724 23.087 1.00 15.41 187 ARG B CA 1
ATOM 5020 C C . ARG B 1 187 ? 53.080 23.647 24.056 1.00 15.85 187 ARG B C 1
ATOM 5021 O O . ARG B 1 187 ? 53.329 24.809 23.724 1.00 20.08 187 ARG B O 1
ATOM 5029 N N . PHE B 1 188 ? 53.445 23.162 25.246 1.00 15.18 188 PHE B N 1
ATOM 5030 C CA . PHE B 1 188 ? 53.864 24.052 26.321 1.00 12.55 188 PHE B CA 1
ATOM 5031 C C . PHE B 1 188 ? 55.298 23.860 26.796 1.00 20.50 188 PHE B C 1
ATOM 5032 O O . PHE B 1 188 ? 55.750 24.627 27.654 1.00 21.94 188 PHE B O 1
ATOM 5040 N N . ALA B 1 189 ? 56.034 22.886 26.266 1.00 15.06 189 ALA B N 1
ATOM 5041 C CA . ALA B 1 189 ? 57.434 22.761 26.647 1.00 16.45 189 ALA B CA 1
ATOM 5042 C C . ALA B 1 189 ? 58.227 23.960 26.146 1.00 18.97 189 ALA B C 1
ATOM 5043 O O . ALA B 1 189 ? 57.966 24.493 25.065 1.00 19.24 189 ALA B O 1
ATOM 5045 N N . ARG B 1 190 ? 59.202 24.367 26.933 1.00 13.91 190 ARG B N 1
ATOM 5046 C CA . ARG B 1 190 ? 60.095 25.443 26.542 1.00 15.54 190 ARG B CA 1
ATOM 5047 C C . ARG B 1 190 ? 61.182 24.905 25.614 1.00 17.21 190 ARG B C 1
ATOM 5048 O O . ARG B 1 190 ? 61.378 23.691 25.520 1.00 14.57 190 ARG B O 1
ATOM 5056 N N . PRO B 1 191 ? 61.905 25.797 24.894 1.00 17.00 191 PRO B N 1
ATOM 5057 C CA . PRO B 1 191 ? 62.941 25.322 23.963 1.00 18.42 191 PRO B CA 1
ATOM 5058 C C . PRO B 1 191 ? 63.970 24.423 24.625 1.00 19.59 191 PRO B C 1
ATOM 5059 O O . PRO B 1 191 ? 64.590 24.811 25.619 1.00 19.47 191 PRO B O 1
ATOM 5063 N N . GLY B 1 192 ? 64.150 23.217 24.086 1.00 21.50 192 GLY B N 1
ATOM 5064 C CA . GLY B 1 192 ? 65.107 22.272 24.620 1.00 20.52 192 GLY B CA 1
ATOM 5065 C C . GLY B 1 192 ? 64.728 21.621 25.934 1.00 21.07 192 GLY B C 1
ATOM 5066 O O . GLY B 1 192 ? 65.522 20.837 26.462 1.00 17.54 192 GLY B O 1
ATOM 5067 N N . GLU B 1 193 ? 63.552 21.917 26.483 1.00 15.34 193 GLU B N 1
ATOM 5068 C CA . GLU B 1 193 ? 63.173 21.368 27.777 1.00 13.65 193 GLU B CA 1
ATOM 5069 C C . GLU B 1 193 ? 62.818 19.889 27.645 1.00 14.02 193 GLU B C 1
ATOM 5070 O O . GLU B 1 193 ? 62.100 19.494 26.724 1.00 15.71 193 GLU B O 1
ATOM 5076 N N . SER B 1 194 ? 63.307 19.076 28.577 1.00 10.97 194 SER B N 1
ATOM 5077 C CA . SER B 1 194 ? 62.973 17.656 28.585 1.00 11.77 194 SER B CA 1
ATOM 5078 C C . SER B 1 194 ? 61.566 17.451 29.144 1.00 10.19 194 SER B C 1
ATOM 5079 O O . SER B 1 194 ? 61.015 18.320 29.823 1.00 8.97 194 SER B O 1
ATOM 5082 N N . GLN B 1 195 ? 60.992 16.269 28.879 1.00 10.87 195 GLN B N 1
ATOM 5083 C CA . GLN B 1 195 ? 59.681 15.966 29.459 1.00 11.36 195 GLN B CA 1
ATOM 5084 C C . GLN B 1 195 ? 59.740 15.949 30.982 1.00 12.13 195 GLN B C 1
ATOM 5085 O O . GLN B 1 195 ? 58.812 16.415 31.659 1.00 10.82 195 GLN B O 1
ATOM 5091 N N . GLU B 1 196 ? 60.802 15.358 31.535 1.00 11.05 196 GLU B N 1
ATOM 5092 C CA A GLU B 1 196 ? 60.911 15.310 32.990 0.50 12.34 196 GLU B CA 1
ATOM 5093 C CA B GLU B 1 196 ? 60.984 15.304 32.976 0.50 12.44 196 GLU B CA 1
ATOM 5094 C C . GLU B 1 196 ? 60.999 16.714 33.574 1.00 11.70 196 GLU B C 1
ATOM 5095 O O . GLU B 1 196 ? 60.401 16.981 34.625 1.00 11.54 196 GLU B O 1
ATOM 5106 N N . ALA B 1 197 ? 61.674 17.642 32.894 1.00 12.21 197 ALA B N 1
ATOM 5107 C CA . ALA B 1 197 ? 61.734 19.009 33.402 1.00 11.94 197 ALA B CA 1
ATOM 5108 C C . ALA B 1 197 ? 60.373 19.688 33.316 1.00 10.04 197 ALA B C 1
ATOM 5109 O O . ALA B 1 197 ? 60.011 20.476 34.195 1.00 12.40 197 ALA B O 1
ATOM 5111 N N . PHE B 1 198 ? 59.612 19.390 32.266 1.00 9.08 198 PHE B N 1
ATOM 5112 C CA . PHE B 1 198 ? 58.273 19.959 32.126 1.00 11.02 198 PHE B CA 1
ATOM 5113 C C . PHE B 1 198 ? 57.370 19.463 33.252 1.00 10.03 198 PHE B C 1
ATOM 5114 O O . PHE B 1 198 ? 56.616 20.237 33.850 1.00 12.25 198 PHE B O 1
ATOM 5122 N N . THR B 1 199 ? 57.469 18.175 33.578 1.00 10.45 199 THR B N 1
ATOM 5123 C CA . THR B 1 199 ? 56.743 17.621 34.715 1.00 10.72 199 THR B CA 1
ATOM 5124 C C . THR B 1 199 ? 57.070 18.361 36.007 1.00 11.02 199 THR B C 1
ATOM 5125 O O . THR B 1 199 ? 56.177 18.655 36.806 1.00 10.25 199 THR B O 1
ATOM 5129 N N . VAL B 1 200 ? 58.353 18.666 36.233 1.00 12.22 200 VAL B N 1
ATOM 5130 C CA . VAL B 1 200 ? 58.727 19.427 37.422 1.00 9.89 200 VAL B CA 1
ATOM 5131 C C . VAL B 1 200 ? 57.974 20.752 37.469 1.00 9.14 200 VAL B C 1
ATOM 5132 O O . VAL B 1 200 ? 57.406 21.120 38.502 1.00 11.82 200 VAL B O 1
ATOM 5136 N N . ARG B 1 201 ? 57.963 21.491 36.352 1.00 8.66 201 ARG B N 1
ATOM 5137 C CA . ARG B 1 201 ? 57.267 22.776 36.332 1.00 10.50 201 ARG B CA 1
ATOM 5138 C C . ARG B 1 201 ? 55.778 22.600 36.605 1.00 10.59 201 ARG B C 1
ATOM 5139 O O . ARG B 1 201 ? 55.171 23.415 37.313 1.00 11.48 201 ARG B O 1
ATOM 5147 N N . LEU B 1 202 ? 55.175 21.536 36.067 1.00 11.37 202 LEU B N 1
ATOM 5148 C CA . LEU B 1 202 ? 53.752 21.302 36.309 1.00 11.11 202 LEU B CA 1
ATOM 5149 C C . LEU B 1 202 ? 53.484 20.962 37.770 1.00 13.11 202 LEU B C 1
ATOM 5150 O O . LEU B 1 202 ? 52.496 21.437 38.350 1.00 9.99 202 LEU B O 1
ATOM 5155 N N . ALA B 1 203 ? 54.350 20.152 38.386 1.00 8.39 203 ALA B N 1
ATOM 5156 C CA . ALA B 1 203 ? 54.175 19.846 39.800 1.00 9.33 203 ALA B CA 1
ATOM 5157 C C . ALA B 1 203 ? 54.351 21.095 40.646 1.00 13.22 203 ALA B C 1
ATOM 5158 O O . ALA B 1 203 ? 53.586 21.333 41.593 1.00 11.16 203 ALA B O 1
ATOM 5160 N N . ASN B 1 204 ? 55.338 21.927 40.302 1.00 11.41 204 ASN B N 1
ATOM 5161 C CA . ASN B 1 204 ? 55.547 23.160 41.054 1.00 11.70 204 ASN B CA 1
ATOM 5162 C C . ASN B 1 204 ? 54.378 24.125 40.872 1.00 13.12 204 ASN B C 1
ATOM 5163 O O . ASN B 1 204 ? 54.002 24.829 41.819 1.00 11.69 204 ASN B O 1
ATOM 5168 N N . GLU B 1 205 ? 53.766 24.145 39.679 1.00 11.40 205 GLU B N 1
ATOM 5169 C CA . GLU B 1 205 ? 52.570 24.960 39.478 1.00 11.04 205 GLU B CA 1
ATOM 5170 C C . GLU B 1 205 ? 51.470 24.552 40.446 1.00 13.00 205 GLU B C 1
ATOM 5171 O O . GLU B 1 205 ? 50.831 25.404 41.080 1.00 11.31 205 GLU B O 1
ATOM 5177 N N . LEU B 1 206 ? 51.229 23.242 40.556 1.00 8.44 206 LEU B N 1
ATOM 5178 C CA . LEU B 1 206 ? 50.214 22.734 41.473 1.00 11.59 206 LEU B CA 1
ATOM 5179 C C . LEU B 1 206 ? 50.546 23.100 42.917 1.00 10.72 206 LEU B C 1
ATOM 5180 O O . LEU B 1 206 ? 49.688 23.587 43.658 1.00 9.58 206 LEU B O 1
ATOM 5185 N N . GLU B 1 207 ? 51.798 22.888 43.333 1.00 9.54 207 GLU B N 1
ATOM 5186 C CA . GLU B 1 207 ? 52.156 23.179 44.720 1.00 8.96 207 GLU B CA 1
ATOM 5187 C C . GLU B 1 207 ? 52.037 24.672 45.031 1.00 11.51 207 GLU B C 1
ATOM 5188 O O . GLU B 1 207 ? 51.543 25.046 46.103 1.00 9.25 207 GLU B O 1
ATOM 5194 N N . ARG B 1 208 ? 52.476 25.541 44.111 1.00 10.77 208 ARG B N 1
ATOM 5195 C CA . ARG B 1 208 ? 52.326 26.979 44.330 1.00 13.23 208 ARG B CA 1
ATOM 5196 C C . ARG B 1 208 ? 50.859 27.351 44.527 1.00 11.67 208 ARG B C 1
ATOM 5197 O O . ARG B 1 208 ? 50.524 28.142 45.417 1.00 11.97 208 ARG B O 1
ATOM 5205 N N . TYR B 1 209 ? 49.977 26.806 43.690 1.00 10.46 209 TYR B N 1
ATOM 5206 C CA . TYR B 1 209 ? 48.552 27.078 43.837 1.00 13.21 209 TYR B CA 1
ATOM 5207 C C . TYR B 1 209 ? 48.050 26.637 45.207 1.00 11.11 209 TYR B C 1
ATOM 5208 O O . TYR B 1 209 ? 47.352 27.392 45.898 1.00 12.96 209 TYR B O 1
ATOM 5217 N N . ILE B 1 210 ? 48.398 25.412 45.615 1.00 9.54 210 ILE B N 1
ATOM 5218 C CA . ILE B 1 210 ? 47.945 24.896 46.904 1.00 9.68 210 ILE B CA 1
ATOM 5219 C C . ILE B 1 210 ? 48.395 25.809 48.035 1.00 10.02 210 ILE B C 1
ATOM 5220 O O . ILE B 1 210 ? 47.619 26.135 48.938 1.00 11.38 210 ILE B O 1
ATOM 5225 N N . LEU B 1 211 ? 49.666 26.224 48.016 1.00 11.93 211 LEU B N 1
ATOM 5226 C CA . LEU B 1 211 ? 50.172 27.033 49.118 1.00 10.36 211 LEU B CA 1
ATOM 5227 C C . LEU B 1 211 ? 49.557 28.431 49.114 1.00 11.75 211 LEU B C 1
ATOM 5228 O O . LEU B 1 211 ? 49.306 29.005 50.181 1.00 13.34 211 LEU B O 1
ATOM 5233 N N . ALA B 1 212 ? 49.276 28.982 47.931 1.00 11.57 212 ALA B N 1
ATOM 5234 C CA . ALA B 1 212 ? 48.666 30.310 47.859 1.00 13.54 212 ALA B CA 1
ATOM 5235 C C . ALA B 1 212 ? 47.197 30.290 48.278 1.00 17.02 212 ALA B C 1
ATOM 5236 O O . ALA B 1 212 ? 46.709 31.253 48.890 1.00 14.32 212 ALA B O 1
ATOM 5238 N N . GLU B 1 213 ? 46.469 29.219 47.943 1.00 14.85 213 GLU B N 1
ATOM 5239 C CA . GLU B 1 213 ? 45.070 29.100 48.356 1.00 16.74 213 GLU B CA 1
ATOM 5240 C C . GLU B 1 213 ? 44.926 28.648 49.798 1.00 17.31 213 GLU B C 1
ATOM 5241 O O . GLU B 1 213 ? 43.948 29.011 50.464 1.00 21.01 213 GLU B O 1
ATOM 5247 N N . GLY B 1 214 ? 45.853 27.827 50.275 1.00 15.42 214 GLY B N 1
ATOM 5248 C CA . GLY B 1 214 ? 45.717 27.175 51.553 1.00 16.30 214 GLY B CA 1
ATOM 5249 C C . GLY B 1 214 ? 45.243 25.750 51.360 1.00 15.66 214 GLY B C 1
ATOM 5250 O O . GLY B 1 214 ? 44.136 25.507 50.860 1.00 13.72 214 GLY B O 1
ATOM 5251 N N . PRO B 1 215 ? 46.083 24.776 51.736 1.00 14.58 215 PRO B N 1
ATOM 5252 C CA . PRO B 1 215 ? 45.700 23.365 51.545 1.00 15.48 215 PRO B CA 1
ATOM 5253 C C . PRO B 1 215 ? 44.466 22.978 52.323 1.00 17.15 215 PRO B C 1
ATOM 5254 O O . PRO B 1 215 ? 43.745 22.062 51.909 1.00 15.57 215 PRO B O 1
ATOM 5258 N N . GLU B 1 216 ? 44.196 23.662 53.440 1.00 14.15 216 GLU B N 1
ATOM 5259 C CA . GLU B 1 216 ? 43.000 23.379 54.220 1.00 16.52 216 GLU B CA 1
ATOM 5260 C C . GLU B 1 216 ? 41.718 23.752 53.485 1.00 16.16 216 GLU B C 1
ATOM 5261 O O . GLU B 1 216 ? 40.632 23.402 53.962 1.00 15.42 216 GLU B O 1
ATOM 5267 N N . THR B 1 217 ? 41.808 24.439 52.338 1.00 12.97 217 THR B N 1
ATOM 5268 C CA . THR B 1 217 ? 40.631 24.762 51.538 1.00 13.09 217 THR B CA 1
ATOM 5269 C C . THR B 1 217 ? 40.469 23.877 50.309 1.00 13.41 217 THR B C 1
ATOM 5270 O O . THR B 1 217 ? 39.471 24.026 49.594 1.00 11.16 217 THR B O 1
ATOM 5274 N N . ILE B 1 218 ? 41.403 22.966 50.050 1.00 13.41 218 ILE B N 1
ATOM 5275 C CA . ILE B 1 218 ? 41.429 22.195 48.808 1.00 11.97 218 ILE B CA 1
ATOM 5276 C C . ILE B 1 218 ? 41.148 20.731 49.120 1.00 10.11 218 ILE B C 1
ATOM 5277 O O . ILE B 1 218 ? 41.912 20.079 49.844 1.00 10.61 218 ILE B O 1
ATOM 5282 N N . ALA B 1 219 ? 40.080 20.204 48.520 1.00 8.45 219 ALA B N 1
ATOM 5283 C CA . ALA B 1 219 ? 39.624 18.853 48.815 1.00 7.74 219 ALA B CA 1
ATOM 5284 C C . ALA B 1 219 ? 40.143 17.799 47.845 1.00 9.89 219 ALA B C 1
ATOM 5285 O O . ALA B 1 219 ? 40.393 16.661 48.262 1.00 10.32 219 ALA B O 1
ATOM 5287 N N . ALA B 1 220 ? 40.302 18.120 46.560 1.00 8.30 220 ALA B N 1
ATOM 5288 C CA . ALA B 1 220 ? 40.537 17.033 45.616 1.00 9.08 220 ALA B CA 1
ATOM 5289 C C . ALA B 1 220 ? 41.144 17.547 44.317 1.00 9.56 220 ALA B C 1
ATOM 5290 O O . ALA B 1 220 ? 40.905 18.684 43.900 1.00 9.54 220 ALA B O 1
ATOM 5292 N N . PHE B 1 221 ? 41.926 16.671 43.691 1.00 9.12 221 PHE B N 1
ATOM 5293 C CA . PHE B 1 221 ? 42.398 16.795 42.321 1.00 7.46 221 PHE B CA 1
ATOM 5294 C C . PHE B 1 221 ? 41.689 15.739 41.483 1.00 10.46 221 PHE B C 1
ATOM 5295 O O . PHE B 1 221 ? 41.641 14.570 41.874 1.00 11.13 221 PHE B O 1
ATOM 5303 N N . ILE B 1 222 ? 41.169 16.128 40.318 1.00 8.73 222 ILE B N 1
ATOM 5304 C CA . ILE B 1 222 ? 40.565 15.174 39.395 1.00 8.44 222 ILE B CA 1
ATOM 5305 C C . ILE B 1 222 ? 41.289 15.257 38.058 1.00 10.35 222 ILE B C 1
ATOM 5306 O O . ILE B 1 222 ? 41.672 16.347 37.620 1.00 7.86 222 ILE B O 1
ATOM 5311 N N . GLY B 1 223 ? 41.499 14.104 37.420 1.00 7.89 223 GLY B N 1
ATOM 5312 C CA . GLY B 1 223 ? 42.058 14.104 36.080 1.00 7.70 223 GLY B CA 1
ATOM 5313 C C . GLY B 1 223 ? 41.941 12.756 35.406 1.00 7.80 223 GLY B C 1
ATOM 5314 O O . GLY B 1 223 ? 41.906 11.711 36.064 1.00 8.53 223 GLY B O 1
ATOM 5315 N N . GLU B 1 224 ? 41.872 12.786 34.062 1.00 7.99 224 GLU B N 1
ATOM 5316 C CA . GLU B 1 224 ? 42.021 11.627 33.181 1.00 8.09 224 GLU B CA 1
ATOM 5317 C C . GLU B 1 224 ? 43.497 11.242 33.115 1.00 8.25 224 GLU B C 1
ATOM 5318 O O . GLU B 1 224 ? 44.346 12.130 33.024 1.00 9.25 224 GLU B O 1
ATOM 5324 N N . PRO B 1 225 ? 43.831 9.944 33.128 1.00 7.21 225 PRO B N 1
ATOM 5325 C CA . PRO B 1 225 ? 45.248 9.573 32.937 1.00 8.32 225 PRO B CA 1
ATOM 5326 C C . PRO B 1 225 ? 45.817 10.140 31.648 1.00 9.28 225 PRO B C 1
ATOM 5327 O O . PRO B 1 225 ? 46.925 10.695 31.629 1.00 8.57 225 PRO B O 1
ATOM 5331 N N . VAL B 1 226 ? 45.065 9.990 30.561 1.00 8.83 226 VAL B N 1
ATOM 5332 C CA . VAL B 1 226 ? 45.346 10.580 29.263 1.00 9.48 226 VAL B CA 1
ATOM 5333 C C . VAL B 1 226 ? 44.164 11.474 28.926 1.00 7.76 226 VAL B C 1
ATOM 5334 O O . VAL B 1 226 ? 43.015 11.036 29.033 1.00 10.59 226 VAL B O 1
ATOM 5338 N N . ILE B 1 227 ? 44.440 12.720 28.538 1.00 8.73 227 ILE B N 1
ATOM 5339 C CA . ILE B 1 227 ? 43.371 13.644 28.175 1.00 7.64 227 ILE B CA 1
ATOM 5340 C C . ILE B 1 227 ? 42.823 13.241 26.809 1.00 9.39 227 ILE B C 1
ATOM 5341 O O . ILE B 1 227 ? 43.565 13.166 25.822 1.00 10.03 227 ILE B O 1
ATOM 5346 N N . ALA B 1 228 ? 41.524 12.932 26.750 1.00 8.88 228 ALA B N 1
ATOM 5347 C CA . ALA B 1 228 ? 40.988 12.372 25.514 1.00 9.43 228 ALA B CA 1
ATOM 5348 C C . ALA B 1 228 ? 40.219 13.402 24.698 1.00 9.98 228 ALA B C 1
ATOM 5349 O O . ALA B 1 228 ? 40.724 13.875 23.678 1.00 10.23 228 ALA B O 1
ATOM 5351 N N . ALA B 1 229 ? 39.008 13.772 25.140 1.00 9.45 229 ALA B N 1
ATOM 5352 C CA . ALA B 1 229 ? 38.202 14.721 24.376 1.00 10.39 229 ALA B CA 1
ATOM 5353 C C . ALA B 1 229 ? 38.909 16.060 24.191 1.00 10.04 229 ALA B C 1
ATOM 5354 O O . ALA B 1 229 ? 38.595 16.799 23.248 1.00 11.50 229 ALA B O 1
ATOM 5356 N N . GLY B 1 230 ? 39.834 16.399 25.084 1.00 8.08 230 GLY B N 1
ATOM 5357 C CA . GLY B 1 230 ? 40.619 17.610 24.971 1.00 9.88 230 GLY B CA 1
ATOM 5358 C C . GLY B 1 230 ? 41.752 17.576 23.968 1.00 10.82 230 GLY B C 1
ATOM 5359 O O . GLY B 1 230 ? 42.459 18.580 23.827 1.00 10.58 230 GLY B O 1
ATOM 5360 N N . GLY B 1 231 ? 41.975 16.454 23.282 1.00 11.08 231 GLY B N 1
ATOM 5361 C CA . GLY B 1 231 ? 42.984 16.424 22.238 1.00 8.65 231 GLY B CA 1
ATOM 5362 C C . GLY B 1 231 ? 43.922 15.230 22.179 1.00 10.45 231 GLY B C 1
ATOM 5363 O O . GLY B 1 231 ? 44.958 15.319 21.512 1.00 11.12 231 GLY B O 1
ATOM 5364 N N . VAL B 1 232 ? 43.570 14.114 22.838 1.00 10.48 232 VAL B N 1
ATOM 5365 C CA . VAL B 1 232 ? 44.419 12.919 22.926 1.00 10.21 232 VAL B CA 1
ATOM 5366 C C . VAL B 1 232 ? 45.824 13.313 23.370 1.00 9.81 232 VAL B C 1
ATOM 5367 O O . VAL B 1 232 ? 46.767 13.321 22.569 1.00 10.42 232 VAL B O 1
ATOM 5371 N N . ILE B 1 233 ? 45.979 13.634 24.647 1.00 8.66 233 ILE B N 1
ATOM 5372 C CA . ILE B 1 233 ? 47.206 14.223 25.165 1.00 9.20 233 ILE B CA 1
ATOM 5373 C C . ILE B 1 233 ? 47.727 13.349 26.297 1.00 9.59 233 ILE B C 1
ATOM 5374 O O . ILE B 1 233 ? 47.331 13.512 27.451 1.00 10.89 233 ILE B O 1
ATOM 5379 N N . PRO B 1 234 ? 48.650 12.433 26.011 1.00 9.86 234 PRO B N 1
ATOM 5380 C CA . PRO B 1 234 ? 49.270 11.669 27.085 1.00 10.65 234 PRO B CA 1
ATOM 5381 C C . PRO B 1 234 ? 50.076 12.575 27.991 1.00 9.42 234 PRO B C 1
ATOM 5382 O O . PRO B 1 234 ? 50.548 13.649 27.569 1.00 10.92 234 PRO B O 1
ATOM 5386 N N . PRO B 1 235 ? 50.271 12.180 29.253 1.00 11.08 235 PRO B N 1
ATOM 5387 C CA . PRO B 1 235 ? 51.018 13.027 30.180 1.00 10.95 235 PRO B CA 1
ATOM 5388 C C . PRO B 1 235 ? 52.508 12.974 29.893 1.00 10.99 235 PRO B C 1
ATOM 5389 O O . PRO B 1 235 ? 53.014 11.974 29.359 1.00 12.89 235 PRO B O 1
ATOM 5393 N N . PRO B 1 236 ? 53.254 14.028 30.232 1.00 12.05 236 PRO B N 1
ATOM 5394 C CA . PRO B 1 236 ? 54.713 13.960 30.094 1.00 11.57 236 PRO B CA 1
ATOM 5395 C C . PRO B 1 236 ? 55.327 12.999 31.104 1.00 12.25 236 PRO B C 1
ATOM 5396 O O . PRO B 1 236 ? 54.751 12.702 32.155 1.00 11.19 236 PRO B O 1
ATOM 5400 N N . THR B 1 237 ? 56.517 12.513 30.761 1.00 11.53 237 THR B N 1
ATOM 5401 C CA . THR B 1 237 ? 57.219 11.516 31.559 1.00 12.23 237 THR B CA 1
ATOM 5402 C C . THR B 1 237 ? 57.252 11.888 33.037 1.00 13.96 237 THR B C 1
ATOM 5403 O O . THR B 1 237 ? 57.717 12.972 33.397 1.00 12.48 237 THR B O 1
ATOM 5407 N N . GLY B 1 238 ? 56.750 10.982 33.889 1.00 12.09 238 GLY B N 1
ATOM 5408 C CA . GLY B 1 238 ? 56.805 11.140 35.333 1.00 13.35 238 GLY B CA 1
ATOM 5409 C C . GLY B 1 238 ? 55.720 12.007 35.942 1.00 11.23 238 GLY B C 1
ATOM 5410 O O . GLY B 1 238 ? 55.734 12.221 37.162 1.00 11.11 238 GLY B O 1
ATOM 5411 N N . TYR B 1 239 ? 54.793 12.512 35.125 1.00 9.92 239 TYR B N 1
ATOM 5412 C CA . TYR B 1 239 ? 53.771 13.453 35.580 1.00 9.91 239 TYR B CA 1
ATOM 5413 C C . TYR B 1 239 ? 52.980 12.916 36.769 1.00 10.71 239 TYR B C 1
ATOM 5414 O O . TYR B 1 239 ? 52.849 13.591 37.796 1.00 9.72 239 TYR B O 1
ATOM 5423 N N . TRP B 1 240 ? 52.431 11.701 36.643 1.00 9.91 240 TRP B N 1
ATOM 5424 C CA . TRP B 1 240 ? 51.497 11.224 37.659 1.00 9.31 240 TRP B CA 1
ATOM 5425 C C . TRP B 1 240 ? 52.187 10.956 38.989 1.00 9.74 240 TRP B C 1
ATOM 5426 O O . TRP B 1 240 ? 51.610 11.229 40.050 1.00 10.90 240 TRP B O 1
ATOM 5437 N N . ALA B 1 241 ? 53.412 10.416 38.962 1.00 12.02 241 ALA B N 1
ATOM 5438 C CA . ALA B 1 241 ? 54.158 10.257 40.208 1.00 11.12 241 ALA B CA 1
ATOM 5439 C C . ALA B 1 241 ? 54.364 11.604 40.896 1.00 12.47 241 ALA B C 1
ATOM 5440 O O . ALA B 1 241 ? 54.231 11.716 42.123 1.00 12.30 241 ALA B O 1
ATOM 5442 N N . ALA B 1 242 ? 54.664 12.644 40.122 1.00 11.13 242 ALA B N 1
ATOM 5443 C CA . ALA B 1 242 ? 54.934 13.944 40.733 1.00 11.16 242 ALA B CA 1
ATOM 5444 C C . ALA B 1 242 ? 53.658 14.581 41.276 1.00 12.16 242 ALA B C 1
ATOM 5445 O O . ALA B 1 242 ? 53.655 15.137 42.380 1.00 12.30 242 ALA B O 1
ATOM 5447 N N . ILE B 1 243 ? 52.566 14.507 40.513 1.00 11.28 243 ILE B N 1
ATOM 5448 C CA . ILE B 1 243 ? 51.298 15.105 40.935 1.00 10.51 243 ILE B CA 1
ATOM 5449 C C . ILE B 1 243 ? 50.773 14.415 42.187 1.00 10.63 243 ILE B C 1
ATOM 5450 O O . ILE B 1 243 ? 50.309 15.066 43.135 1.00 9.92 243 ILE B O 1
ATOM 5455 N N . GLN B 1 244 ? 50.842 13.082 42.211 1.00 11.75 244 GLN B N 1
ATOM 5456 C CA . GLN B 1 244 ? 50.378 12.333 43.374 1.00 12.76 244 GLN B CA 1
ATOM 5457 C C . GLN B 1 244 ? 51.154 12.713 44.626 1.00 13.03 244 GLN B C 1
ATOM 5458 O O . GLN B 1 244 ? 50.576 12.820 45.714 1.00 13.78 244 GLN B O 1
ATOM 5464 N N . ALA B 1 245 ? 52.477 12.837 44.506 1.00 12.42 245 ALA B N 1
ATOM 5465 C CA . ALA B 1 245 ? 53.300 13.175 45.662 1.00 14.41 245 ALA B CA 1
ATOM 5466 C C . ALA B 1 245 ? 52.896 14.521 46.253 1.00 11.57 245 ALA B C 1
ATOM 5467 O O . ALA B 1 245 ? 52.821 14.669 47.478 1.00 11.77 245 ALA B O 1
ATOM 5469 N N . VAL B 1 246 ? 52.603 15.505 45.399 1.00 9.71 246 VAL B N 1
ATOM 5470 C CA . VAL B 1 246 ? 52.140 16.799 45.898 1.00 11.98 246 VAL B CA 1
ATOM 5471 C C . VAL B 1 246 ? 50.788 16.656 46.588 1.00 11.40 246 VAL B C 1
ATOM 5472 O O . VAL B 1 246 ? 50.572 17.191 47.683 1.00 12.10 246 VAL B O 1
ATOM 5476 N N . CYS B 1 247 ? 49.847 15.951 45.954 1.00 10.83 247 CYS B N 1
ATOM 5477 C CA . CYS B 1 247 ? 48.523 15.814 46.557 1.00 11.57 247 CYS B CA 1
ATOM 5478 C C . CYS B 1 247 ? 48.605 15.120 47.912 1.00 14.10 247 CYS B C 1
ATOM 5479 O O . CYS B 1 247 ? 47.974 15.557 48.880 1.00 13.76 247 CYS B O 1
ATOM 5482 N N . LYS B 1 248 ? 49.404 14.054 48.007 1.00 15.84 248 LYS B N 1
ATOM 5483 C CA . LYS B 1 248 ? 49.546 13.348 49.279 1.00 18.55 248 LYS B CA 1
ATOM 5484 C C . LYS B 1 248 ? 50.141 14.247 50.356 1.00 17.46 248 LYS B C 1
ATOM 5485 O O . LYS B 1 248 ? 49.712 14.204 51.515 1.00 15.61 248 LYS B O 1
ATOM 5491 N N . ARG B 1 249 ? 51.126 15.073 49.989 1.00 15.99 249 ARG B N 1
ATOM 5492 C CA . ARG B 1 249 ? 51.760 15.979 50.947 1.00 14.90 249 ARG B CA 1
ATOM 5493 C C . ARG B 1 249 ? 50.752 16.909 51.615 1.00 19.07 249 ARG B C 1
ATOM 5494 O O . ARG B 1 249 ? 50.934 17.285 52.781 1.00 16.41 249 ARG B O 1
ATOM 5502 N N . TYR B 1 250 ? 49.669 17.265 50.916 1.00 13.28 250 TYR B N 1
ATOM 5503 C CA . TYR B 1 250 ? 48.713 18.253 51.407 1.00 15.01 250 TYR B CA 1
ATOM 5504 C C . TYR B 1 250 ? 47.339 17.657 51.690 1.00 13.25 250 TYR B C 1
ATOM 5505 O O . TYR B 1 250 ? 46.365 18.404 51.848 1.00 15.56 250 TYR B O 1
ATOM 5514 N N . ASP B 1 251 ? 47.251 16.323 51.779 1.00 13.04 251 ASP B N 1
ATOM 5515 C CA . ASP B 1 251 ? 46.010 15.615 52.099 1.00 17.27 251 ASP B CA 1
ATOM 5516 C C . ASP B 1 251 ? 44.900 15.997 51.122 1.00 15.96 251 ASP B C 1
ATOM 5517 O O . ASP B 1 251 ? 43.788 16.351 51.515 1.00 14.58 251 ASP B O 1
ATOM 5522 N N . ILE B 1 252 ? 45.221 15.929 49.832 1.00 12.50 252 ILE B N 1
ATOM 5523 C CA . ILE B 1 252 ? 44.286 16.234 48.754 1.00 10.96 252 ILE B CA 1
ATOM 5524 C C . ILE B 1 252 ? 43.949 14.938 48.033 1.00 9.86 252 ILE B C 1
ATOM 5525 O O . ILE B 1 252 ? 44.848 14.220 47.578 1.00 11.65 252 ILE B O 1
ATOM 5530 N N . LEU B 1 253 ? 42.657 14.630 47.938 1.00 9.97 253 LEU B N 1
ATOM 5531 C CA . LEU B 1 253 ? 42.257 13.377 47.322 1.00 11.20 253 LEU B CA 1
ATOM 5532 C C . LEU B 1 253 ? 42.634 13.373 45.849 1.00 12.34 253 LEU B C 1
ATOM 5533 O O . LEU B 1 253 ? 42.593 14.407 45.183 1.00 11.24 253 LEU B O 1
ATOM 5538 N N . VAL B 1 254 ? 43.005 12.194 45.346 1.00 9.64 254 VAL B N 1
ATOM 5539 C CA . VAL B 1 254 ? 43.329 11.993 43.937 1.00 9.42 254 VAL B CA 1
ATOM 5540 C C . VAL B 1 254 ? 42.168 11.242 43.291 1.00 10.94 254 VAL B C 1
ATOM 5541 O O . VAL B 1 254 ? 41.980 10.046 43.539 1.00 9.48 254 VAL B O 1
ATOM 5545 N N . VAL B 1 255 ? 41.393 11.939 42.463 1.00 8.86 255 VAL B N 1
ATOM 5546 C CA . VAL B 1 255 ? 40.257 11.355 41.760 1.00 7.18 255 VAL B CA 1
ATOM 5547 C C . VAL B 1 255 ? 40.690 11.076 40.329 1.00 8.64 255 VAL B C 1
ATOM 5548 O O . VAL B 1 255 ? 41.029 12.007 39.590 1.00 8.45 255 VAL B O 1
ATOM 5552 N N . ILE B 1 256 ? 40.713 9.810 39.920 1.00 7.40 256 ILE B N 1
ATOM 5553 C CA . ILE B 1 256 ? 41.156 9.484 38.572 1.00 7.24 256 ILE B CA 1
ATOM 5554 C C . ILE B 1 256 ? 39.935 9.137 37.737 1.00 8.16 256 ILE B C 1
ATOM 5555 O O . ILE B 1 256 ? 39.175 8.220 38.073 1.00 8.56 256 ILE B O 1
ATOM 5560 N N . ASP B 1 257 ? 39.736 9.892 36.660 1.00 7.19 257 ASP B N 1
ATOM 5561 C CA . ASP B 1 257 ? 38.597 9.699 35.771 1.00 8.83 257 ASP B CA 1
ATOM 5562 C C . ASP B 1 257 ? 39.039 8.741 34.674 1.00 8.23 257 ASP B C 1
ATOM 5563 O O . ASP B 1 257 ? 39.690 9.147 33.708 1.00 8.16 257 ASP B O 1
ATOM 5568 N N . GLU B 1 258 ? 38.663 7.468 34.813 1.00 6.35 258 GLU B N 1
ATOM 5569 C CA . GLU B 1 258 ? 38.967 6.446 33.818 1.00 8.57 258 GLU B CA 1
ATOM 5570 C C . GLU B 1 258 ? 37.774 6.145 32.917 1.00 8.17 258 GLU B C 1
ATOM 5571 O O . GLU B 1 258 ? 37.660 5.039 32.396 1.00 9.05 258 GLU B O 1
ATOM 5577 N N . ILE B 1 259 ? 36.897 7.121 32.696 1.00 6.63 259 ILE B N 1
ATOM 5578 C CA . ILE B 1 259 ? 35.699 6.855 31.901 1.00 6.99 259 ILE B CA 1
ATOM 5579 C C . ILE B 1 259 ? 36.059 6.461 30.469 1.00 9.21 259 ILE B C 1
ATOM 5580 O O . ILE B 1 259 ? 35.366 5.636 29.862 1.00 8.23 259 ILE B O 1
ATOM 5585 N N . ILE B 1 260 ? 37.168 6.971 29.933 1.00 7.78 260 ILE B N 1
ATOM 5586 C CA . ILE B 1 260 ? 37.657 6.539 28.624 1.00 8.39 260 ILE B CA 1
ATOM 5587 C C . ILE B 1 260 ? 38.810 5.545 28.745 1.00 10.28 260 ILE B C 1
ATOM 5588 O O . ILE B 1 260 ? 38.845 4.542 28.028 1.00 8.02 260 ILE B O 1
ATOM 5593 N N . THR B 1 261 ? 39.769 5.794 29.643 1.00 9.17 261 THR B N 1
ATOM 5594 C CA . THR B 1 261 ? 40.934 4.915 29.707 1.00 9.56 261 THR B CA 1
ATOM 5595 C C . THR B 1 261 ? 40.615 3.550 30.314 1.00 10.65 261 THR B C 1
ATOM 5596 O O . THR B 1 261 ? 41.410 2.619 30.143 1.00 9.25 261 THR B O 1
ATOM 5600 N N . GLY B 1 262 ? 39.482 3.410 31.003 1.00 8.78 262 GLY B N 1
ATOM 5601 C CA . GLY B 1 262 ? 39.184 2.154 31.677 1.00 9.75 262 GLY B CA 1
ATOM 5602 C C . GLY B 1 262 ? 38.870 1.026 30.711 1.00 8.62 262 GLY B C 1
ATOM 5603 O O . GLY B 1 262 ? 38.355 1.237 29.613 1.00 10.15 262 GLY B O 1
ATOM 5604 N N . PHE B 1 263 ? 39.212 -0.197 31.149 1.00 8.99 263 PHE B N 1
ATOM 5605 C CA . PHE B 1 263 ? 38.926 -1.464 30.458 1.00 8.73 263 PHE B CA 1
ATOM 5606 C C . PHE B 1 263 ? 39.751 -1.619 29.175 1.00 10.04 263 PHE B C 1
ATOM 5607 O O . PHE B 1 263 ? 39.232 -1.934 28.100 1.00 10.94 263 PHE B O 1
ATOM 5615 N N . GLY B 1 264 ? 41.063 -1.428 29.317 1.00 7.56 264 GLY B N 1
ATOM 5616 C CA . GLY B 1 264 ? 42.023 -1.900 28.338 1.00 9.05 264 GLY B CA 1
ATOM 5617 C C . GLY B 1 264 ? 42.446 -0.895 27.291 1.00 11.16 264 GLY B C 1
ATOM 5618 O O . GLY B 1 264 ? 43.311 -1.223 26.473 1.00 9.40 264 GLY B O 1
ATOM 5619 N N . ARG B 1 265 ? 41.877 0.318 27.299 1.00 7.56 265 ARG B N 1
ATOM 5620 C CA . ARG B 1 265 ? 42.128 1.278 26.224 1.00 8.92 265 ARG B CA 1
ATOM 5621 C C . ARG B 1 265 ? 43.615 1.571 26.047 1.00 8.38 265 ARG B C 1
ATOM 5622 O O . ARG B 1 265 ? 44.087 1.734 24.917 1.00 9.86 265 ARG B O 1
ATOM 5630 N N . LEU B 1 266 ? 44.370 1.637 27.145 1.00 10.24 266 LEU B N 1
ATOM 5631 C CA . LEU B 1 266 ? 45.794 1.968 27.086 1.00 9.96 266 LEU B CA 1
ATOM 5632 C C . LEU B 1 266 ? 46.710 0.746 27.096 1.00 13.69 266 LEU B C 1
ATOM 5633 O O . LEU B 1 266 ? 47.934 0.909 27.187 1.00 13.30 266 LEU B O 1
ATOM 5638 N N . GLY B 1 267 ? 46.165 -0.465 27.025 1.00 9.92 267 GLY B N 1
ATOM 5639 C CA . GLY B 1 267 ? 46.982 -1.664 27.103 1.00 11.54 267 GLY B CA 1
ATOM 5640 C C . GLY B 1 267 ? 47.116 -2.262 28.489 1.00 14.29 267 GLY B C 1
ATOM 5641 O O . GLY B 1 267 ? 47.807 -3.277 28.649 1.00 14.20 267 GLY B O 1
ATOM 5642 N N . THR B 1 268 ? 46.491 -1.653 29.490 1.00 10.64 268 THR B N 1
ATOM 5643 C CA . THR B 1 268 ? 46.344 -2.197 30.829 1.00 10.80 268 THR B CA 1
ATOM 5644 C C . THR B 1 268 ? 44.867 -2.102 31.173 1.00 13.26 268 THR B C 1
ATOM 5645 O O . THR B 1 268 ? 44.140 -1.305 30.576 1.00 13.66 268 THR B O 1
ATOM 5649 N N . MET B 1 269 ? 44.405 -2.932 32.113 1.00 9.24 269 MET B N 1
ATOM 5650 C CA . MET B 1 269 ? 42.975 -2.932 32.415 1.00 11.47 269 MET B CA 1
ATOM 5651 C C . MET B 1 269 ? 42.500 -1.529 32.787 1.00 11.63 269 MET B C 1
ATOM 5652 O O . MET B 1 269 ? 41.488 -1.043 32.265 1.00 10.53 269 MET B O 1
ATOM 5657 N N . PHE B 1 270 ? 43.224 -0.859 33.676 1.00 10.48 270 PHE B N 1
ATOM 5658 C CA . PHE B 1 270 ? 42.978 0.545 33.978 1.00 10.68 270 PHE B CA 1
ATOM 5659 C C . PHE B 1 270 ? 44.227 1.358 33.676 1.00 8.95 270 PHE B C 1
ATOM 5660 O O . PHE B 1 270 ? 45.352 0.885 33.879 1.00 13.19 270 PHE B O 1
ATOM 5668 N N . GLY B 1 271 ? 44.027 2.582 33.176 1.00 10.97 271 GLY B N 1
ATOM 5669 C CA . GLY B 1 271 ? 45.167 3.440 32.881 1.00 11.36 271 GLY B CA 1
ATOM 5670 C C . GLY B 1 271 ? 46.015 3.737 34.102 1.00 11.39 271 GLY B C 1
ATOM 5671 O O . GLY B 1 271 ? 47.214 4.013 33.976 1.00 13.29 271 GLY B O 1
ATOM 5672 N N . SER B 1 272 ? 45.414 3.688 35.297 1.00 10.29 272 SER B N 1
ATOM 5673 C CA . SER B 1 272 ? 46.177 3.922 36.524 1.00 12.96 272 SER B CA 1
ATOM 5674 C C . SER B 1 272 ? 47.342 2.956 36.662 1.00 12.14 272 SER B C 1
ATOM 5675 O O . SER B 1 272 ? 48.381 3.313 37.234 1.00 15.65 272 SER B O 1
ATOM 5678 N N . GLN B 1 273 ? 47.208 1.737 36.139 1.00 12.50 273 GLN B N 1
ATOM 5679 C CA . GLN B 1 273 ? 48.321 0.797 36.231 1.00 15.06 273 GLN B CA 1
ATOM 5680 C C . GLN B 1 273 ? 49.496 1.261 35.376 1.00 16.29 273 GLN B C 1
ATOM 5681 O O . GLN B 1 273 ? 50.654 1.217 35.813 1.00 13.10 273 GLN B O 1
ATOM 5687 N N . LEU B 1 274 ? 49.213 1.719 34.154 1.00 15.42 274 LEU B N 1
ATOM 5688 C CA . LEU B 1 274 ? 50.277 2.122 33.236 1.00 13.66 274 LEU B CA 1
ATOM 5689 C C . LEU B 1 274 ? 51.098 3.282 33.789 1.00 15.92 274 LEU B C 1
ATOM 5690 O O . LEU B 1 274 ? 52.315 3.337 33.585 1.00 14.90 274 LEU B O 1
ATOM 5695 N N . TYR B 1 275 ? 50.459 4.216 34.495 1.00 12.51 275 TYR B N 1
ATOM 5696 C CA . TYR B 1 275 ? 51.135 5.407 34.988 1.00 13.95 275 TYR B CA 1
ATOM 5697 C C . TYR B 1 275 ? 51.435 5.345 36.479 1.00 13.65 275 TYR B C 1
ATOM 5698 O O . TYR B 1 275 ? 51.921 6.330 37.047 1.00 12.30 275 TYR B O 1
ATOM 5707 N N . GLY B 1 276 ? 51.180 4.207 37.119 1.00 10.75 276 GLY B N 1
ATOM 5708 C CA . GLY B 1 276 ? 51.448 4.086 38.545 1.00 12.10 276 GLY B CA 1
ATOM 5709 C C . GLY B 1 276 ? 50.647 5.036 39.414 1.00 13.24 276 GLY B C 1
ATOM 5710 O O . GLY B 1 276 ? 51.191 5.613 40.364 1.00 13.48 276 GLY B O 1
ATOM 5711 N N . ILE B 1 277 ? 49.366 5.228 39.099 1.00 10.74 277 ILE B N 1
ATOM 5712 C CA . ILE B 1 277 ? 48.476 6.074 39.893 1.00 12.07 277 ILE B CA 1
ATOM 5713 C C . ILE B 1 277 ? 47.757 5.198 40.910 1.00 14.06 277 ILE B C 1
ATOM 5714 O O . ILE B 1 277 ? 47.216 4.147 40.552 1.00 14.98 277 ILE B O 1
ATOM 5719 N N . GLN B 1 278 ? 47.723 5.627 42.171 1.00 12.77 278 GLN B N 1
ATOM 5720 C CA . GLN B 1 278 ? 46.816 4.978 43.115 1.00 15.52 278 GLN B CA 1
ATOM 5721 C C . GLN B 1 278 ? 45.725 5.966 43.488 1.00 11.71 278 GLN B C 1
ATOM 5722 O O . GLN B 1 278 ? 45.937 6.826 44.359 1.00 13.85 278 GLN B O 1
ATOM 5728 N N . PRO B 1 279 ? 44.550 5.871 42.883 1.00 14.81 279 PRO B N 1
ATOM 5729 C CA . PRO B 1 279 ? 43.498 6.848 43.156 1.00 13.04 279 PRO B CA 1
ATOM 5730 C C . PRO B 1 279 ? 42.896 6.644 44.534 1.00 12.51 279 PRO B C 1
ATOM 5731 O O . PRO B 1 279 ? 42.903 5.539 45.085 1.00 13.59 279 PRO B O 1
ATOM 5735 N N . ASP B 1 280 ? 42.366 7.736 45.089 1.00 9.67 280 ASP B N 1
ATOM 5736 C CA . ASP B 1 280 ? 41.442 7.616 46.205 1.00 11.06 280 ASP B CA 1
ATOM 5737 C C . ASP B 1 280 ? 40.039 7.295 45.723 1.00 11.21 280 ASP B C 1
ATOM 5738 O O . ASP B 1 280 ? 39.265 6.671 46.452 1.00 10.78 280 ASP B O 1
ATOM 5743 N N . ILE B 1 281 ? 39.710 7.731 44.510 1.00 8.12 281 ILE B N 1
ATOM 5744 C CA . ILE B 1 281 ? 38.405 7.532 43.887 1.00 8.93 281 ILE B CA 1
ATOM 5745 C C . ILE B 1 281 ? 38.666 7.281 42.410 1.00 11.02 281 ILE B C 1
ATOM 5746 O O . ILE B 1 281 ? 39.473 7.986 41.796 1.00 9.68 281 ILE B O 1
ATOM 5751 N N . MET B 1 282 ? 37.998 6.282 41.839 1.00 7.72 282 MET B N 1
ATOM 5752 C CA . MET B 1 282 ? 38.106 6.002 40.410 1.00 7.72 282 MET B CA 1
ATOM 5753 C C . MET B 1 282 ? 36.709 5.998 39.801 1.00 11.04 282 MET B C 1
ATOM 5754 O O . MET B 1 282 ? 35.778 5.420 40.376 1.00 9.68 282 MET B O 1
ATOM 5759 N N . VAL B 1 283 ? 36.551 6.651 38.650 1.00 9.79 283 VAL B N 1
ATOM 5760 C CA A VAL B 1 283 ? 35.269 6.788 37.968 0.65 8.30 283 VAL B CA 1
ATOM 5761 C CA B VAL B 1 283 ? 35.248 6.710 38.004 0.35 8.37 283 VAL B CA 1
ATOM 5762 C C . VAL B 1 283 ? 35.334 6.015 36.653 1.00 9.18 283 VAL B C 1
ATOM 5763 O O . VAL B 1 283 ? 36.319 6.139 35.916 1.00 8.73 283 VAL B O 1
ATOM 5770 N N . LEU B 1 284 ? 34.292 5.237 36.355 1.00 6.90 284 LEU B N 1
ATOM 5771 C CA . LEU B 1 284 ? 34.250 4.348 35.204 1.00 7.36 284 LEU B CA 1
ATOM 5772 C C . LEU B 1 284 ? 32.932 4.514 34.468 1.00 7.66 284 LEU B C 1
ATOM 5773 O O . LEU B 1 284 ? 31.894 4.746 35.087 1.00 10.24 284 LEU B O 1
ATOM 5778 N N . SER B 1 285 ? 32.979 4.371 33.140 1.00 8.02 285 SER B N 1
ATOM 5779 C CA . SER B 1 285 ? 31.776 4.342 32.311 1.00 7.65 285 SER B CA 1
ATOM 5780 C C . SER B 1 285 ? 32.153 3.866 30.907 1.00 8.57 285 SER B C 1
ATOM 5781 O O . SER B 1 285 ? 33.152 3.157 30.741 1.00 7.93 285 SER B O 1
ATOM 5808 N N . GLN B 1 287 ? 33.326 2.209 28.108 1.00 7.91 287 GLN B N 1
ATOM 5809 C CA . GLN B 1 287 ? 33.652 0.812 27.810 1.00 8.31 287 GLN B CA 1
ATOM 5810 C C . GLN B 1 287 ? 33.113 -0.150 28.865 1.00 10.80 287 GLN B C 1
ATOM 5811 O O . GLN B 1 287 ? 33.040 -1.358 28.606 1.00 8.67 287 GLN B O 1
ATOM 5817 N N . LEU B 1 288 ? 32.707 0.361 30.029 1.00 7.93 288 LEU B N 1
ATOM 5818 C CA . LEU B 1 288 ? 32.104 -0.484 31.057 1.00 8.94 288 LEU B CA 1
ATOM 5819 C C . LEU B 1 288 ? 30.960 -1.333 30.500 1.00 8.44 288 LEU B C 1
ATOM 5820 O O . LEU B 1 288 ? 30.796 -2.501 30.882 1.00 9.27 288 LEU B O 1
ATOM 5825 N N . THR B 1 289 ? 30.152 -0.762 29.605 1.00 6.95 289 THR B N 1
ATOM 5826 C CA . THR B 1 289 ? 29.050 -1.487 28.972 1.00 7.07 289 THR B CA 1
ATOM 5827 C C . THR B 1 289 ? 29.140 -1.506 27.452 1.00 7.57 289 THR B C 1
ATOM 5828 O O . THR B 1 289 ? 28.168 -1.902 26.798 1.00 8.63 289 THR B O 1
ATOM 5832 N N . SER B 1 290 ? 30.262 -1.070 26.873 1.00 7.12 290 SER B N 1
ATOM 5833 C CA . SER B 1 290 ? 30.354 -0.738 25.447 1.00 6.38 290 SER B CA 1
ATOM 5834 C C . SER B 1 290 ? 29.242 0.223 25.016 1.00 7.95 290 SER B C 1
ATOM 5835 O O . SER B 1 290 ? 28.877 0.271 23.832 1.00 7.21 290 SER B O 1
ATOM 5838 N N . SER B 1 291 ? 28.724 1.011 25.972 1.00 7.18 291 SER B N 1
ATOM 5839 C CA . SER B 1 291 ? 27.569 1.905 25.797 1.00 7.28 291 SER B CA 1
ATOM 5840 C C . SER B 1 291 ? 26.301 1.178 25.356 1.00 8.80 291 SER B C 1
ATOM 5841 O O . SER B 1 291 ? 25.351 1.816 24.895 1.00 8.82 291 SER B O 1
ATOM 5844 N N . TYR B 1 292 ? 26.235 -0.145 25.499 1.00 6.25 292 TYR B N 1
ATOM 5845 C CA . TYR B 1 292 ? 24.993 -0.830 25.151 1.00 7.67 292 TYR B CA 1
ATOM 5846 C C . TYR B 1 292 ? 23.873 -0.468 26.119 1.00 7.78 292 TYR B C 1
ATOM 5847 O O . TYR B 1 292 ? 22.691 -0.587 25.776 1.00 6.39 292 TYR B O 1
ATOM 5856 N N . GLN B 1 293 ? 24.232 -0.047 27.327 1.00 9.27 293 GLN B N 1
ATOM 5857 C CA . GLN B 1 293 ? 23.319 0.419 28.360 1.00 9.19 293 GLN B CA 1
ATOM 5858 C C . GLN B 1 293 ? 23.975 1.598 29.056 1.00 8.92 293 GLN B C 1
ATOM 5859 O O . GLN B 1 293 ? 25.194 1.589 29.248 1.00 9.62 293 GLN B O 1
ATOM 5865 N N . PRO B 1 294 ? 23.196 2.617 29.470 1.00 8.32 294 PRO B N 1
ATOM 5866 C CA . PRO B 1 294 ? 23.791 3.728 30.228 1.00 6.58 294 PRO B CA 1
ATOM 5867 C C . PRO B 1 294 ? 24.185 3.273 31.627 1.00 9.33 294 PRO B C 1
ATOM 5868 O O . PRO B 1 294 ? 23.323 2.856 32.401 1.00 8.33 294 PRO B O 1
ATOM 5872 N N . LEU B 1 295 ? 25.477 3.307 31.955 1.00 7.26 295 LEU B N 1
ATOM 5873 C CA . LEU B 1 295 ? 25.933 2.920 33.283 1.00 7.31 295 LEU B CA 1
ATOM 5874 C C . LEU B 1 295 ? 27.247 3.627 33.570 1.00 7.37 295 LEU B C 1
ATOM 5875 O O . LEU B 1 295 ? 28.084 3.770 32.675 1.00 9.33 295 LEU B O 1
ATOM 5880 N N . ALA B 1 296 ? 27.420 4.058 34.815 1.00 5.53 296 ALA B N 1
ATOM 5881 C CA . ALA B 1 296 ? 28.716 4.512 35.294 1.00 7.34 296 ALA B CA 1
ATOM 5882 C C . ALA B 1 296 ? 28.874 4.046 36.733 1.00 7.60 296 ALA B C 1
ATOM 5883 O O . ALA B 1 296 ? 27.901 3.643 37.386 1.00 9.15 296 ALA B O 1
ATOM 5885 N N . ALA B 1 297 ? 30.115 4.096 37.219 1.00 6.97 297 ALA B N 1
ATOM 5886 C CA . ALA B 1 297 ? 30.436 3.620 38.555 1.00 6.93 297 ALA B CA 1
ATOM 5887 C C . ALA B 1 297 ? 31.459 4.534 39.203 1.00 9.22 297 ALA B C 1
ATOM 5888 O O . ALA B 1 297 ? 32.414 4.966 38.552 1.00 10.25 297 ALA B O 1
ATOM 5890 N N . VAL B 1 298 ? 31.240 4.827 40.484 1.00 9.26 298 VAL B N 1
ATOM 5891 C CA . VAL B 1 298 ? 32.210 5.505 41.333 1.00 10.09 298 VAL B CA 1
ATOM 5892 C C . VAL B 1 298 ? 32.749 4.473 42.309 1.00 9.39 298 VAL B C 1
ATOM 5893 O O . VAL B 1 298 ? 31.976 3.873 43.061 1.00 9.17 298 VAL B O 1
ATOM 5897 N N . VAL B 1 299 ? 34.061 4.261 42.300 1.00 7.81 299 VAL B N 1
ATOM 5898 C CA . VAL B 1 299 ? 34.708 3.311 43.201 1.00 9.47 299 VAL B CA 1
ATOM 5899 C C . VAL B 1 299 ? 35.526 4.101 44.212 1.00 8.57 299 VAL B C 1
ATOM 5900 O O . VAL B 1 299 ? 36.385 4.896 43.824 1.00 8.87 299 VAL B O 1
ATOM 5904 N N . VAL B 1 300 ? 35.268 3.892 45.506 1.00 9.75 300 VAL B N 1
ATOM 5905 C CA . VAL B 1 300 ? 35.924 4.699 46.529 1.00 10.39 300 VAL B CA 1
ATOM 5906 C C . VAL B 1 300 ? 36.664 3.792 47.507 1.00 9.82 300 VAL B C 1
ATOM 5907 O O . VAL B 1 300 ? 36.386 2.597 47.634 1.00 10.32 300 VAL B O 1
ATOM 5911 N N . SER B 1 301 ? 37.617 4.396 48.212 1.00 13.51 301 SER B N 1
ATOM 5912 C CA . SER B 1 301 ? 38.436 3.687 49.183 1.00 15.24 301 SER B CA 1
ATOM 5913 C C . SER B 1 301 ? 37.621 3.285 50.412 1.00 14.62 301 SER B C 1
ATOM 5914 O O . SER B 1 301 ? 36.549 3.833 50.688 1.00 14.24 301 SER B O 1
ATOM 5917 N N . ASP B 1 302 ? 38.153 2.311 51.162 1.00 14.31 302 ASP B N 1
ATOM 5918 C CA . ASP B 1 302 ? 37.572 1.959 52.459 1.00 12.28 302 ASP B CA 1
ATOM 5919 C C . ASP B 1 302 ? 37.426 3.185 53.350 1.00 13.99 302 ASP B C 1
ATOM 5920 O O . ASP B 1 302 ? 36.442 3.315 54.087 1.00 16.94 302 ASP B O 1
ATOM 5925 N N . ALA B 1 303 ? 38.428 4.072 53.329 1.00 14.12 303 ALA B N 1
ATOM 5926 C CA . ALA B 1 303 ? 38.398 5.254 54.184 1.00 18.09 303 ALA B CA 1
ATOM 5927 C C . ALA B 1 303 ? 37.244 6.174 53.804 1.00 17.21 303 ALA B C 1
ATOM 5928 O O . ALA B 1 303 ? 36.532 6.691 54.677 1.00 16.37 303 ALA B O 1
ATOM 5930 N N . MET B 1 304 ? 37.045 6.388 52.501 1.00 14.92 304 MET B N 1
ATOM 5931 C CA . MET B 1 304 ? 35.894 7.162 52.047 1.00 15.30 304 MET B CA 1
ATOM 5932 C C . MET B 1 304 ? 34.590 6.509 52.496 1.00 15.17 304 MET B C 1
ATOM 5933 O O . MET B 1 304 ? 33.712 7.175 53.056 1.00 15.35 304 MET B O 1
ATOM 5938 N N . ASN B 1 305 ? 34.451 5.194 52.264 1.00 10.68 305 ASN B N 1
ATOM 5939 C CA . ASN B 1 305 ? 33.221 4.498 52.631 1.00 12.39 305 ASN B CA 1
ATOM 5940 C C . ASN B 1 305 ? 32.957 4.584 54.130 1.00 15.35 305 ASN B C 1
ATOM 5941 O O . ASN B 1 305 ? 31.806 4.743 54.554 1.00 12.67 305 ASN B O 1
ATOM 5946 N N . ASP B 1 306 ? 34.009 4.496 54.948 1.00 14.77 306 ASP B N 1
ATOM 5947 C CA . ASP B 1 306 ? 33.825 4.585 56.396 1.00 15.56 306 ASP B CA 1
ATOM 5948 C C . ASP B 1 306 ? 33.197 5.918 56.797 1.00 17.00 306 ASP B C 1
ATOM 5949 O O . ASP B 1 306 ? 32.369 5.973 57.712 1.00 15.50 306 ASP B O 1
ATOM 5954 N N . VAL B 1 307 ? 33.555 7.003 56.107 1.00 13.60 307 VAL B N 1
ATOM 5955 C CA . VAL B 1 307 ? 32.974 8.302 56.444 1.00 13.97 307 VAL B CA 1
ATOM 5956 C C . VAL B 1 307 ? 31.527 8.385 55.962 1.00 14.45 307 VAL B C 1
ATOM 5957 O O . VAL B 1 307 ? 30.661 8.922 56.660 1.00 15.31 307 VAL B O 1
ATOM 5961 N N . LEU B 1 308 ? 31.233 7.845 54.773 1.00 14.34 308 LEU B N 1
ATOM 5962 C CA . LEU B 1 308 ? 29.842 7.774 54.330 1.00 13.33 308 LEU B CA 1
ATOM 5963 C C . LEU B 1 308 ? 28.992 7.033 55.352 1.00 13.27 308 LEU B C 1
ATOM 5964 O O . LEU B 1 308 ? 27.868 7.446 55.664 1.00 14.92 308 LEU B O 1
ATOM 5969 N N . VAL B 1 309 ? 29.530 5.948 55.908 1.00 13.81 309 VAL B N 1
ATOM 5970 C CA . VAL B 1 309 ? 28.775 5.157 56.871 1.00 12.97 309 VAL B CA 1
ATOM 5971 C C . VAL B 1 309 ? 28.596 5.923 58.182 1.00 14.26 309 VAL B C 1
ATOM 5972 O O . VAL B 1 309 ? 27.517 5.894 58.788 1.00 18.26 309 VAL B O 1
ATOM 5976 N N . SER B 1 310 ? 29.636 6.633 58.636 1.00 15.16 310 SER B N 1
ATOM 5977 C CA . SER B 1 310 ? 29.487 7.411 59.866 1.00 19.71 310 SER B CA 1
ATOM 5978 C C . SER B 1 310 ? 28.447 8.524 59.706 1.00 19.28 310 SER B C 1
ATOM 5979 O O . SER B 1 310 ? 27.810 8.925 60.687 1.00 21.66 310 SER B O 1
ATOM 5982 N N . GLN B 1 311 ? 28.238 9.005 58.477 1.00 16.00 311 GLN B N 1
ATOM 5983 C CA . GLN B 1 311 ? 27.240 10.046 58.231 1.00 14.87 311 GLN B CA 1
ATOM 5984 C C . GLN B 1 311 ? 25.824 9.494 58.320 1.00 20.00 311 GLN B C 1
ATOM 5985 O O . GLN B 1 311 ? 24.935 10.141 58.889 1.00 18.31 311 GLN B O 1
ATOM 5991 N N . SER B 1 312 ? 25.581 8.329 57.714 1.00 20.11 312 SER B N 1
ATOM 5992 C CA A SER B 1 312 ? 24.265 7.712 57.836 0.75 19.24 312 SER B CA 1
ATOM 5993 C CA B SER B 1 312 ? 24.271 7.700 57.835 0.25 19.34 312 SER B CA 1
ATOM 5994 C C . SER B 1 312 ? 23.917 7.470 59.298 1.00 17.73 312 SER B C 1
ATOM 5995 O O . SER B 1 312 ? 22.752 7.608 59.696 1.00 22.52 312 SER B O 1
ATOM 6000 N N . GLN B 1 313 ? 24.919 7.125 60.114 1.00 23.39 313 GLN B N 1
ATOM 6001 C CA A GLN B 1 313 ? 24.683 6.928 61.538 0.68 26.09 313 GLN B CA 1
ATOM 6002 C CA B GLN B 1 313 ? 24.690 6.935 61.547 0.32 25.90 313 GLN B CA 1
ATOM 6003 C C . GLN B 1 313 ? 24.063 8.170 62.175 1.00 24.52 313 GLN B C 1
ATOM 6004 O O . GLN B 1 313 ? 23.140 8.059 62.989 1.00 27.12 313 GLN B O 1
ATOM 6015 N N . ARG B 1 314 ? 24.548 9.362 61.815 1.00 23.80 314 ARG B N 1
ATOM 6016 C CA . ARG B 1 314 ? 24.038 10.584 62.434 1.00 17.15 314 ARG B CA 1
ATOM 6017 C C . ARG B 1 314 ? 22.947 11.286 61.629 1.00 25.98 314 ARG B C 1
ATOM 6018 O O . ARG B 1 314 ? 22.132 12.001 62.219 1.00 24.48 314 ARG B O 1
ATOM 6026 N N . LEU B 1 315 ? 22.895 11.098 60.308 1.00 17.62 315 LEU B N 1
ATOM 6027 C CA . LEU B 1 315 ? 21.907 11.774 59.476 1.00 16.75 315 LEU B CA 1
ATOM 6028 C C . LEU B 1 315 ? 20.714 10.901 59.110 1.00 20.07 315 LEU B C 1
ATOM 6029 O O . LEU B 1 315 ? 19.669 11.441 58.742 1.00 24.93 315 LEU B O 1
ATOM 6034 N N . GLY B 1 316 ? 20.842 9.582 59.185 1.00 16.33 316 GLY B N 1
ATOM 6035 C CA . GLY B 1 316 ? 19.733 8.686 58.942 1.00 18.96 316 GLY B CA 1
ATOM 6036 C C . GLY B 1 316 ? 19.730 8.009 57.583 1.00 24.95 316 GLY B C 1
ATOM 6037 O O . GLY B 1 316 ? 19.075 6.969 57.429 1.00 28.28 316 GLY B O 1
ATOM 6038 N N . ALA B 1 317 ? 20.434 8.563 56.602 1.00 20.07 317 ALA B N 1
ATOM 6039 C CA . ALA B 1 317 ? 20.453 8.015 55.251 1.00 19.65 317 ALA B CA 1
ATOM 6040 C C . ALA B 1 317 ? 21.540 8.723 54.461 1.00 18.53 317 ALA B C 1
ATOM 6041 O O . ALA B 1 317 ? 21.930 9.847 54.781 1.00 21.91 317 ALA B O 1
ATOM 6043 N N . PHE B 1 318 ? 22.023 8.048 53.425 1.00 16.08 318 PHE B N 1
ATOM 6044 C CA . PHE B 1 318 ? 22.839 8.688 52.403 1.00 12.11 318 PHE B CA 1
ATOM 6045 C C . PHE B 1 318 ? 21.848 9.268 51.402 1.00 12.77 318 PHE B C 1
ATOM 6046 O O . PHE B 1 318 ? 21.291 8.540 50.578 1.00 11.05 318 PHE B O 1
ATOM 6054 N N . ALA B 1 319 ? 21.576 10.572 51.506 1.00 12.20 319 ALA B N 1
ATOM 6055 C CA . ALA B 1 319 ? 20.474 11.179 50.755 1.00 13.76 319 ALA B CA 1
ATOM 6056 C C . ALA B 1 319 ? 20.924 11.538 49.339 1.00 12.78 319 ALA B C 1
ATOM 6057 O O . ALA B 1 319 ? 21.019 12.699 48.948 1.00 13.33 319 ALA B O 1
ATOM 6059 N N . HIS B 1 320 ? 21.230 10.496 48.572 1.00 13.52 320 HIS B N 1
ATOM 6060 C CA . HIS B 1 320 ? 21.747 10.666 47.222 1.00 13.89 320 HIS B CA 1
ATOM 6061 C C . HIS B 1 320 ? 21.385 9.428 46.418 1.00 9.14 320 HIS B C 1
ATOM 6062 O O . HIS B 1 320 ? 21.571 8.304 46.891 1.00 11.26 320 HIS B O 1
ATOM 6069 N N . GLY B 1 321 ? 20.873 9.626 45.210 1.00 11.63 321 GLY B N 1
ATOM 6070 C CA . GLY B 1 321 ? 20.544 8.477 44.388 1.00 15.70 321 GLY B CA 1
ATOM 6071 C C . GLY B 1 321 ? 19.775 8.829 43.134 1.00 12.43 321 GLY B C 1
ATOM 6072 O O . GLY B 1 321 ? 19.072 9.838 43.087 1.00 11.98 321 GLY B O 1
ATOM 6073 N N . LEU B 1 322 ? 19.924 8.008 42.104 1.00 12.22 322 LEU B N 1
ATOM 6074 C CA . LEU B 1 322 ? 19.165 8.144 40.874 1.00 11.00 322 LEU B CA 1
ATOM 6075 C C . LEU B 1 322 ? 18.181 6.991 40.761 1.00 9.99 322 LEU B C 1
ATOM 6076 O O . LEU B 1 322 ? 18.437 5.883 41.243 1.00 9.54 322 LEU B O 1
ATOM 6081 N N . THR B 1 323 ? 17.058 7.268 40.099 1.00 8.01 323 THR B N 1
ATOM 6082 C CA . THR B 1 323 ? 16.009 6.271 39.929 1.00 7.55 323 THR B CA 1
ATOM 6083 C C . THR B 1 323 ? 16.562 4.966 39.376 1.00 11.48 323 THR B C 1
ATOM 6084 O O . THR B 1 323 ? 16.169 3.879 39.811 1.00 9.23 323 THR B O 1
ATOM 6088 N N . CYS B 1 324 ? 17.485 5.051 38.420 1.00 10.44 324 CYS B N 1
ATOM 6089 C CA . CYS B 1 324 ? 18.018 3.861 37.785 1.00 8.76 324 CYS B CA 1
ATOM 6090 C C . CYS B 1 324 ? 19.390 3.468 38.320 1.00 7.39 324 CYS B C 1
ATOM 6091 O O . CYS B 1 324 ? 20.058 2.634 37.706 1.00 11.10 324 CYS B O 1
ATOM 6094 N N . THR B 1 325 ? 19.834 4.048 39.442 1.00 8.75 325 THR B N 1
ATOM 6095 C CA . THR B 1 325 ? 21.071 3.588 40.076 1.00 7.90 325 THR B CA 1
ATOM 6096 C C . THR B 1 325 ? 21.021 2.076 40.259 1.00 9.19 325 THR B C 1
ATOM 6097 O O . THR B 1 325 ? 20.073 1.548 40.839 1.00 12.02 325 THR B O 1
ATOM 6101 N N . GLY B 1 326 ? 22.049 1.390 39.764 1.00 10.03 326 GLY B N 1
ATOM 6102 C CA . GLY B 1 326 ? 22.123 -0.055 39.898 1.00 9.36 326 GLY B CA 1
ATOM 6103 C C . GLY B 1 326 ? 21.161 -0.824 39.028 1.00 8.87 326 GLY B C 1
ATOM 6104 O O . GLY B 1 326 ? 20.887 -1.992 39.322 1.00 7.89 326 GLY B O 1
ATOM 6105 N N . HIS B 1 327 ? 20.644 -0.205 37.952 1.00 9.18 327 HIS B N 1
ATOM 6106 C CA . HIS B 1 327 ? 19.647 -0.823 37.073 1.00 7.02 327 HIS B CA 1
ATOM 6107 C C . HIS B 1 327 ? 20.036 -2.263 36.745 1.00 6.30 327 HIS B C 1
ATOM 6108 O O . HIS B 1 327 ? 21.162 -2.511 36.302 1.00 6.80 327 HIS B O 1
ATOM 6115 N N . PRO B 1 328 ? 19.148 -3.235 36.956 1.00 7.96 328 PRO B N 1
ATOM 6116 C CA . PRO B 1 328 ? 19.565 -4.635 36.777 1.00 7.25 328 PRO B CA 1
ATOM 6117 C C . PRO B 1 328 ? 19.946 -4.977 35.347 1.00 7.91 328 PRO B C 1
ATOM 6118 O O . PRO B 1 328 ? 20.849 -5.798 35.149 1.00 8.64 328 PRO B O 1
ATOM 6122 N N . VAL B 1 329 ? 19.304 -4.384 34.338 1.00 8.26 329 VAL B N 1
ATOM 6123 C CA . VAL B 1 329 ? 19.682 -4.697 32.962 1.00 7.86 329 VAL B CA 1
ATOM 6124 C C . VAL B 1 329 ? 21.032 -4.070 32.631 1.00 8.87 329 VAL B C 1
ATOM 6125 O O . VAL B 1 329 ? 21.898 -4.707 32.017 1.00 8.65 329 VAL B O 1
ATOM 6129 N N . ALA B 1 330 ? 21.228 -2.806 33.019 1.00 6.64 330 ALA B N 1
ATOM 6130 C CA . ALA B 1 330 ? 22.493 -2.133 32.727 1.00 7.53 330 ALA B CA 1
ATOM 6131 C C . ALA B 1 330 ? 23.668 -2.831 33.413 1.00 8.64 330 ALA B C 1
ATOM 6132 O O . ALA B 1 330 ? 24.737 -3.022 32.811 1.00 8.97 330 ALA B O 1
ATOM 6134 N N . THR B 1 331 ? 23.495 -3.208 34.682 1.00 7.81 331 THR B N 1
ATOM 6135 C CA . THR B 1 331 ? 24.581 -3.874 35.398 1.00 6.74 331 THR B CA 1
ATOM 6136 C C . THR B 1 331 ? 24.808 -5.293 34.873 1.00 9.19 331 THR B C 1
ATOM 6137 O O . THR B 1 331 ? 25.951 -5.764 34.823 1.00 9.36 331 THR B O 1
ATOM 6141 N N . ALA B 1 332 ? 23.745 -5.987 34.454 1.00 8.33 332 ALA B N 1
ATOM 6142 C CA . ALA B 1 332 ? 23.949 -7.314 33.876 1.00 8.68 332 ALA B CA 1
ATOM 6143 C C . ALA B 1 332 ? 24.737 -7.227 32.573 1.00 9.17 332 ALA B C 1
ATOM 6144 O O . ALA B 1 332 ? 25.599 -8.075 32.296 1.00 9.03 332 ALA B O 1
ATOM 6146 N N . VAL B 1 333 ? 24.459 -6.201 31.766 1.00 7.56 333 VAL B N 1
ATOM 6147 C CA . VAL B 1 333 ? 25.200 -6.006 30.524 1.00 8.49 333 VAL B CA 1
ATOM 6148 C C . VAL B 1 333 ? 26.657 -5.683 30.829 1.00 7.49 333 VAL B C 1
ATOM 6149 O O . VAL B 1 333 ? 27.573 -6.205 30.181 1.00 9.31 333 VAL B O 1
ATOM 6153 N N . ALA B 1 334 ? 26.900 -4.846 31.840 1.00 7.80 334 ALA B N 1
ATOM 6154 C CA . ALA B 1 334 ? 28.283 -4.529 32.202 1.00 8.54 334 ALA B CA 1
ATOM 6155 C C . ALA B 1 334 ? 29.038 -5.772 32.657 1.00 10.39 334 ALA B C 1
ATOM 6156 O O . ALA B 1 334 ? 30.225 -5.941 32.346 1.00 9.23 334 ALA B O 1
ATOM 6158 N N . LEU B 1 335 ? 28.373 -6.645 33.417 1.00 7.85 335 LEU B N 1
ATOM 6159 C CA . LEU B 1 335 ? 29.040 -7.837 33.929 1.00 9.81 335 LEU B CA 1
ATOM 6160 C C . LEU B 1 335 ? 29.474 -8.743 32.784 1.00 10.23 335 LEU B C 1
ATOM 6161 O O . LEU B 1 335 ? 30.614 -9.224 32.751 1.00 10.25 335 LEU B O 1
ATOM 6166 N N . GLU B 1 336 ? 28.578 -8.958 31.812 1.00 9.83 336 GLU B N 1
ATOM 6167 C CA . GLU B 1 336 ? 28.917 -9.777 30.655 1.00 11.70 336 GLU B CA 1
ATOM 6168 C C . GLU B 1 336 ? 29.981 -9.108 29.794 1.00 9.80 336 GLU B C 1
ATOM 6169 O O . GLU B 1 336 ? 30.845 -9.788 29.232 1.00 9.93 336 GLU B O 1
ATOM 6175 N N . ASN B 1 337 ? 29.924 -7.780 29.672 1.00 7.87 337 ASN B N 1
ATOM 6176 C CA . ASN B 1 337 ? 30.932 -7.035 28.923 1.00 8.07 337 ASN B CA 1
ATOM 6177 C C . ASN B 1 337 ? 32.330 -7.269 29.492 1.00 8.92 337 ASN B C 1
ATOM 6178 O O . ASN B 1 337 ? 33.281 -7.555 28.752 1.00 8.06 337 ASN B O 1
ATOM 6183 N N . ILE B 1 338 ? 32.467 -7.159 30.815 1.00 8.78 338 ILE B N 1
ATOM 6184 C CA . ILE B 1 338 ? 33.746 -7.416 31.473 1.00 7.87 338 ILE B CA 1
ATOM 6185 C C . ILE B 1 338 ? 34.161 -8.873 31.283 1.00 11.21 338 ILE B C 1
ATOM 6186 O O . ILE B 1 338 ? 35.337 -9.173 31.028 1.00 9.45 338 ILE B O 1
ATOM 6191 N N . ARG B 1 339 ? 33.199 -9.798 31.395 1.00 10.28 339 ARG B N 1
ATOM 6192 C CA . ARG B 1 339 ? 33.500 -11.217 31.235 1.00 10.16 339 ARG B CA 1
ATOM 6193 C C . ARG B 1 339 ? 34.051 -11.510 29.846 1.00 10.91 339 ARG B C 1
ATOM 6194 O O . ARG B 1 339 ? 34.976 -12.317 29.694 1.00 12.67 339 ARG B O 1
ATOM 6202 N N . ILE B 1 340 ? 33.512 -10.847 28.821 1.00 8.42 340 ILE B N 1
ATOM 6203 C CA . ILE B 1 340 ? 34.006 -11.065 27.468 1.00 8.44 340 ILE B CA 1
ATOM 6204 C C . ILE B 1 340 ? 35.418 -10.510 27.327 1.00 9.72 340 ILE B C 1
ATOM 6205 O O . ILE B 1 340 ? 36.294 -11.150 26.732 1.00 10.91 340 ILE B O 1
ATOM 6210 N N . ILE B 1 341 ? 35.655 -9.307 27.865 1.00 9.53 341 ILE B N 1
ATOM 6211 C CA . ILE B 1 341 ? 36.999 -8.728 27.841 1.00 8.30 341 ILE B CA 1
ATOM 6212 C C . ILE B 1 341 ? 38.004 -9.681 28.483 1.00 10.47 341 ILE B C 1
ATOM 6213 O O . ILE B 1 341 ? 39.100 -9.904 27.955 1.00 11.56 341 ILE B O 1
ATOM 6218 N N . GLU B 1 342 ? 37.643 -10.274 29.622 1.00 9.77 342 GLU B N 1
ATOM 6219 C CA . GLU B 1 342 ? 38.568 -11.199 30.278 1.00 11.00 342 GLU B CA 1
ATOM 6220 C C . GLU B 1 342 ? 38.688 -12.515 29.511 1.00 12.07 342 GLU B C 1
ATOM 6221 O O . GLU B 1 342 ? 39.797 -13.029 29.300 1.00 12.66 342 GLU B O 1
ATOM 6227 N N . GLU B 1 343 ? 37.554 -13.082 29.099 1.00 9.90 343 GLU B N 1
ATOM 6228 C CA . GLU B 1 343 ? 37.552 -14.383 28.442 1.00 12.23 343 GLU B CA 1
ATOM 6229 C C . GLU B 1 343 ? 38.344 -14.356 27.136 1.00 16.17 343 GLU B C 1
ATOM 6230 O O . GLU B 1 343 ? 39.052 -15.317 26.811 1.00 14.78 343 GLU B O 1
ATOM 6236 N N . ARG B 1 344 ? 38.233 -13.271 26.372 1.00 12.14 344 ARG B N 1
ATOM 6237 C CA . ARG B 1 344 ? 38.942 -13.143 25.106 1.00 10.68 344 ARG B CA 1
ATOM 6238 C C . ARG B 1 344 ? 40.291 -12.449 25.257 1.00 13.02 344 ARG B C 1
ATOM 6239 O O . ARG B 1 344 ? 40.944 -12.181 24.243 1.00 14.04 344 ARG B O 1
ATOM 6247 N N . ASP B 1 345 ? 40.713 -12.169 26.488 1.00 13.02 345 ASP B N 1
ATOM 6248 C CA . ASP B 1 345 ? 41.951 -11.451 26.787 1.00 13.23 345 ASP B CA 1
ATOM 6249 C C . ASP B 1 345 ? 42.122 -10.249 25.860 1.00 12.69 345 ASP B C 1
ATOM 6250 O O . ASP B 1 345 ? 43.099 -10.122 25.120 1.00 12.77 345 ASP B O 1
ATOM 6255 N N . LEU B 1 346 ? 41.125 -9.365 25.885 1.00 10.35 346 LEU B N 1
ATOM 6256 C CA . LEU B 1 346 ? 41.184 -8.219 24.989 1.00 9.96 346 LEU B CA 1
ATOM 6257 C C . LEU B 1 346 ? 42.232 -7.207 25.434 1.00 9.52 346 LEU B C 1
ATOM 6258 O O . LEU B 1 346 ? 42.754 -6.465 24.600 1.00 10.79 346 LEU B O 1
ATOM 6263 N N . VAL B 1 347 ? 42.564 -7.158 26.727 1.00 9.89 347 VAL B N 1
ATOM 6264 C CA . VAL B 1 347 ? 43.686 -6.323 27.150 1.00 9.40 347 VAL B CA 1
ATOM 6265 C C . VAL B 1 347 ? 44.973 -6.809 26.489 1.00 13.96 347 VAL B C 1
ATOM 6266 O O . VAL B 1 347 ? 45.756 -6.016 25.954 1.00 12.15 347 VAL B O 1
ATOM 6270 N N . GLY B 1 348 ? 45.198 -8.125 26.501 1.00 12.51 348 GLY B N 1
ATOM 6271 C CA . GLY B 1 348 ? 46.331 -8.680 25.778 1.00 15.37 348 GLY B CA 1
ATOM 6272 C C . GLY B 1 348 ? 46.270 -8.385 24.291 1.00 13.29 348 GLY B C 1
ATOM 6273 O O . GLY B 1 348 ? 47.292 -8.089 23.665 1.00 13.22 348 GLY B O 1
ATOM 6274 N N . HIS B 1 349 ? 45.067 -8.441 23.710 1.00 12.06 349 HIS B N 1
ATOM 6275 C CA . HIS B 1 349 ? 44.919 -8.110 22.294 1.00 9.39 349 HIS B CA 1
ATOM 6276 C C . HIS B 1 349 ? 45.336 -6.674 22.011 1.00 10.20 349 HIS B C 1
ATOM 6277 O O . HIS B 1 349 ? 46.003 -6.406 21.005 1.00 12.92 349 HIS B O 1
ATOM 6284 N N . VAL B 1 350 ? 44.935 -5.734 22.874 1.00 9.53 350 VAL B N 1
ATOM 6285 C CA . VAL B 1 350 ? 45.379 -4.349 22.722 1.00 10.58 350 VAL B CA 1
ATOM 6286 C C . VAL B 1 350 ? 46.901 -4.258 22.788 1.00 13.04 350 VAL B C 1
ATOM 6287 O O . VAL B 1 350 ? 47.526 -3.508 22.029 1.00 11.03 350 VAL B O 1
ATOM 6291 N N . GLN B 1 351 ? 47.518 -5.014 23.698 1.00 12.48 351 GLN B N 1
ATOM 6292 C CA . GLN B 1 351 ? 48.976 -4.991 23.805 1.00 13.97 351 GLN B CA 1
ATOM 6293 C C . GLN B 1 351 ? 49.639 -5.418 22.500 1.00 15.51 351 GLN B C 1
ATOM 6294 O O . GLN B 1 351 ? 50.706 -4.899 22.140 1.00 14.18 351 GLN B O 1
ATOM 6300 N N . HIS B 1 352 ? 49.028 -6.363 21.783 1.00 16.99 352 HIS B N 1
ATOM 6301 C CA . HIS B 1 352 ? 49.558 -6.801 20.493 1.00 18.95 352 HIS B CA 1
ATOM 6302 C C . HIS B 1 352 ? 49.286 -5.787 19.388 1.00 17.90 352 HIS B C 1
ATOM 6303 O O . HIS B 1 352 ? 50.134 -5.575 18.514 1.00 20.25 352 HIS B O 1
ATOM 6310 N N . LEU B 1 353 ? 48.102 -5.171 19.395 1.00 14.03 353 LEU B N 1
ATOM 6311 C CA . LEU B 1 353 ? 47.741 -4.223 18.346 1.00 15.37 353 LEU B CA 1
ATOM 6312 C C . LEU B 1 353 ? 48.433 -2.880 18.514 1.00 16.07 353 LEU B C 1
ATOM 6313 O O . LEU B 1 353 ? 48.693 -2.198 17.519 1.00 13.53 353 LEU B O 1
ATOM 6318 N N . ALA B 1 354 ? 48.680 -2.466 19.759 1.00 13.49 354 ALA B N 1
ATOM 6319 C CA . ALA B 1 354 ? 49.139 -1.105 20.021 1.00 16.46 354 ALA B CA 1
ATOM 6320 C C . ALA B 1 354 ? 50.387 -0.736 19.229 1.00 15.82 354 ALA B C 1
ATOM 6321 O O . ALA B 1 354 ? 50.391 0.338 18.606 1.00 14.82 354 ALA B O 1
ATOM 6323 N N . PRO B 1 355 ? 51.450 -1.558 19.171 1.00 14.44 355 PRO B N 1
ATOM 6324 C CA . PRO B 1 355 ? 52.633 -1.132 18.400 1.00 20.79 355 PRO B CA 1
ATOM 6325 C C . PRO B 1 355 ? 52.331 -0.898 16.933 1.00 16.59 355 PRO B C 1
ATOM 6326 O O . PRO B 1 355 ? 52.864 0.047 16.340 1.00 15.80 355 PRO B O 1
ATOM 6330 N N . VAL B 1 356 ? 51.497 -1.743 16.331 1.00 14.42 356 VAL B N 1
ATOM 6331 C CA . VAL B 1 356 ? 51.134 -1.582 14.926 1.00 15.43 356 VAL B CA 1
ATOM 6332 C C . VAL B 1 356 ? 50.325 -0.309 14.731 1.00 16.47 356 VAL B C 1
ATOM 6333 O O . VAL B 1 356 ? 50.564 0.469 13.800 1.00 15.95 356 VAL B O 1
ATOM 6337 N N . PHE B 1 357 ? 49.338 -0.103 15.595 1.00 11.35 357 PHE B N 1
ATOM 6338 C CA . PHE B 1 357 ? 48.498 1.084 15.540 1.00 10.75 357 PHE B CA 1
ATOM 6339 C C . PHE B 1 357 ? 49.336 2.348 15.713 1.00 10.76 357 PHE B C 1
ATOM 6340 O O . PHE B 1 357 ? 49.237 3.290 14.918 1.00 12.39 357 PHE B O 1
ATOM 6348 N N . GLN B 1 358 ? 50.208 2.362 16.724 1.00 11.11 358 GLN B N 1
ATOM 6349 C CA . GLN B 1 358 ? 51.030 3.544 16.965 1.00 12.71 358 GLN B CA 1
ATOM 6350 C C . GLN B 1 358 ? 52.005 3.798 15.817 1.00 11.81 358 GLN B C 1
ATOM 6351 O O . GLN B 1 358 ? 52.281 4.955 15.486 1.00 13.99 358 GLN B O 1
ATOM 6357 N N . ARG B 1 359 ? 52.531 2.737 15.190 1.00 13.42 359 ARG B N 1
ATOM 6358 C CA . ARG B 1 359 ? 53.407 2.940 14.035 1.00 16.45 359 ARG B CA 1
ATOM 6359 C C . ARG B 1 359 ? 52.646 3.547 12.862 1.00 13.76 359 ARG B C 1
ATOM 6360 O O . ARG B 1 359 ? 53.167 4.428 12.172 1.00 14.28 359 ARG B O 1
ATOM 6368 N N . HIS B 1 360 ? 51.406 3.101 12.632 1.00 14.46 360 HIS B N 1
ATOM 6369 C CA . HIS B 1 360 ? 50.600 3.662 11.554 1.00 14.23 360 HIS B CA 1
ATOM 6370 C C . HIS B 1 360 ? 50.322 5.140 11.785 1.00 16.85 360 HIS B C 1
ATOM 6371 O O . HIS B 1 360 ? 50.292 5.933 10.832 1.00 14.75 360 HIS B O 1
ATOM 6378 N N . LEU B 1 361 ? 50.102 5.530 13.044 1.00 12.61 361 LEU B N 1
ATOM 6379 C CA . LEU B 1 361 ? 49.913 6.942 13.352 1.00 13.44 361 LEU B CA 1
ATOM 6380 C C . LEU B 1 361 ? 51.175 7.734 13.056 1.00 14.20 361 LEU B C 1
ATOM 6381 O O . LEU B 1 361 ? 51.126 8.786 12.409 1.00 16.16 361 LEU B O 1
ATOM 6386 N N . ARG B 1 362 ? 52.315 7.247 13.539 1.00 14.83 362 ARG B N 1
ATOM 6387 C CA . ARG B 1 362 ? 53.548 7.997 13.398 1.00 20.68 362 ARG B CA 1
ATOM 6388 C C . ARG B 1 362 ? 54.068 8.003 11.968 1.00 20.03 362 ARG B C 1
ATOM 6389 O O . ARG B 1 362 ? 54.968 8.793 11.665 1.00 20.16 362 ARG B O 1
ATOM 6397 N N . ALA B 1 363 ? 53.492 7.186 11.079 1.00 14.74 363 ALA B N 1
ATOM 6398 C CA . ALA B 1 363 ? 53.839 7.266 9.660 1.00 19.31 363 ALA B CA 1
ATOM 6399 C C . ALA B 1 363 ? 53.509 8.626 9.063 1.00 20.60 363 ALA B C 1
ATOM 6400 O O . ALA B 1 363 ? 54.101 9.005 8.049 1.00 20.26 363 ALA B O 1
ATOM 6402 N N . PHE B 1 364 ? 52.598 9.374 9.679 1.00 16.12 364 PHE B N 1
ATOM 6403 C CA . PHE B 1 364 ? 52.174 10.676 9.185 1.00 15.92 364 PHE B CA 1
ATOM 6404 C C . PHE B 1 364 ? 52.989 11.834 9.753 1.00 20.77 364 PHE B C 1
ATOM 6405 O O . PHE B 1 364 ? 52.687 12.992 9.435 1.00 17.74 364 PHE B O 1
ATOM 6413 N N . GLU B 1 365 ? 54.017 11.557 10.565 1.00 16.63 365 GLU B N 1
ATOM 6414 C CA . GLU B 1 365 ? 54.753 12.632 11.231 1.00 17.94 365 GLU B CA 1
ATOM 6415 C C . GLU B 1 365 ? 55.412 13.587 10.244 1.00 22.59 365 GLU B C 1
ATOM 6416 O O . GLU B 1 365 ? 55.476 14.795 10.504 1.00 19.12 365 GLU B O 1
ATOM 6422 N N . ASP B 1 366 ? 55.914 13.080 9.120 1.00 23.55 366 ASP B N 1
ATOM 6423 C CA A ASP B 1 366 ? 56.600 13.940 8.165 0.48 24.08 366 ASP B CA 1
ATOM 6424 C CA B ASP B 1 366 ? 56.605 13.889 8.125 0.52 24.17 366 ASP B CA 1
ATOM 6425 C C . ASP B 1 366 ? 55.666 14.500 7.094 1.00 24.70 366 ASP B C 1
ATOM 6426 O O . ASP B 1 366 ? 56.143 15.129 6.143 1.00 22.11 366 ASP B O 1
ATOM 6435 N N . HIS B 1 367 ? 54.354 14.322 7.250 1.00 18.74 367 HIS B N 1
ATOM 6436 C CA . HIS B 1 367 ? 53.394 14.896 6.315 1.00 20.49 367 HIS B CA 1
ATOM 6437 C C . HIS B 1 367 ? 53.358 16.420 6.458 1.00 22.01 367 HIS B C 1
ATOM 6438 O O . HIS B 1 367 ? 53.471 16.939 7.575 1.00 20.54 367 HIS B O 1
ATOM 6445 N N . PRO B 1 368 ? 53.194 17.157 5.349 1.00 19.16 368 PRO B N 1
ATOM 6446 C CA . PRO B 1 368 ? 53.266 18.630 5.416 1.00 20.85 368 PRO B CA 1
ATOM 6447 C C . PRO B 1 368 ? 52.224 19.281 6.309 1.00 26.80 368 PRO B C 1
ATOM 6448 O O . PRO B 1 368 ? 52.455 20.403 6.779 1.00 28.58 368 PRO B O 1
ATOM 6452 N N . LEU B 1 369 ? 51.080 18.633 6.538 1.00 20.01 369 LEU B N 1
ATOM 6453 C CA . LEU B 1 369 ? 50.010 19.208 7.344 1.00 20.14 369 LEU B CA 1
ATOM 6454 C C . LEU B 1 369 ? 50.101 18.832 8.816 1.00 21.81 369 LEU B C 1
ATOM 6455 O O . LEU B 1 369 ? 49.351 19.382 9.625 1.00 20.55 369 LEU B O 1
ATOM 6460 N N . VAL B 1 370 ? 50.989 17.916 9.181 1.00 18.97 370 VAL B N 1
ATOM 6461 C CA . VAL B 1 370 ? 50.970 17.279 10.492 1.00 17.56 370 VAL B CA 1
ATOM 6462 C C . VAL B 1 370 ? 52.018 17.942 11.377 1.00 19.31 370 VAL B C 1
ATOM 6463 O O . VAL B 1 370 ? 53.211 17.928 11.058 1.00 21.03 370 VAL B O 1
ATOM 6467 N N . GLY B 1 371 ? 51.578 18.508 12.492 1.00 17.70 371 GLY B N 1
ATOM 6468 C CA . GLY B 1 371 ? 52.496 19.110 13.428 1.00 16.78 371 GLY B CA 1
ATOM 6469 C C . GLY B 1 371 ? 52.940 18.195 14.546 1.00 15.21 371 GLY B C 1
ATOM 6470 O O . GLY B 1 371 ? 54.038 18.366 15.073 1.00 17.11 371 GLY B O 1
ATOM 6471 N N . ASN B 1 372 ? 52.096 17.240 14.938 1.00 14.33 372 ASN B N 1
ATOM 6472 C CA . ASN B 1 372 ? 52.421 16.381 16.066 1.00 15.11 372 ASN B CA 1
ATOM 6473 C C . ASN B 1 372 ? 51.573 15.122 15.976 1.00 13.42 372 ASN B C 1
ATOM 6474 O O . ASN B 1 372 ? 50.398 15.200 15.614 1.00 15.69 372 ASN B O 1
ATOM 6479 N N . VAL B 1 373 ? 52.176 13.975 16.292 1.00 16.10 373 VAL B N 1
ATOM 6480 C CA . VAL B 1 373 ? 51.456 12.711 16.422 1.00 13.94 373 VAL B CA 1
ATOM 6481 C C . VAL B 1 373 ? 51.664 12.204 17.839 1.00 16.49 373 VAL B C 1
ATOM 6482 O O . VAL B 1 373 ? 52.793 12.198 18.343 1.00 14.43 373 VAL B O 1
ATOM 6486 N N . ARG B 1 374 ? 50.585 11.781 18.487 1.00 13.28 374 ARG B N 1
ATOM 6487 C CA . ARG B 1 374 ? 50.731 11.315 19.853 1.00 14.15 374 ARG B CA 1
ATOM 6488 C C . ARG B 1 374 ? 49.735 10.197 20.096 1.00 12.55 374 ARG B C 1
ATOM 6489 O O . ARG B 1 374 ? 48.760 10.044 19.356 1.00 13.45 374 ARG B O 1
ATOM 6497 N N . GLY B 1 375 ? 50.001 9.407 21.125 1.00 11.65 375 GLY B N 1
ATOM 6498 C CA . GLY B 1 375 ? 49.112 8.307 21.432 1.00 12.54 375 GLY B CA 1
ATOM 6499 C C . GLY B 1 375 ? 49.758 7.292 22.346 1.00 14.70 375 GLY B C 1
ATOM 6500 O O . GLY B 1 375 ? 50.976 7.237 22.524 1.00 13.62 375 GLY B O 1
ATOM 6501 N N . VAL B 1 376 ? 48.903 6.474 22.949 1.00 12.00 376 VAL B N 1
ATOM 6502 C CA . VAL B 1 376 ? 49.299 5.396 23.852 1.00 14.05 376 VAL B CA 1
ATOM 6503 C C . VAL B 1 376 ? 48.283 4.284 23.665 1.00 12.07 376 VAL B C 1
ATOM 6504 O O . VAL B 1 376 ? 47.090 4.560 23.524 1.00 11.43 376 VAL B O 1
ATOM 6508 N N . GLY B 1 377 ? 48.743 3.038 23.648 1.00 12.38 377 GLY B N 1
ATOM 6509 C CA . GLY B 1 377 ? 47.802 1.923 23.585 1.00 9.66 377 GLY B CA 1
ATOM 6510 C C . GLY B 1 377 ? 46.978 1.993 22.313 1.00 10.73 377 GLY B C 1
ATOM 6511 O O . GLY B 1 377 ? 47.510 2.101 21.203 1.00 10.47 377 GLY B O 1
ATOM 6512 N N . LEU B 1 378 ? 45.653 1.952 22.444 1.00 8.18 378 LEU B N 1
ATOM 6513 C CA . LEU B 1 378 ? 44.774 1.990 21.280 1.00 10.74 378 LEU B CA 1
ATOM 6514 C C . LEU B 1 378 ? 44.061 3.339 21.158 1.00 9.82 378 LEU B C 1
ATOM 6515 O O . LEU B 1 378 ? 42.917 3.426 20.698 1.00 10.21 378 LEU B O 1
ATOM 6520 N N . MET B 1 379 ? 44.738 4.418 21.558 1.00 8.86 379 MET B N 1
ATOM 6521 C CA A MET B 1 379 ? 44.233 5.750 21.272 0.45 10.68 379 MET B CA 1
ATOM 6522 C CA B MET B 1 379 ? 44.267 5.790 21.380 0.55 10.61 379 MET B CA 1
ATOM 6523 C C . MET B 1 379 ? 45.342 6.593 20.661 1.00 10.12 379 MET B C 1
ATOM 6524 O O . MET B 1 379 ? 46.527 6.461 20.992 1.00 11.80 379 MET B O 1
ATOM 6533 N N . GLY B 1 380 ? 44.951 7.427 19.706 1.00 11.72 380 GLY B N 1
ATOM 6534 C CA . GLY B 1 380 ? 45.934 8.238 19.010 1.00 12.71 380 GLY B CA 1
ATOM 6535 C C . GLY B 1 380 ? 45.352 9.540 18.510 1.00 8.96 380 GLY B C 1
ATOM 6536 O O . GLY B 1 380 ? 44.137 9.701 18.381 1.00 10.44 380 GLY B O 1
ATOM 6537 N N . GLY B 1 381 ? 46.247 10.479 18.228 1.00 10.82 381 GLY B N 1
ATOM 6538 C CA . GLY B 1 381 ? 45.817 11.758 17.701 1.00 9.68 381 GLY B CA 1
ATOM 6539 C C . GLY B 1 381 ? 46.825 12.278 16.697 1.00 12.48 381 GLY B C 1
ATOM 6540 O O . GLY B 1 381 ? 48.032 12.127 16.899 1.00 11.83 381 GLY B O 1
ATOM 6541 N N . ILE B 1 382 ? 46.345 12.869 15.604 1.00 12.91 382 ILE B N 1
ATOM 6542 C CA . ILE B 1 382 ? 47.210 13.467 14.589 1.00 10.95 382 ILE B CA 1
ATOM 6543 C C . ILE B 1 382 ? 46.816 14.933 14.505 1.00 11.28 382 ILE B C 1
ATOM 6544 O O . ILE B 1 382 ? 45.725 15.268 14.014 1.00 10.96 382 ILE B O 1
ATOM 6549 N N . GLU B 1 383 ? 47.680 15.812 15.012 1.00 11.47 383 GLU B N 1
ATOM 6550 C CA . GLU B 1 383 ? 47.372 17.235 15.062 1.00 12.79 383 GLU B CA 1
ATOM 6551 C C . GLU B 1 383 ? 47.863 17.915 13.792 1.00 14.74 383 GLU B C 1
ATOM 6552 O O . GLU B 1 383 ? 49.065 17.919 13.506 1.00 16.35 383 GLU B O 1
ATOM 6558 N N . LEU B 1 384 ? 46.932 18.516 13.058 1.00 13.96 384 LEU B N 1
ATOM 6559 C CA . LEU B 1 384 ? 47.238 19.263 11.851 1.00 19.06 384 LEU B CA 1
ATOM 6560 C C . LEU B 1 384 ? 47.505 20.716 12.219 1.00 21.16 384 LEU B C 1
ATOM 6561 O O . LEU B 1 384 ? 46.781 21.296 13.030 1.00 18.55 384 LEU B O 1
ATOM 6566 N N . VAL B 1 385 ? 48.554 21.300 11.633 1.00 24.12 385 VAL B N 1
ATOM 6567 C CA . VAL B 1 385 ? 48.918 22.676 11.950 1.00 29.09 385 VAL B CA 1
ATOM 6568 C C . VAL B 1 385 ? 49.167 23.466 10.671 1.00 34.87 385 VAL B C 1
ATOM 6569 O O . VAL B 1 385 ? 49.330 22.912 9.580 1.00 30.91 385 VAL B O 1
ATOM 6573 N N . ALA B 1 386 ? 49.194 24.794 10.833 1.00 36.29 386 ALA B N 1
ATOM 6574 C CA . ALA B 1 386 ? 49.481 25.693 9.721 1.00 38.83 386 ALA B CA 1
ATOM 6575 C C . ALA B 1 386 ? 50.976 25.825 9.453 1.00 40.36 386 ALA B C 1
ATOM 6576 O O . ALA B 1 386 ? 51.374 26.040 8.303 1.00 43.19 386 ALA B O 1
ATOM 6578 N N . ASP B 1 387 ? 51.812 25.712 10.486 1.00 35.32 387 ASP B N 1
ATOM 6579 C CA . ASP B 1 387 ? 53.257 25.800 10.305 1.00 38.17 387 ASP B CA 1
ATOM 6580 C C . ASP B 1 387 ? 53.941 24.848 11.273 1.00 37.49 387 ASP B C 1
ATOM 6581 O O . ASP B 1 387 ? 53.778 24.977 12.492 1.00 35.37 387 ASP B O 1
ATOM 6586 N N . LYS B 1 388 ? 54.725 23.912 10.732 1.00 36.97 388 LYS B N 1
ATOM 6587 C CA . LYS B 1 388 ? 55.353 22.897 11.571 1.00 34.32 388 LYS B CA 1
ATOM 6588 C C . LYS B 1 388 ? 56.474 23.483 12.424 1.00 39.49 388 LYS B C 1
ATOM 6589 O O . LYS B 1 388 ? 56.642 23.092 13.587 1.00 31.60 388 LYS B O 1
ATOM 6595 N N . ALA B 1 389 ? 57.236 24.438 11.877 1.00 37.39 389 ALA B N 1
ATOM 6596 C CA . ALA B 1 389 ? 58.388 24.973 12.602 1.00 36.08 389 ALA B CA 1
ATOM 6597 C C . ALA B 1 389 ? 57.968 25.669 13.888 1.00 33.26 389 ALA B C 1
ATOM 6598 O O . ALA B 1 389 ? 58.641 25.550 14.920 1.00 39.39 389 ALA B O 1
ATOM 6600 N N . THR B 1 390 ? 56.859 26.404 13.844 1.00 37.36 390 THR B N 1
ATOM 6601 C CA . THR B 1 390 ? 56.387 27.194 14.969 1.00 40.18 390 THR B CA 1
ATOM 6602 C C . THR B 1 390 ? 55.192 26.575 15.676 1.00 40.86 390 THR B C 1
ATOM 6603 O O . THR B 1 390 ? 54.707 27.152 16.658 1.00 36.51 390 THR B O 1
ATOM 6607 N N . ARG B 1 391 ? 54.702 25.427 15.204 1.00 37.65 391 ARG B N 1
ATOM 6608 C CA . ARG B 1 391 ? 53.550 24.752 15.804 1.00 35.95 391 ARG B CA 1
ATOM 6609 C C . ARG B 1 391 ? 52.298 25.636 15.769 1.00 39.28 391 ARG B C 1
ATOM 6610 O O . ARG B 1 391 ? 51.446 25.565 16.659 1.00 46.11 391 ARG B O 1
ATOM 6618 N N . GLN B 1 392 ? 52.170 26.446 14.719 1.00 41.77 392 GLN B N 1
ATOM 6619 C CA . GLN B 1 392 ? 51.092 27.435 14.590 1.00 48.12 392 GLN B CA 1
ATOM 6620 C C . GLN B 1 392 ? 49.730 26.784 14.381 1.00 45.79 392 GLN B C 1
ATOM 6621 O O . GLN B 1 392 ? 49.543 26.078 13.382 1.00 45.57 392 GLN B O 1
ATOM 6627 N N . PRO B 1 393 ? 48.748 27.021 15.252 1.00 54.54 393 PRO B N 1
ATOM 6628 C CA . PRO B 1 393 ? 47.373 26.614 14.937 1.00 50.49 393 PRO B CA 1
ATOM 6629 C C . PRO B 1 393 ? 46.843 27.386 13.738 1.00 47.42 393 PRO B C 1
ATOM 6630 O O . PRO B 1 393 ? 47.390 28.415 13.338 1.00 46.22 393 PRO B O 1
ATOM 6634 N N . PHE B 1 394 ? 45.760 26.875 13.161 1.00 47.27 394 PHE B N 1
ATOM 6635 C CA . PHE B 1 394 ? 45.141 27.533 12.023 1.00 45.53 394 PHE B CA 1
ATOM 6636 C C . PHE B 1 394 ? 44.397 28.791 12.465 1.00 54.21 394 PHE B C 1
ATOM 6637 O O . PHE B 1 394 ? 44.058 28.967 13.640 1.00 54.14 394 PHE B O 1
ATOM 6645 N N . ALA B 1 395 ? 44.129 29.667 11.491 1.00 55.31 395 ALA B N 1
ATOM 6646 C CA . ALA B 1 395 ? 43.503 30.954 11.787 1.00 61.58 395 ALA B CA 1
ATOM 6647 C C . ALA B 1 395 ? 42.121 30.775 12.405 1.00 57.67 395 ALA B C 1
ATOM 6648 O O . ALA B 1 395 ? 41.781 31.431 13.398 1.00 50.35 395 ALA B O 1
ATOM 6650 N N . GLN B 1 396 ? 41.300 29.901 11.821 1.00 50.90 396 GLN B N 1
ATOM 6651 C CA . GLN B 1 396 ? 40.008 29.538 12.395 1.00 47.23 396 GLN B CA 1
ATOM 6652 C C . GLN B 1 396 ? 40.077 28.077 12.808 1.00 40.48 396 GLN B C 1
ATOM 6653 O O . GLN B 1 396 ? 39.762 27.186 12.005 1.00 32.89 396 GLN B O 1
ATOM 6659 N N . PRO B 1 397 ? 40.504 27.785 14.036 1.00 39.33 397 PRO B N 1
ATOM 6660 C CA . PRO B 1 397 ? 40.692 26.393 14.462 1.00 34.56 397 PRO B CA 1
ATOM 6661 C C . PRO B 1 397 ? 39.466 25.537 14.194 1.00 29.31 397 PRO B C 1
ATOM 6662 O O . PRO B 1 397 ? 38.327 25.952 14.430 1.00 28.57 397 PRO B O 1
ATOM 6666 N N . GLY B 1 398 ? 39.707 24.333 13.690 1.00 25.99 398 GLY B N 1
ATOM 6667 C CA . GLY B 1 398 ? 38.644 23.415 13.366 1.00 21.98 398 GLY B CA 1
ATOM 6668 C C . GLY B 1 398 ? 38.230 23.416 11.916 1.00 20.72 398 GLY B C 1
ATOM 6669 O O . GLY B 1 398 ? 37.482 22.527 11.510 1.00 17.72 398 GLY B O 1
ATOM 6670 N N . THR B 1 399 ? 38.688 24.388 11.127 1.00 21.74 399 THR B N 1
ATOM 6671 C CA . THR B 1 399 ? 38.312 24.430 9.719 1.00 21.81 399 THR B CA 1
ATOM 6672 C C . THR B 1 399 ? 38.811 23.191 8.980 1.00 20.93 399 THR B C 1
ATOM 6673 O O . THR B 1 399 ? 38.044 22.522 8.275 1.00 19.25 399 THR B O 1
ATOM 6677 N N . LEU B 1 400 ? 40.094 22.856 9.145 1.00 17.68 400 LEU B N 1
ATOM 6678 C CA . LEU B 1 400 ? 40.637 21.685 8.463 1.00 18.33 400 LEU B CA 1
ATOM 6679 C C . LEU B 1 400 ? 40.147 20.395 9.106 1.00 17.04 400 LEU B C 1
ATOM 6680 O O . LEU B 1 400 ? 39.765 19.448 8.403 1.00 14.74 400 LEU B O 1
ATOM 6685 N N . GLY B 1 401 ? 40.156 20.333 10.441 1.00 16.05 401 GLY B N 1
ATOM 6686 C CA . GLY B 1 401 ? 39.620 19.165 11.118 1.00 16.60 401 GLY B CA 1
ATOM 6687 C C . GLY B 1 401 ? 38.190 18.865 10.713 1.00 14.72 401 GLY B C 1
ATOM 6688 O O . GLY B 1 401 ? 37.829 17.708 10.480 1.00 14.96 401 GLY B O 1
ATOM 6689 N N . GLY B 1 402 ? 37.362 19.909 10.593 1.00 14.20 402 GLY B N 1
ATOM 6690 C CA . GLY B 1 402 ? 35.980 19.701 10.193 1.00 18.42 402 GLY B CA 1
ATOM 6691 C C . GLY B 1 402 ? 35.860 19.132 8.794 1.00 16.31 402 GLY B C 1
ATOM 6692 O O . GLY B 1 402 ? 34.998 18.290 8.529 1.00 17.68 402 GLY B O 1
ATOM 6693 N N . TYR B 1 403 ? 36.721 19.589 7.880 1.00 16.48 403 TYR B N 1
ATOM 6694 C CA . TYR B 1 403 ? 36.739 19.022 6.537 1.00 16.32 403 TYR B CA 1
ATOM 6695 C C . TYR B 1 403 ? 37.092 17.544 6.584 1.00 14.75 403 TYR B C 1
ATOM 6696 O O . TYR B 1 403 ? 36.421 16.714 5.962 1.00 16.95 403 TYR B O 1
ATOM 6705 N N . VAL B 1 404 ? 38.142 17.202 7.333 1.00 13.36 404 VAL B N 1
ATOM 6706 C CA . VAL B 1 404 ? 38.583 15.813 7.432 1.00 10.39 404 VAL B CA 1
ATOM 6707 C C . VAL B 1 404 ? 37.461 14.935 7.982 1.00 12.01 404 VAL B C 1
ATOM 6708 O O . VAL B 1 404 ? 37.206 13.837 7.475 1.00 12.06 404 VAL B O 1
ATOM 6712 N N . PHE B 1 405 ? 36.775 15.407 9.027 1.00 12.57 405 PHE B N 1
ATOM 6713 C CA . PHE B 1 405 ? 35.646 14.661 9.579 1.00 12.46 405 PHE B CA 1
ATOM 6714 C C . PHE B 1 405 ? 34.604 14.355 8.506 1.00 12.65 405 PHE B C 1
ATOM 6715 O O . PHE B 1 405 ? 34.177 13.203 8.347 1.00 11.89 405 PHE B O 1
ATOM 6723 N N . LYS B 1 406 ? 34.188 15.380 7.754 1.00 12.62 406 LYS B N 1
ATOM 6724 C CA . LYS B 1 406 ? 33.192 15.182 6.703 1.00 13.89 406 LYS B CA 1
ATOM 6725 C C . LYS B 1 406 ? 33.728 14.281 5.598 1.00 15.89 406 LYS B C 1
ATOM 6726 O O . LYS B 1 406 ? 33.070 13.315 5.192 1.00 13.80 406 LYS B O 1
ATOM 6732 N N . GLN B 1 407 ? 34.923 14.594 5.096 1.00 11.09 407 GLN B N 1
ATOM 6733 C CA . GLN B 1 407 ? 35.464 13.903 3.933 1.00 13.69 407 GLN B CA 1
ATOM 6734 C C . GLN B 1 407 ? 35.784 12.437 4.228 1.00 14.31 407 GLN B C 1
ATOM 6735 O O . GLN B 1 407 ? 35.650 11.585 3.340 1.00 12.24 407 GLN B O 1
ATOM 6741 N N . ALA B 1 408 ? 36.193 12.116 5.463 1.00 10.91 408 ALA B N 1
ATOM 6742 C CA . ALA B 1 408 ? 36.471 10.725 5.797 1.00 11.24 408 ALA B CA 1
ATOM 6743 C C . ALA B 1 408 ? 35.250 9.836 5.581 1.00 12.11 408 ALA B C 1
ATOM 6744 O O . ALA B 1 408 ? 35.399 8.678 5.174 1.00 11.44 408 ALA B O 1
ATOM 6746 N N . HIS B 1 409 ? 34.039 10.358 5.826 1.00 10.60 409 HIS B N 1
ATOM 6747 C CA . HIS B 1 409 ? 32.835 9.569 5.577 1.00 11.62 409 HIS B CA 1
ATOM 6748 C C . HIS B 1 409 ? 32.781 9.080 4.140 1.00 10.40 409 HIS B C 1
ATOM 6749 O O . HIS B 1 409 ? 32.290 7.980 3.882 1.00 13.28 409 HIS B O 1
ATOM 6756 N N . LYS B 1 410 ? 33.278 9.885 3.195 1.00 11.23 410 LYS B N 1
ATOM 6757 C CA . LYS B 1 410 ? 33.238 9.484 1.794 1.00 13.90 410 LYS B CA 1
ATOM 6758 C C . LYS B 1 410 ? 34.160 8.316 1.511 1.00 13.97 410 LYS B C 1
ATOM 6759 O O . LYS B 1 410 ? 33.942 7.593 0.534 1.00 14.23 410 LYS B O 1
ATOM 6765 N N . HIS B 1 411 ? 35.171 8.111 2.348 1.00 10.00 411 HIS B N 1
ATOM 6766 C CA . HIS B 1 411 ? 36.071 6.976 2.222 1.00 11.53 411 HIS B CA 1
ATOM 6767 C C . HIS B 1 411 ? 35.731 5.849 3.189 1.00 11.03 411 HIS B C 1
ATOM 6768 O O . HIS B 1 411 ? 36.567 4.972 3.416 1.00 12.73 411 HIS B O 1
ATOM 6775 N N . GLY B 1 412 ? 34.519 5.854 3.745 1.00 11.97 412 GLY B N 1
ATOM 6776 C CA . GLY B 1 412 ? 34.066 4.790 4.621 1.00 10.07 412 GLY B CA 1
ATOM 6777 C C . GLY B 1 412 ? 34.656 4.814 6.016 1.00 10.62 412 GLY B C 1
ATOM 6778 O O . GLY B 1 412 ? 34.840 3.753 6.621 1.00 11.01 412 GLY B O 1
ATOM 6779 N N . LEU B 1 413 ? 34.968 5.995 6.545 1.00 10.20 413 LEU B N 1
ATOM 6780 C CA . LEU B 1 413 ? 35.698 6.099 7.801 1.00 11.01 413 LEU B CA 1
ATOM 6781 C C . LEU B 1 413 ? 35.058 7.150 8.691 1.00 9.85 413 LEU B C 1
ATOM 6782 O O . LEU B 1 413 ? 34.818 8.275 8.243 1.00 11.68 413 LEU B O 1
ATOM 6787 N N . ILE B 1 414 ? 34.818 6.806 9.955 1.00 8.74 414 ILE B N 1
ATOM 6788 C CA . ILE B 1 414 ? 34.403 7.791 10.948 1.00 10.02 414 ILE B CA 1
ATOM 6789 C C . ILE B 1 414 ? 35.547 7.992 11.935 1.00 10.69 414 ILE B C 1
ATOM 6790 O O . ILE B 1 414 ? 35.968 7.049 12.617 1.00 11.23 414 ILE B O 1
ATOM 6795 N N . ILE B 1 415 ? 36.067 9.214 11.991 1.00 9.05 415 ILE B N 1
ATOM 6796 C CA . ILE B 1 415 ? 36.984 9.604 13.051 1.00 9.93 415 ILE B CA 1
ATOM 6797 C C . ILE B 1 415 ? 36.314 10.747 13.802 1.00 10.83 415 ILE B C 1
ATOM 6798 O O . ILE B 1 415 ? 35.147 11.063 13.549 1.00 11.38 415 ILE B O 1
ATOM 6803 N N . ARG B 1 416 ? 37.027 11.368 14.736 1.00 9.85 416 ARG B N 1
ATOM 6804 C CA . ARG B 1 416 ? 36.502 12.544 15.419 1.00 11.47 416 ARG B CA 1
ATOM 6805 C C . ARG B 1 416 ? 37.556 13.636 15.343 1.00 14.03 416 ARG B C 1
ATOM 6806 O O . ARG B 1 416 ? 38.741 13.384 15.586 1.00 14.53 416 ARG B O 1
ATOM 6814 N N . ALA B 1 417 ? 37.136 14.837 14.972 1.00 11.75 417 ALA B N 1
ATOM 6815 C CA . ALA B 1 417 ? 38.034 15.980 14.937 1.00 11.33 417 ALA B CA 1
ATOM 6816 C C . ALA B 1 417 ? 37.877 16.782 16.224 1.00 14.10 417 ALA B C 1
ATOM 6817 O O . ALA B 1 417 ? 36.756 17.103 16.632 1.00 16.49 417 ALA B O 1
ATOM 6819 N N . ILE B 1 418 ? 38.997 17.054 16.878 1.00 13.55 418 ILE B N 1
ATOM 6820 C CA . ILE B 1 418 ? 39.060 17.922 18.045 1.00 14.13 418 ILE B CA 1
ATOM 6821 C C . ILE B 1 418 ? 39.762 19.182 17.569 1.00 14.21 418 ILE B C 1
ATOM 6822 O O . ILE B 1 418 ? 40.996 19.235 17.541 1.00 13.26 418 ILE B O 1
ATOM 6827 N N . TYR B 1 419 ? 38.975 20.190 17.182 1.00 16.94 419 TYR B N 1
ATOM 6828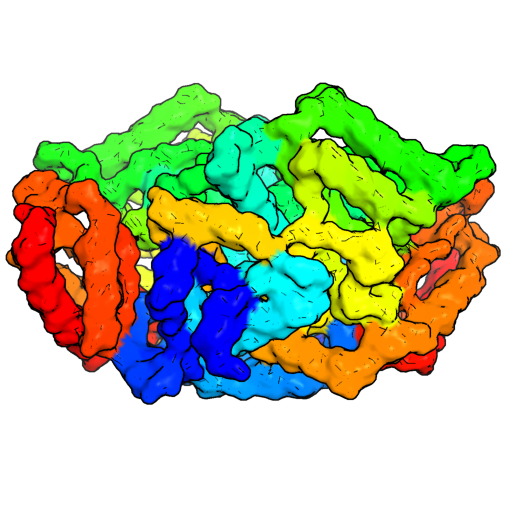 C CA . TYR B 1 419 ? 39.453 21.269 16.325 1.00 17.71 419 TYR B CA 1
ATOM 6829 C C . TYR B 1 419 ? 40.248 20.663 15.171 1.00 17.43 419 TYR B C 1
ATOM 6830 O O . TYR B 1 419 ? 39.656 19.979 14.332 1.00 19.46 419 TYR B O 1
ATOM 6839 N N . ASP B 1 420 ? 41.563 20.878 15.094 1.00 15.49 420 ASP B N 1
ATOM 6840 C CA . ASP B 1 420 ? 42.324 20.340 13.969 1.00 17.08 420 ASP B CA 1
ATOM 6841 C C . ASP B 1 420 ? 43.160 19.120 14.346 1.00 16.65 420 ASP B C 1
ATOM 6842 O O . ASP B 1 420 ? 44.079 18.748 13.609 1.00 18.06 420 ASP B O 1
ATOM 6847 N N . THR B 1 421 ? 42.850 18.472 15.463 1.00 14.14 421 THR B N 1
ATOM 6848 C CA . THR B 1 421 ? 43.471 17.199 15.812 1.00 11.23 421 THR B CA 1
ATOM 6849 C C . THR B 1 421 ? 42.521 16.073 15.422 1.00 12.58 421 THR B C 1
ATOM 6850 O O . THR B 1 421 ? 41.336 16.120 15.765 1.00 14.07 421 THR B O 1
ATOM 6854 N N . ILE B 1 422 ? 43.022 15.078 14.696 1.00 11.51 422 ILE B N 1
ATOM 6855 C CA . ILE B 1 422 ? 42.198 13.936 14.306 1.00 10.36 422 ILE B CA 1
ATOM 6856 C C . ILE B 1 422 ? 42.415 12.839 15.340 1.00 9.66 422 ILE B C 1
ATOM 6857 O O . ILE B 1 422 ? 43.552 12.412 15.570 1.00 10.85 422 ILE B O 1
ATOM 6862 N N . ALA B 1 423 ? 41.337 12.393 15.976 1.00 11.48 423 ALA B N 1
ATOM 6863 C CA . ALA B 1 423 ? 41.431 11.391 17.026 1.00 10.45 423 ALA B CA 1
ATOM 6864 C C . ALA B 1 423 ? 41.072 10.011 16.479 1.00 9.28 423 ALA B C 1
ATOM 6865 O O . ALA B 1 423 ? 40.271 9.883 15.550 1.00 9.08 423 ALA B O 1
ATOM 6867 N N . PHE B 1 424 ? 41.691 8.982 17.064 1.00 10.49 424 PHE B N 1
ATOM 6868 C CA . PHE B 1 424 ? 41.479 7.584 16.705 1.00 11.15 424 PHE B CA 1
ATOM 6869 C C . PHE B 1 424 ? 41.317 6.797 17.996 1.00 10.64 424 PHE B C 1
ATOM 6870 O O . PHE B 1 424 ? 42.149 6.918 18.897 1.00 9.47 424 PHE B O 1
ATOM 6878 N N . CYS B 1 425 ? 40.278 5.972 18.078 1.00 8.85 425 CYS B N 1
ATOM 6879 C CA . CYS B 1 425 ? 40.030 5.211 19.296 1.00 8.69 425 CYS B CA 1
ATOM 6880 C C . CYS B 1 425 ? 39.159 4.017 18.935 1.00 11.98 425 CYS B C 1
ATOM 6881 O O . CYS B 1 425 ? 37.982 3.965 19.319 1.00 9.76 425 CYS B O 1
ATOM 6884 N N . PRO B 1 426 ? 39.696 3.057 18.185 1.00 8.31 426 PRO B N 1
ATOM 6885 C CA . PRO B 1 426 ? 38.859 1.990 17.596 1.00 9.49 426 PRO B CA 1
ATOM 6886 C C . PRO B 1 426 ? 38.487 0.925 18.615 1.00 7.41 426 PRO B C 1
ATOM 6887 O O . PRO B 1 426 ? 39.072 0.856 19.701 1.00 9.57 426 PRO B O 1
ATOM 6891 N N . PRO B 1 427 ? 37.496 0.078 18.315 1.00 8.23 427 PRO B N 1
ATOM 6892 C CA . PRO B 1 427 ? 37.041 -0.902 19.315 1.00 7.85 427 PRO B CA 1
ATOM 6893 C C . PRO B 1 427 ? 38.153 -1.849 19.733 1.00 8.55 427 PRO B C 1
ATOM 6894 O O . PRO B 1 427 ? 39.127 -2.056 19.010 1.00 8.67 427 PRO B O 1
ATOM 6898 N N . LEU B 1 428 ? 38.009 -2.409 20.935 1.00 9.05 428 LEU B N 1
ATOM 6899 C CA . LEU B 1 428 ? 38.990 -3.387 21.395 1.00 9.22 428 LEU B CA 1
ATOM 6900 C C . LEU B 1 428 ? 39.049 -4.613 20.498 1.00 10.38 428 LEU B C 1
ATOM 6901 O O . LEU B 1 428 ? 40.066 -5.313 20.491 1.00 13.78 428 LEU B O 1
ATOM 6906 N N . ILE B 1 429 ? 37.979 -4.900 19.749 1.00 10.32 429 ILE B N 1
ATOM 6907 C CA . ILE B 1 429 ? 37.951 -6.072 18.879 1.00 9.13 429 ILE B CA 1
ATOM 6908 C C . ILE B 1 429 ? 38.571 -5.798 17.514 1.00 12.03 429 ILE B C 1
ATOM 6909 O O . ILE B 1 429 ? 38.598 -6.700 16.665 1.00 12.42 429 ILE B O 1
ATOM 6914 N N . THR B 1 430 ? 39.069 -4.586 17.280 1.00 11.50 430 THR B N 1
ATOM 6915 C CA . THR B 1 430 ? 39.694 -4.239 16.009 1.00 10.16 430 THR B CA 1
ATOM 6916 C C . THR B 1 430 ? 40.817 -5.221 15.667 1.00 11.03 430 THR B C 1
ATOM 6917 O O . THR B 1 430 ? 41.587 -5.634 16.536 1.00 12.99 430 THR B O 1
ATOM 6921 N N . THR B 1 431 ? 40.864 -5.642 14.406 1.00 14.28 431 THR B N 1
ATOM 6922 C CA . THR B 1 431 ? 41.903 -6.533 13.907 1.00 15.60 431 THR B CA 1
ATOM 6923 C C . THR B 1 431 ? 42.998 -5.732 13.220 1.00 14.08 431 THR B C 1
ATOM 6924 O O . THR B 1 431 ? 42.854 -4.540 12.942 1.00 13.66 431 THR B O 1
ATOM 6928 N N . GLN B 1 432 ? 44.113 -6.407 12.933 1.00 13.52 432 GLN B N 1
ATOM 6929 C CA . GLN B 1 432 ? 45.174 -5.721 12.205 1.00 14.68 432 GLN B CA 1
ATOM 6930 C C . GLN B 1 432 ? 44.714 -5.345 10.797 1.00 10.86 432 GLN B C 1
ATOM 6931 O O . GLN B 1 432 ? 45.064 -4.271 10.296 1.00 14.85 432 GLN B O 1
ATOM 6937 N N . ASP B 1 433 ? 43.904 -6.200 10.160 1.00 13.14 433 ASP B N 1
ATOM 6938 C CA . ASP B 1 433 ? 43.303 -5.839 8.874 1.00 13.38 433 ASP B CA 1
ATOM 6939 C C . ASP B 1 433 ? 42.461 -4.572 8.991 1.00 15.70 433 ASP B C 1
ATOM 6940 O O . ASP B 1 433 ? 42.489 -3.713 8.094 1.00 13.71 433 ASP B O 1
ATOM 6945 N N . ASP B 1 434 ? 41.691 -4.453 10.083 1.00 12.91 434 ASP B N 1
ATOM 6946 C CA . ASP B 1 434 ? 40.879 -3.256 10.319 1.00 11.84 434 ASP B CA 1
ATOM 6947 C C . ASP B 1 434 ? 41.758 -2.020 10.456 1.00 11.11 434 ASP B C 1
ATOM 6948 O O . ASP B 1 434 ? 41.411 -0.944 9.956 1.00 12.54 434 ASP B O 1
ATOM 6953 N N . ILE B 1 435 ? 42.867 -2.146 11.192 1.00 11.22 435 ILE B N 1
ATOM 6954 C CA A ILE B 1 435 ? 43.796 -1.030 11.350 0.55 11.60 435 ILE B CA 1
ATOM 6955 C CA B ILE B 1 435 ? 43.782 -1.019 11.348 0.45 11.61 435 ILE B CA 1
ATOM 6956 C C . ILE B 1 435 ? 44.311 -0.577 9.990 1.00 13.13 435 ILE B C 1
ATOM 6957 O O . ILE B 1 435 ? 44.368 0.622 9.688 1.00 11.31 435 ILE B O 1
ATOM 6966 N N . GLU B 1 436 ? 44.703 -1.532 9.147 1.00 13.95 436 GLU B N 1
ATOM 6967 C CA . GLU B 1 436 ? 45.200 -1.169 7.825 1.00 15.81 436 GLU B CA 1
ATOM 6968 C C . GLU B 1 436 ? 44.122 -0.470 7.011 1.00 16.65 436 GLU B C 1
ATOM 6969 O O . GLU B 1 436 ? 44.405 0.505 6.302 1.00 14.14 436 GLU B O 1
ATOM 6975 N N . ALA B 1 437 ? 42.874 -0.921 7.136 1.00 12.92 437 ALA B N 1
ATOM 6976 C CA . ALA B 1 437 ? 41.778 -0.272 6.427 1.00 11.52 437 ALA B CA 1
ATOM 6977 C C . ALA B 1 437 ? 41.539 1.138 6.953 1.00 11.32 437 ALA B C 1
ATOM 6978 O O . ALA B 1 437 ? 41.310 2.066 6.171 1.00 12.40 437 ALA B O 1
ATOM 6980 N N . ILE B 1 438 ? 41.594 1.316 8.278 1.00 10.27 438 ILE B N 1
ATOM 6981 C CA . ILE B 1 438 ? 41.405 2.645 8.852 1.00 10.42 438 ILE B CA 1
ATOM 6982 C C . ILE B 1 438 ? 42.417 3.617 8.260 1.00 12.64 438 ILE B C 1
ATOM 6983 O O . ILE B 1 438 ? 42.065 4.710 7.804 1.00 12.51 438 ILE B O 1
ATOM 6988 N N . PHE B 1 439 ? 43.690 3.223 8.228 1.00 10.90 439 PHE B N 1
ATOM 6989 C CA . PHE B 1 439 ? 44.702 4.188 7.832 1.00 13.45 439 PHE B CA 1
ATOM 6990 C C . PHE B 1 439 ? 44.813 4.313 6.316 1.00 13.55 439 PHE B C 1
ATOM 6991 O O . PHE B 1 439 ? 45.220 5.372 5.822 1.00 13.12 439 PHE B O 1
ATOM 6999 N N . SER B 1 440 ? 44.419 3.277 5.567 1.00 14.03 440 SER B N 1
ATOM 7000 C CA A SER B 1 440 ? 44.275 3.438 4.123 0.74 15.63 440 SER B CA 1
ATOM 7001 C CA B SER B 1 440 ? 44.259 3.423 4.122 0.26 15.80 440 SER B CA 1
ATOM 7002 C C . SER B 1 440 ? 43.223 4.491 3.801 1.00 13.81 440 SER B C 1
ATOM 7003 O O . SER B 1 440 ? 43.459 5.382 2.978 1.00 12.95 440 SER B O 1
ATOM 7008 N N . ALA B 1 441 ? 42.048 4.407 4.447 1.00 11.59 441 ALA B N 1
ATOM 7009 C CA . ALA B 1 441 ? 41.008 5.406 4.215 1.00 12.39 441 ALA B CA 1
ATOM 7010 C C . ALA B 1 441 ? 41.441 6.781 4.715 1.00 11.47 441 ALA B C 1
ATOM 7011 O O . ALA B 1 441 ? 41.122 7.801 4.099 1.00 11.69 441 ALA B O 1
ATOM 7013 N N . PHE B 1 442 ? 42.176 6.832 5.825 1.00 12.12 442 PHE B N 1
ATOM 7014 C CA . PHE B 1 442 ? 42.630 8.125 6.321 1.00 13.98 442 PHE B CA 1
ATOM 7015 C C . PHE B 1 442 ? 43.670 8.738 5.394 1.00 12.48 442 PHE B C 1
ATOM 7016 O O . PHE B 1 442 ? 43.694 9.960 5.203 1.00 13.11 442 PHE B O 1
ATOM 7024 N N . GLU B 1 443 ? 44.546 7.907 4.823 1.00 15.03 443 GLU B N 1
ATOM 7025 C CA . GLU B 1 443 ? 45.517 8.410 3.854 1.00 16.39 443 GLU B CA 1
ATOM 7026 C C . GLU B 1 443 ? 44.808 9.094 2.690 1.00 16.21 443 GLU B C 1
ATOM 7027 O O . GLU B 1 443 ? 45.190 10.195 2.268 1.00 15.43 443 GLU B O 1
ATOM 7033 N N . ARG B 1 444 ? 43.748 8.466 2.172 1.00 13.27 444 ARG B N 1
ATOM 7034 C CA . ARG B 1 444 ? 43.007 9.068 1.070 1.00 17.81 444 ARG B CA 1
ATOM 7035 C C . ARG B 1 444 ? 42.326 10.355 1.510 1.00 16.47 444 ARG B C 1
ATOM 7036 O O . ARG B 1 444 ? 42.299 11.336 0.761 1.00 16.41 444 ARG B O 1
ATOM 7044 N N . THR B 1 445 ? 41.793 10.375 2.734 1.00 12.33 445 THR B N 1
ATOM 7045 C CA . THR B 1 445 ? 41.158 11.579 3.259 1.00 12.35 445 THR B CA 1
ATOM 7046 C C . THR B 1 445 ? 42.161 12.715 3.415 1.00 14.60 445 THR B C 1
ATOM 7047 O O . THR B 1 445 ? 41.855 13.874 3.104 1.00 15.61 445 THR B O 1
ATOM 7051 N N . LEU B 1 446 ? 43.360 12.407 3.908 1.00 12.85 446 LEU B N 1
ATOM 7052 C CA . LEU B 1 446 ? 44.343 13.460 4.124 1.00 16.62 446 LEU B CA 1
ATOM 7053 C C . LEU B 1 446 ? 44.863 14.008 2.799 1.00 19.42 446 LEU B C 1
ATOM 7054 O O . LEU B 1 446 ? 45.192 15.196 2.708 1.00 22.14 446 LEU B O 1
ATOM 7059 N N . ALA B 1 447 ? 44.918 13.164 1.765 1.00 17.92 447 ALA B N 1
ATOM 7060 C CA . ALA B 1 447 ? 45.254 13.641 0.427 1.00 19.94 447 ALA B CA 1
ATOM 7061 C C . ALA B 1 447 ? 44.206 14.626 -0.076 1.00 21.34 447 ALA B C 1
ATOM 7062 O O . ALA B 1 447 ? 44.544 15.705 -0.576 1.00 20.97 447 ALA B O 1
ATOM 7064 N N . ASP B 1 448 ? 42.922 14.263 0.046 1.00 15.86 448 ASP B N 1
ATOM 7065 C CA . ASP B 1 448 ? 41.840 15.202 -0.257 1.00 19.57 448 ASP B CA 1
ATOM 7066 C C . ASP B 1 448 ? 42.007 16.498 0.523 1.00 17.40 448 ASP B C 1
ATOM 7067 O O . ASP B 1 448 ? 41.840 17.594 -0.028 1.00 20.31 448 ASP B O 1
ATOM 7072 N N . ALA B 1 449 ? 42.332 16.393 1.815 1.00 16.98 449 ALA B N 1
ATOM 7073 C CA . ALA B 1 449 ? 42.418 17.581 2.658 1.00 21.35 449 ALA B CA 1
ATOM 7074 C C . ALA B 1 449 ? 43.597 18.463 2.267 1.00 23.67 449 ALA B C 1
ATOM 7075 O O . ALA B 1 449 ? 43.514 19.694 2.363 1.00 24.68 449 ALA B O 1
ATOM 7077 N N . THR B 1 450 ? 44.689 17.848 1.818 1.00 20.57 450 THR B N 1
ATOM 7078 C CA . THR B 1 450 ? 45.855 18.604 1.377 1.00 22.51 450 THR B CA 1
ATOM 7079 C C . THR B 1 450 ? 45.533 19.425 0.130 1.00 26.64 450 THR B C 1
ATOM 7080 O O . THR B 1 450 ? 45.892 20.605 0.044 1.00 29.83 450 THR B O 1
ATOM 7084 N N . ASP B 1 451 ? 44.831 18.817 -0.837 1.00 26.76 451 ASP B N 1
ATOM 7085 C CA . ASP B 1 451 ? 44.341 19.550 -2.007 1.00 27.08 451 ASP B CA 1
ATOM 7086 C C . ASP B 1 451 ? 43.368 20.655 -1.608 1.00 32.36 451 ASP B C 1
ATOM 7087 O O . ASP B 1 451 ? 43.435 21.777 -2.127 1.00 29.22 451 ASP B O 1
ATOM 7092 N N . TRP B 1 452 ? 42.433 20.344 -0.708 1.00 24.59 452 TRP B N 1
ATOM 7093 C CA . TRP B 1 452 ? 41.440 21.324 -0.278 1.00 26.02 452 TRP B CA 1
ATOM 7094 C C . TRP B 1 452 ? 42.094 22.486 0.465 1.00 33.68 452 TRP B C 1
ATOM 7095 O O . TRP B 1 452 ? 41.773 23.656 0.215 1.00 34.03 452 TRP B O 1
ATOM 7106 N N . ALA B 1 453 ? 43.018 22.182 1.384 1.00 26.83 453 ALA B N 1
ATOM 7107 C CA . ALA B 1 453 ? 43.693 23.241 2.127 1.00 34.65 453 ALA B CA 1
ATOM 7108 C C . ALA B 1 453 ? 44.443 24.179 1.187 1.00 41.49 453 ALA B C 1
ATOM 7109 O O . ALA B 1 453 ? 44.454 25.398 1.394 1.00 44.41 453 ALA B O 1
ATOM 7111 N N . ARG B 1 454 ? 45.062 23.627 0.140 1.00 36.63 454 ARG B N 1
ATOM 7112 C CA . ARG B 1 454 ? 45.738 24.457 -0.854 1.00 42.56 454 ARG B CA 1
ATOM 7113 C C . ARG B 1 454 ? 44.748 25.356 -1.586 1.00 44.69 454 ARG B C 1
ATOM 7114 O O . ARG B 1 454 ? 44.940 26.576 -1.667 1.00 49.43 454 ARG B O 1
ATOM 7122 N N . SER B 1 455 ? 43.679 24.766 -2.130 1.00 38.80 455 SER B N 1
ATOM 7123 C CA . SER B 1 455 ? 42.707 25.542 -2.893 1.00 45.30 455 SER B CA 1
ATOM 7124 C C . SER B 1 455 ? 42.023 26.601 -2.035 1.00 47.83 455 SER B C 1
ATOM 7125 O O . SER B 1 455 ? 41.649 27.663 -2.542 1.00 49.21 455 SER B O 1
ATOM 7128 N N . GLN B 1 456 ? 41.859 26.333 -0.739 1.00 43.98 456 GLN B N 1
ATOM 7129 C CA . GLN B 1 456 ? 41.236 27.279 0.178 1.00 47.69 456 GLN B CA 1
ATOM 7130 C C . GLN B 1 456 ? 42.194 28.348 0.686 1.00 50.63 456 GLN B C 1
ATOM 7131 O O . GLN B 1 456 ? 41.753 29.252 1.402 1.00 57.68 456 GLN B O 1
ATOM 7137 N N . HIS B 1 457 ? 43.482 28.258 0.354 1.00 52.03 457 HIS B N 1
ATOM 7138 C CA . HIS B 1 457 ? 44.489 29.215 0.818 1.00 62.46 457 HIS B CA 1
ATOM 7139 C C . HIS B 1 457 ? 44.536 29.262 2.346 1.00 72.17 457 HIS B C 1
ATOM 7140 O O . HIS B 1 457 ? 44.536 30.331 2.963 1.00 84.57 457 HIS B O 1
ATOM 7147 N N . LEU B 1 458 ? 44.566 28.079 2.957 1.00 77.37 458 LEU B N 1
ATOM 7148 C CA . LEU B 1 458 ? 44.758 27.961 4.395 1.00 71.42 458 LEU B CA 1
ATOM 7149 C C . LEU B 1 458 ? 46.219 27.791 4.779 1.00 72.73 458 LEU B C 1
ATOM 7150 O O . LEU B 1 458 ? 46.568 27.995 5.947 1.00 68.34 458 LEU B O 1
ATOM 7155 N N . LEU B 1 459 ? 47.066 27.413 3.828 1.00 77.55 459 LEU B N 1
ATOM 7156 C CA . LEU B 1 459 ? 48.467 27.128 4.100 1.00 84.77 459 LEU B CA 1
ATOM 7157 C C . LEU B 1 459 ? 49.330 28.374 3.884 1.00 84.33 459 LEU B C 1
ATOM 7158 O O . LEU B 1 459 ? 49.109 29.147 2.954 1.00 81.13 459 LEU B O 1
#

Solvent-accessible surface area: 28978 Å² total

Sequence (910 aa):
SSTVQNDLAALIHPNTNLAQHREVGPLVIARGDGVRRRVFDEQGNAYIEAMSGLWSSAALGFSEQRLVDAAVEEEQFKQLPYYHSFSHKTNAPAAALAAKLAALAPGDLNHVFFTNSGSEANDSVVKMMVWYVNNALGRPAKKKKFISRQQAYHGATVAAASLTGIPSMMHRDFDLPAIPVHHLTCPNFYRFARPGESQEAFTVRLANELERYILAEEGPETIAAFIGEPVIAAGGVIPPPTGYWAAIQAVCKRYDILVVIDEIITGFGRLGTMFGSQLYGIQQPDIMMVLSQLTSSYQPLAAVVVSDAMNDVLVSQSSQRLGAFAHGLTCTGHPVATAVALENIRIIEERRDLVGHVQHLAPVFQRHLRAFEDHPLVGNVRGVVGLMMGGIELVADDKATRQPFAQPGTLGGYVFKQAHKHGLIIRAIYDTIAFCPPLITTQDDIEAIFSSAFERTLADATDWARSQHLLTHSSTVQNDLAALIHPNTNLAQHREVGPLVIARGDGVRVFDEQGNAYIEAMSGLWSAALGFSEQRLVDAAVEQFKQLPYYHSFSHKTNAPAAALAAKLAALAPGDLNHVFFTNSGSEANDSVVKMVWYVNNALGRPAKKKFISRQQQAYHGATVAAASLTGIPSMHRDFDLPAIPVHHLTCPNFYRFARPGESQEEAFTVRLANELERYILAEGPETIAAFIGEPVIAAGGVIPPPTGYWAAIQAVCKRYDILVVIDEIITGFGRLGTMFGSQLYGIQPDIMVVLSQLTSSYQPLAAVVVSDAMNDVLVSQSSQQRLGAFAHGLTCTGHPVATAVALENIRIIEERDLVGHVQHLAPVFQRHLRAFEDDHPLVGNVRGVGLMMGGIELVADKATRQPFAQPGTLGGYVFKQAHKHGLIIRAIYDTIAFCPPLITTQDDIIEAIFSSAFERTLADATDWARSQHLL

InterPro domains:
  IPR005814 Aminotransferase class-III [PF00202] (37-446)
  IPR005814 Aminotransferase class-III [PIRSF000521] (40-448)
  IPR005814 Aminotransferase class-III [cd00610] (13-447)
  IPR015421 Pyridoxal phosphate-dependent transferase, major domain [G3DSA:3.40.640.10] (71-345)
  IPR015422 Pyridoxal phosphate-dependent transferase, small domain [G3DSA:3.90.1150.10] (22-447)
  IPR015424 Pyridoxal phosphate-dependent transferase [SSF53383] (11-449)
  IPR049704 Aminotransferases class-III pyridoxal-phosphate attachment site [PS00600] (259-296)

Radius of gyration: 27.05 Å; Cα contacts (8 Å, |Δi|>4): 2194; chains: 2; bounding box: 78×59×76 Å

Foldseek 3Di:
DDPQVVCLVDNDDPPDDNVVCVVPTDFAWDAWDFQWTATPVGFIFRELCLVPLFLQRTGCDVLLVVLLVVLCVPPQWDFCPPNDADDLLVVLLQVCLVVAPDQLRGKWKDQAQLVQVVVVLVLLCLLCVLVVLNLARAEEAAALAQRDQPQCRLLNHRDVVSCPPVVPPPDHYHHAYDQACLVDPDVPHALVNSLVVRLVRVLVVCVVVPLSNHAAYEGECFRALSFRGHGGPCNQVSNVVSCVVSNHFYEYEQQNQACQQQLDNGVCVVNVHDGQKYKYFNLQSVPGRMIMIGHGPVSVVSCVVCCVVVVDPPDDDSCISTVSSSSSSVSSSVCCVVVVLSVVLVVCVVVLLVLQCVCCPPPQFQDWDDGRQKIKTAGDLHNVVSHHWPQFQPLLVQLQVQLVVLSYHWHGSRRMTIGNTHSSQDPVNSVSRSVSSVVSVVVSVVVCVVVVRD/DDDPVQVCCLVDNDDPPDDNVVCNVPTDFAWDAWDFQKTATPVGAIFREQCLVPLFLQRTGDDVLLVVLLVVLCVPPQWDFCPPNDADDLLVVLLQVCLVPAPDQLRGKWKDQAQLVQVVVVLVLLCLLCVLVVLNLARAEEAAALAQRDQDQCRVLNHRDVVSCPPVVPPPDHYHHAYDQACLVDPDVPHALVRSLVVRLVRVLVVCVVVPLSNHAAYEGECFRALSFRGHHGPCNQVSNVVSCVVSVHFYEYEQQNQACQQQLDNTVCVVNVHDGQKYKYFNLLSVPGRMIMIGHGPVSVVSCVVCCVPPVDPPDDDSCISTNSSSSSSVSSSVVCVVVVLSVVLVVCQVVLLVLQCVCCPPQQFQDWDHGRQKIKTAGDLHNVVRHHFPQFQPLLVQLQVQLVVLNYHWHGSRRMTIGNTHSPQDSVNSVSRSVSSVVSVVVSVVVCVVVVRD